Protein AF-A0AAD9W734-F1 (afdb_monomer_lite)

Secondary structure (DSSP, 8-state):
-PPPPPPPPPP---------TT-SS-EEEE----TTSTT---HHHHHHHHTHHHHHHHHHHHHHHHHHHHHHHHHHHHHTT---HHHHHHHHHHHHHHHHHHHHHHHHHHHHHSPPP----EEEESS-PPPEEEEEEESS--HHHHHHHHHHHHTSSS-GGGEEEEEEESS--HHHHHHHHHHHHH-TTS-EEEE-PPP-TT--HHHHHHHHHHHHHHHSTT-S-SEEEEEETT-EE-TTHHHHHHHHHHH-TTEEEEEE--EES---TT-TT-TT-HHIIIIIHHHHHTTT-----SSSEEEEHHHHHHHTSS--SSS-HHHHHHHHHHHTT-EEEEE-S--EEEPPPSSHHHHHHHHHHHHHHHHHHHHHTGGGTSSGGGTTS-HHHHHHHHHHHHHHHHHHHHHHHHHHHHHHHHHT--SS--SSHHHHHHHHHHHHHHHHHHHHHHHHHHHHH-HHHHHHHHHHHHHHHHHHHHHHIIIIIS-GGGT--------GGGS--TT-TT-TTTPPPHHHHHIIIIIIS-THHHHHHHHHHHHHHHHHHHHHHHH-TT--HHHHHHHHHHT--TT-HHHHHHHHHTHHHHHHHSPPP---HHHH----HHHH---EEEEE---HHHHHHHHHSS-HHHHHHHHSTTEEEEE-PPPSB-TTS-B--SHHHHHHTTHHHHHHHH-EEEE-TTEEE-S--HHHHTSS-SEEEEB-TTSPBPSSEEEE-TT-HHHHHHHHHHHHH--S-HHIIIIIIHHHHHHHHTTSTTTEEEE-TTTT-TT-S-HHHHHHHH---SSPPPS-TTS---TTTTTSTT-SHHHHHTTSPPPTT----TT-SEEE-PPPPHHHHTT-TT-SS--HHHHHHT-SHHHHHHHHHHHHHHHHHHHHTT--S-GGG-

Radius of gyration: 34.78 Å; chains: 1; bounding box: 104×76×94 Å

InterPro domains:
  IPR001173 Glycosyltransferase 2-like [PF13632] (231-419)
  IPR007577 Glycosyltransferase, DXD sugar-binding motif [PF04488] (663-701)
  IPR029044 Nucleotide-diphospho-sugar transferases [G3DSA:3.90.550.10] (121-349)
  IPR029044 Nucleotide-diphospho-sugar transferases [SSF53448] (132-425)
  IPR029044 Nucleotide-diphospho-sugar transferases [SSF53448] (671-743)
  IPR050321 Glycosyltransferase 2/OpgH subfamily [PTHR43867] (50-668)

Sequence (898 aa):
MSPPIWPPRQRRGLLASPKFPGTQDFEIVQVVEDKQDEMYCPELVRRLIMLQPITAAAAVISGYRYWRLQFAQLLMLQSLGLNMNMRLLFAVIDFIVNAPTTFKAVLDMISILTPVPRRPHLQLRGNLVPTVDIIITVCNEPVDVCLDTVRAAINIDYPTARFRVIITDDGASKELQKGVTELARSKPEALLFYTARVKGQDDRHKAGNLNHALRFASSLPGGPAEFVSGLDADMIPMRDMLRAQMPHLLLDPKMGLTCPAATFYNVPVNDWLLQSQTVHNKWEEFSRDRINDAWCTGSGWVARRCAIDELGGAPMQTIGEDAFMSTGISNNGWNTAFIPQSLQFGLVPDTYGSHLKQHRRWKLGGLIIGVDKRFGLWGKNVKGLSWKQRLWWFYYPFRALTLPLMTLGLFTAPIFMLAGTPWVVYATDNDLKTLAQASALSFISTFVLKCHMSLKTGYRAHMMEQCNEIWIAPYHTITQLKTFVLPNRLGGQLLTFVPTGSIPNDLHERNAKRRASLQSRLRSILIKDGAIFHLLFAAFCAAAVISVIARAHHKFPEHGAQFGIYLLTHLGWMPMPWLFSFFACLTPIFYAFFPPTVPDRKELLVQDPLTGAHVIYIHTNARPSAISTAQHHSRFWTHKVFEIPGVVVRHIEVPTHTKYGAELEHMEHRSDFVRPGILRDFGGIYLDFDVVPIRDMKPLRESGFRNVFGHELGEKVNNGVMLSVKGSHFMDVFDRDQHEVFSGWWIEHSVLQLTRMANALMAIPREVLILERHAFIPDGFDDERHGRLFRRHAVPAVGMDDMPISLEDMNDEGFSYWNWSKSRSRQDWELDYSKSYTIHALSPPLHVANRTPDCLEISWDYVMERKSNYAAQIYPAMLNADRKFSITEGRLGTLRSL

Organism: Phomopsis amygdali (NCBI:txid1214568)

Foldseek 3Di:
DDDDDDDDWDDWDFDDFPDDPDDPFKGKTFTDDRPPAQFPQPPVLVVLLLCLLVLLCLLLVLVVVLLVLQQVLLVVVVVVVDPSPVVNVVSVLVCLLCVLVNLVSVLLSVLSPQDADDQGQIFMGGQPAFAEEEEEEEEPFDLVLLLLQVLLVQLAPHHQVRYAYEYEYQNPDPVNVVSQVVVCVVCVSHRYYYDYDDDDPLDLDRQNSQVVVQVVCQVDPPGHTQKYFYAYSFKRFHNRLCRRFVVVCVVDVLAFKEAEDAAALFQFPPNLLLQRCLLVLFPVQSSQQSQQQHFQPRHSMMGGSVLQVVLVHQDRQFLCSRRLSSLQSQLVVGGYHYNHGCRIYGHGFQDPLLSLLVVLRVLVRLLSSCVVCVLLPDDSSNNNPDPSSSSVSNSSNSSLVSLLSLLVSLVVQLVCLLVLHFSGDDDDPVSVVVSLVSLVSSQVSVVVSLVSSCSRRHSVSSLSVVLNSLQSSVVNNVSCCLDPPDDVVRNNDDDDDDDSSPDDPCQSLQAPVNGDDLVVLCCCLCPVVPLVVLVVSLVSLVVSLVSQLVVLCVVCVVCDPVSVVSCCGRQVPPPRVNVSSNVSSCSSVCCSNQPHYGDDPVVSDDPDCVSPHPAPEAEDQDDPVVVVCQCPPDDPVSNVVVVPPRYDYDYDDFDQAFPVGHGDPDVVSSVLLVVLVVCQAAFAKAADPQKDFLFDCVCVQVVLAQKEFEAAPPRKTDQRIIGGDHNQPLSVCLSNCLSVQDPVDPCGSRIVVNRVSQVVCVVPPRHYHYAYHLAREVQHDDLVSLLQQLAFAPAAWDDPPPDDDDPVNVVPSQRWLQSVCPVDDTDPSADHSVNYRIYGRDPNPPVCCVVRVPPNDDDPVSLVRNRGNNSSGCNVVVVVVQVVVCVVVVHPDGPVVD

pLDDT: mean 82.98, std 15.18, range [19.33, 98.44]

Structure (mmCIF, N/CA/C/O backbone):
data_AF-A0AAD9W734-F1
#
_entry.id   AF-A0AAD9W734-F1
#
loop_
_atom_site.group_PDB
_atom_site.id
_atom_site.type_symbol
_atom_site.label_atom_id
_atom_site.label_alt_id
_atom_site.label_comp_id
_atom_site.label_asym_id
_atom_site.label_entity_id
_atom_site.label_seq_id
_atom_site.pdbx_PDB_ins_code
_atom_site.Cartn_x
_atom_site.Cartn_y
_atom_site.Cartn_z
_atom_site.occupancy
_atom_site.B_iso_or_equiv
_atom_site.auth_seq_id
_atom_site.auth_comp_id
_atom_site.auth_asym_id
_atom_site.auth_atom_id
_atom_site.pdbx_PDB_model_num
ATOM 1 N N . MET A 1 1 ? -9.954 -16.146 -18.575 1.00 27.97 1 MET A N 1
ATOM 2 C CA . MET A 1 1 ? -9.246 -16.661 -17.385 1.00 27.97 1 MET A CA 1
ATOM 3 C C . MET A 1 1 ? -10.274 -16.757 -16.276 1.00 27.97 1 MET A C 1
ATOM 5 O O . MET A 1 1 ? -10.835 -15.734 -15.910 1.00 27.97 1 MET A O 1
ATOM 9 N N . SER A 1 2 ? -10.619 -17.973 -15.864 1.00 19.33 2 SER A N 1
ATOM 10 C CA . SER A 1 2 ? -11.599 -18.249 -14.808 1.00 19.33 2 SER A CA 1
ATOM 11 C C . SER A 1 2 ? -11.139 -17.657 -13.466 1.00 19.33 2 SER A C 1
ATOM 13 O O . SER A 1 2 ? -9.929 -17.616 -13.231 1.00 19.33 2 SER A O 1
ATOM 15 N N . PRO A 1 3 ? -12.049 -17.216 -12.577 1.00 22.00 3 PRO A N 1
ATOM 16 C CA . PRO A 1 3 ? -11.669 -16.862 -11.212 1.00 22.00 3 PRO A CA 1
ATOM 17 C C . PRO A 1 3 ? -11.102 -18.109 -10.506 1.00 22.00 3 PRO A C 1
ATOM 19 O O . PRO A 1 3 ? -11.593 -19.215 -10.754 1.00 22.00 3 PRO A O 1
ATOM 22 N N . PRO A 1 4 ? -10.056 -17.975 -9.673 1.00 26.50 4 PRO A N 1
ATOM 23 C CA . PRO A 1 4 ? -9.421 -19.119 -9.036 1.00 26.50 4 PRO A CA 1
ATOM 24 C C . PRO A 1 4 ? -10.418 -19.853 -8.132 1.00 26.50 4 PRO A C 1
ATOM 26 O O . PRO A 1 4 ? -11.137 -19.255 -7.331 1.00 26.50 4 PRO A O 1
ATOM 29 N N . ILE A 1 5 ? -10.463 -21.173 -8.296 1.00 25.41 5 ILE A N 1
ATOM 30 C CA . ILE A 1 5 ? -11.180 -22.108 -7.432 1.00 25.41 5 ILE A CA 1
ATOM 31 C C . ILE A 1 5 ? -10.427 -22.145 -6.096 1.00 25.41 5 ILE A C 1
ATOM 33 O O . ILE A 1 5 ? -9.255 -22.518 -6.051 1.00 25.41 5 ILE A O 1
ATOM 37 N N . TRP A 1 6 ? -11.086 -21.720 -5.020 1.00 26.33 6 TRP A N 1
ATOM 38 C CA . TRP A 1 6 ? -10.537 -21.730 -3.664 1.00 26.33 6 TRP A CA 1
ATOM 39 C C . TRP A 1 6 ? -10.439 -23.171 -3.133 1.00 26.33 6 TRP A C 1
ATOM 41 O O . TRP A 1 6 ? -11.424 -23.907 -3.230 1.00 26.33 6 TRP A O 1
ATOM 51 N N . PRO A 1 7 ? -9.300 -23.604 -2.562 1.00 23.94 7 PRO A N 1
ATOM 52 C CA . PRO A 1 7 ? -9.235 -24.875 -1.851 1.00 23.94 7 PRO A CA 1
ATOM 53 C C . PRO A 1 7 ? -9.978 -24.784 -0.499 1.00 23.94 7 PRO A C 1
ATOM 55 O O . PRO A 1 7 ? -10.109 -23.690 0.055 1.00 23.94 7 PRO A O 1
ATOM 58 N N . PRO A 1 8 ? -10.449 -25.913 0.062 1.00 25.06 8 PRO A N 1
ATOM 59 C CA . PRO A 1 8 ? -11.148 -25.948 1.348 1.00 25.06 8 PRO A CA 1
ATOM 60 C C . PRO A 1 8 ? -10.258 -25.465 2.509 1.00 25.06 8 PRO A C 1
ATOM 62 O O . PRO A 1 8 ? -9.073 -25.808 2.581 1.00 25.06 8 PRO A O 1
ATOM 65 N N . ARG A 1 9 ? -10.848 -24.678 3.425 1.00 30.81 9 ARG A N 1
ATOM 66 C CA . ARG A 1 9 ? -10.211 -24.143 4.644 1.00 30.81 9 ARG A CA 1
ATOM 67 C C . ARG A 1 9 ? -9.673 -25.289 5.520 1.00 30.81 9 ARG A C 1
ATOM 69 O O . ARG A 1 9 ? -10.415 -26.205 5.873 1.00 30.81 9 ARG A O 1
ATOM 76 N N . GLN A 1 10 ? -8.382 -25.263 5.863 1.00 25.31 10 GLN A N 1
ATOM 77 C CA . GLN A 1 10 ? -7.783 -26.187 6.842 1.00 25.31 10 GLN A CA 1
ATOM 78 C C . GLN A 1 10 ? -8.007 -25.655 8.268 1.00 25.31 10 GLN A C 1
ATOM 80 O O . GLN A 1 10 ? -7.983 -24.450 8.490 1.00 25.31 10 GLN A O 1
ATOM 85 N N . ARG A 1 11 ? -8.220 -26.564 9.232 1.00 26.45 11 ARG A N 1
ATOM 86 C CA . ARG A 1 11 ? -8.495 -26.256 10.650 1.00 26.45 11 ARG A CA 1
ATOM 87 C C . ARG A 1 11 ? -7.431 -25.327 11.262 1.00 26.45 11 ARG A C 1
ATOM 89 O O . ARG A 1 11 ? -6.242 -25.635 11.185 1.00 26.45 11 ARG A O 1
ATOM 96 N N . ARG A 1 12 ? -7.880 -24.259 11.940 1.00 32.03 12 ARG A N 1
ATOM 97 C CA . ARG A 1 12 ? -7.071 -23.414 12.836 1.00 32.03 12 ARG A CA 1
ATOM 98 C C . ARG A 1 12 ? -6.486 -24.294 13.949 1.00 32.03 12 ARG A C 1
ATOM 100 O O . ARG A 1 12 ? -7.224 -24.803 14.786 1.00 32.03 12 ARG A O 1
ATOM 107 N N . GLY A 1 13 ? -5.178 -24.527 13.930 1.00 26.81 13 GLY A N 1
ATOM 108 C CA . GLY A 1 13 ? -4.469 -25.162 15.039 1.00 26.81 13 GLY A CA 1
ATOM 109 C C . GLY A 1 13 ? -3.928 -24.093 15.980 1.00 26.81 13 GLY A C 1
ATOM 110 O O . GLY A 1 13 ? -3.236 -23.189 15.524 1.00 26.81 13 GLY A O 1
ATOM 111 N N . LEU A 1 14 ? -4.214 -24.194 17.277 1.00 32.03 14 LEU A N 1
ATOM 112 C CA . LEU A 1 14 ? -3.477 -23.462 18.310 1.00 32.03 14 LEU A CA 1
ATOM 113 C C . LEU A 1 14 ? -2.002 -23.888 18.233 1.00 32.03 14 LEU A C 1
ATOM 115 O O . LEU A 1 14 ? -1.660 -25.022 18.569 1.00 32.03 14 LEU A O 1
ATOM 119 N N . LEU A 1 15 ? -1.128 -23.008 17.742 1.00 33.12 15 LEU A N 1
ATOM 120 C CA . LEU A 1 15 ? 0.314 -23.181 17.897 1.00 33.12 15 LEU A CA 1
ATOM 121 C C . LEU A 1 15 ? 0.709 -22.677 19.286 1.00 33.12 15 LEU A C 1
ATOM 123 O O . LEU A 1 15 ? 0.258 -21.619 19.715 1.00 33.12 15 LEU A O 1
ATOM 127 N N . ALA A 1 16 ? 1.520 -23.483 19.972 1.00 35.81 16 ALA A N 1
ATOM 128 C CA . ALA A 1 16 ? 1.881 -23.358 21.380 1.00 35.81 16 ALA A CA 1
ATOM 129 C C . ALA A 1 16 ? 2.129 -21.913 21.847 1.00 35.81 16 ALA A C 1
ATOM 131 O O . ALA A 1 16 ? 3.005 -21.225 21.319 1.00 35.81 16 ALA A O 1
ATOM 132 N N . SER A 1 17 ? 1.406 -21.503 22.892 1.00 36.28 17 SER A N 1
ATOM 133 C CA . SER A 1 17 ? 1.628 -20.260 23.626 1.00 36.28 17 SER A CA 1
ATOM 134 C C . SER A 1 17 ? 3.067 -20.225 24.161 1.00 36.28 17 SER A C 1
ATOM 136 O O . SER A 1 17 ? 3.447 -21.107 24.943 1.00 36.28 17 SER A O 1
ATOM 138 N N . PRO A 1 18 ? 3.903 -19.235 23.807 1.00 36.44 18 PRO A N 1
ATOM 139 C CA . PRO A 1 18 ? 5.105 -18.976 24.580 1.00 36.44 18 PRO A CA 1
ATOM 140 C C . PRO A 1 18 ? 4.670 -18.464 25.962 1.00 36.44 18 PRO A C 1
ATOM 142 O O . PRO A 1 18 ? 4.259 -17.317 26.112 1.00 36.44 18 PRO A O 1
ATOM 145 N N . LYS A 1 19 ? 4.712 -19.331 26.983 1.00 34.81 19 LYS A N 1
ATOM 146 C CA . LYS A 1 19 ? 4.461 -18.937 28.377 1.00 34.81 19 LYS A CA 1
ATOM 147 C C . LYS A 1 19 ? 5.594 -18.024 28.847 1.00 34.81 19 LYS A C 1
ATOM 149 O O . LYS A 1 19 ? 6.725 -18.484 28.997 1.00 34.81 19 LYS A O 1
ATOM 154 N N . PHE A 1 20 ? 5.291 -16.752 29.096 1.00 42.44 20 PHE A N 1
ATOM 155 C CA . PHE A 1 20 ? 6.218 -15.817 29.735 1.00 42.44 20 PHE A CA 1
ATOM 156 C C . PHE A 1 20 ? 5.939 -15.731 31.245 1.00 42.44 20 PHE A C 1
ATOM 158 O O . PHE A 1 20 ? 4.777 -15.653 31.648 1.00 42.44 20 PHE A O 1
ATOM 165 N N . PRO A 1 21 ? 6.974 -15.735 32.102 1.00 30.34 21 PRO A N 1
ATOM 166 C CA . PRO A 1 21 ? 6.803 -15.514 33.529 1.00 30.34 21 PRO A CA 1
ATOM 167 C C . PRO A 1 21 ? 6.640 -14.010 33.797 1.00 30.34 21 PRO A C 1
ATOM 169 O O . PRO A 1 21 ? 7.593 -13.258 33.614 1.00 30.34 21 PRO A O 1
ATOM 172 N N . GLY A 1 22 ? 5.451 -13.568 34.228 1.00 40.88 22 GLY A N 1
ATOM 173 C CA . GLY A 1 22 ? 5.276 -12.230 34.821 1.00 40.88 22 GLY A CA 1
ATOM 174 C C . GLY A 1 22 ? 4.008 -11.442 34.469 1.00 40.88 22 GLY A C 1
ATOM 175 O O . GLY A 1 22 ? 3.752 -10.438 35.121 1.00 40.88 22 GLY A O 1
ATOM 176 N N . THR A 1 23 ? 3.191 -11.870 33.506 1.00 43.66 23 THR A N 1
ATOM 177 C CA . THR A 1 23 ? 1.914 -11.204 33.173 1.00 43.66 23 THR A CA 1
ATOM 178 C C . THR A 1 23 ? 0.822 -12.258 33.021 1.00 43.66 23 THR A C 1
ATOM 180 O O . THR A 1 23 ? 0.757 -12.929 31.995 1.00 43.66 23 THR A O 1
ATOM 183 N N . GLN A 1 24 ? -0.002 -12.450 34.054 1.00 49.78 24 GLN A N 1
ATOM 184 C CA . GLN A 1 24 ? -1.065 -13.470 34.074 1.00 49.78 24 GLN A CA 1
ATOM 185 C C . GLN A 1 24 ? -2.327 -13.076 33.273 1.00 49.78 24 GLN A C 1
ATOM 187 O O . GLN A 1 24 ? -3.249 -13.880 33.193 1.00 49.78 24 GLN A O 1
ATOM 192 N N . ASP A 1 25 ? -2.357 -11.898 32.632 1.00 63.56 25 ASP A N 1
ATOM 193 C CA . ASP A 1 25 ? -3.622 -11.223 32.292 1.00 63.56 25 ASP A CA 1
ATOM 194 C C . ASP A 1 25 ? -3.863 -10.880 30.799 1.00 63.56 25 ASP A C 1
ATOM 196 O O . ASP A 1 25 ? -4.930 -10.370 30.443 1.00 63.56 25 ASP A O 1
ATOM 200 N N . PHE A 1 26 ? -2.910 -11.150 29.899 1.00 73.25 26 PHE A N 1
ATOM 201 C CA . PHE A 1 26 ? -3.118 -11.109 28.441 1.00 73.25 26 PHE A CA 1
ATOM 202 C C . PHE A 1 26 ? -2.254 -12.164 27.742 1.00 73.25 26 PHE A C 1
ATOM 204 O O . PHE A 1 26 ? -1.166 -12.499 28.214 1.00 73.25 26 PHE A O 1
ATOM 211 N N . GLU A 1 27 ? -2.716 -12.676 26.601 1.00 79.19 27 GLU A N 1
ATOM 212 C CA . GLU A 1 27 ? -2.024 -13.730 25.851 1.00 79.19 27 GLU A CA 1
ATOM 213 C C . GLU A 1 27 ? -1.616 -13.238 24.460 1.00 79.19 27 GLU A C 1
ATOM 215 O O . GLU A 1 27 ? -2.377 -12.570 23.761 1.00 79.19 27 GLU A O 1
ATOM 220 N N . ILE A 1 28 ? -0.398 -13.581 24.041 1.00 82.44 28 ILE A N 1
ATOM 221 C CA . ILE A 1 28 ? 0.052 -13.405 22.662 1.00 82.44 28 ILE A CA 1
ATOM 222 C C . ILE A 1 28 ? -0.069 -14.755 21.969 1.00 82.44 28 ILE A C 1
ATOM 224 O O . ILE A 1 28 ? 0.712 -15.670 22.234 1.00 82.44 28 ILE A O 1
ATOM 228 N N . VAL A 1 29 ? -1.030 -14.859 21.058 1.00 77.06 29 VAL A N 1
ATOM 229 C CA . VAL A 1 29 ? -1.245 -16.055 20.242 1.00 77.06 29 VAL A CA 1
ATOM 230 C C . VAL A 1 29 ? -0.760 -15.818 18.828 1.00 77.06 29 VAL A C 1
ATOM 232 O O . VAL A 1 29 ? -0.942 -14.749 18.247 1.00 77.06 29 VAL A O 1
ATOM 235 N N . GLN A 1 30 ? -0.152 -16.846 18.253 1.00 73.94 30 GLN A N 1
ATOM 236 C CA . GLN A 1 30 ? 0.114 -16.879 16.828 1.00 73.94 30 GLN A CA 1
ATOM 237 C C . GLN A 1 30 ? -1.153 -17.336 16.104 1.00 73.94 30 GLN A C 1
ATOM 239 O O . GLN A 1 30 ? -1.661 -18.427 16.360 1.00 73.94 30 GLN A O 1
ATOM 244 N N . VAL A 1 31 ? -1.651 -16.515 15.185 1.00 65.75 31 VAL A N 1
ATOM 245 C CA . VAL A 1 31 ? -2.822 -16.854 14.377 1.00 65.75 31 VAL A CA 1
ATOM 246 C C . VAL A 1 31 ? -2.366 -17.735 13.216 1.00 65.75 31 VAL A C 1
ATOM 248 O O . VAL A 1 31 ? -1.456 -17.379 12.464 1.00 65.75 31 VAL A O 1
ATOM 251 N N . VAL A 1 32 ? -2.981 -18.912 13.076 1.00 52.50 32 VAL A N 1
ATOM 252 C CA . VAL A 1 32 ? -2.858 -19.724 11.860 1.00 52.50 32 VAL A CA 1
ATOM 253 C C . VAL A 1 32 ? -3.833 -19.157 10.846 1.00 52.50 32 VAL A C 1
ATOM 255 O O . VAL A 1 32 ? -5.046 -19.209 11.041 1.00 52.50 32 VAL A O 1
ATOM 258 N N . GLU A 1 33 ? -3.290 -18.586 9.785 1.00 49.47 33 GLU A N 1
ATOM 259 C CA . GLU A 1 33 ? -4.085 -17.952 8.749 1.00 49.47 33 GLU A CA 1
ATOM 260 C C . GLU A 1 33 ? -4.911 -18.966 7.950 1.00 49.47 33 GLU A C 1
ATOM 262 O O . GLU A 1 33 ? -4.428 -20.038 7.566 1.00 49.47 33 GLU A O 1
ATOM 267 N N . ASP A 1 34 ? -6.148 -18.576 7.639 1.00 37.69 34 ASP A N 1
ATOM 268 C CA . ASP A 1 34 ? -6.798 -19.011 6.409 1.00 37.69 34 ASP A CA 1
ATOM 269 C C . ASP A 1 34 ? -5.922 -18.538 5.244 1.00 37.69 34 ASP A C 1
ATOM 271 O O . ASP A 1 34 ? -5.414 -17.424 5.272 1.00 37.69 34 ASP A O 1
ATOM 275 N N . LYS A 1 35 ? -5.723 -19.364 4.216 1.00 39.94 35 LYS A N 1
ATOM 276 C CA . LYS A 1 35 ? -4.786 -19.123 3.094 1.00 39.94 35 LYS A CA 1
ATOM 277 C C . LYS A 1 35 ? -5.176 -17.944 2.167 1.00 39.94 35 LYS A C 1
ATOM 279 O O . LYS A 1 35 ? -4.954 -18.029 0.961 1.00 39.94 35 LYS A O 1
ATOM 284 N N . GLN A 1 36 ? -5.820 -16.901 2.684 1.00 35.81 36 GLN A N 1
ATOM 285 C CA . GLN A 1 36 ? -6.367 -15.770 1.937 1.00 35.81 36 GLN A CA 1
ATOM 286 C C . GLN A 1 36 ? -5.484 -14.518 1.962 1.00 35.81 36 GLN A C 1
ATOM 288 O O . GLN A 1 36 ? -5.642 -13.690 1.068 1.00 35.81 36 GLN A O 1
ATOM 293 N N . ASP A 1 37 ? -4.512 -14.411 2.872 1.00 40.41 37 ASP A N 1
ATOM 294 C CA . ASP A 1 37 ? -3.605 -13.261 2.906 1.00 40.41 37 ASP A CA 1
ATOM 295 C C . ASP A 1 37 ? -2.404 -13.443 1.962 1.00 40.41 37 ASP A C 1
ATOM 297 O O . ASP A 1 37 ? -1.682 -14.445 1.934 1.00 40.41 37 ASP A O 1
ATOM 301 N N . GLU A 1 38 ? -2.221 -12.429 1.121 1.00 44.09 38 GLU A N 1
ATOM 302 C CA . GLU A 1 38 ? -1.444 -12.393 -0.122 1.00 44.09 38 GLU A CA 1
ATOM 303 C C . GLU A 1 38 ? 0.095 -12.494 0.023 1.00 44.09 38 GLU A C 1
ATOM 305 O O . GLU A 1 38 ? 0.845 -12.091 -0.881 1.00 44.09 38 GLU A O 1
ATOM 310 N N . MET A 1 39 ? 0.598 -13.004 1.150 1.00 49.56 39 MET A N 1
ATOM 311 C CA . MET A 1 39 ? 2.029 -13.017 1.474 1.00 49.56 39 MET A CA 1
ATOM 312 C C . MET A 1 39 ? 2.596 -14.350 1.970 1.00 49.56 39 MET A C 1
ATOM 314 O O . MET A 1 39 ? 3.793 -14.412 2.270 1.00 49.56 39 MET A O 1
ATOM 318 N N . TYR A 1 40 ? 1.839 -15.450 1.919 1.00 48.25 40 TYR A N 1
ATOM 319 C CA . TYR A 1 40 ? 2.442 -16.781 2.023 1.00 48.25 40 TYR A CA 1
ATOM 320 C C . TYR A 1 40 ? 3.024 -17.227 0.676 1.00 48.25 40 TYR A C 1
ATOM 322 O O . TYR A 1 40 ? 2.353 -17.783 -0.193 1.00 48.25 40 TYR A O 1
ATOM 330 N N . CYS A 1 41 ? 4.322 -16.978 0.496 1.00 58.09 41 CYS A N 1
ATOM 331 C CA . CYS A 1 41 ? 5.086 -17.594 -0.584 1.00 58.09 41 CYS A CA 1
ATOM 332 C C . CYS A 1 41 ? 5.096 -19.120 -0.381 1.00 58.09 41 CYS A C 1
ATOM 334 O O . CYS A 1 41 ? 5.467 -19.563 0.711 1.00 58.09 41 CYS A O 1
ATOM 336 N N . PRO A 1 42 ? 4.754 -19.935 -1.400 1.00 68.12 42 PRO A N 1
ATOM 337 C CA . PRO A 1 42 ? 4.944 -21.380 -1.337 1.00 68.12 42 PRO A CA 1
ATOM 338 C C . PRO A 1 42 ? 6.357 -21.723 -0.857 1.00 68.12 42 PRO A C 1
ATOM 340 O O . PRO A 1 42 ? 7.308 -21.009 -1.177 1.00 68.12 42 PRO A O 1
ATOM 343 N N . GLU A 1 43 ? 6.527 -22.833 -0.139 1.00 72.81 43 GLU A N 1
ATOM 344 C CA . GLU A 1 43 ? 7.841 -23.252 0.380 1.00 72.81 43 GLU A CA 1
ATOM 345 C C . GLU A 1 43 ? 8.910 -23.304 -0.728 1.00 72.81 43 GLU A C 1
ATOM 347 O O . GLU A 1 43 ? 10.054 -22.900 -0.522 1.00 72.81 43 GLU A O 1
ATOM 352 N N . LEU A 1 44 ? 8.516 -23.695 -1.946 1.00 79.12 44 LEU A N 1
ATOM 353 C CA . LEU A 1 44 ? 9.367 -23.611 -3.132 1.00 79.12 44 LEU A CA 1
ATOM 354 C C . LEU A 1 44 ? 9.839 -22.175 -3.411 1.00 79.12 44 LEU A C 1
ATOM 356 O O . LEU A 1 44 ? 11.031 -21.952 -3.582 1.00 79.12 44 LEU A O 1
ATOM 360 N N . VAL A 1 45 ? 8.931 -21.197 -3.423 1.00 81.12 45 VAL A N 1
ATOM 361 C CA . VAL A 1 45 ? 9.260 -19.780 -3.641 1.00 81.12 45 VAL A CA 1
ATOM 362 C C . VAL A 1 45 ? 10.178 -19.257 -2.538 1.00 81.12 45 VAL A C 1
ATOM 364 O O . VAL A 1 45 ? 11.147 -18.565 -2.834 1.00 81.12 45 VAL A O 1
ATOM 367 N N . ARG A 1 46 ? 9.943 -19.638 -1.278 1.00 77.50 46 ARG A N 1
ATOM 368 C CA . ARG A 1 46 ? 10.822 -19.269 -0.159 1.00 77.50 46 ARG A CA 1
ATOM 369 C C . ARG A 1 46 ? 12.243 -19.797 -0.357 1.00 77.50 46 ARG A C 1
ATOM 371 O O . ARG A 1 46 ? 13.199 -19.048 -0.177 1.00 77.50 46 ARG A O 1
ATOM 378 N N . ARG A 1 47 ? 12.384 -21.069 -0.746 1.00 82.88 47 ARG A N 1
ATOM 379 C CA . ARG A 1 47 ? 13.687 -21.681 -1.054 1.00 82.88 47 ARG A CA 1
ATOM 380 C C . ARG A 1 47 ? 14.354 -21.020 -2.249 1.00 82.88 47 ARG A C 1
ATOM 382 O O . ARG A 1 47 ? 15.554 -20.775 -2.192 1.00 82.88 47 ARG A O 1
ATOM 389 N N . LEU A 1 48 ? 13.585 -20.701 -3.291 1.00 86.88 48 LEU A N 1
ATOM 390 C CA . LEU A 1 48 ? 14.097 -19.995 -4.459 1.00 86.88 48 LEU A CA 1
ATOM 391 C C . LEU A 1 48 ? 14.656 -18.634 -4.052 1.00 86.88 48 LEU A C 1
ATOM 393 O O . LEU A 1 48 ? 15.835 -18.425 -4.291 1.00 86.88 48 LEU A O 1
ATOM 397 N N . ILE A 1 49 ? 13.903 -17.797 -3.323 1.00 83.75 49 ILE A N 1
ATOM 398 C CA . ILE A 1 49 ? 14.356 -16.471 -2.850 1.00 83.75 49 ILE A CA 1
ATOM 399 C C . ILE A 1 49 ? 15.712 -16.545 -2.124 1.00 83.75 49 ILE A C 1
ATOM 401 O O . ILE A 1 49 ? 16.557 -15.665 -2.290 1.00 83.75 49 ILE A O 1
ATOM 405 N N . MET A 1 50 ? 15.972 -17.609 -1.356 1.00 84.62 50 MET A N 1
ATOM 406 C CA . MET A 1 50 ? 17.261 -17.791 -0.670 1.00 84.62 50 MET A CA 1
ATOM 407 C C . MET A 1 50 ? 18.451 -17.995 -1.625 1.00 84.62 50 MET A C 1
ATOM 409 O O . MET A 1 50 ? 19.591 -17.775 -1.225 1.00 84.62 50 MET A O 1
ATOM 413 N N . LEU A 1 51 ? 18.212 -18.372 -2.884 1.00 89.56 51 LEU A N 1
ATOM 414 C CA . LEU A 1 51 ? 19.222 -18.477 -3.943 1.00 89.56 51 LEU A CA 1
ATOM 415 C C . LEU A 1 51 ? 19.491 -17.139 -4.645 1.00 89.56 51 LEU A C 1
ATOM 417 O O . LEU A 1 51 ? 20.381 -17.058 -5.493 1.00 89.56 51 LEU A O 1
ATOM 421 N N . GLN A 1 52 ? 18.753 -16.074 -4.323 1.00 88.50 52 GLN A N 1
ATOM 422 C CA . GLN A 1 52 ? 18.921 -14.783 -4.984 1.00 88.50 52 GLN A CA 1
ATOM 423 C C . GLN A 1 52 ? 20.334 -14.197 -4.892 1.00 88.50 52 GLN A C 1
ATOM 425 O O . GLN A 1 52 ? 20.770 -13.645 -5.906 1.00 88.50 52 GLN A O 1
ATOM 430 N N . PRO A 1 53 ? 21.091 -14.345 -3.782 1.00 92.38 53 PRO A N 1
ATOM 431 C CA . PRO A 1 53 ? 22.503 -13.973 -3.735 1.00 92.38 53 PRO A CA 1
ATOM 432 C C . PRO A 1 53 ? 23.322 -14.512 -4.912 1.00 92.38 53 PRO A C 1
ATOM 434 O O . PRO A 1 53 ? 24.158 -13.797 -5.454 1.00 92.38 53 PRO A O 1
ATOM 437 N N . ILE A 1 54 ? 23.035 -15.736 -5.370 1.00 94.00 54 ILE A N 1
ATOM 438 C CA . ILE A 1 54 ? 23.731 -16.367 -6.499 1.00 94.00 54 ILE A CA 1
ATOM 439 C C . ILE A 1 54 ? 23.372 -15.656 -7.805 1.00 94.00 54 ILE A C 1
ATOM 441 O O . ILE A 1 54 ? 24.256 -15.270 -8.56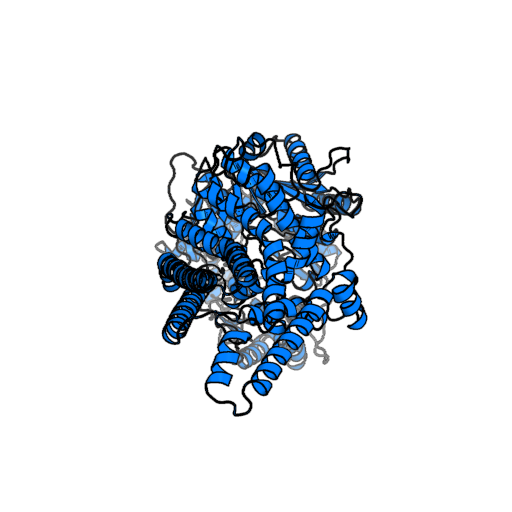7 1.00 94.00 54 ILE A O 1
ATOM 445 N N . THR A 1 55 ? 22.079 -15.430 -8.056 1.00 93.62 55 THR A N 1
ATOM 446 C CA . THR A 1 55 ? 21.632 -14.724 -9.269 1.00 93.62 55 THR A CA 1
ATOM 447 C C . THR A 1 55 ? 22.068 -13.257 -9.282 1.00 93.62 55 THR A C 1
ATOM 449 O O . THR A 1 55 ? 22.415 -12.733 -10.337 1.00 93.62 55 THR A O 1
ATOM 452 N N . ALA A 1 56 ? 22.119 -12.607 -8.114 1.00 92.94 56 ALA A N 1
ATOM 453 C CA . ALA A 1 56 ? 22.605 -11.242 -7.959 1.00 92.94 56 ALA A CA 1
ATOM 454 C C . ALA A 1 56 ? 24.110 -11.169 -8.229 1.00 92.94 56 ALA A C 1
ATOM 456 O O . ALA A 1 56 ? 24.540 -10.361 -9.048 1.00 92.94 56 ALA A O 1
ATOM 457 N N . ALA A 1 57 ? 24.904 -12.062 -7.631 1.00 94.69 57 ALA A N 1
ATOM 458 C CA . ALA A 1 57 ? 26.336 -12.155 -7.897 1.00 94.69 57 ALA A CA 1
ATOM 459 C C . ALA A 1 57 ? 26.620 -12.429 -9.381 1.00 94.69 57 ALA A C 1
ATOM 461 O O . ALA A 1 57 ? 27.464 -11.760 -9.974 1.00 94.69 57 ALA A O 1
ATOM 462 N N . ALA A 1 58 ? 25.879 -13.345 -10.013 1.00 95.31 58 ALA A N 1
ATOM 463 C CA . ALA A 1 58 ? 26.009 -13.623 -11.441 1.00 95.31 58 ALA A CA 1
ATOM 464 C C . ALA A 1 58 ? 25.733 -12.376 -12.298 1.00 95.31 58 ALA A C 1
ATOM 466 O O . ALA A 1 58 ? 26.520 -12.075 -13.199 1.00 95.31 58 ALA A O 1
ATOM 467 N N . ALA A 1 59 ? 24.667 -11.623 -12.002 1.00 93.81 59 ALA A N 1
ATOM 468 C CA . ALA A 1 59 ? 24.338 -10.377 -12.696 1.00 93.81 59 ALA A CA 1
ATOM 469 C C . ALA A 1 59 ? 25.424 -9.304 -12.513 1.00 93.81 59 ALA A C 1
ATOM 471 O O . ALA A 1 59 ? 25.896 -8.734 -13.494 1.00 93.81 59 ALA A O 1
ATOM 472 N N . VAL A 1 60 ? 25.897 -9.092 -11.282 1.00 93.69 60 VAL A N 1
ATOM 473 C CA . VAL A 1 60 ? 26.948 -8.108 -10.979 1.00 93.69 60 VAL A CA 1
ATOM 474 C C . VAL A 1 60 ? 28.273 -8.475 -11.658 1.00 93.69 60 VAL A C 1
ATOM 476 O O . VAL A 1 60 ? 28.888 -7.626 -12.300 1.00 93.69 60 VAL A O 1
ATOM 479 N N . ILE A 1 61 ? 28.707 -9.737 -11.573 1.00 95.25 61 ILE A N 1
ATOM 480 C CA . ILE A 1 61 ? 29.981 -10.200 -12.151 1.00 95.25 61 ILE A CA 1
ATOM 481 C C . ILE A 1 61 ? 29.947 -10.135 -13.680 1.00 95.25 61 ILE A C 1
ATOM 483 O O . ILE A 1 61 ? 30.892 -9.646 -14.301 1.00 95.25 61 ILE A O 1
ATOM 487 N N . SER A 1 62 ? 28.869 -10.616 -14.304 1.00 95.44 62 SER A N 1
ATOM 488 C CA . SER A 1 62 ? 28.736 -10.581 -15.767 1.00 95.44 62 SER A CA 1
ATOM 489 C C . SER A 1 62 ? 28.587 -9.155 -16.302 1.00 95.44 62 SER A C 1
ATOM 491 O O . SER A 1 62 ? 29.235 -8.821 -17.295 1.00 95.44 62 SER A O 1
ATOM 493 N N . GLY A 1 63 ? 27.837 -8.293 -15.607 1.00 92.94 63 GLY A N 1
ATOM 494 C CA . GLY A 1 63 ? 27.740 -6.866 -15.913 1.00 92.94 63 GLY A CA 1
ATOM 495 C C . GLY A 1 63 ? 29.085 -6.151 -15.801 1.00 92.94 63 GLY A C 1
ATOM 496 O O . GLY A 1 63 ? 29.488 -5.453 -16.732 1.00 92.94 63 GLY A O 1
ATOM 497 N N . TYR A 1 64 ? 29.836 -6.394 -14.722 1.00 93.56 64 TYR A N 1
ATOM 498 C CA . TYR A 1 64 ? 31.180 -5.841 -14.545 1.00 93.56 64 TYR A CA 1
ATOM 499 C C . TYR A 1 64 ? 32.160 -6.337 -15.616 1.00 93.56 64 TYR A C 1
ATOM 501 O O . TYR A 1 64 ? 32.922 -5.544 -16.169 1.00 93.56 64 TYR A O 1
ATOM 509 N N . ARG A 1 65 ? 32.123 -7.632 -15.962 1.00 94.69 65 ARG A N 1
ATOM 510 C CA . ARG A 1 65 ? 32.938 -8.200 -17.049 1.00 94.69 65 ARG A CA 1
ATOM 511 C C . ARG A 1 65 ? 32.634 -7.520 -18.380 1.00 94.69 65 ARG A C 1
ATOM 513 O O . ARG A 1 65 ? 33.568 -7.139 -19.083 1.00 94.69 65 ARG A O 1
ATOM 520 N N . TYR A 1 66 ? 31.356 -7.374 -18.723 1.00 94.00 66 TYR A N 1
ATOM 521 C CA . TYR A 1 66 ? 30.936 -6.700 -19.948 1.00 94.00 66 TYR A CA 1
ATOM 522 C C . TYR A 1 66 ? 31.412 -5.242 -19.977 1.00 94.00 66 TYR A C 1
ATOM 524 O O . TYR A 1 66 ? 32.072 -4.836 -20.933 1.00 94.00 66 TYR A O 1
ATOM 532 N N . TRP A 1 67 ? 31.176 -4.492 -18.897 1.00 91.94 67 TRP A N 1
ATOM 533 C CA . TRP A 1 67 ? 31.621 -3.104 -18.775 1.00 91.94 67 TRP A CA 1
ATOM 534 C C . TRP A 1 67 ? 33.143 -2.967 -18.911 1.00 91.94 67 TRP A C 1
ATOM 536 O O . TRP A 1 67 ? 33.622 -2.136 -19.681 1.00 91.94 67 TRP A O 1
ATOM 546 N N . ARG A 1 68 ? 33.918 -3.825 -18.235 1.00 93.94 68 ARG A N 1
ATOM 547 C CA . ARG A 1 68 ? 35.386 -3.827 -18.317 1.00 93.94 68 ARG A CA 1
ATOM 548 C C . ARG A 1 68 ? 35.877 -4.066 -19.743 1.00 93.94 68 ARG A C 1
ATOM 550 O O . ARG A 1 68 ? 36.802 -3.388 -20.179 1.00 93.94 68 ARG A O 1
ATOM 557 N N . LEU A 1 69 ? 35.285 -5.023 -20.460 1.00 94.00 69 LEU A N 1
ATOM 558 C CA . LEU A 1 69 ? 35.649 -5.307 -21.851 1.00 94.00 69 LEU A CA 1
ATOM 559 C C . LEU A 1 69 ? 35.331 -4.116 -22.756 1.00 94.00 69 LEU A C 1
ATOM 561 O O . LEU A 1 69 ? 36.179 -3.704 -23.543 1.00 94.00 69 LEU A O 1
ATOM 565 N N . GLN A 1 70 ? 34.146 -3.525 -22.605 1.00 91.88 70 GLN A N 1
ATOM 566 C CA . GLN A 1 70 ? 33.745 -2.348 -23.370 1.00 91.88 70 GLN A CA 1
ATOM 567 C C . GLN A 1 70 ? 34.682 -1.156 -23.114 1.00 91.88 70 GLN A C 1
ATOM 569 O O . GLN A 1 70 ? 35.105 -0.487 -24.056 1.00 91.88 70 GLN A O 1
ATOM 574 N N . PHE A 1 71 ? 35.048 -0.907 -21.855 1.00 92.94 71 PHE A N 1
ATOM 575 C CA . PHE A 1 71 ? 35.944 0.187 -21.481 1.00 92.94 71 PHE A CA 1
ATOM 576 C C . PHE A 1 71 ? 37.382 -0.046 -21.965 1.00 92.94 71 PHE A C 1
ATOM 578 O O . PHE A 1 71 ? 38.021 0.878 -22.462 1.00 92.94 71 PHE A O 1
ATOM 585 N N . ALA A 1 72 ? 37.878 -1.286 -21.893 1.00 93.31 72 ALA A N 1
ATOM 586 C CA . ALA A 1 72 ? 39.195 -1.647 -22.415 1.00 93.31 72 ALA A CA 1
ATOM 587 C C . ALA A 1 72 ? 39.303 -1.398 -23.928 1.00 93.31 72 ALA A C 1
ATOM 589 O O . ALA A 1 72 ? 40.300 -0.843 -24.382 1.00 93.31 72 ALA A O 1
ATOM 590 N N . GLN A 1 73 ? 38.259 -1.734 -24.693 1.00 93.56 73 GLN A N 1
ATOM 591 C CA . GLN A 1 73 ? 38.208 -1.468 -26.135 1.00 93.56 73 GLN A CA 1
ATOM 592 C C . GLN A 1 73 ? 38.220 0.034 -26.440 1.00 93.56 73 GLN A C 1
ATOM 594 O O . GLN A 1 73 ? 38.939 0.480 -27.330 1.00 93.56 73 GLN A O 1
ATOM 599 N N . LEU A 1 74 ? 37.486 0.836 -25.661 1.00 92.88 74 LEU A N 1
ATOM 600 C CA . LEU A 1 74 ? 37.494 2.294 -25.806 1.00 92.88 74 LEU A CA 1
ATOM 601 C C . LEU A 1 74 ? 38.883 2.894 -25.567 1.00 92.88 74 LEU A C 1
ATOM 603 O O . LEU A 1 74 ? 39.338 3.709 -26.367 1.00 92.88 74 LEU A O 1
ATOM 607 N N . LEU A 1 75 ? 39.565 2.474 -24.498 1.00 93.06 75 LEU A N 1
ATOM 608 C CA . LEU A 1 75 ? 40.916 2.944 -24.186 1.00 93.06 75 LEU A CA 1
ATOM 609 C C . LEU A 1 75 ? 41.944 2.485 -25.225 1.00 93.06 75 LEU A C 1
ATOM 611 O O . LEU A 1 75 ? 42.812 3.266 -25.607 1.00 93.06 75 LEU A O 1
ATOM 615 N N . MET A 1 76 ? 41.829 1.248 -25.715 1.00 93.50 76 MET A N 1
ATOM 616 C CA . MET A 1 76 ? 42.692 0.727 -26.774 1.00 93.50 76 MET A CA 1
ATOM 617 C C . MET A 1 76 ? 42.549 1.558 -28.053 1.00 93.50 76 MET A C 1
ATOM 619 O O . MET A 1 76 ? 43.545 2.054 -28.571 1.00 93.50 76 MET A O 1
ATOM 623 N N . LEU A 1 77 ? 41.325 1.780 -28.535 1.00 91.62 77 LEU A N 1
ATOM 624 C CA . LEU A 1 77 ? 41.090 2.568 -29.748 1.00 91.62 77 LEU A CA 1
ATOM 625 C C . LEU A 1 77 ? 41.526 4.031 -29.577 1.00 91.62 77 LEU A C 1
ATOM 627 O O . LEU A 1 77 ? 42.094 4.607 -30.503 1.00 91.62 77 LEU A O 1
ATOM 631 N N . GLN A 1 78 ? 41.350 4.603 -28.380 1.00 92.81 78 GLN A N 1
ATOM 632 C CA . GLN A 1 78 ? 41.884 5.926 -28.043 1.00 92.81 78 GLN A CA 1
ATOM 633 C C . GLN A 1 78 ? 43.419 5.957 -28.115 1.00 92.81 78 GLN A C 1
ATOM 635 O O . GLN A 1 78 ? 43.989 6.907 -28.648 1.00 92.81 78 GLN A O 1
ATOM 640 N N . SER A 1 79 ? 44.098 4.917 -27.615 1.00 92.06 79 SER A N 1
ATOM 641 C CA . SER A 1 79 ? 45.565 4.811 -27.674 1.00 92.06 79 SER A CA 1
ATOM 642 C C . SER A 1 79 ? 46.104 4.654 -29.100 1.00 92.06 79 SER A C 1
ATOM 644 O O . SER A 1 79 ? 47.231 5.053 -29.375 1.00 92.06 79 SER A O 1
ATOM 646 N N . LEU A 1 80 ? 45.277 4.148 -30.021 1.00 92.56 80 LEU A N 1
ATOM 647 C CA . LEU A 1 80 ? 45.568 4.057 -31.455 1.00 92.56 80 LEU A CA 1
ATOM 648 C C . LEU A 1 80 ? 45.283 5.367 -32.218 1.00 92.56 80 LEU A C 1
ATOM 650 O O . LEU A 1 80 ? 45.359 5.391 -33.443 1.00 92.56 80 LEU A O 1
ATOM 654 N N . GLY A 1 81 ? 44.947 6.455 -31.518 1.00 90.88 81 GLY A N 1
ATOM 655 C CA . GLY A 1 81 ? 44.729 7.778 -32.110 1.00 90.88 81 GLY A CA 1
ATOM 656 C C . GLY A 1 81 ? 43.303 8.046 -32.601 1.00 90.88 81 GLY A C 1
ATOM 657 O O . GLY A 1 81 ? 43.051 9.109 -33.169 1.00 90.88 81 GLY A O 1
ATOM 658 N N . LEU A 1 82 ? 42.347 7.134 -32.377 1.00 90.06 82 LEU A N 1
ATOM 659 C CA . LEU A 1 82 ? 40.938 7.379 -32.698 1.00 90.06 82 LEU A CA 1
ATOM 660 C C . LEU A 1 82 ? 40.283 8.244 -31.615 1.00 90.06 82 LEU A C 1
ATOM 662 O O . LEU A 1 82 ? 40.463 8.014 -30.423 1.00 90.06 82 LEU A O 1
ATOM 666 N N . ASN A 1 83 ? 39.466 9.221 -32.012 1.00 88.88 83 ASN A N 1
ATOM 667 C CA . ASN A 1 83 ? 38.760 10.078 -31.060 1.00 88.88 83 ASN A CA 1
ATOM 668 C C . ASN A 1 83 ? 37.564 9.346 -30.424 1.00 88.88 83 ASN A C 1
ATOM 670 O O . ASN A 1 83 ? 36.474 9.308 -30.996 1.00 88.88 83 ASN A O 1
ATOM 674 N N . MET A 1 84 ? 37.763 8.788 -29.229 1.00 89.69 84 MET A N 1
ATOM 675 C CA . MET A 1 84 ? 36.741 8.084 -28.447 1.00 89.69 84 MET A CA 1
ATOM 676 C C . MET A 1 84 ? 36.176 8.926 -27.293 1.00 89.69 84 MET A C 1
ATOM 678 O O . MET A 1 84 ? 35.351 8.421 -26.531 1.00 89.69 84 MET A O 1
ATOM 682 N N . ASN A 1 85 ? 36.555 10.205 -27.165 1.00 87.69 85 ASN A N 1
ATOM 683 C CA . ASN A 1 85 ? 36.216 11.057 -26.014 1.00 87.69 85 ASN A CA 1
ATOM 684 C C . ASN A 1 85 ? 34.712 11.078 -25.701 1.00 87.69 85 ASN A C 1
ATOM 686 O O . ASN A 1 85 ? 34.307 10.868 -24.557 1.00 87.69 85 ASN A O 1
ATOM 690 N N . MET A 1 86 ? 33.871 11.266 -26.723 1.00 83.94 86 MET A N 1
ATOM 691 C CA . MET A 1 86 ? 32.415 11.260 -26.545 1.00 83.94 86 MET A CA 1
ATOM 692 C C . MET A 1 86 ? 31.909 9.888 -26.092 1.00 83.94 86 MET A C 1
ATOM 694 O O . MET A 1 86 ? 31.116 9.800 -25.157 1.00 83.94 86 MET A O 1
ATOM 698 N N . ARG A 1 87 ? 32.381 8.793 -26.702 1.00 86.81 87 ARG A N 1
ATOM 699 C CA . ARG A 1 87 ? 31.936 7.441 -26.335 1.00 86.81 87 ARG A CA 1
ATOM 700 C C . ARG A 1 87 ? 32.384 7.059 -24.925 1.00 86.81 87 ARG A C 1
ATOM 702 O O . ARG A 1 87 ? 31.609 6.410 -24.222 1.00 86.81 87 ARG A O 1
ATOM 709 N N . LEU A 1 88 ? 33.571 7.503 -24.512 1.00 88.06 88 LEU A N 1
ATOM 710 C CA . LEU A 1 88 ? 34.100 7.336 -23.162 1.00 88.06 88 LEU A CA 1
ATOM 711 C C . LEU A 1 88 ? 33.249 8.090 -22.133 1.00 88.06 88 LEU A C 1
ATOM 713 O O . LEU A 1 88 ? 32.841 7.491 -21.141 1.00 88.06 88 LEU A O 1
ATOM 717 N N . LEU A 1 89 ? 32.908 9.358 -22.398 1.00 85.81 89 LEU A N 1
ATOM 718 C CA . LEU A 1 89 ? 32.019 10.148 -21.540 1.00 85.81 89 LEU A CA 1
ATOM 719 C C . LEU A 1 89 ? 30.678 9.435 -21.325 1.00 85.81 89 LEU A C 1
ATOM 721 O O . LEU A 1 89 ? 30.234 9.272 -20.190 1.00 85.81 89 LEU A O 1
ATOM 725 N N . PHE A 1 90 ? 30.056 8.950 -22.400 1.00 84.38 90 PHE A N 1
ATOM 726 C CA . PHE A 1 90 ? 28.794 8.222 -22.292 1.00 84.38 90 PHE A CA 1
ATOM 727 C C . PHE A 1 90 ? 28.939 6.864 -21.603 1.00 84.38 90 PHE A C 1
ATOM 729 O O . PHE A 1 90 ? 28.066 6.506 -20.827 1.00 84.38 90 PHE A O 1
ATOM 736 N N . ALA A 1 91 ? 30.041 6.135 -21.802 1.00 86.38 91 ALA A N 1
ATOM 737 C CA . ALA A 1 91 ? 30.296 4.892 -21.069 1.00 86.38 91 ALA A CA 1
ATOM 738 C C . ALA A 1 91 ? 30.434 5.128 -19.551 1.00 86.38 91 ALA A C 1
ATOM 740 O O . ALA A 1 91 ? 30.007 4.294 -18.752 1.00 86.38 91 ALA A O 1
ATOM 741 N N . VAL A 1 92 ? 30.994 6.273 -19.145 1.00 86.44 92 VAL A N 1
ATOM 742 C CA . VAL A 1 92 ? 31.045 6.698 -17.738 1.00 86.44 92 VAL A CA 1
ATOM 743 C C . VAL A 1 92 ? 29.653 7.075 -17.225 1.00 86.44 92 VAL A C 1
ATOM 745 O O . VAL A 1 92 ? 29.279 6.643 -16.137 1.00 86.44 92 VAL A O 1
ATOM 748 N N . ILE A 1 93 ? 28.860 7.825 -17.998 1.00 84.94 93 ILE A N 1
ATOM 749 C CA . ILE A 1 93 ? 27.472 8.158 -17.630 1.00 84.94 93 ILE A CA 1
ATOM 750 C C . ILE A 1 93 ? 26.638 6.881 -17.472 1.00 84.94 93 ILE A C 1
ATOM 752 O O . ILE A 1 93 ? 25.997 6.711 -16.437 1.00 84.94 93 ILE A O 1
ATOM 756 N N . ASP A 1 94 ? 26.701 5.961 -18.438 1.00 84.06 94 ASP A N 1
ATOM 757 C CA . ASP A 1 94 ? 26.013 4.668 -18.395 1.00 84.06 94 ASP A CA 1
ATOM 758 C C . ASP A 1 94 ? 26.405 3.885 -17.132 1.00 84.06 94 ASP A C 1
ATOM 760 O O . ASP A 1 94 ? 25.542 3.340 -16.442 1.00 84.06 94 ASP A O 1
ATOM 764 N N . PHE A 1 95 ? 27.694 3.863 -16.777 1.00 86.50 95 PHE A N 1
ATOM 765 C CA . PHE A 1 95 ? 28.168 3.220 -15.551 1.00 86.50 95 PHE A CA 1
ATOM 766 C C . PHE A 1 95 ? 27.563 3.852 -14.291 1.00 86.50 95 PHE A C 1
ATOM 768 O O . PHE A 1 95 ? 27.047 3.137 -13.433 1.00 86.50 95 PHE A O 1
ATOM 775 N N . ILE A 1 96 ? 27.573 5.184 -14.192 1.00 87.62 96 ILE A N 1
ATOM 776 C CA . ILE A 1 96 ? 27.027 5.901 -13.033 1.00 87.62 96 ILE A CA 1
ATOM 777 C C . ILE A 1 96 ? 25.509 5.700 -12.927 1.00 87.62 96 ILE A C 1
ATOM 779 O O . ILE A 1 96 ? 25.002 5.489 -11.828 1.00 87.62 96 ILE A O 1
ATOM 783 N N . VAL A 1 97 ? 24.781 5.703 -14.048 1.00 86.38 97 VAL A N 1
ATOM 784 C CA . VAL A 1 97 ? 23.326 5.465 -14.080 1.00 86.38 97 VAL A CA 1
ATOM 785 C C . VAL A 1 97 ? 22.976 4.038 -13.639 1.00 86.38 97 VAL A C 1
ATOM 787 O O . VAL A 1 97 ? 21.966 3.835 -12.970 1.00 86.38 97 VAL A O 1
ATOM 790 N N . ASN A 1 98 ? 23.818 3.047 -13.948 1.00 86.62 98 ASN A N 1
ATOM 791 C CA . ASN A 1 98 ? 23.609 1.653 -13.533 1.00 86.62 98 ASN A CA 1
ATOM 792 C C . ASN A 1 98 ? 24.146 1.331 -12.121 1.00 86.62 98 ASN A C 1
ATOM 794 O O . ASN A 1 98 ? 23.842 0.264 -11.568 1.00 86.62 98 ASN A O 1
ATOM 798 N N . ALA A 1 99 ? 24.922 2.233 -11.512 1.00 89.75 99 ALA A N 1
ATOM 799 C CA . ALA A 1 99 ? 25.525 2.021 -10.200 1.00 89.75 99 ALA A CA 1
ATOM 800 C C . ALA A 1 99 ? 24.489 1.849 -9.068 1.00 89.75 99 ALA A C 1
ATOM 802 O O . ALA A 1 99 ? 24.654 0.907 -8.292 1.00 89.75 99 ALA A O 1
ATOM 803 N N . PRO A 1 100 ? 23.398 2.640 -8.962 1.00 90.56 100 PRO A N 1
ATOM 804 C CA . PRO A 1 100 ? 22.364 2.423 -7.948 1.00 90.56 100 PRO A CA 1
ATOM 805 C C . PRO A 1 100 ? 21.694 1.055 -8.055 1.00 90.56 100 PRO A C 1
ATOM 807 O O . PRO A 1 100 ? 21.489 0.409 -7.034 1.00 90.56 100 PRO A O 1
ATOM 810 N N . THR A 1 101 ? 21.398 0.581 -9.268 1.00 87.44 101 THR A N 1
ATOM 811 C CA . THR A 1 101 ? 20.789 -0.741 -9.493 1.00 87.44 101 THR A CA 1
ATOM 812 C C . THR A 1 101 ? 21.722 -1.860 -9.037 1.00 87.44 101 THR A C 1
ATOM 814 O O . THR A 1 101 ? 21.307 -2.777 -8.329 1.00 87.44 101 THR A O 1
ATOM 817 N N . THR A 1 102 ? 23.007 -1.748 -9.385 1.00 88.88 102 THR A N 1
ATOM 818 C CA . THR A 1 102 ? 24.054 -2.682 -8.942 1.00 88.88 102 THR A CA 1
ATOM 819 C C . THR A 1 102 ? 24.200 -2.659 -7.422 1.00 88.88 102 THR A C 1
ATOM 821 O O . THR A 1 102 ? 24.233 -3.706 -6.778 1.00 88.88 102 THR A O 1
ATOM 824 N N . PHE A 1 103 ? 24.232 -1.464 -6.833 1.00 91.06 103 PHE A N 1
ATOM 825 C CA . PHE A 1 103 ? 24.334 -1.281 -5.392 1.00 91.06 103 PHE A CA 1
ATOM 826 C C . PHE A 1 103 ? 23.123 -1.875 -4.669 1.00 91.06 103 PHE A C 1
ATOM 828 O O . PHE A 1 103 ? 23.296 -2.622 -3.710 1.00 91.06 103 PHE A O 1
ATOM 835 N N . LYS A 1 104 ? 21.904 -1.645 -5.175 1.00 89.94 104 LYS A N 1
ATOM 836 C CA . LYS A 1 104 ? 20.677 -2.244 -4.641 1.00 89.94 104 LYS A CA 1
ATOM 837 C C . LYS A 1 104 ? 20.734 -3.771 -4.664 1.00 89.94 104 LYS A C 1
ATOM 839 O O . LYS A 1 104 ? 20.382 -4.393 -3.671 1.00 89.94 104 LYS A O 1
ATOM 844 N N . ALA A 1 105 ? 21.208 -4.381 -5.754 1.00 89.31 105 ALA A N 1
ATOM 845 C CA . ALA A 1 105 ? 21.339 -5.837 -5.840 1.00 89.31 105 ALA A CA 1
ATOM 846 C C . ALA A 1 105 ? 22.281 -6.399 -4.756 1.00 89.31 105 ALA A C 1
ATOM 848 O O . ALA A 1 105 ? 22.006 -7.452 -4.180 1.00 89.31 105 ALA A O 1
ATOM 849 N N . VAL A 1 106 ? 23.357 -5.673 -4.431 1.00 89.94 106 VAL A N 1
ATOM 850 C CA . VAL A 1 106 ? 24.264 -6.017 -3.324 1.00 89.94 106 VAL A CA 1
ATOM 851 C C . VAL A 1 106 ? 23.586 -5.828 -1.962 1.00 89.94 106 VAL A C 1
ATOM 853 O O . VAL A 1 106 ? 23.730 -6.687 -1.094 1.00 89.94 106 VAL A O 1
ATOM 856 N N . LEU A 1 107 ? 22.823 -4.750 -1.762 1.00 90.06 107 LEU A N 1
ATOM 857 C CA . LEU A 1 107 ? 22.075 -4.536 -0.517 1.00 90.06 107 LEU A CA 1
ATOM 858 C C . LEU A 1 107 ? 21.020 -5.615 -0.283 1.00 90.06 107 LEU A C 1
ATOM 860 O O . LEU A 1 107 ? 20.967 -6.181 0.806 1.00 90.06 107 LEU A O 1
ATOM 864 N N . ASP A 1 108 ? 20.241 -5.947 -1.310 1.00 88.69 108 ASP A N 1
ATOM 865 C CA . ASP A 1 108 ? 19.247 -7.017 -1.257 1.00 88.69 108 ASP A CA 1
ATOM 866 C C . ASP A 1 108 ? 19.931 -8.360 -0.939 1.00 88.69 108 ASP A C 1
ATOM 868 O O . ASP A 1 108 ? 19.450 -9.115 -0.096 1.00 88.69 108 ASP A O 1
ATOM 872 N N . MET A 1 109 ? 21.108 -8.633 -1.521 1.00 88.25 109 MET A N 1
ATOM 873 C CA . MET A 1 109 ? 21.917 -9.808 -1.177 1.00 88.25 109 MET A CA 1
ATOM 874 C C . MET A 1 109 ? 22.316 -9.823 0.309 1.00 88.25 109 MET A C 1
ATOM 876 O O . MET A 1 109 ? 22.123 -10.837 0.980 1.00 88.25 109 MET A O 1
ATOM 880 N N . ILE A 1 110 ? 22.834 -8.712 0.847 1.00 88.75 110 ILE A N 1
ATOM 881 C CA . ILE A 1 110 ? 23.202 -8.589 2.271 1.00 88.75 110 ILE A CA 1
ATOM 882 C C . ILE A 1 110 ? 21.975 -8.793 3.169 1.00 88.75 110 ILE A C 1
ATOM 884 O O . ILE A 1 110 ? 22.058 -9.475 4.196 1.00 88.75 110 ILE A O 1
ATOM 888 N N . SER A 1 111 ? 20.833 -8.225 2.786 1.00 88.44 111 SER A N 1
ATOM 889 C CA . SER A 1 111 ? 19.569 -8.369 3.502 1.00 88.44 111 SER A CA 1
ATOM 890 C C . SER A 1 111 ? 19.102 -9.822 3.534 1.00 88.44 111 SER A C 1
ATOM 892 O O . SER A 1 111 ? 18.793 -10.334 4.608 1.00 88.44 111 SER A O 1
ATOM 894 N N . ILE A 1 112 ? 19.111 -10.529 2.402 1.00 85.31 112 ILE A N 1
ATOM 895 C CA . ILE A 1 112 ? 18.684 -11.938 2.313 1.00 85.31 112 ILE A CA 1
ATOM 896 C C . ILE A 1 112 ? 19.607 -12.856 3.122 1.00 85.31 112 ILE A C 1
ATOM 898 O O . ILE A 1 112 ? 19.118 -13.730 3.840 1.00 85.31 112 ILE A O 1
ATOM 902 N N . LEU A 1 113 ? 20.923 -12.622 3.063 1.00 87.31 113 LEU A N 1
ATOM 903 C CA . LEU A 1 113 ? 21.920 -13.366 3.842 1.00 87.31 113 LEU A CA 1
ATOM 904 C C . LEU A 1 113 ? 21.856 -13.070 5.349 1.00 87.31 113 LEU A C 1
ATOM 906 O O . LEU A 1 113 ? 22.353 -13.855 6.155 1.00 87.31 113 LEU A O 1
ATOM 910 N N . THR A 1 114 ? 21.246 -11.954 5.755 1.00 85.75 114 THR A N 1
ATOM 911 C CA . THR A 1 114 ? 20.996 -11.667 7.172 1.00 85.75 114 THR A CA 1
ATOM 912 C C . THR A 1 114 ? 19.859 -12.568 7.676 1.00 85.75 114 THR A C 1
ATOM 914 O O . THR A 1 114 ? 18.878 -12.725 6.950 1.00 85.75 114 THR A O 1
ATOM 917 N N . PRO A 1 115 ? 19.954 -13.187 8.873 1.00 78.75 115 PRO A N 1
ATOM 918 C CA . PRO A 1 115 ? 18.915 -14.075 9.397 1.00 78.75 115 PRO A CA 1
ATOM 919 C C . PRO A 1 115 ? 17.516 -13.450 9.398 1.00 78.75 115 PRO A C 1
ATOM 921 O O . PRO A 1 115 ? 17.356 -12.256 9.633 1.00 78.75 115 PRO A O 1
ATOM 924 N N . VAL A 1 116 ? 16.496 -14.274 9.134 1.00 69.31 116 VAL A N 1
ATOM 925 C CA . VAL A 1 116 ? 15.102 -13.818 9.027 1.00 69.31 116 VAL A CA 1
ATOM 926 C C . VAL A 1 116 ? 14.617 -13.324 10.399 1.00 69.31 116 VAL A C 1
ATOM 928 O O . VAL A 1 116 ? 14.598 -14.135 11.331 1.00 69.31 116 VAL A O 1
ATOM 931 N N . PRO A 1 117 ? 14.166 -12.064 10.544 1.00 70.94 117 PRO A N 1
ATOM 932 C CA . PRO A 1 117 ? 13.433 -11.655 11.731 1.00 70.94 117 PRO A CA 1
ATOM 933 C C . PRO A 1 117 ? 12.111 -12.422 11.749 1.00 70.94 117 PRO A C 1
ATOM 935 O O . PRO A 1 117 ? 11.385 -12.480 10.755 1.00 70.94 117 PRO A O 1
ATOM 938 N N . ARG A 1 118 ? 11.799 -13.080 12.867 1.00 65.81 118 ARG A N 1
ATOM 939 C CA . ARG A 1 118 ? 10.522 -13.783 13.006 1.00 65.81 118 ARG A CA 1
ATOM 940 C C . ARG A 1 118 ? 9.417 -12.731 13.137 1.00 65.81 118 ARG A C 1
ATOM 942 O O . ARG A 1 118 ? 9.283 -12.113 14.190 1.00 65.81 118 ARG A O 1
ATOM 949 N N . ARG A 1 119 ? 8.638 -12.543 12.068 1.00 81.19 119 ARG A N 1
ATOM 950 C CA . ARG A 1 119 ? 7.392 -11.756 12.048 1.00 81.19 119 ARG A CA 1
ATOM 951 C C . ARG A 1 119 ? 6.189 -12.674 11.782 1.00 81.19 119 ARG A C 1
ATOM 953 O O . ARG A 1 119 ? 5.598 -12.596 10.709 1.00 81.19 119 ARG A O 1
ATOM 960 N N . PRO A 1 120 ? 5.886 -13.633 12.680 1.00 79.25 120 PRO A N 1
ATOM 961 C CA . PRO A 1 120 ? 4.655 -14.405 12.554 1.00 79.25 120 PRO A CA 1
ATOM 962 C C . PRO A 1 120 ? 3.446 -13.477 12.692 1.00 79.25 120 PRO A C 1
ATOM 964 O O . PRO A 1 120 ? 3.561 -12.400 13.276 1.00 79.25 120 PRO A O 1
ATOM 967 N N . HIS A 1 121 ? 2.295 -13.903 12.182 1.00 81.56 121 HIS A N 1
ATOM 968 C CA . HIS A 1 121 ? 1.047 -13.184 12.413 1.00 81.56 121 HIS A CA 1
ATOM 969 C C . HIS A 1 121 ? 0.631 -13.449 13.857 1.00 81.56 121 HIS A C 1
ATOM 971 O O . HIS A 1 121 ? 0.277 -14.570 14.231 1.00 81.56 121 HIS A O 1
ATOM 977 N N . LEU A 1 122 ? 0.810 -12.434 14.692 1.00 84.38 122 LEU A N 1
ATOM 978 C CA . LEU A 1 122 ? 0.509 -12.480 16.113 1.00 84.38 122 LEU A CA 1
ATOM 979 C C . LEU A 1 122 ? -0.776 -11.718 16.376 1.00 84.38 122 LEU A C 1
ATOM 981 O O . LEU A 1 122 ? -1.083 -10.757 15.680 1.00 84.38 122 LEU A O 1
ATOM 985 N N . GLN A 1 123 ? -1.486 -12.118 17.420 1.00 82.44 123 GLN A N 1
ATOM 986 C CA . GLN A 1 123 ? -2.640 -11.397 17.915 1.00 82.44 123 GLN A CA 1
ATOM 987 C C . GLN A 1 123 ? -2.605 -11.335 19.439 1.00 82.44 123 GLN A C 1
ATOM 989 O O . GLN A 1 123 ? -2.356 -12.333 20.116 1.00 82.44 123 GLN A O 1
ATOM 994 N N . LEU A 1 124 ? -2.858 -10.144 19.970 1.00 84.50 124 LEU A N 1
ATOM 995 C CA . LEU A 1 124 ? -3.004 -9.896 21.397 1.00 84.50 124 LEU A CA 1
ATOM 996 C C . LEU A 1 124 ? -4.432 -10.234 21.852 1.00 84.50 124 LEU A C 1
ATOM 998 O O . LEU A 1 124 ? -5.395 -9.661 21.336 1.00 84.50 124 LEU A O 1
ATOM 1002 N N . ARG A 1 125 ? -4.575 -11.130 22.829 1.00 81.00 125 ARG A N 1
ATOM 1003 C CA . ARG A 1 125 ? -5.848 -11.561 23.432 1.00 81.00 125 ARG A CA 1
ATOM 1004 C C . ARG A 1 125 ? -5.963 -11.095 24.879 1.00 81.00 125 ARG A C 1
ATOM 1006 O O . ARG A 1 125 ? -4.952 -10.893 25.548 1.00 81.00 125 ARG A O 1
ATOM 1013 N N . GLY A 1 126 ? -7.199 -10.936 25.348 1.00 76.38 126 GLY A N 1
ATOM 1014 C CA . GLY A 1 126 ? -7.509 -10.388 26.665 1.00 76.38 126 GLY A CA 1
ATOM 1015 C C . GLY A 1 126 ? -7.728 -8.873 26.663 1.00 76.38 126 GLY A C 1
ATOM 1016 O O . GLY A 1 126 ? -7.589 -8.196 25.635 1.00 76.38 126 GLY A O 1
ATOM 1017 N N . ASN A 1 127 ? -8.091 -8.359 27.843 1.00 79.81 127 ASN A N 1
ATOM 1018 C CA . ASN A 1 127 ? -8.544 -6.978 28.042 1.00 79.81 127 ASN A CA 1
ATOM 1019 C C . ASN A 1 127 ? -7.568 -6.095 28.845 1.00 79.81 127 ASN A C 1
ATOM 1021 O O . ASN A 1 127 ? -7.680 -4.870 28.818 1.00 79.81 127 ASN A O 1
ATOM 1025 N N . LEU A 1 128 ? -6.579 -6.676 29.531 1.00 81.56 128 LEU A N 1
ATOM 1026 C CA . LEU A 1 128 ? -5.560 -5.932 30.284 1.00 81.56 128 LEU A CA 1
ATOM 1027 C C . LEU A 1 128 ? -4.344 -5.601 29.409 1.00 81.56 128 LEU A C 1
ATOM 1029 O O . LEU A 1 128 ? -3.209 -5.961 29.690 1.00 81.56 128 LEU A O 1
ATOM 1033 N N . VAL A 1 129 ? -4.605 -4.893 28.317 1.00 87.88 129 VAL A N 1
ATOM 1034 C CA . VAL A 1 129 ? -3.621 -4.531 27.284 1.00 87.88 129 VAL A CA 1
ATOM 1035 C C . VAL A 1 129 ? -3.057 -3.116 27.506 1.00 87.88 129 VAL A C 1
ATOM 1037 O O . VAL A 1 129 ? -3.676 -2.350 28.244 1.00 87.88 129 VAL A O 1
ATOM 1040 N N . PRO A 1 130 ? -1.909 -2.723 26.924 1.00 92.62 130 PRO A N 1
ATOM 1041 C CA . PRO A 1 130 ? -1.335 -1.383 27.110 1.00 92.62 130 PRO A CA 1
ATOM 1042 C C . PRO A 1 130 ? -2.221 -0.247 26.599 1.00 92.62 130 PRO A C 1
ATOM 1044 O O . PRO A 1 130 ? -3.086 -0.458 25.749 1.00 92.62 130 PRO A O 1
ATOM 1047 N N . THR A 1 131 ? -1.975 0.971 27.069 1.00 96.50 131 THR A N 1
ATOM 1048 C CA . THR A 1 131 ? -2.714 2.151 26.590 1.00 96.50 131 THR A CA 1
ATOM 1049 C C . THR A 1 131 ? -2.226 2.644 25.221 1.00 96.50 131 THR A C 1
ATOM 1051 O O . THR A 1 131 ? -1.020 2.666 24.966 1.00 96.50 131 THR A O 1
ATOM 1054 N N . VAL A 1 132 ? -3.146 3.068 24.339 1.00 98.12 132 VAL A N 1
ATOM 1055 C CA . VAL A 1 132 ? -2.819 3.556 22.981 1.00 98.12 132 VAL A CA 1
ATOM 1056 C C . VAL A 1 132 ? -3.548 4.855 22.619 1.00 98.12 132 VAL A C 1
ATOM 1058 O O . VAL A 1 132 ? -4.772 4.929 22.687 1.00 98.12 132 VAL A O 1
ATOM 1061 N N . ASP A 1 133 ? -2.811 5.855 22.138 1.00 98.44 133 ASP A N 1
ATOM 1062 C CA . ASP A 1 133 ? -3.373 7.042 21.480 1.00 98.44 133 ASP A CA 1
ATOM 1063 C C . ASP A 1 133 ? -3.369 6.876 19.958 1.00 98.44 133 ASP A C 1
ATOM 1065 O O . ASP A 1 133 ? -2.307 6.816 19.348 1.00 98.44 133 ASP A O 1
ATOM 1069 N N . ILE A 1 134 ? -4.537 6.830 19.319 1.00 98.25 134 ILE A N 1
ATOM 1070 C CA . ILE A 1 134 ? -4.673 6.802 17.858 1.00 98.25 134 ILE A CA 1
ATOM 1071 C C . ILE A 1 134 ? -4.907 8.226 17.360 1.00 98.25 134 ILE A C 1
ATOM 1073 O O . ILE A 1 134 ? -5.958 8.813 17.607 1.00 98.25 134 ILE A O 1
ATOM 1077 N N . ILE A 1 135 ? -3.941 8.784 16.641 1.00 98.12 135 ILE A N 1
ATOM 1078 C CA . ILE A 1 135 ? -3.978 10.149 16.118 1.00 98.12 135 ILE A CA 1
ATOM 1079 C C . ILE A 1 135 ? -4.301 10.104 14.625 1.00 98.12 135 ILE A C 1
ATOM 1081 O O . ILE A 1 135 ? -3.513 9.583 13.838 1.00 98.12 135 ILE A O 1
ATOM 1085 N N . ILE A 1 136 ? -5.428 10.697 14.230 1.00 97.81 136 ILE A N 1
ATOM 1086 C CA . ILE A 1 136 ? -5.819 10.861 12.825 1.00 97.81 136 ILE A CA 1
ATOM 1087 C C . ILE A 1 136 ? -5.520 12.300 12.407 1.00 97.81 136 ILE A C 1
ATOM 1089 O O . ILE A 1 136 ? -6.127 13.245 12.922 1.00 97.81 136 ILE A O 1
ATOM 1093 N N . THR A 1 137 ? -4.573 12.479 11.484 1.00 94.69 137 THR A N 1
ATOM 1094 C CA . THR A 1 137 ? -4.200 13.808 10.976 1.00 94.69 137 THR A CA 1
ATOM 1095 C C . THR A 1 137 ? -5.030 14.189 9.763 1.00 94.69 137 THR A C 1
ATOM 1097 O O . THR A 1 137 ? -5.038 13.454 8.779 1.00 94.69 137 THR A O 1
ATOM 1100 N N . VAL A 1 138 ? -5.658 15.365 9.816 1.00 93.56 138 VAL A N 1
ATOM 1101 C CA . VAL A 1 138 ? -6.510 15.900 8.745 1.00 93.56 138 VAL A CA 1
ATOM 1102 C C . VAL A 1 138 ? -5.977 17.261 8.281 1.00 93.56 138 VAL A C 1
ATOM 1104 O O . VAL A 1 138 ? -5.546 18.081 9.091 1.00 93.56 138 VAL A O 1
ATOM 1107 N N . CYS A 1 139 ? -5.975 17.499 6.973 1.00 89.19 139 CYS A N 1
ATOM 1108 C CA . CYS A 1 139 ? -5.642 18.742 6.290 1.00 89.19 139 CYS A CA 1
ATOM 1109 C C . CYS A 1 139 ? -6.512 18.922 5.022 1.00 89.19 139 CYS A C 1
ATOM 1111 O O . CYS A 1 139 ? -6.047 18.761 3.891 1.00 89.19 139 CYS A O 1
ATOM 1113 N N . ASN A 1 140 ? -7.766 19.349 5.213 1.00 87.44 140 ASN A N 1
ATOM 1114 C CA . ASN A 1 140 ? -8.744 19.647 4.150 1.00 87.44 140 ASN A CA 1
ATOM 1115 C C . ASN A 1 140 ? -9.203 18.447 3.298 1.00 87.44 140 ASN A C 1
ATOM 1117 O O . ASN A 1 140 ? -9.711 18.650 2.194 1.00 87.44 140 ASN A O 1
ATOM 1121 N N . GLU A 1 141 ? -9.042 17.210 3.765 1.00 90.19 141 GLU A N 1
ATOM 1122 C CA . GLU A 1 141 ? -9.677 16.060 3.123 1.00 90.19 141 GLU A CA 1
ATOM 1123 C C . GLU A 1 141 ? -11.215 16.150 3.224 1.00 90.19 141 GLU A C 1
ATOM 1125 O O . GLU A 1 141 ? -11.748 16.788 4.141 1.00 90.19 141 GLU A O 1
ATOM 1130 N N . PRO A 1 142 ? -11.957 15.521 2.291 1.00 90.19 142 PRO A N 1
ATOM 1131 C CA . PRO A 1 142 ? -13.413 15.479 2.350 1.00 90.19 142 PRO A CA 1
ATOM 1132 C C . PRO A 1 142 ? -13.922 14.900 3.675 1.00 90.19 142 PRO A C 1
ATOM 1134 O O . PRO A 1 142 ? -13.438 13.872 4.150 1.00 90.19 142 PRO A O 1
ATOM 1137 N N . VAL A 1 143 ? -14.938 15.544 4.256 1.00 91.81 143 VAL A N 1
ATOM 1138 C CA . VAL A 1 143 ? -15.474 15.187 5.581 1.00 91.81 143 VAL A CA 1
ATOM 1139 C C . VAL A 1 143 ? -15.952 13.734 5.632 1.00 91.81 143 VAL A C 1
ATOM 1141 O O . VAL A 1 143 ? -15.751 13.062 6.639 1.00 91.81 143 VAL A O 1
ATOM 1144 N N . ASP A 1 144 ? -16.553 13.219 4.559 1.00 88.88 144 ASP A N 1
ATOM 1145 C CA . ASP A 1 144 ? -17.021 11.833 4.493 1.00 88.88 144 ASP A CA 1
ATOM 1146 C C . ASP A 1 144 ? -15.867 10.820 4.517 1.00 88.88 144 ASP A C 1
ATOM 1148 O O . ASP A 1 144 ? -15.965 9.814 5.220 1.00 88.88 144 ASP A O 1
ATOM 1152 N N . VAL A 1 145 ? -14.759 11.113 3.828 1.00 91.06 145 VAL A N 1
ATOM 1153 C CA . VAL A 1 145 ? -13.528 10.308 3.877 1.00 91.06 145 VAL A CA 1
ATOM 1154 C C . VAL A 1 145 ? -12.982 10.264 5.301 1.00 91.06 145 VAL A C 1
ATOM 1156 O O . VAL A 1 145 ? -12.764 9.176 5.833 1.00 91.06 145 VAL A O 1
ATOM 1159 N N . CYS A 1 146 ? -12.853 11.428 5.946 1.00 94.56 146 CYS A N 1
ATOM 1160 C CA . CYS A 1 146 ? -12.393 11.518 7.330 1.00 94.56 146 CYS A CA 1
ATOM 1161 C C . CYS A 1 146 ? -13.291 10.708 8.270 1.00 94.56 146 CYS A C 1
ATOM 1163 O O . CYS A 1 146 ? -12.798 9.905 9.059 1.00 94.56 146 CYS A O 1
ATOM 1165 N N . LEU A 1 147 ? -14.613 10.897 8.188 1.00 92.56 147 LEU A N 1
ATOM 1166 C CA . LEU A 1 147 ? -15.567 10.249 9.089 1.00 92.56 147 LEU A CA 1
ATOM 1167 C C . LEU A 1 147 ? -15.595 8.727 8.935 1.00 92.56 147 LEU A C 1
ATOM 1169 O O . LEU A 1 147 ? -15.815 8.044 9.929 1.00 92.56 147 LEU A O 1
ATOM 1173 N N . ASP A 1 148 ? -15.357 8.178 7.745 1.00 90.50 148 ASP A N 1
ATOM 1174 C CA . ASP A 1 148 ? -15.259 6.724 7.577 1.00 90.50 148 ASP A CA 1
ATOM 1175 C C . ASP A 1 148 ? -14.018 6.154 8.274 1.00 90.50 148 ASP A C 1
ATOM 1177 O O . ASP A 1 148 ? -14.115 5.136 8.961 1.00 90.50 148 ASP A O 1
ATOM 1181 N N . THR A 1 149 ? -12.887 6.857 8.200 1.00 93.88 149 THR A N 1
ATOM 1182 C CA . THR A 1 149 ? -11.682 6.512 8.964 1.00 93.88 149 THR A CA 1
ATOM 1183 C C . THR A 1 149 ? -11.922 6.627 10.471 1.00 93.88 149 THR A C 1
ATOM 1185 O O . THR A 1 149 ? -11.560 5.716 11.216 1.00 93.88 149 THR A O 1
ATOM 1188 N N . VAL A 1 150 ? -12.605 7.685 10.938 1.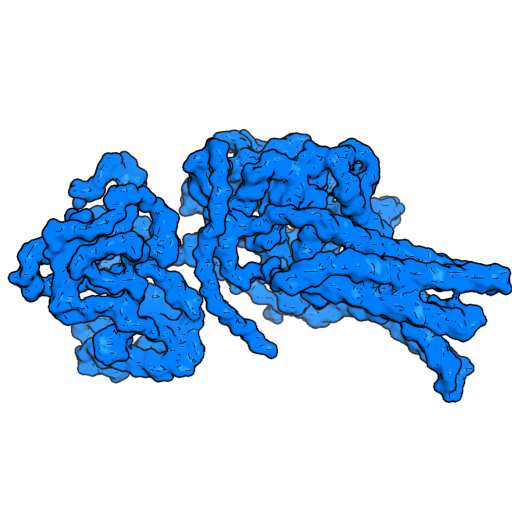00 95.12 150 VAL A N 1
ATOM 1189 C CA . VAL A 1 150 ? -12.965 7.832 12.363 1.00 95.12 150 VAL A CA 1
ATOM 1190 C C . VAL A 1 150 ? -13.878 6.694 12.822 1.00 95.12 150 VAL A C 1
ATOM 1192 O O . VAL A 1 150 ? -13.634 6.106 13.874 1.00 95.12 150 VAL A O 1
ATOM 1195 N N . ARG A 1 151 ? -14.906 6.348 12.036 1.00 91.06 151 ARG A N 1
ATOM 1196 C CA . ARG A 1 151 ? -15.823 5.237 12.340 1.00 91.06 151 ARG A CA 1
ATOM 1197 C C . ARG A 1 151 ? -15.077 3.916 12.461 1.00 91.06 151 ARG A C 1
ATOM 1199 O O . ARG A 1 151 ? -15.364 3.161 13.382 1.00 91.06 151 ARG A O 1
ATOM 1206 N N . ALA A 1 152 ? -14.132 3.630 11.575 1.00 90.19 152 ALA A N 1
ATOM 1207 C CA . ALA A 1 152 ? -13.322 2.424 11.688 1.00 90.19 152 ALA A CA 1
ATOM 1208 C C . ALA A 1 152 ? -12.416 2.461 12.931 1.00 90.19 152 ALA A C 1
ATOM 1210 O O . ALA A 1 152 ? -12.395 1.499 13.695 1.00 90.19 152 ALA A O 1
ATOM 1211 N N . ALA A 1 153 ? -11.753 3.591 13.196 1.00 94.81 153 ALA A N 1
ATOM 1212 C CA . ALA A 1 153 ? -10.834 3.738 14.324 1.00 94.81 153 ALA A CA 1
ATOM 1213 C C . ALA A 1 153 ? -11.507 3.538 15.692 1.00 94.81 153 ALA A C 1
ATOM 1215 O O . ALA A 1 153 ? -10.958 2.845 16.543 1.00 94.81 153 ALA A O 1
ATOM 1216 N N . ILE A 1 154 ? -12.712 4.080 15.908 1.00 92.75 154 ILE A N 1
ATOM 1217 C CA . ILE A 1 154 ? -13.441 3.884 17.178 1.00 92.75 154 ILE A CA 1
ATOM 1218 C C . ILE A 1 154 ? -13.986 2.457 17.357 1.00 92.75 154 ILE A C 1
ATOM 1220 O O . ILE A 1 154 ? -14.405 2.105 18.454 1.00 92.75 154 ILE A O 1
ATOM 1224 N N . ASN A 1 155 ? -14.012 1.646 16.293 1.00 87.00 155 ASN A N 1
ATOM 1225 C CA . ASN A 1 155 ? -14.495 0.259 16.301 1.00 87.00 155 ASN A CA 1
ATOM 1226 C C . ASN A 1 155 ? -13.358 -0.779 16.223 1.00 87.00 155 ASN A C 1
ATOM 1228 O O . ASN A 1 155 ? -13.620 -1.970 15.997 1.00 87.00 155 ASN A O 1
ATOM 1232 N N . ILE A 1 156 ? -12.106 -0.343 16.391 1.00 88.06 156 ILE A N 1
ATOM 1233 C CA . ILE A 1 156 ? -10.969 -1.246 16.562 1.00 88.06 156 ILE A CA 1
ATOM 1234 C C . ILE A 1 156 ? -11.265 -2.186 17.738 1.00 88.06 156 ILE A C 1
ATOM 1236 O O . ILE A 1 156 ? -11.733 -1.763 18.793 1.00 88.06 156 ILE A O 1
ATOM 1240 N N . ASP A 1 157 ? -11.009 -3.477 17.539 1.00 84.56 157 ASP A N 1
ATOM 1241 C CA . ASP A 1 157 ? -11.081 -4.503 18.571 1.00 84.56 157 ASP A CA 1
ATOM 1242 C C . ASP A 1 157 ? -9.915 -4.309 19.544 1.00 84.56 157 ASP A C 1
ATOM 1244 O O . ASP A 1 157 ? -8.838 -4.886 19.414 1.00 84.56 157 ASP A O 1
ATOM 1248 N N . TYR A 1 158 ? -10.139 -3.428 20.507 1.00 86.94 158 TYR A N 1
ATOM 1249 C CA . TYR A 1 158 ? -9.276 -3.154 21.639 1.00 86.94 158 TYR A CA 1
ATOM 1250 C C . TYR A 1 158 ? -10.175 -2.668 22.787 1.00 86.94 158 TYR A C 1
ATOM 1252 O O . TYR A 1 158 ? -11.214 -2.061 22.522 1.00 86.94 158 TYR A O 1
ATOM 1260 N N . PRO A 1 159 ? -9.847 -2.916 24.064 1.00 87.19 159 PRO A N 1
ATOM 1261 C CA . PRO A 1 159 ? -10.704 -2.498 25.171 1.00 87.19 159 PRO A CA 1
ATOM 1262 C C . PRO A 1 159 ? -10.879 -0.980 25.179 1.00 87.19 159 PRO A C 1
ATOM 1264 O O . PRO A 1 159 ? -9.891 -0.248 25.225 1.00 87.19 159 PRO A O 1
ATOM 1267 N N . THR A 1 160 ? -12.122 -0.499 25.168 1.00 87.12 160 THR A N 1
ATOM 1268 C CA . THR A 1 160 ? -12.447 0.920 24.935 1.00 87.12 160 THR A CA 1
ATOM 1269 C C . THR A 1 160 ? -11.832 1.869 25.965 1.00 87.12 160 THR A C 1
ATOM 1271 O O . THR A 1 160 ? -11.492 3.001 25.646 1.00 87.12 160 THR A O 1
ATOM 1274 N N . ALA A 1 161 ? -11.594 1.392 27.190 1.00 88.69 161 ALA A N 1
ATOM 1275 C CA . ALA A 1 161 ? -10.908 2.147 28.241 1.00 88.69 161 ALA A CA 1
ATOM 1276 C C . ALA A 1 161 ? -9.375 2.229 28.066 1.00 88.69 161 ALA A C 1
ATOM 1278 O O . ALA A 1 161 ? -8.701 2.918 28.830 1.00 88.69 161 ALA A O 1
ATOM 1279 N N . ARG A 1 162 ? -8.798 1.489 27.111 1.00 92.25 162 ARG A N 1
ATOM 1280 C CA . ARG A 1 162 ? -7.346 1.353 26.897 1.00 92.25 162 ARG A CA 1
ATOM 1281 C C . ARG A 1 162 ? -6.875 2.004 25.601 1.00 92.25 162 ARG A C 1
ATOM 1283 O O . ARG A 1 162 ? -5.678 2.005 25.341 1.00 92.25 162 ARG A O 1
ATOM 1290 N N . PHE A 1 163 ? -7.759 2.598 24.805 1.00 96.12 163 PHE A N 1
ATOM 1291 C CA . PHE A 1 163 ? -7.333 3.419 23.679 1.00 96.12 163 PHE A CA 1
ATOM 1292 C C . PHE A 1 163 ? -8.201 4.657 23.502 1.00 96.12 163 PHE A C 1
ATOM 1294 O O . PHE A 1 163 ? -9.353 4.697 23.926 1.00 96.12 163 PHE A O 1
ATOM 1301 N N . ARG A 1 164 ? -7.622 5.681 22.880 1.00 96.75 164 ARG A N 1
ATOM 1302 C CA . ARG A 1 164 ? -8.285 6.951 22.573 1.00 96.75 164 ARG A CA 1
ATOM 1303 C C . ARG A 1 164 ? -8.103 7.261 21.098 1.00 96.75 164 ARG A C 1
ATOM 1305 O O . ARG A 1 164 ? -7.042 6.990 20.544 1.00 96.75 164 ARG A O 1
ATOM 1312 N N . VAL A 1 165 ? -9.110 7.856 20.470 1.00 97.94 165 VAL A N 1
ATOM 1313 C CA . VAL A 1 165 ? -9.035 8.335 19.086 1.00 97.94 165 VAL A CA 1
ATOM 1314 C C . VAL A 1 165 ? -9.028 9.857 19.107 1.00 97.94 165 VAL A C 1
ATOM 1316 O O . VAL A 1 165 ? -9.941 10.482 19.637 1.00 97.94 165 VAL A O 1
ATOM 1319 N N . ILE A 1 166 ? -7.989 10.465 18.545 1.00 98.31 166 ILE A N 1
ATOM 1320 C CA . ILE A 1 166 ? -7.768 11.910 18.545 1.00 98.31 166 ILE A CA 1
ATOM 1321 C C . ILE A 1 166 ? -7.713 12.387 17.099 1.00 98.31 166 ILE A C 1
ATOM 1323 O O . ILE A 1 166 ? -6.776 12.085 16.361 1.00 98.31 166 ILE A O 1
ATOM 1327 N N . ILE A 1 167 ? -8.711 13.169 16.701 1.00 98.06 167 ILE A N 1
ATOM 1328 C CA . ILE A 1 167 ? -8.742 13.841 15.405 1.00 98.06 167 ILE A CA 1
ATOM 1329 C C . ILE A 1 167 ? -8.026 15.175 15.552 1.00 98.06 167 ILE A C 1
ATOM 1331 O O . ILE A 1 167 ? -8.443 16.008 16.357 1.00 98.06 167 ILE A O 1
ATOM 1335 N N . THR A 1 168 ? -6.955 15.378 14.786 1.00 95.94 168 THR A N 1
ATOM 1336 C CA . THR A 1 168 ? -6.197 16.633 14.782 1.00 95.94 168 THR A CA 1
ATOM 1337 C C . THR A 1 168 ? -6.330 17.317 13.422 1.00 95.94 168 THR A C 1
ATOM 1339 O O . THR A 1 168 ? -5.711 16.920 12.431 1.00 95.94 168 THR A O 1
ATOM 1342 N N . ASP A 1 169 ? -7.195 18.328 13.360 1.00 94.50 169 ASP A N 1
ATOM 1343 C CA . ASP A 1 169 ? -7.589 18.997 12.119 1.00 94.50 169 ASP A CA 1
ATOM 1344 C C . ASP A 1 169 ? -6.789 20.284 11.884 1.00 94.50 169 ASP A C 1
ATOM 1346 O O . ASP A 1 169 ? -6.958 21.297 12.565 1.00 94.50 169 ASP A O 1
ATOM 1350 N N . ASP A 1 170 ? -5.915 20.248 10.879 1.00 90.69 170 ASP A N 1
ATOM 1351 C CA . ASP A 1 170 ? -5.114 21.386 10.432 1.00 90.69 170 ASP A CA 1
ATOM 1352 C C . ASP A 1 170 ? -5.913 22.371 9.556 1.00 90.69 170 ASP A C 1
ATOM 1354 O O . ASP A 1 170 ? -5.467 23.496 9.322 1.00 90.69 170 ASP A O 1
ATOM 1358 N N . GLY A 1 171 ? -7.070 21.957 9.034 1.00 87.94 171 GLY A N 1
ATOM 1359 C CA . GLY A 1 171 ? -8.011 22.796 8.287 1.00 87.94 171 GLY A CA 1
ATOM 1360 C C . GLY A 1 171 ? -9.004 23.551 9.178 1.00 87.94 171 GLY A C 1
ATOM 1361 O O . GLY A 1 171 ? -9.603 24.522 8.720 1.00 87.94 171 GLY A O 1
ATOM 1362 N N . ALA A 1 172 ? -9.151 23.141 10.444 1.00 90.75 172 ALA A N 1
ATOM 1363 C CA . ALA A 1 172 ? -10.125 23.680 11.399 1.00 90.75 172 ALA A CA 1
ATOM 1364 C C . ALA A 1 172 ? -11.566 23.727 10.834 1.00 90.75 172 ALA A C 1
ATOM 1366 O O . ALA A 1 172 ? -12.287 24.721 10.971 1.00 90.75 172 ALA A O 1
ATOM 1367 N N . SER A 1 173 ? -11.987 22.644 10.179 1.00 93.00 173 SER A N 1
ATOM 1368 C CA . SER A 1 173 ? -13.294 22.504 9.548 1.00 93.00 173 SER A CA 1
ATOM 1369 C C . SER A 1 173 ? -14.408 22.376 10.586 1.00 93.00 173 SER A C 1
ATOM 1371 O O . SER A 1 173 ? -14.486 21.417 11.356 1.00 93.00 173 SER A O 1
ATOM 1373 N N . LYS A 1 174 ? -15.351 23.325 10.554 1.00 94.69 174 LYS A N 1
ATOM 1374 C CA . LYS A 1 174 ? -16.546 23.294 11.411 1.00 94.69 174 LYS A CA 1
ATOM 1375 C C . LYS A 1 174 ? -17.445 22.090 11.116 1.00 94.69 174 LYS A C 1
ATOM 1377 O O . LYS A 1 174 ? -18.055 21.551 12.036 1.00 94.69 174 LYS A O 1
ATOM 1382 N N . GLU A 1 175 ? -17.534 21.665 9.854 1.00 94.94 175 GLU A N 1
ATOM 1383 C CA . GLU A 1 175 ? -18.321 20.485 9.469 1.00 94.94 175 GLU A CA 1
ATOM 1384 C C . GLU A 1 175 ? -17.707 19.200 10.013 1.00 94.94 175 GLU A C 1
ATOM 1386 O O . GLU A 1 175 ? -18.427 18.371 10.571 1.00 94.94 175 GLU A O 1
ATOM 1391 N N . LEU A 1 176 ? -16.382 19.057 9.920 1.00 94.62 176 LEU A N 1
ATOM 1392 C CA . LEU A 1 176 ? -15.697 17.899 10.482 1.00 94.62 176 LEU A CA 1
ATOM 1393 C C . LEU A 1 176 ? -15.837 17.869 12.005 1.00 94.62 176 LEU A C 1
ATOM 1395 O O . LEU A 1 176 ? -16.210 16.837 12.560 1.00 94.62 176 LEU A O 1
ATOM 1399 N N . GLN A 1 177 ? -15.618 19.005 12.674 1.00 96.56 177 GLN A N 1
ATOM 1400 C CA . GLN A 1 177 ? -15.814 19.123 14.118 1.00 96.56 177 GLN A CA 1
ATOM 1401 C C . GLN A 1 177 ? -17.227 18.697 14.531 1.00 96.56 177 GLN A C 1
ATOM 1403 O O . GLN A 1 177 ? -17.390 17.934 15.488 1.00 96.56 177 GLN A O 1
ATOM 1408 N N . LYS A 1 178 ? -18.252 19.159 13.804 1.00 94.81 178 LYS A N 1
ATOM 1409 C CA . LYS A 1 178 ? -19.646 18.783 14.051 1.00 94.81 178 LYS A CA 1
ATOM 1410 C C . LYS A 1 178 ? -19.848 17.275 13.882 1.00 94.81 178 LYS A C 1
ATOM 1412 O O . LYS A 1 178 ? -20.360 16.647 14.803 1.00 94.81 178 LYS A O 1
ATOM 1417 N N . GLY A 1 179 ? -19.393 16.695 12.770 1.00 90.94 179 GLY A N 1
ATOM 1418 C CA . GLY A 1 179 ? -19.535 15.262 12.496 1.00 90.94 179 GLY A CA 1
ATOM 1419 C C . GLY A 1 179 ? -18.828 14.371 13.523 1.00 90.94 179 GLY A C 1
ATOM 1420 O O . GLY A 1 179 ? -19.392 13.374 13.968 1.00 90.94 179 GLY A O 1
ATOM 1421 N N . VAL A 1 180 ? -17.627 14.755 13.967 1.00 94.19 180 VAL A N 1
ATOM 1422 C CA . VAL A 1 180 ? -16.888 14.046 15.028 1.00 94.19 180 VAL A CA 1
ATOM 1423 C C . VAL A 1 180 ? -17.607 14.172 16.373 1.00 94.19 180 VAL A C 1
ATOM 1425 O O . VAL A 1 180 ? -17.719 13.190 17.100 1.00 94.19 180 VAL A O 1
ATOM 1428 N N . THR A 1 181 ? -18.152 15.350 16.691 1.00 93.12 181 THR A N 1
ATOM 1429 C CA . THR A 1 181 ? -18.915 15.572 17.932 1.00 93.12 181 THR A CA 1
ATOM 1430 C C . THR A 1 181 ? -20.213 14.760 17.952 1.00 93.12 181 THR A C 1
ATOM 1432 O O . THR A 1 181 ? -20.566 14.183 18.977 1.00 93.12 181 THR A O 1
ATOM 1435 N N . GLU A 1 182 ? -20.933 14.693 16.832 1.00 87.56 182 GLU A N 1
ATOM 1436 C CA . GLU A 1 182 ? -22.134 13.860 16.693 1.00 87.56 182 GLU A CA 1
ATOM 1437 C C . GLU A 1 182 ? -21.801 12.373 16.835 1.00 87.56 182 GLU A C 1
ATOM 1439 O O . GLU A 1 182 ? -22.499 11.656 17.553 1.00 87.56 182 GLU A O 1
ATOM 1444 N N . LEU A 1 183 ? -20.695 11.924 16.236 1.00 86.12 183 LEU A N 1
ATOM 1445 C CA . LEU A 1 183 ? -20.228 10.547 16.368 1.00 86.12 183 LEU A CA 1
ATOM 1446 C C . LEU A 1 183 ? -19.855 10.210 17.820 1.00 86.12 183 LEU A C 1
ATOM 1448 O O . LEU A 1 183 ? -20.304 9.185 18.331 1.00 86.12 183 LEU A O 1
ATOM 1452 N N . ALA A 1 184 ? -19.128 11.097 18.505 1.00 87.88 184 ALA A N 1
ATOM 1453 C CA . ALA A 1 184 ? -18.785 10.944 19.921 1.00 87.88 184 ALA A CA 1
ATOM 1454 C C . ALA A 1 184 ? -20.036 10.873 20.817 1.00 87.88 184 ALA A C 1
ATOM 1456 O O . ALA A 1 184 ? -20.085 10.080 21.749 1.00 87.88 184 ALA A O 1
ATOM 1457 N N . ARG A 1 185 ? -21.088 11.648 20.510 1.00 82.25 185 ARG A N 1
ATOM 1458 C CA . ARG A 1 185 ? -22.378 11.554 21.220 1.00 82.25 185 ARG A CA 1
ATOM 1459 C C . ARG A 1 185 ? -23.112 10.246 20.946 1.00 82.25 185 ARG A C 1
ATOM 1461 O O . ARG A 1 185 ? -23.775 9.737 21.840 1.00 82.25 185 ARG A O 1
ATOM 1468 N N . SER A 1 186 ? -23.028 9.727 19.721 1.00 80.94 186 SER A N 1
ATOM 1469 C CA . SER A 1 186 ? -23.691 8.473 19.337 1.00 80.94 186 SER A CA 1
ATOM 1470 C C . SER A 1 186 ? -23.024 7.221 19.918 1.00 80.94 186 SER A C 1
ATOM 1472 O O . SER A 1 186 ? -23.671 6.181 19.992 1.00 80.94 186 SER A O 1
ATOM 1474 N N . LYS A 1 187 ? -21.752 7.327 20.322 1.00 80.06 187 LYS A N 1
ATOM 1475 C CA . LYS A 1 187 ? -20.956 6.266 20.950 1.00 80.06 187 LYS A CA 1
ATOM 1476 C C . LYS 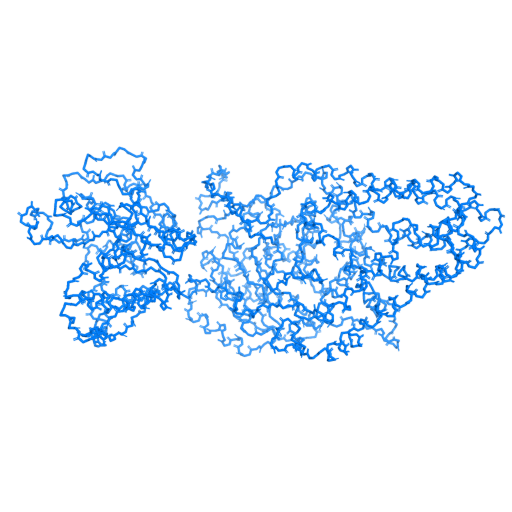A 1 187 ? -20.193 6.821 22.156 1.00 80.06 187 LYS A C 1
ATOM 1478 O O . LYS A 1 187 ? -18.979 7.010 22.066 1.00 80.06 187 LYS A O 1
ATOM 1483 N N . PRO A 1 188 ? -20.889 7.143 23.261 1.00 79.81 188 PRO A N 1
ATOM 1484 C CA . PRO A 1 188 ? -20.275 7.769 24.433 1.00 79.81 188 PRO A CA 1
ATOM 1485 C C . PRO A 1 188 ? -19.200 6.896 25.097 1.00 79.81 188 PRO A C 1
ATOM 1487 O O . PRO A 1 188 ? -18.340 7.413 25.805 1.00 79.81 188 PRO A O 1
ATOM 1490 N N . GLU A 1 189 ? -19.229 5.583 24.868 1.00 82.56 189 GLU A N 1
ATOM 1491 C CA . GLU A 1 189 ? -18.202 4.645 25.307 1.00 82.56 189 GLU A CA 1
ATOM 1492 C C . GLU A 1 189 ? -16.870 4.824 24.567 1.00 82.56 189 GLU A C 1
ATOM 1494 O O . GLU A 1 189 ? -15.823 4.487 25.117 1.00 82.56 189 GLU A O 1
ATOM 1499 N N . ALA A 1 190 ? -16.887 5.361 23.340 1.00 84.62 190 ALA A N 1
ATOM 1500 C CA . ALA A 1 190 ? -15.685 5.611 22.561 1.00 84.62 190 ALA A CA 1
ATOM 1501 C C . ALA A 1 190 ? -14.988 6.890 23.046 1.00 84.62 190 ALA A C 1
ATOM 1503 O O . ALA A 1 190 ? -15.551 7.985 23.006 1.00 84.62 190 ALA A O 1
ATOM 1504 N N . LEU A 1 191 ? -13.719 6.770 23.443 1.00 93.31 191 LEU A N 1
ATOM 1505 C CA . LEU A 1 191 ? -12.880 7.904 23.838 1.00 93.31 191 LEU A CA 1
ATOM 1506 C C . LEU A 1 191 ? -12.409 8.692 22.601 1.00 93.31 191 LEU A C 1
ATOM 1508 O O . LEU A 1 191 ? -11.246 8.615 22.202 1.00 93.31 191 LEU A O 1
ATOM 1512 N N . LEU A 1 192 ? -13.339 9.416 21.973 1.00 95.94 192 LEU A N 1
ATOM 1513 C CA . LEU A 1 192 ? -13.144 10.188 20.746 1.00 95.94 192 LEU A CA 1
ATOM 1514 C C . LEU A 1 192 ? -13.003 11.686 21.044 1.00 95.94 192 LEU A C 1
ATOM 1516 O O . LEU A 1 192 ? -13.909 12.317 21.588 1.00 95.94 192 LEU A O 1
ATOM 1520 N N . PHE A 1 193 ? -11.886 12.274 20.621 1.00 96.62 193 PHE A N 1
ATOM 1521 C CA . PHE A 1 193 ? -11.567 13.682 20.828 1.00 96.62 193 PHE A CA 1
ATOM 1522 C C . PHE A 1 193 ? -11.296 14.393 19.506 1.00 96.62 193 PHE A C 1
ATOM 1524 O O . PHE A 1 193 ? -10.714 13.828 18.582 1.00 96.62 193 PHE A O 1
ATOM 1531 N N . TYR A 1 194 ? -11.674 15.667 19.442 1.00 97.31 194 TYR A N 1
ATOM 1532 C CA . TYR A 1 194 ? -11.352 16.561 18.336 1.00 97.31 194 TYR A CA 1
ATOM 1533 C C . TYR A 1 194 ? -10.476 17.702 18.839 1.00 97.31 194 TYR A C 1
ATOM 1535 O O . TYR A 1 194 ? -10.766 18.309 19.871 1.00 97.31 194 TYR A O 1
ATOM 1543 N N . THR A 1 195 ? -9.436 18.028 18.083 1.00 95.81 195 THR A N 1
ATOM 1544 C CA . THR A 1 195 ? -8.593 19.189 18.329 1.00 95.81 195 THR A CA 1
ATOM 1545 C C . THR A 1 195 ? -8.159 19.823 17.012 1.00 95.81 195 THR A C 1
ATOM 1547 O O . THR A 1 195 ? -8.051 19.157 15.986 1.00 95.81 195 THR A O 1
ATOM 1550 N N . ALA A 1 196 ? -7.913 21.126 17.033 1.00 93.62 196 ALA A N 1
ATOM 1551 C CA . ALA A 1 196 ? -7.397 21.878 15.898 1.00 93.62 196 ALA A CA 1
ATOM 1552 C C . ALA A 1 196 ? -6.377 22.883 16.427 1.00 93.62 196 ALA A C 1
ATOM 1554 O O . ALA A 1 196 ? -6.633 23.564 17.423 1.00 93.62 196 ALA A O 1
ATOM 1555 N N . ARG A 1 197 ? -5.204 22.960 15.795 1.00 88.94 197 ARG A N 1
ATOM 1556 C CA . ARG A 1 197 ? -4.147 23.871 16.248 1.00 88.94 197 ARG A CA 1
ATOM 1557 C C . ARG A 1 197 ? -4.352 25.279 15.704 1.00 88.94 197 ARG A C 1
ATOM 1559 O O . ARG A 1 197 ? -4.804 25.461 14.575 1.00 88.94 197 ARG A O 1
ATOM 1566 N N . VAL A 1 198 ? -3.922 26.272 16.476 1.00 83.44 198 VAL A N 1
ATOM 1567 C CA . VAL A 1 198 ? -3.757 27.639 15.971 1.00 83.44 198 VAL A CA 1
ATOM 1568 C C . VAL A 1 198 ? -2.457 27.703 15.179 1.00 83.44 198 VAL A C 1
ATOM 1570 O O . VAL A 1 198 ? -1.397 27.338 15.687 1.00 83.44 198 VAL A O 1
ATOM 1573 N N . LYS A 1 199 ? -2.562 28.150 13.929 1.00 75.56 199 LYS A N 1
ATOM 1574 C CA . LYS A 1 199 ? -1.439 28.251 13.004 1.00 75.56 199 LYS A CA 1
ATOM 1575 C C . LYS A 1 199 ? -0.530 29.441 13.340 1.00 75.56 199 LYS A C 1
ATOM 1577 O O . LYS A 1 199 ? -1.020 30.557 13.502 1.00 75.56 199 LYS A O 1
ATOM 1582 N N . GLY A 1 200 ? 0.774 29.195 13.483 1.00 65.56 200 GLY A N 1
ATOM 1583 C CA . GLY A 1 200 ? 1.818 30.180 13.789 1.00 65.56 200 GLY A CA 1
ATOM 1584 C C . GLY A 1 200 ? 2.938 30.234 12.737 1.00 65.56 200 GLY A C 1
ATOM 1585 O O . GLY A 1 200 ? 2.852 29.638 11.669 1.00 65.56 200 GLY A O 1
ATOM 1586 N N . GLN A 1 201 ? 4.030 30.954 13.030 1.00 49.84 201 GLN A N 1
ATOM 1587 C CA . GLN A 1 201 ? 5.148 31.136 12.082 1.00 49.84 201 GLN A CA 1
ATOM 1588 C C . GLN A 1 201 ? 5.988 29.864 11.818 1.00 49.84 201 GLN A C 1
ATOM 1590 O O . GLN A 1 201 ? 6.691 29.819 10.813 1.00 49.84 201 GLN A O 1
ATOM 1595 N N . ASP A 1 202 ? 5.887 28.824 12.659 1.00 52.38 202 ASP A N 1
ATOM 1596 C CA . ASP A 1 202 ? 6.666 27.569 12.573 1.00 52.38 202 ASP A CA 1
ATOM 1597 C C . ASP A 1 202 ? 5.797 26.332 12.223 1.00 52.38 202 ASP A C 1
ATOM 1599 O O . ASP A 1 202 ? 6.025 25.202 12.668 1.00 52.38 202 ASP A O 1
ATOM 1603 N N . ASP A 1 203 ? 4.764 26.523 11.397 1.00 61.78 203 ASP A N 1
ATOM 1604 C CA . ASP A 1 203 ? 3.801 25.474 11.048 1.00 61.78 203 ASP A CA 1
ATOM 1605 C C . ASP A 1 203 ? 4.304 24.489 9.993 1.00 61.78 203 ASP A C 1
ATOM 1607 O O . ASP A 1 203 ? 4.060 24.604 8.789 1.00 61.78 203 ASP A O 1
ATOM 1611 N N . ARG A 1 204 ? 4.954 23.425 10.458 1.00 67.38 204 ARG A N 1
ATOM 1612 C CA . ARG A 1 204 ? 5.494 22.382 9.576 1.00 67.38 204 ARG A CA 1
ATOM 1613 C C . ARG A 1 204 ? 4.509 21.240 9.325 1.00 67.38 204 ARG A C 1
ATOM 1615 O O . ARG A 1 204 ? 4.721 20.106 9.745 1.00 67.38 204 ARG A O 1
ATOM 1622 N N . HIS A 1 205 ? 3.412 21.589 8.648 1.00 80.00 205 HIS A N 1
ATOM 1623 C CA . HIS A 1 205 ? 2.395 20.697 8.057 1.00 80.00 205 HIS A CA 1
ATOM 1624 C C . HIS A 1 205 ? 2.016 19.518 8.973 1.00 80.00 205 HIS A C 1
ATOM 1626 O O . HIS A 1 205 ? 1.682 19.756 10.137 1.00 80.00 205 HIS A O 1
ATOM 1632 N N . LYS A 1 206 ? 2.069 18.273 8.478 1.00 87.31 206 LYS A N 1
ATOM 1633 C CA . LYS A 1 206 ? 1.675 17.062 9.212 1.00 87.31 206 LYS A CA 1
ATOM 1634 C C . LYS A 1 206 ? 2.503 16.837 10.482 1.00 87.31 206 LYS A C 1
ATOM 1636 O O . LYS A 1 206 ? 1.916 16.588 11.529 1.00 87.31 206 LYS A O 1
ATOM 1641 N N . ALA A 1 207 ? 3.826 17.020 10.444 1.00 89.12 207 ALA A N 1
ATOM 1642 C CA . ALA A 1 207 ? 4.690 16.854 11.620 1.00 89.12 207 ALA A CA 1
ATOM 1643 C C . ALA A 1 207 ? 4.314 17.800 12.772 1.00 89.12 207 ALA A C 1
ATOM 1645 O O . ALA A 1 207 ? 4.203 17.389 13.927 1.00 89.12 207 ALA A O 1
ATOM 1646 N N . GLY A 1 208 ? 4.063 19.074 12.461 1.00 89.88 208 GLY A N 1
ATOM 1647 C CA . GLY A 1 208 ? 3.609 20.040 13.460 1.00 89.88 208 GLY A CA 1
ATOM 1648 C C . GLY A 1 208 ? 2.214 19.713 14.014 1.00 89.88 208 GLY A C 1
ATOM 1649 O O . GLY A 1 208 ? 1.971 19.917 15.204 1.00 89.88 208 GLY A O 1
ATOM 1650 N N . ASN A 1 209 ? 1.326 19.161 13.179 1.00 91.75 209 ASN A N 1
ATOM 1651 C CA . ASN A 1 209 ? -0.005 18.710 13.591 1.00 91.75 209 ASN A CA 1
ATOM 1652 C C . ASN A 1 209 ? 0.075 17.482 14.524 1.00 91.75 209 ASN A C 1
ATOM 1654 O O . ASN A 1 209 ? -0.555 17.464 15.578 1.00 91.75 209 ASN A O 1
ATOM 1658 N N . LEU A 1 210 ? 0.941 16.510 14.213 1.00 93.19 210 LEU A N 1
ATOM 1659 C CA . LEU A 1 210 ? 1.242 15.373 15.093 1.00 93.19 210 LEU A CA 1
ATOM 1660 C C . LEU A 1 210 ? 1.794 15.838 16.445 1.00 93.19 210 LEU A C 1
ATOM 1662 O O . LEU A 1 210 ? 1.306 15.411 17.485 1.00 93.19 210 LEU A O 1
ATOM 1666 N N . ASN A 1 211 ? 2.757 16.762 16.455 1.00 93.75 211 ASN A N 1
ATOM 1667 C CA . ASN A 1 211 ? 3.316 17.300 17.701 1.00 93.75 211 ASN A CA 1
ATOM 1668 C C . ASN A 1 211 ? 2.280 18.048 18.548 1.00 93.75 211 ASN A C 1
ATOM 1670 O O . ASN A 1 211 ? 2.332 17.998 19.778 1.00 93.75 211 ASN A O 1
ATOM 1674 N N . HIS A 1 212 ? 1.336 18.740 17.910 1.00 94.06 212 HIS A N 1
ATOM 1675 C CA . HIS A 1 212 ? 0.198 19.331 18.604 1.00 94.06 212 HIS A CA 1
ATOM 1676 C C . HIS A 1 212 ? -0.686 18.256 19.249 1.00 94.06 212 HIS A C 1
ATOM 1678 O O . HIS A 1 212 ? -0.966 18.345 20.444 1.00 94.06 212 HIS A O 1
ATOM 1684 N N . ALA A 1 213 ? -1.049 17.213 18.499 1.00 95.19 213 ALA A N 1
ATOM 1685 C CA . ALA A 1 213 ? -1.845 16.104 19.012 1.00 95.19 213 ALA A CA 1
ATOM 1686 C C . ALA A 1 213 ? -1.144 15.344 20.147 1.00 95.19 213 ALA A C 1
ATOM 1688 O O . ALA A 1 213 ? -1.789 15.016 21.135 1.00 95.19 213 ALA A O 1
ATOM 1689 N N . LEU A 1 214 ? 0.175 15.140 20.071 1.00 95.94 214 LEU A N 1
ATOM 1690 C CA . LEU A 1 214 ? 0.959 14.510 21.138 1.00 95.94 214 LEU A CA 1
ATOM 1691 C C . LEU A 1 214 ? 0.900 15.303 22.451 1.00 95.94 214 LEU A C 1
ATOM 1693 O O . LEU A 1 214 ? 0.821 14.689 23.514 1.00 95.94 214 LEU A O 1
ATOM 1697 N N . ARG A 1 215 ? 0.928 16.644 22.390 1.00 95.50 215 ARG A N 1
ATOM 1698 C CA . ARG A 1 215 ? 0.764 17.516 23.568 1.00 95.50 215 ARG A CA 1
ATOM 1699 C C . ARG A 1 215 ? -0.671 17.515 24.082 1.00 95.50 215 ARG A C 1
ATOM 1701 O O . ARG A 1 215 ? -0.883 17.446 25.288 1.00 95.50 215 ARG A O 1
ATOM 1708 N N . PHE A 1 216 ? -1.644 17.569 23.174 1.00 96.00 216 PHE A N 1
ATOM 1709 C CA . PHE A 1 216 ? -3.059 17.488 23.522 1.00 96.00 216 PHE A CA 1
ATOM 1710 C C . PHE A 1 216 ? -3.378 16.165 24.230 1.00 96.00 216 PHE A C 1
ATOM 1712 O O . PHE A 1 216 ? -3.961 16.184 25.309 1.00 96.00 216 PHE A O 1
ATOM 1719 N N . ALA A 1 217 ? -2.900 15.037 23.701 1.00 96.12 217 ALA A N 1
ATOM 1720 C CA . ALA A 1 217 ? -3.050 13.715 24.304 1.00 96.12 217 ALA A CA 1
ATOM 1721 C C . ALA A 1 217 ? -2.479 13.654 25.731 1.00 96.12 217 ALA A C 1
ATOM 1723 O O . ALA A 1 217 ? -3.105 13.091 26.624 1.00 96.12 217 ALA A O 1
ATOM 1724 N N . SER A 1 218 ? -1.333 14.300 25.977 1.00 95.75 218 SER A N 1
ATOM 1725 C CA . SER A 1 218 ? -0.742 14.401 27.319 1.00 95.75 218 SER A CA 1
ATOM 1726 C C . SER A 1 218 ? -1.590 15.210 28.310 1.00 95.75 218 SER A C 1
ATOM 1728 O O . SER A 1 218 ? -1.453 15.005 29.512 1.00 95.75 218 SER A O 1
ATOM 1730 N N . SER A 1 219 ? -2.446 16.120 27.829 1.00 95.88 219 SER A N 1
ATOM 1731 C CA . SER A 1 219 ? -3.356 16.923 28.664 1.00 95.88 219 SER A CA 1
ATOM 1732 C C . SER A 1 219 ? -4.684 16.228 28.985 1.00 95.88 219 SER A C 1
ATOM 1734 O O . SER A 1 219 ? -5.428 16.696 29.846 1.00 95.88 219 SER A O 1
ATOM 1736 N N . LEU A 1 220 ? -4.994 15.122 28.302 1.00 94.56 220 LEU A N 1
ATOM 1737 C CA . LEU A 1 220 ? -6.214 14.358 28.539 1.00 94.56 220 LEU A CA 1
ATOM 1738 C C . LEU A 1 220 ? -6.128 13.563 29.858 1.00 94.56 220 LEU A C 1
ATOM 1740 O O . LEU A 1 220 ? -5.029 13.226 30.315 1.00 94.56 220 LEU A O 1
ATOM 1744 N N . PRO A 1 221 ? -7.276 13.202 30.465 1.00 89.31 221 PRO A N 1
ATOM 1745 C CA . PRO A 1 221 ? -7.304 12.350 31.651 1.00 89.31 221 PRO A CA 1
ATOM 1746 C C . PRO A 1 221 ? -6.525 11.045 31.440 1.00 89.31 221 PRO A C 1
ATOM 1748 O O . PRO A 1 221 ? -6.605 10.427 30.376 1.00 89.31 221 PRO A O 1
ATOM 1751 N N . GLY A 1 222 ? -5.760 10.641 32.457 1.00 87.56 222 GLY A N 1
ATOM 1752 C CA . GLY A 1 222 ? -4.850 9.491 32.385 1.00 87.56 222 GLY A CA 1
ATOM 1753 C C . GLY A 1 222 ? -3.456 9.807 31.827 1.00 87.56 222 GLY A C 1
ATOM 1754 O O . GLY A 1 222 ? -2.590 8.940 31.878 1.00 87.56 222 GLY A O 1
ATOM 1755 N N . GLY A 1 223 ? -3.208 11.036 31.357 1.00 92.81 223 GLY A N 1
ATOM 1756 C CA . GLY A 1 223 ? -1.906 11.453 30.830 1.00 92.81 223 GLY A CA 1
ATOM 1757 C C . GLY A 1 223 ? -1.605 10.883 29.435 1.00 92.81 223 GLY A C 1
ATOM 1758 O O . GLY A 1 223 ? -2.528 10.476 28.717 1.00 92.81 223 GLY A O 1
ATOM 1759 N N . PRO A 1 224 ? -0.330 10.893 28.997 1.00 93.19 224 PRO A N 1
ATOM 1760 C CA . PRO A 1 224 ? 0.068 10.280 27.732 1.00 93.19 224 PRO A CA 1
ATOM 1761 C C . PRO A 1 224 ? -0.077 8.754 27.792 1.00 93.19 224 PRO A C 1
ATOM 1763 O O . PRO A 1 224 ? 0.329 8.135 28.774 1.00 93.19 224 PRO A O 1
ATOM 1766 N N . ALA A 1 225 ? -0.608 8.149 26.727 1.00 96.44 225 ALA A N 1
ATOM 1767 C CA . ALA A 1 225 ? -0.622 6.697 26.600 1.00 96.44 225 ALA A CA 1
ATOM 1768 C C . ALA A 1 225 ? 0.802 6.127 26.449 1.00 96.44 225 ALA A C 1
ATOM 1770 O O . ALA A 1 225 ? 1.726 6.812 26.004 1.00 96.44 225 ALA A O 1
ATOM 1771 N N . GLU A 1 226 ? 0.972 4.847 26.780 1.00 96.81 226 GLU A N 1
ATOM 1772 C CA . GLU A 1 226 ? 2.244 4.122 26.634 1.00 96.81 226 GLU A CA 1
ATOM 1773 C C . GLU A 1 226 ? 2.681 4.009 25.165 1.00 96.81 226 GLU A C 1
ATOM 1775 O O . GLU A 1 226 ? 3.876 4.041 24.846 1.00 96.81 226 GLU A O 1
ATOM 1780 N N . PHE A 1 227 ? 1.704 3.906 24.263 1.00 98.38 227 PHE A N 1
ATOM 1781 C CA . PHE A 1 227 ? 1.900 3.802 22.824 1.00 98.38 227 PHE A CA 1
ATOM 1782 C C . PHE A 1 227 ? 1.070 4.839 22.075 1.00 98.38 227 PHE A C 1
ATOM 1784 O O . PHE A 1 227 ? 0.029 5.301 22.537 1.00 98.38 227 PHE A O 1
ATOM 1791 N N . VAL A 1 228 ? 1.522 5.180 20.874 1.00 97.75 228 VAL A N 1
ATOM 1792 C CA . VAL A 1 228 ? 0.825 6.086 19.966 1.00 97.75 228 VAL A CA 1
ATOM 1793 C C . VAL A 1 228 ? 0.830 5.514 18.555 1.00 97.75 228 VAL A C 1
ATOM 1795 O O . VAL A 1 228 ? 1.808 4.907 18.121 1.00 97.75 228 VAL A O 1
ATOM 1798 N N . SER A 1 229 ? -0.271 5.708 17.843 1.00 97.44 229 SER A N 1
ATOM 1799 C CA . SER A 1 229 ? -0.441 5.348 16.446 1.00 97.44 229 SER A CA 1
ATOM 1800 C C . SER A 1 229 ? -0.799 6.579 15.628 1.00 97.44 229 SER A C 1
ATOM 1802 O O . SER A 1 229 ? -1.583 7.410 16.080 1.00 97.44 229 SER A O 1
ATOM 1804 N N . GLY A 1 230 ? -0.224 6.712 14.434 1.00 95.81 230 GLY A N 1
ATOM 1805 C CA . GLY A 1 230 ? -0.583 7.767 13.489 1.00 95.81 230 GLY A CA 1
ATOM 1806 C C . GLY A 1 230 ? -1.298 7.196 12.275 1.00 95.81 230 GLY A C 1
ATOM 1807 O O . GLY A 1 230 ? -0.775 6.291 11.629 1.00 95.81 230 GLY A O 1
ATOM 1808 N N . LEU A 1 231 ? -2.458 7.754 11.941 1.00 95.75 231 LEU A N 1
ATOM 1809 C CA . LEU A 1 231 ? -3.258 7.415 10.766 1.00 95.75 231 LEU A CA 1
ATOM 1810 C C . LEU A 1 231 ? -3.471 8.652 9.886 1.00 95.75 231 LEU A C 1
ATOM 1812 O O . LEU A 1 231 ? -3.746 9.749 10.381 1.00 95.75 231 LEU A O 1
ATOM 1816 N N . ASP A 1 232 ? -3.364 8.463 8.573 1.00 95.00 232 ASP A N 1
ATOM 1817 C CA . ASP A 1 232 ? -3.827 9.452 7.600 1.00 95.00 232 ASP A CA 1
ATOM 1818 C C . ASP A 1 232 ? -5.361 9.452 7.512 1.00 95.00 232 ASP A C 1
ATOM 1820 O O . ASP A 1 232 ? -6.015 8.437 7.749 1.00 95.00 232 ASP A O 1
ATOM 1824 N N . ALA A 1 233 ? -5.948 10.600 7.164 1.00 94.12 233 ALA A N 1
ATOM 1825 C CA . ALA A 1 233 ? -7.401 10.779 7.102 1.00 94.12 233 ALA A CA 1
ATOM 1826 C C . ALA A 1 233 ? -8.107 9.834 6.113 1.00 94.12 233 ALA A C 1
ATOM 1828 O O . ALA A 1 233 ? -9.288 9.535 6.285 1.00 94.12 233 ALA A O 1
ATOM 1829 N N . ASP A 1 234 ? -7.401 9.366 5.084 1.00 92.38 234 ASP A N 1
ATOM 1830 C CA . ASP A 1 234 ? -7.906 8.479 4.038 1.00 92.38 234 ASP A CA 1
ATOM 1831 C C . ASP A 1 234 ? -7.546 7.000 4.244 1.00 92.38 234 ASP A C 1
ATOM 1833 O O . ASP A 1 234 ? -7.930 6.177 3.413 1.00 92.38 234 ASP A O 1
ATOM 1837 N N . MET A 1 235 ? -6.854 6.659 5.338 1.00 93.62 235 MET A N 1
ATOM 1838 C CA . MET A 1 235 ? -6.407 5.306 5.678 1.00 93.62 235 MET A CA 1
ATOM 1839 C C . MET A 1 235 ? -7.325 4.670 6.721 1.00 93.62 235 MET A C 1
ATOM 1841 O O . MET A 1 235 ? -7.171 4.881 7.922 1.00 93.62 235 MET A O 1
ATOM 1845 N N . ILE A 1 236 ? -8.267 3.849 6.261 1.00 93.19 236 ILE A N 1
ATOM 1846 C CA . ILE A 1 236 ? -9.254 3.176 7.111 1.00 93.19 236 ILE A CA 1
ATOM 1847 C C . ILE A 1 236 ? -8.574 1.994 7.830 1.00 93.19 236 ILE A C 1
ATOM 1849 O O . ILE A 1 236 ? -8.152 1.057 7.147 1.00 93.19 236 ILE A O 1
ATOM 1853 N N . PRO A 1 237 ? -8.447 1.991 9.172 1.00 93.88 237 PRO A N 1
ATOM 1854 C CA . PRO A 1 237 ? -7.809 0.892 9.897 1.00 93.88 237 PRO A CA 1
ATOM 1855 C C . PRO A 1 237 ? -8.687 -0.366 9.934 1.00 93.88 237 PRO A C 1
ATOM 1857 O O . PRO A 1 237 ? -9.913 -0.285 10.027 1.00 93.88 237 PRO A O 1
ATOM 1860 N N . MET A 1 238 ? -8.053 -1.539 9.927 1.00 87.75 238 MET A N 1
ATOM 1861 C CA . MET A 1 238 ? -8.718 -2.814 10.204 1.00 87.75 238 MET A CA 1
ATOM 1862 C C . MET A 1 238 ? -9.018 -2.961 11.698 1.00 87.75 238 MET A C 1
ATOM 1864 O O . MET A 1 238 ? -8.299 -2.425 12.546 1.00 87.75 238 MET A O 1
ATOM 1868 N N . ARG A 1 239 ? -10.069 -3.721 12.037 1.00 87.06 239 ARG A N 1
ATOM 1869 C CA . ARG A 1 239 ? -10.504 -3.897 13.435 1.00 87.06 239 ARG A CA 1
ATOM 1870 C C . ARG A 1 239 ? -9.404 -4.475 14.322 1.00 87.06 239 ARG A C 1
ATOM 1872 O O . ARG A 1 239 ? -9.294 -4.101 15.478 1.00 87.06 239 ARG A O 1
ATOM 1879 N N . ASP A 1 240 ? -8.574 -5.354 13.794 1.00 85.19 240 ASP A N 1
ATOM 1880 C CA . ASP A 1 240 ? -7.499 -6.033 14.509 1.00 85.19 240 ASP A CA 1
ATOM 1881 C C . ASP A 1 240 ? -6.151 -5.290 14.471 1.00 85.19 240 ASP A C 1
ATOM 1883 O O . ASP A 1 240 ? -5.184 -5.783 15.051 1.00 85.19 240 ASP A O 1
ATOM 1887 N N . MET A 1 241 ? -6.069 -4.090 13.873 1.00 92.94 241 MET A N 1
ATOM 1888 C CA . MET A 1 241 ? -4.813 -3.350 13.663 1.00 92.94 241 MET A CA 1
ATOM 1889 C C . MET A 1 241 ? -3.937 -3.257 14.924 1.00 92.94 241 MET A C 1
ATOM 1891 O O . MET A 1 241 ? -2.731 -3.508 14.858 1.00 92.94 241 MET A O 1
ATOM 1895 N N . LEU A 1 242 ? -4.519 -2.905 16.079 1.00 95.50 242 LEU A N 1
ATOM 1896 C CA . LEU A 1 242 ? -3.771 -2.818 17.339 1.00 95.50 242 LEU A CA 1
ATOM 1897 C C . LEU A 1 242 ? -3.403 -4.198 17.885 1.00 95.50 242 LEU A C 1
ATOM 1899 O O . LEU A 1 242 ? -2.258 -4.406 18.290 1.00 95.50 242 LEU A O 1
ATOM 1903 N N . ARG A 1 243 ? -4.338 -5.157 17.866 1.00 91.75 243 ARG A N 1
ATOM 1904 C CA . ARG A 1 243 ? -4.079 -6.522 18.348 1.00 91.75 243 ARG A CA 1
ATOM 1905 C C . ARG A 1 243 ? -3.019 -7.239 17.518 1.00 91.75 243 ARG A C 1
ATOM 1907 O O . ARG A 1 243 ? -2.321 -8.074 18.083 1.00 91.75 243 ARG A O 1
ATOM 1914 N N . ALA A 1 244 ? -2.869 -6.907 16.239 1.00 91.06 244 ALA A N 1
ATOM 1915 C CA . ALA A 1 244 ? -1.869 -7.493 15.353 1.00 91.06 244 ALA A CA 1
ATOM 1916 C C . ALA A 1 244 ? -0.468 -6.872 15.517 1.00 91.06 244 ALA A C 1
ATOM 1918 O O . ALA A 1 244 ? 0.538 -7.577 15.457 1.00 91.06 244 ALA A O 1
ATOM 1919 N N . GLN A 1 245 ? -0.375 -5.559 15.760 1.00 94.75 245 GLN A N 1
ATOM 1920 C CA . GLN A 1 245 ? 0.919 -4.867 15.873 1.00 94.75 245 GLN A CA 1
ATOM 1921 C C . GLN A 1 245 ? 1.505 -4.888 17.290 1.00 94.75 245 GLN A C 1
ATOM 1923 O O . GLN A 1 245 ? 2.714 -5.072 17.459 1.00 94.75 245 GLN A O 1
ATOM 1928 N N . MET A 1 246 ? 0.660 -4.747 18.317 1.00 94.75 246 MET A N 1
ATOM 1929 C CA . MET A 1 246 ? 1.088 -4.648 19.717 1.00 94.75 246 MET A CA 1
ATOM 1930 C C . MET A 1 246 ? 1.963 -5.822 20.198 1.00 94.75 246 MET A C 1
ATOM 1932 O O . MET A 1 246 ? 2.956 -5.565 20.881 1.00 94.75 246 MET A O 1
ATOM 1936 N N . PRO A 1 247 ? 1.707 -7.093 19.820 1.00 92.88 247 PRO A N 1
ATOM 1937 C CA . PRO A 1 247 ? 2.574 -8.206 20.200 1.00 92.88 247 PRO A CA 1
ATOM 1938 C C . PRO A 1 247 ? 4.050 -7.998 19.849 1.00 92.88 247 PRO A C 1
ATOM 1940 O O . PRO A 1 247 ? 4.925 -8.336 20.640 1.00 92.88 247 PRO A O 1
ATOM 1943 N N . HIS A 1 248 ? 4.349 -7.406 18.690 1.00 92.19 248 HIS A N 1
ATOM 1944 C CA . HIS A 1 248 ? 5.729 -7.171 18.263 1.00 92.19 248 HIS A CA 1
ATOM 1945 C C . HIS A 1 248 ? 6.430 -6.112 19.118 1.00 92.19 248 HIS A C 1
ATOM 1947 O O . HIS A 1 248 ? 7.627 -6.231 19.377 1.00 92.19 248 HIS A O 1
ATOM 1953 N N . LEU A 1 249 ? 5.682 -5.108 19.582 1.00 94.50 249 LEU A N 1
ATOM 1954 C CA . LEU A 1 249 ? 6.174 -4.097 20.513 1.00 94.50 249 LEU A CA 1
ATOM 1955 C C . LEU A 1 249 ? 6.400 -4.683 21.909 1.00 94.50 249 LEU A C 1
ATOM 1957 O O . LEU A 1 249 ? 7.371 -4.326 22.565 1.00 94.50 249 LEU A O 1
ATOM 1961 N N . LEU A 1 250 ? 5.529 -5.586 22.362 1.00 92.62 250 LEU A N 1
ATOM 1962 C CA . LEU A 1 250 ? 5.594 -6.178 23.701 1.00 92.62 250 LEU A CA 1
ATOM 1963 C C . LEU A 1 250 ? 6.670 -7.260 23.843 1.00 92.62 250 LEU A C 1
ATOM 1965 O O . LEU A 1 250 ? 7.314 -7.337 24.886 1.00 92.62 250 LEU A O 1
ATOM 1969 N N . LEU A 1 251 ? 6.887 -8.071 22.804 1.00 90.12 251 LEU A N 1
ATOM 1970 C CA . LEU A 1 251 ? 7.880 -9.152 22.821 1.00 90.12 251 LEU A CA 1
ATOM 1971 C C . LEU A 1 251 ? 9.327 -8.650 22.806 1.00 90.12 251 LEU A C 1
ATOM 1973 O O . LEU A 1 251 ? 10.219 -9.336 23.301 1.00 90.12 251 LEU A O 1
ATOM 1977 N N . ASP A 1 252 ? 9.569 -7.479 22.222 1.00 91.44 252 ASP A N 1
ATOM 1978 C CA . ASP A 1 252 ? 10.887 -6.858 22.178 1.00 91.44 252 ASP A CA 1
ATOM 1979 C C . ASP A 1 252 ? 10.835 -5.499 22.896 1.00 91.44 252 ASP A C 1
ATOM 1981 O O . ASP A 1 252 ? 10.330 -4.520 22.340 1.00 91.44 252 ASP A O 1
ATOM 1985 N N . PRO A 1 253 ? 11.384 -5.396 24.122 1.00 92.38 253 PRO A N 1
ATOM 1986 C CA . PRO A 1 253 ? 11.445 -4.138 24.861 1.00 92.38 253 PRO A CA 1
ATOM 1987 C C . PRO A 1 253 ? 12.172 -3.014 24.117 1.00 92.38 253 PRO A C 1
ATOM 1989 O O . PRO A 1 253 ? 11.927 -1.850 24.414 1.00 92.38 253 PRO A O 1
ATOM 1992 N N . LYS A 1 254 ? 13.047 -3.340 23.152 1.00 94.88 254 LYS A N 1
ATOM 1993 C CA . LYS A 1 254 ? 13.718 -2.363 22.288 1.00 94.88 254 LYS A CA 1
ATOM 1994 C C . LYS A 1 254 ? 12.946 -2.058 21.010 1.00 94.88 254 LYS A C 1
ATOM 1996 O O . LYS A 1 254 ? 13.403 -1.217 20.246 1.00 94.88 254 LYS A O 1
ATOM 2001 N N . MET A 1 255 ? 11.797 -2.675 20.751 1.00 95.88 255 MET A N 1
ATOM 2002 C CA . MET A 1 255 ? 10.958 -2.321 19.607 1.00 95.88 255 MET A CA 1
ATOM 2003 C C . MET A 1 255 ? 10.311 -0.960 19.846 1.00 95.88 255 MET A C 1
ATOM 2005 O O . MET A 1 255 ? 9.416 -0.827 20.678 1.00 95.88 255 MET A O 1
ATOM 2009 N N . GLY A 1 256 ? 10.791 0.057 19.135 1.00 96.88 256 GLY A N 1
ATOM 2010 C CA . GLY A 1 256 ? 10.306 1.429 19.252 1.00 96.88 256 GLY A CA 1
ATOM 2011 C C . GLY A 1 256 ? 9.135 1.725 18.324 1.00 96.88 256 GLY A C 1
ATOM 2012 O O . GLY A 1 256 ? 8.273 2.521 18.688 1.00 96.88 256 GLY A O 1
ATOM 2013 N N . LEU A 1 257 ? 9.087 1.093 17.146 1.00 97.31 257 LEU A N 1
ATOM 2014 C CA . LEU A 1 257 ? 8.068 1.354 16.128 1.00 97.31 257 LEU A CA 1
ATOM 2015 C C . LEU A 1 257 ? 7.767 0.111 15.286 1.00 97.31 257 LEU A C 1
ATOM 2017 O O . LEU A 1 257 ? 8.667 -0.583 14.821 1.00 97.31 257 LEU A O 1
ATOM 2021 N N . THR A 1 258 ? 6.486 -0.116 15.034 1.00 96.00 258 THR A N 1
ATOM 2022 C CA . THR A 1 258 ? 5.963 -1.085 14.064 1.00 96.00 258 THR A CA 1
ATOM 2023 C C . THR A 1 258 ? 5.191 -0.344 12.981 1.00 96.00 258 THR A C 1
ATOM 2025 O O . THR A 1 258 ? 4.518 0.641 13.283 1.00 96.00 258 THR A O 1
ATOM 2028 N N . CYS A 1 259 ? 5.305 -0.782 11.731 1.00 94.31 259 CYS A N 1
ATOM 2029 C CA . CYS A 1 259 ? 4.567 -0.216 10.607 1.00 94.31 259 CYS A CA 1
ATOM 2030 C C . CYS A 1 259 ? 3.941 -1.341 9.777 1.00 94.31 259 CYS A C 1
ATOM 2032 O O . CYS A 1 259 ? 4.664 -2.268 9.403 1.00 94.31 259 CYS A O 1
ATOM 2034 N N . PRO A 1 260 ? 2.634 -1.295 9.474 1.00 92.50 260 PRO A N 1
ATOM 2035 C CA . PRO A 1 260 ? 1.996 -2.292 8.633 1.00 92.50 260 PRO A CA 1
ATOM 2036 C C . PRO A 1 260 ? 2.201 -1.977 7.148 1.00 92.50 260 PRO A C 1
ATOM 2038 O O . PRO A 1 260 ? 2.692 -0.905 6.785 1.00 92.50 260 PRO A O 1
ATOM 2041 N N . ALA A 1 261 ? 1.792 -2.899 6.276 1.00 88.38 261 ALA A N 1
ATOM 2042 C CA . ALA A 1 261 ? 1.770 -2.654 4.839 1.00 88.38 261 ALA A CA 1
ATOM 2043 C C . ALA A 1 261 ? 0.834 -1.482 4.486 1.00 88.38 261 ALA A C 1
ATOM 2045 O O . ALA A 1 261 ? -0.277 -1.371 5.008 1.00 88.38 261 ALA A O 1
ATOM 2046 N N . ALA A 1 262 ? 1.272 -0.616 3.568 1.00 86.88 262 ALA A N 1
ATOM 2047 C CA . ALA A 1 262 ? 0.423 0.432 3.009 1.00 86.88 262 ALA A CA 1
ATOM 2048 C C . ALA A 1 262 ? -0.452 -0.161 1.895 1.00 86.88 262 ALA A C 1
ATOM 2050 O O . ALA A 1 262 ? 0.001 -0.306 0.757 1.00 86.88 262 ALA A O 1
ATOM 2051 N N . THR A 1 263 ? -1.681 -0.550 2.226 1.00 89.00 263 THR A N 1
ATOM 2052 C CA . THR A 1 263 ? -2.640 -1.154 1.288 1.00 89.00 263 THR A CA 1
ATOM 2053 C C . THR A 1 263 ? -3.738 -0.180 0.878 1.00 89.00 263 THR A C 1
ATOM 2055 O O . THR A 1 263 ? -4.077 0.734 1.621 1.00 89.00 263 THR A O 1
ATOM 2058 N N . PHE A 1 264 ? -4.281 -0.344 -0.332 1.00 90.44 264 PHE A N 1
ATOM 2059 C CA . PHE A 1 264 ? -5.182 0.629 -0.958 1.00 90.44 264 PHE A CA 1
ATOM 2060 C C . PHE A 1 264 ? -6.364 -0.064 -1.636 1.00 90.44 264 PHE A C 1
ATOM 2062 O O . PHE A 1 264 ? -6.175 -1.082 -2.300 1.00 90.44 264 PHE A O 1
ATOM 2069 N N . TYR A 1 265 ? -7.567 0.500 -1.512 1.00 87.50 265 TYR A N 1
ATOM 2070 C CA . TYR A 1 265 ? -8.799 -0.128 -2.015 1.00 87.50 265 TYR A CA 1
ATOM 2071 C C . TYR A 1 265 ? -9.271 0.403 -3.378 1.00 87.50 265 TYR A C 1
ATOM 2073 O O . TYR A 1 265 ? -10.059 -0.256 -4.049 1.00 87.50 265 TYR A O 1
ATOM 2081 N N . ASN A 1 266 ? -8.777 1.560 -3.833 1.00 88.81 266 ASN A N 1
ATOM 2082 C CA . ASN A 1 266 ? -9.126 2.159 -5.132 1.00 88.81 266 ASN A CA 1
ATOM 2083 C C . ASN A 1 266 ? -8.032 1.965 -6.206 1.00 88.81 266 ASN A C 1
ATOM 2085 O O . ASN A 1 266 ? -7.898 2.782 -7.122 1.00 88.81 266 ASN A O 1
ATOM 2089 N N . VAL A 1 267 ? -7.230 0.899 -6.099 1.00 88.88 267 VAL A N 1
ATOM 2090 C CA . VAL A 1 267 ? -6.221 0.553 -7.113 1.00 88.88 267 VAL A CA 1
ATOM 2091 C C . VAL A 1 267 ? -6.923 -0.029 -8.345 1.00 88.88 267 VAL A C 1
ATOM 2093 O O . VAL A 1 267 ? -7.642 -1.022 -8.231 1.00 88.88 267 VAL A O 1
ATOM 2096 N N . PRO A 1 268 ? -6.731 0.545 -9.543 1.00 85.50 268 PRO A N 1
ATOM 2097 C CA . PRO A 1 268 ? -7.352 0.017 -10.751 1.00 85.50 268 PRO A CA 1
ATOM 2098 C C . PRO A 1 268 ? -6.750 -1.332 -11.168 1.00 85.50 268 PRO A C 1
ATOM 2100 O O . PRO A 1 268 ? -5.546 -1.541 -11.066 1.00 85.50 268 PRO A O 1
ATOM 2103 N N . VAL A 1 269 ? -7.563 -2.214 -11.764 1.00 80.12 269 VAL A N 1
ATOM 2104 C CA . VAL A 1 269 ? -7.095 -3.508 -12.316 1.00 80.12 269 VAL A CA 1
ATOM 2105 C C . VAL A 1 269 ? -5.954 -3.315 -13.328 1.00 80.12 269 VAL A C 1
ATOM 2107 O O . VAL A 1 269 ? -4.980 -4.063 -13.340 1.00 80.12 269 VAL A O 1
ATOM 2110 N N . ASN A 1 270 ? -6.055 -2.272 -14.157 1.00 83.38 270 ASN A N 1
ATOM 2111 C CA . ASN A 1 270 ? -5.025 -1.873 -15.116 1.00 83.38 270 ASN A CA 1
ATOM 2112 C C . ASN A 1 270 ? -4.216 -0.683 -14.580 1.00 83.38 270 ASN A C 1
ATOM 2114 O O . ASN A 1 270 ? -4.234 0.405 -15.155 1.00 83.38 270 ASN A O 1
ATOM 2118 N N . ASP A 1 271 ? -3.531 -0.884 -13.458 1.00 87.50 271 ASP A N 1
ATOM 2119 C CA . ASP A 1 271 ? -2.660 0.114 -12.835 1.00 87.50 271 ASP A CA 1
ATOM 2120 C C . ASP A 1 271 ? -1.372 0.333 -13.647 1.00 87.50 271 ASP A C 1
ATOM 2122 O O . ASP A 1 271 ? -0.359 -0.342 -13.459 1.00 87.50 271 ASP A O 1
ATOM 2126 N N . TRP A 1 272 ? -1.428 1.268 -14.599 1.00 86.06 272 TRP A N 1
ATOM 2127 C CA . TRP A 1 272 ? -0.275 1.685 -15.409 1.00 86.06 272 TRP A CA 1
ATOM 2128 C C . TRP A 1 272 ? 0.711 2.570 -14.647 1.00 86.06 272 TRP A C 1
ATOM 2130 O O . TRP A 1 272 ? 1.852 2.705 -15.072 1.00 86.06 272 TRP A O 1
ATOM 2140 N N . LEU A 1 273 ? 0.276 3.177 -13.541 1.00 90.50 273 LEU A N 1
ATOM 2141 C CA . LEU A 1 273 ? 1.082 4.092 -12.736 1.00 90.50 273 LEU A CA 1
ATOM 2142 C C . LEU A 1 273 ? 1.720 3.393 -11.521 1.00 90.50 273 LEU A C 1
ATOM 2144 O O . LEU A 1 273 ? 2.420 4.050 -10.757 1.00 90.50 273 LEU A O 1
ATOM 2148 N N . LEU A 1 274 ? 1.533 2.075 -11.357 1.00 89.31 274 LEU A N 1
ATOM 2149 C CA . LEU A 1 274 ? 2.015 1.257 -10.229 1.00 89.31 274 LEU A CA 1
ATOM 2150 C C . LEU A 1 274 ? 1.747 1.910 -8.858 1.00 89.31 274 LEU A C 1
ATOM 2152 O O . LEU A 1 274 ? 2.627 2.029 -8.006 1.00 89.31 274 LEU A O 1
ATOM 2156 N N . GLN A 1 275 ? 0.513 2.355 -8.651 1.00 89.44 275 GLN A N 1
ATOM 2157 C CA . GLN A 1 275 ? 0.048 2.984 -7.418 1.00 89.44 275 GLN A CA 1
ATOM 2158 C C . GLN A 1 275 ? -0.192 1.972 -6.287 1.00 89.44 275 GLN A C 1
ATOM 2160 O O . GLN A 1 275 ? -0.217 2.363 -5.126 1.00 89.44 275 GLN A O 1
ATOM 2165 N N . SER A 1 276 ? -0.317 0.680 -6.605 1.00 86.38 276 SER A N 1
ATOM 2166 C CA . SER A 1 276 ? -0.486 -0.422 -5.636 1.00 86.38 276 SER A CA 1
ATOM 2167 C C . SER A 1 276 ? 0.610 -0.552 -4.568 1.00 86.38 276 SER A C 1
ATOM 2169 O O . SER A 1 276 ? 0.402 -1.239 -3.570 1.00 86.38 276 SER A O 1
ATOM 2171 N N . GLN A 1 277 ? 1.793 0.035 -4.787 1.00 86.19 277 GLN A N 1
ATOM 2172 C CA . GLN A 1 277 ? 2.976 -0.103 -3.923 1.00 86.19 277 GLN A CA 1
ATOM 2173 C C . GLN A 1 277 ? 3.396 -1.559 -3.634 1.00 86.19 277 GLN A C 1
ATOM 2175 O O . GLN A 1 277 ? 4.119 -1.835 -2.676 1.00 86.19 277 GLN A O 1
ATOM 2180 N N . THR A 1 278 ? 3.004 -2.512 -4.488 1.00 85.38 278 THR A N 1
ATOM 2181 C CA . THR A 1 278 ? 3.274 -3.940 -4.270 1.00 85.38 278 THR A CA 1
ATOM 2182 C C . THR A 1 278 ? 4.765 -4.245 -4.149 1.00 85.38 278 THR A C 1
ATOM 2184 O O . THR A 1 278 ? 5.148 -5.043 -3.296 1.00 85.38 278 THR A O 1
ATOM 2187 N N . VAL A 1 279 ? 5.622 -3.617 -4.964 1.00 87.75 279 VAL A N 1
ATOM 2188 C CA . VAL A 1 279 ? 7.073 -3.860 -4.885 1.00 87.75 279 VAL A CA 1
ATOM 2189 C C . VAL A 1 279 ? 7.667 -3.294 -3.597 1.00 87.75 279 VAL A C 1
ATOM 2191 O O . VAL A 1 279 ? 8.457 -3.972 -2.940 1.00 87.75 279 VAL A O 1
ATOM 2194 N N . HIS A 1 280 ? 7.216 -2.113 -3.180 1.00 87.06 280 HIS A N 1
ATOM 2195 C CA . HIS A 1 280 ? 7.643 -1.498 -1.930 1.00 87.06 280 HIS A CA 1
ATOM 2196 C C . HIS A 1 280 ? 7.287 -2.380 -0.718 1.00 87.06 280 HIS A C 1
ATOM 2198 O O . HIS A 1 280 ? 8.181 -2.830 -0.003 1.00 87.06 280 HIS A O 1
ATOM 2204 N N . ASN A 1 281 ? 6.009 -2.746 -0.565 1.00 86.00 281 ASN A N 1
ATOM 2205 C CA . ASN A 1 281 ? 5.529 -3.555 0.563 1.00 86.00 281 ASN A CA 1
ATOM 2206 C C . ASN A 1 281 ? 6.085 -4.990 0.549 1.00 86.00 281 ASN A C 1
ATOM 2208 O O . ASN A 1 281 ? 6.542 -5.506 1.568 1.00 86.00 281 ASN A O 1
ATOM 2212 N N . LYS A 1 282 ? 6.040 -5.675 -0.605 1.00 82.56 282 LYS A N 1
ATOM 2213 C CA . LYS A 1 282 ? 6.395 -7.101 -0.670 1.00 82.56 282 LYS A CA 1
ATOM 2214 C C . LYS A 1 282 ? 7.909 -7.322 -0.771 1.00 82.56 282 LYS A C 1
ATOM 2216 O O . LYS A 1 282 ? 8.368 -8.372 -0.317 1.00 82.56 282 LYS A O 1
ATOM 2221 N N . TRP A 1 283 ? 8.692 -6.383 -1.314 1.00 84.62 283 TRP A N 1
ATOM 2222 C CA . TRP A 1 283 ? 10.138 -6.558 -1.527 1.00 84.62 283 TRP A CA 1
ATOM 2223 C C . TRP A 1 283 ? 11.027 -5.591 -0.745 1.00 84.62 283 TRP A C 1
ATOM 2225 O O . TRP A 1 283 ? 11.918 -6.056 -0.028 1.00 84.62 283 TRP A O 1
ATOM 2235 N N . GLU A 1 284 ? 10.826 -4.277 -0.890 1.00 87.56 284 GLU A N 1
ATOM 2236 C CA . GLU A 1 284 ? 11.724 -3.282 -0.287 1.00 87.56 284 GLU A CA 1
ATOM 2237 C C . GLU A 1 284 ? 11.647 -3.325 1.242 1.00 87.56 284 GLU A C 1
ATOM 2239 O O . GLU A 1 284 ? 12.652 -3.630 1.881 1.00 87.56 284 GLU A O 1
ATOM 2244 N N . GLU A 1 285 ? 10.465 -3.141 1.834 1.00 87.75 285 GLU A N 1
ATOM 2245 C CA . GLU A 1 285 ? 10.306 -3.150 3.297 1.00 87.75 285 GLU A CA 1
ATOM 2246 C C . GLU A 1 285 ? 10.621 -4.517 3.907 1.00 87.75 285 GLU A C 1
ATOM 2248 O O . GLU A 1 285 ? 11.271 -4.611 4.949 1.00 87.75 285 GLU A O 1
ATOM 2253 N N . PHE A 1 286 ? 10.296 -5.597 3.192 1.00 83.38 286 PHE A N 1
ATOM 2254 C CA . PHE A 1 286 ? 10.726 -6.938 3.579 1.00 83.38 286 PHE A CA 1
ATOM 2255 C C . PHE A 1 286 ? 12.250 -7.059 3.670 1.00 83.38 286 PHE A C 1
ATOM 2257 O O . PHE A 1 286 ? 12.759 -7.618 4.636 1.00 83.38 286 PHE A O 1
ATOM 2264 N N . SER A 1 287 ? 12.989 -6.566 2.675 1.00 85.81 287 SER A N 1
ATOM 2265 C CA . SER A 1 287 ? 14.456 -6.632 2.671 1.00 85.81 287 SER A CA 1
ATOM 2266 C C . SER A 1 287 ? 15.069 -5.786 3.788 1.00 85.81 287 SER A C 1
ATOM 2268 O O . SER A 1 287 ? 16.135 -6.122 4.307 1.00 85.81 287 SER A O 1
ATOM 2270 N N . ARG A 1 288 ? 14.397 -4.711 4.193 1.00 88.75 288 ARG A N 1
ATOM 2271 C CA . ARG A 1 288 ? 14.880 -3.779 5.215 1.00 88.75 288 ARG A CA 1
ATOM 2272 C C . ARG A 1 288 ? 14.585 -4.208 6.638 1.00 88.75 288 ARG A C 1
ATOM 2274 O O . ARG A 1 288 ? 15.462 -4.089 7.490 1.00 88.75 288 ARG A O 1
ATOM 2281 N N . ASP A 1 289 ? 13.411 -4.775 6.898 1.00 90.12 289 ASP A N 1
ATOM 2282 C CA . ASP A 1 289 ? 13.083 -5.337 8.215 1.00 90.12 289 ASP A CA 1
ATOM 2283 C C . ASP A 1 289 ? 14.134 -6.375 8.648 1.00 90.12 289 ASP A C 1
ATOM 2285 O O . ASP A 1 289 ? 14.529 -6.422 9.813 1.00 90.12 289 ASP A O 1
ATOM 2289 N N . ARG A 1 290 ? 14.718 -7.120 7.692 1.00 88.38 290 ARG A N 1
ATOM 2290 C CA . ARG A 1 290 ? 15.810 -8.083 7.954 1.00 88.38 290 ARG A CA 1
ATOM 2291 C C . ARG A 1 290 ? 17.057 -7.486 8.581 1.00 88.38 290 ARG A C 1
ATOM 2293 O O . ARG A 1 290 ? 17.818 -8.205 9.222 1.00 88.38 290 ARG A O 1
ATOM 2300 N N . ILE A 1 291 ? 17.293 -6.200 8.370 1.00 89.88 291 ILE A N 1
ATOM 2301 C CA . ILE A 1 291 ? 18.442 -5.486 8.917 1.00 89.88 291 ILE A CA 1
ATOM 2302 C C . ILE A 1 291 ? 18.028 -4.450 9.967 1.00 89.88 291 ILE A C 1
ATOM 2304 O O . ILE A 1 291 ? 18.837 -3.579 10.288 1.00 89.88 291 ILE A O 1
ATOM 2308 N N . ASN A 1 292 ? 16.803 -4.560 10.502 1.00 90.50 292 ASN A N 1
ATOM 2309 C CA . ASN A 1 292 ? 16.239 -3.646 11.495 1.00 90.50 292 ASN A CA 1
ATOM 2310 C C . ASN A 1 292 ? 16.123 -2.196 10.980 1.00 90.50 292 ASN A C 1
ATOM 2312 O O . ASN A 1 292 ? 16.447 -1.253 11.694 1.00 90.50 292 ASN A O 1
ATOM 2316 N N . ASP A 1 293 ? 15.739 -2.014 9.712 1.00 89.56 293 ASP A N 1
ATOM 2317 C CA . ASP A 1 293 ? 15.596 -0.697 9.062 1.00 89.56 293 ASP A CA 1
ATOM 2318 C C . ASP A 1 293 ? 14.203 -0.508 8.442 1.00 89.56 293 ASP A C 1
ATOM 2320 O O . ASP A 1 293 ? 14.065 0.104 7.381 1.00 89.56 293 ASP A O 1
ATOM 2324 N N . ALA A 1 294 ? 13.171 -1.086 9.063 1.00 91.00 294 ALA A N 1
ATOM 2325 C CA . ALA A 1 294 ? 11.796 -0.929 8.600 1.00 91.00 294 ALA A CA 1
ATOM 2326 C C . ALA A 1 294 ? 11.379 0.545 8.655 1.00 91.00 294 ALA A C 1
ATOM 2328 O O . ALA A 1 294 ? 11.635 1.241 9.651 1.00 91.00 294 ALA A O 1
ATOM 2329 N N . TRP A 1 295 ? 10.749 1.024 7.586 1.00 89.00 295 TRP A N 1
ATOM 2330 C CA . TRP A 1 295 ? 10.301 2.403 7.485 1.00 89.00 295 TRP A CA 1
ATOM 2331 C C . TRP A 1 295 ? 8.914 2.615 8.055 1.00 89.00 295 TRP A C 1
ATOM 2333 O O . TRP A 1 295 ? 8.035 1.763 7.980 1.00 89.00 295 TRP A O 1
ATOM 2343 N N . CYS A 1 296 ? 8.717 3.814 8.596 1.00 88.38 296 CYS A N 1
ATOM 2344 C CA . CYS A 1 296 ? 7.380 4.342 8.775 1.00 88.38 296 CYS A CA 1
ATOM 2345 C C . CYS A 1 296 ? 6.908 4.885 7.421 1.00 88.38 296 CYS A C 1
ATOM 2347 O O . CYS A 1 296 ? 7.478 5.846 6.906 1.00 88.38 296 CYS A O 1
ATOM 2349 N N . THR A 1 297 ? 5.876 4.266 6.848 1.00 83.38 297 THR A N 1
ATOM 2350 C CA . THR A 1 297 ? 5.304 4.628 5.538 1.00 83.38 297 THR A CA 1
ATOM 2351 C C . THR A 1 297 ? 4.188 5.676 5.644 1.00 83.38 297 THR A C 1
ATOM 2353 O O . THR A 1 297 ? 3.344 5.783 4.757 1.00 83.38 297 THR A O 1
ATOM 2356 N N . GLY A 1 298 ? 4.147 6.428 6.749 1.00 81.69 298 GLY A N 1
ATOM 2357 C CA . GLY A 1 298 ? 3.280 7.596 6.929 1.00 81.69 298 GLY A CA 1
ATOM 2358 C C . GLY A 1 298 ? 1.969 7.360 7.685 1.00 81.69 298 GLY A C 1
ATOM 2359 O O . GLY A 1 298 ? 1.497 8.295 8.334 1.00 81.69 298 GLY A O 1
ATOM 2360 N N . SER A 1 299 ? 1.421 6.141 7.689 1.00 92.31 299 SER A N 1
ATOM 2361 C CA . SER A 1 299 ? 0.135 5.814 8.330 1.00 92.31 299 SER A CA 1
ATOM 2362 C C . SER A 1 299 ? 0.111 4.393 8.902 1.00 92.31 299 SER A C 1
ATOM 2364 O O . SER A 1 299 ? 0.864 3.529 8.455 1.00 92.31 299 SER A O 1
ATOM 2366 N N . GLY A 1 300 ? -0.755 4.150 9.888 1.00 93.75 300 GLY A N 1
ATOM 2367 C CA . GLY A 1 300 ? -1.045 2.853 10.511 1.00 93.75 300 GLY A CA 1
ATOM 2368 C C . GLY A 1 300 ? 0.053 2.328 11.427 1.00 93.75 300 GLY A C 1
ATOM 2369 O O . GLY A 1 300 ? -0.089 1.247 11.994 1.00 93.75 300 GLY A O 1
ATOM 2370 N N . TRP A 1 301 ? 1.143 3.076 11.584 1.00 96.31 301 TRP A N 1
ATOM 2371 C CA . TRP A 1 301 ? 2.248 2.724 12.463 1.00 96.31 301 TRP A CA 1
ATOM 2372 C C . TRP A 1 301 ? 1.825 2.800 13.930 1.00 96.31 301 TRP A C 1
ATOM 2374 O O . TRP A 1 301 ? 0.966 3.600 14.296 1.00 96.31 301 TRP A O 1
ATOM 2384 N N . VAL A 1 302 ? 2.460 1.993 14.777 1.00 97.69 302 VAL A N 1
ATOM 2385 C CA . VAL A 1 302 ? 2.335 2.044 16.241 1.00 97.69 302 VAL A CA 1
ATOM 2386 C C . VAL A 1 302 ? 3.733 2.157 16.828 1.00 97.69 302 VAL A C 1
ATOM 2388 O O . VAL A 1 302 ? 4.617 1.371 16.486 1.00 97.69 302 VAL A O 1
ATOM 2391 N N . ALA A 1 303 ? 3.944 3.131 17.704 1.00 97.75 303 ALA A N 1
ATOM 2392 C CA . ALA A 1 303 ? 5.230 3.411 18.320 1.00 97.75 303 ALA A CA 1
ATOM 2393 C C . ALA A 1 303 ? 5.108 3.560 19.835 1.00 97.75 303 ALA A C 1
ATOM 2395 O O . ALA A 1 303 ? 4.079 3.990 20.360 1.00 97.75 303 ALA A O 1
ATOM 2396 N N . ARG A 1 304 ? 6.189 3.239 20.546 1.00 98.00 304 ARG A N 1
ATOM 2397 C CA . ARG A 1 304 ? 6.327 3.568 21.966 1.00 98.00 304 ARG A CA 1
ATOM 2398 C C . ARG A 1 304 ? 6.351 5.078 22.125 1.00 98.00 304 ARG A C 1
ATOM 2400 O O . ARG A 1 304 ? 7.124 5.760 21.448 1.00 98.00 304 ARG A O 1
ATOM 2407 N N . ARG A 1 305 ? 5.557 5.598 23.061 1.00 96.88 305 ARG A N 1
ATOM 2408 C CA . ARG A 1 305 ? 5.502 7.039 23.305 1.00 96.88 305 ARG A CA 1
ATOM 2409 C C . ARG A 1 305 ? 6.866 7.591 23.728 1.00 96.88 305 ARG A C 1
ATOM 2411 O O . ARG A 1 305 ? 7.302 8.600 23.181 1.00 96.88 305 ARG A O 1
ATOM 2418 N N . CYS A 1 306 ? 7.586 6.868 24.587 1.00 96.88 306 CYS A N 1
ATOM 2419 C CA . CYS A 1 306 ? 8.933 7.249 25.018 1.00 96.88 306 CYS A CA 1
ATOM 2420 C C . CYS A 1 306 ? 9.941 7.345 23.860 1.00 96.88 306 CYS A C 1
ATOM 2422 O O . CYS A 1 306 ? 10.727 8.284 23.832 1.00 96.88 306 CYS A O 1
ATOM 2424 N N . ALA A 1 307 ? 9.887 6.446 22.870 1.00 96.94 307 ALA A N 1
ATOM 2425 C CA . ALA A 1 307 ? 10.797 6.485 21.723 1.00 96.94 307 ALA A CA 1
ATOM 2426 C C . ALA A 1 307 ? 10.578 7.740 20.855 1.00 96.94 307 ALA A C 1
ATOM 2428 O O . ALA A 1 307 ? 11.532 8.305 20.319 1.00 96.94 307 ALA A O 1
ATOM 2429 N N . ILE A 1 308 ? 9.327 8.202 20.741 1.00 95.88 308 ILE A N 1
ATOM 2430 C CA . ILE A 1 308 ? 8.990 9.464 20.068 1.00 95.88 308 ILE A CA 1
ATOM 2431 C C . ILE A 1 308 ? 9.419 10.668 20.912 1.00 95.88 308 ILE A C 1
ATOM 2433 O O . ILE A 1 308 ? 9.968 11.625 20.368 1.00 95.88 308 ILE A O 1
ATOM 2437 N N . ASP A 1 309 ? 9.213 10.636 22.228 1.00 95.62 309 ASP A N 1
ATOM 2438 C CA . ASP A 1 309 ? 9.613 11.738 23.109 1.00 95.62 309 ASP A CA 1
ATOM 2439 C C . ASP A 1 309 ? 11.149 11.894 23.167 1.00 95.62 309 ASP A C 1
ATOM 2441 O O . ASP A 1 309 ? 11.650 13.014 23.092 1.00 95.62 309 ASP A O 1
ATOM 2445 N N . GLU A 1 310 ? 11.913 10.794 23.180 1.00 95.56 310 GLU A N 1
ATOM 2446 C CA . GLU A 1 310 ? 13.385 10.794 23.074 1.00 95.56 310 GLU A CA 1
ATOM 2447 C C . GLU A 1 310 ? 13.895 11.370 21.745 1.00 95.56 310 GLU A C 1
ATOM 2449 O O . GLU A 1 310 ? 14.993 11.927 21.676 1.00 95.56 310 GLU A O 1
ATOM 2454 N N . LEU A 1 311 ? 13.110 11.240 20.672 1.00 92.94 311 LEU A N 1
ATOM 2455 C CA . LEU A 1 311 ? 13.399 11.880 19.388 1.00 92.94 311 LEU A CA 1
ATOM 2456 C C . LEU A 1 311 ? 13.124 13.397 19.419 1.00 92.94 311 LEU A C 1
ATOM 2458 O O . LEU A 1 311 ? 13.630 14.129 18.566 1.00 92.94 311 LEU A O 1
ATOM 2462 N N . GLY A 1 312 ? 12.356 13.876 20.402 1.00 92.44 312 GLY A N 1
ATOM 2463 C CA . GLY A 1 312 ? 11.858 15.250 20.487 1.00 92.44 312 GLY A CA 1
ATOM 2464 C C . GLY A 1 312 ? 10.510 15.460 19.787 1.00 92.44 312 GLY A C 1
ATOM 2465 O O . GLY A 1 312 ? 10.191 16.588 19.408 1.00 92.44 312 GLY A O 1
ATOM 2466 N N . GLY A 1 313 ? 9.731 14.391 19.596 1.00 91.94 313 GLY A N 1
ATOM 2467 C CA . GLY A 1 313 ? 8.466 14.392 18.864 1.00 91.94 313 GLY A CA 1
ATOM 2468 C C . GLY A 1 313 ? 8.611 14.020 17.384 1.00 91.94 313 GLY A C 1
ATOM 2469 O O . GLY A 1 313 ? 9.643 13.523 16.928 1.00 91.94 313 GLY A O 1
ATOM 2470 N N . ALA A 1 314 ? 7.553 14.269 16.613 1.00 91.38 314 ALA A N 1
ATOM 2471 C CA . ALA A 1 314 ? 7.553 14.098 15.166 1.00 91.38 314 ALA A CA 1
ATOM 2472 C C . ALA A 1 314 ? 8.552 15.079 14.505 1.00 91.38 314 ALA A C 1
ATOM 2474 O O . ALA A 1 314 ? 8.479 16.290 14.759 1.00 91.38 314 ALA A O 1
ATOM 2475 N N . PRO A 1 315 ? 9.468 14.605 13.638 1.00 88.19 315 PRO A N 1
ATOM 2476 C CA . PRO A 1 315 ? 10.493 15.441 13.014 1.00 88.19 315 PRO A CA 1
ATOM 2477 C C . PRO A 1 315 ? 9.905 16.533 12.122 1.00 88.19 315 PRO A C 1
ATOM 2479 O O . PRO A 1 315 ? 9.181 16.255 11.174 1.00 88.19 315 PRO A O 1
ATOM 2482 N N . MET A 1 316 ? 10.269 17.789 12.372 1.00 85.56 316 MET A N 1
ATOM 2483 C CA . MET A 1 316 ? 9.747 18.932 11.615 1.00 85.56 316 MET A CA 1
ATOM 2484 C C . MET A 1 316 ? 10.714 19.398 10.503 1.00 85.56 316 MET A C 1
ATOM 2486 O O . MET A 1 316 ? 10.402 20.272 9.701 1.00 85.56 316 MET A O 1
ATOM 2490 N N . GLN A 1 317 ? 11.921 18.841 10.411 1.00 76.50 317 GLN A N 1
ATOM 2491 C CA . GLN A 1 317 ? 12.989 19.330 9.528 1.00 76.50 317 GLN A CA 1
ATOM 2492 C C . GLN A 1 317 ? 12.800 18.976 8.042 1.00 76.50 317 GLN A C 1
ATOM 2494 O O . GLN A 1 317 ? 13.523 19.503 7.201 1.00 76.50 317 GLN A O 1
ATOM 2499 N N . THR A 1 318 ? 11.847 18.106 7.705 1.00 76.94 318 THR A N 1
ATOM 2500 C CA . THR A 1 318 ? 11.687 17.537 6.361 1.00 76.94 318 THR A CA 1
ATOM 2501 C C . THR A 1 318 ? 10.213 17.387 5.972 1.00 76.94 318 THR A C 1
ATOM 2503 O O . THR A 1 318 ? 9.334 17.368 6.825 1.00 76.94 318 THR A O 1
ATOM 2506 N N . ILE A 1 319 ? 9.962 17.255 4.667 1.00 77.44 319 ILE A N 1
ATOM 2507 C CA . ILE A 1 319 ? 8.658 16.917 4.063 1.00 77.44 319 ILE A CA 1
ATOM 2508 C C . ILE A 1 319 ? 8.383 15.397 4.003 1.00 77.44 319 ILE A C 1
ATOM 2510 O O . ILE A 1 319 ? 7.351 14.985 3.470 1.00 77.44 319 ILE A O 1
ATOM 2514 N N . GLY A 1 320 ? 9.349 14.584 4.449 1.00 80.81 320 GLY A N 1
ATOM 2515 C CA . GLY A 1 320 ? 9.227 13.139 4.683 1.00 80.81 320 GLY A CA 1
ATOM 2516 C C . GLY A 1 320 ? 9.481 12.828 6.157 1.00 80.81 320 GLY A C 1
ATOM 2517 O O . GLY A 1 320 ? 10.483 12.204 6.513 1.00 80.81 320 GLY A O 1
ATOM 2518 N N . GLU A 1 321 ? 8.647 13.391 7.028 1.00 85.81 321 GLU A N 1
ATOM 2519 C CA . GLU A 1 321 ? 8.764 13.279 8.484 1.00 85.81 321 GLU A CA 1
ATOM 2520 C C . GLU A 1 321 ? 8.674 11.833 8.980 1.00 85.81 321 GLU A C 1
ATOM 2522 O O . GLU A 1 321 ? 9.310 11.476 9.969 1.00 85.81 321 GLU A O 1
ATOM 2527 N N . ASP A 1 322 ? 7.928 11.004 8.257 1.00 88.88 322 ASP A N 1
ATOM 2528 C CA . ASP A 1 322 ? 7.675 9.592 8.514 1.00 88.88 322 ASP A CA 1
ATOM 2529 C C . ASP A 1 322 ? 8.954 8.747 8.428 1.00 88.88 322 ASP A C 1
ATOM 2531 O O . ASP A 1 322 ? 9.397 8.172 9.427 1.00 88.88 322 ASP A O 1
ATOM 2535 N N . ALA A 1 323 ? 9.628 8.759 7.279 1.00 88.25 323 ALA A N 1
ATOM 2536 C CA . ALA A 1 323 ? 10.891 8.058 7.085 1.00 88.25 323 ALA A CA 1
ATOM 2537 C C . ALA A 1 323 ? 11.990 8.622 8.002 1.00 88.25 323 ALA A C 1
ATOM 2539 O O . ALA A 1 323 ? 12.854 7.885 8.488 1.00 88.25 323 ALA A O 1
ATOM 2540 N N . PHE A 1 324 ? 11.963 9.928 8.296 1.00 89.12 324 PHE A N 1
ATOM 2541 C CA . PHE A 1 324 ? 12.889 10.507 9.269 1.00 89.12 324 PHE A CA 1
ATOM 2542 C C . PHE A 1 324 ? 12.632 9.971 10.680 1.00 89.12 324 PHE A C 1
ATOM 2544 O O . PHE A 1 324 ? 13.596 9.690 11.394 1.00 89.12 324 PHE A O 1
ATOM 2551 N N . MET A 1 325 ? 11.366 9.808 11.070 1.00 91.50 325 MET A N 1
ATOM 2552 C CA . MET A 1 325 ? 10.969 9.332 12.392 1.00 91.50 325 MET A CA 1
ATOM 2553 C C . MET A 1 325 ? 11.485 7.920 12.657 1.00 91.50 325 MET A C 1
ATOM 2555 O O . MET A 1 325 ? 12.190 7.726 13.646 1.00 91.50 325 MET A O 1
ATOM 2559 N N . SER A 1 326 ? 11.231 6.956 11.763 1.00 91.81 326 SER A N 1
ATOM 2560 C CA . SER A 1 326 ? 11.717 5.578 11.950 1.00 91.81 326 SER A CA 1
ATOM 2561 C C . SER A 1 326 ? 13.243 5.525 12.058 1.00 91.81 326 SER A C 1
ATOM 2563 O O . SER A 1 326 ? 13.783 4.873 12.944 1.00 91.81 326 SER A O 1
ATOM 2565 N N . THR A 1 327 ? 13.954 6.305 11.241 1.00 89.00 327 THR A N 1
ATOM 2566 C CA . THR A 1 327 ? 15.425 6.398 11.307 1.00 89.00 327 THR A CA 1
ATOM 2567 C C . THR A 1 327 ? 15.931 7.046 12.580 1.00 89.00 327 THR A C 1
ATOM 2569 O O . THR A 1 327 ? 16.984 6.678 13.090 1.00 89.00 327 THR A O 1
ATOM 2572 N N . GLY A 1 328 ? 15.248 8.095 13.039 1.00 91.62 328 GLY A N 1
ATOM 2573 C CA . GLY A 1 328 ? 15.586 8.798 14.269 1.00 91.62 328 GLY A CA 1
ATOM 2574 C C . GLY A 1 328 ? 15.468 7.860 15.462 1.00 91.62 328 GLY A C 1
ATOM 2575 O O . GLY A 1 328 ? 16.410 7.748 16.240 1.00 91.62 328 GLY A O 1
ATOM 2576 N N . ILE A 1 329 ? 14.367 7.108 15.514 1.00 94.50 329 ILE A N 1
ATOM 2577 C CA . ILE A 1 329 ? 14.124 6.038 16.484 1.00 94.50 329 ILE A CA 1
ATOM 2578 C C . ILE A 1 329 ? 15.249 4.990 16.413 1.00 94.50 329 ILE A C 1
ATOM 2580 O O . ILE A 1 329 ? 15.885 4.714 17.432 1.00 94.50 329 ILE A O 1
ATOM 2584 N N . SER A 1 330 ? 15.607 4.500 15.218 1.00 93.88 330 SER A N 1
ATOM 2585 C CA . SER A 1 330 ? 16.738 3.573 15.054 1.00 93.88 330 SER A CA 1
ATOM 2586 C C . SER A 1 330 ? 18.081 4.160 15.497 1.00 93.88 330 SER A C 1
ATOM 2588 O O . SER A 1 330 ? 18.891 3.472 16.114 1.00 93.88 330 SER A O 1
ATOM 2590 N N . ASN A 1 331 ? 18.335 5.442 15.223 1.00 93.00 331 ASN A N 1
ATOM 2591 C CA . ASN A 1 331 ? 19.566 6.118 15.631 1.00 93.00 331 ASN A CA 1
ATOM 2592 C C . ASN A 1 331 ? 19.655 6.317 17.153 1.00 93.00 331 ASN A C 1
ATOM 2594 O O . ASN A 1 331 ? 20.763 6.393 17.681 1.00 93.00 331 ASN A O 1
ATOM 2598 N N . ASN A 1 332 ? 18.519 6.362 17.849 1.00 94.56 332 ASN A N 1
ATOM 2599 C CA . ASN A 1 332 ? 18.456 6.369 19.310 1.00 94.56 332 ASN A CA 1
ATOM 2600 C C . ASN A 1 332 ? 18.618 4.959 19.919 1.00 94.56 332 ASN A C 1
ATOM 2602 O O . ASN A 1 332 ? 18.635 4.816 21.136 1.00 94.56 332 ASN A O 1
ATOM 2606 N N . GLY A 1 333 ? 18.806 3.920 19.095 1.00 93.62 333 GLY A N 1
ATOM 2607 C CA . GLY A 1 333 ? 19.082 2.550 19.540 1.00 93.62 333 GLY A CA 1
ATOM 2608 C C . GLY A 1 333 ? 17.849 1.653 19.667 1.00 93.62 333 GLY A C 1
ATOM 2609 O O . GLY A 1 333 ? 17.974 0.532 20.166 1.00 93.62 333 GLY A O 1
ATOM 2610 N N . TRP A 1 334 ? 16.687 2.122 19.208 1.00 96.31 334 TRP A N 1
ATOM 2611 C CA . TRP A 1 334 ? 15.458 1.338 19.135 1.00 96.31 334 TRP A CA 1
ATOM 2612 C C . TRP A 1 334 ? 15.398 0.494 17.852 1.00 96.31 334 TRP A C 1
ATOM 2614 O O . TRP A 1 334 ? 15.970 0.833 16.817 1.00 96.31 334 TRP A O 1
ATOM 2624 N N . ASN A 1 335 ? 14.663 -0.607 17.908 1.00 95.31 335 ASN A N 1
ATOM 2625 C CA . ASN A 1 335 ? 14.342 -1.460 16.775 1.00 95.31 335 ASN A CA 1
ATOM 2626 C C . ASN A 1 335 ? 13.075 -0.966 16.072 1.00 95.31 335 ASN A C 1
ATOM 2628 O O . ASN A 1 335 ? 12.177 -0.403 16.708 1.00 95.31 335 ASN A O 1
ATOM 2632 N N . THR A 1 336 ? 12.997 -1.204 14.765 1.00 95.31 336 THR A N 1
ATOM 2633 C CA . THR A 1 336 ? 11.792 -0.960 13.968 1.00 95.31 336 THR A CA 1
ATOM 2634 C C . THR A 1 336 ? 11.394 -2.228 13.226 1.00 95.31 336 THR A C 1
ATOM 2636 O O . THR A 1 336 ? 12.254 -3.018 12.827 1.00 95.31 336 THR A O 1
ATOM 2639 N N . ALA A 1 337 ? 10.089 -2.444 13.051 1.00 93.56 337 ALA A N 1
ATOM 2640 C CA . ALA A 1 337 ? 9.579 -3.627 12.368 1.00 93.56 337 ALA A CA 1
ATOM 2641 C C . ALA A 1 337 ? 8.514 -3.312 11.321 1.00 93.56 337 ALA A C 1
ATOM 2643 O O . ALA A 1 337 ? 7.614 -2.504 11.546 1.00 93.56 337 ALA A O 1
ATOM 2644 N N . PHE A 1 338 ? 8.600 -4.021 10.198 1.00 92.94 338 PHE A N 1
ATOM 2645 C CA . PHE A 1 338 ? 7.555 -4.048 9.181 1.00 92.94 338 PHE A CA 1
ATOM 2646 C C . PHE A 1 338 ? 6.628 -5.237 9.439 1.00 92.94 338 PHE A C 1
ATOM 2648 O O . PHE A 1 338 ? 7.090 -6.375 9.557 1.00 92.94 338 PHE A O 1
ATOM 2655 N N . ILE A 1 339 ? 5.324 -4.980 9.520 1.00 90.38 339 ILE A N 1
ATOM 2656 C CA . ILE A 1 339 ? 4.293 -5.998 9.707 1.00 90.38 339 ILE A CA 1
ATOM 2657 C C . ILE A 1 339 ? 3.658 -6.276 8.339 1.00 90.38 339 ILE A C 1
ATOM 2659 O O . ILE A 1 339 ? 2.919 -5.432 7.829 1.00 90.38 339 ILE A O 1
ATOM 2663 N N . PRO A 1 340 ? 3.926 -7.441 7.720 1.00 83.06 340 PRO A N 1
ATOM 2664 C CA . PRO A 1 340 ? 3.453 -7.769 6.379 1.00 83.06 340 PRO A CA 1
ATOM 2665 C C . PRO A 1 340 ? 1.984 -8.226 6.405 1.00 83.06 340 PRO A C 1
ATOM 2667 O O . PRO A 1 340 ? 1.654 -9.267 5.855 1.00 83.06 340 PRO A O 1
ATOM 2670 N N . GLN A 1 341 ? 1.113 -7.472 7.071 1.00 84.00 341 GLN A N 1
ATOM 2671 C CA . GLN A 1 341 ? -0.332 -7.685 7.122 1.00 84.00 341 GLN A CA 1
ATOM 2672 C C . GLN A 1 341 ? -1.028 -6.415 6.631 1.00 84.00 341 GLN A C 1
ATOM 2674 O O . GLN A 1 341 ? -0.552 -5.298 6.869 1.00 84.00 341 GLN A O 1
ATOM 2679 N N . SER A 1 342 ? -2.156 -6.585 5.947 1.00 86.38 342 SER A N 1
ATOM 2680 C CA . SER A 1 342 ? -2.959 -5.474 5.430 1.00 86.38 342 SER A CA 1
ATOM 2681 C C . SER A 1 342 ? -3.856 -4.927 6.543 1.00 86.38 342 SER A C 1
ATOM 2683 O O . SER A 1 342 ? -5.036 -5.247 6.612 1.00 86.38 342 SER A O 1
ATOM 2685 N N . LEU A 1 343 ? -3.286 -4.134 7.454 1.00 90.25 343 LEU A N 1
ATOM 2686 C CA . LEU A 1 343 ? -3.985 -3.650 8.657 1.00 90.25 343 LEU A CA 1
ATOM 2687 C C . LEU A 1 343 ? -4.667 -2.281 8.481 1.00 90.25 343 LEU A C 1
ATOM 2689 O O . LEU A 1 343 ? -5.245 -1.750 9.428 1.00 90.25 343 LEU A O 1
ATOM 2693 N N . GLN A 1 344 ? -4.596 -1.697 7.286 1.00 91.00 344 GLN A N 1
ATOM 2694 C CA . GLN A 1 344 ? -5.260 -0.441 6.924 1.00 91.00 344 GLN A CA 1
ATOM 2695 C C . GLN A 1 344 ? -5.496 -0.379 5.412 1.00 91.00 344 GLN A C 1
ATOM 2697 O O . GLN A 1 344 ? -4.708 -0.927 4.646 1.00 91.00 344 GLN A O 1
ATOM 2702 N N . PHE A 1 345 ? -6.528 0.324 4.958 1.00 91.50 345 PHE A N 1
ATOM 2703 C CA . PHE A 1 345 ? -6.829 0.477 3.535 1.00 91.50 345 PHE A CA 1
ATOM 2704 C C . PHE A 1 345 ? -7.044 1.947 3.172 1.00 91.50 345 PHE A C 1
ATOM 2706 O O . PHE A 1 345 ? -7.972 2.590 3.659 1.00 91.50 345 PHE A O 1
ATOM 2713 N N . GLY A 1 346 ? -6.182 2.463 2.295 1.00 91.31 346 GLY A N 1
ATOM 2714 C CA . GLY A 1 346 ? -6.151 3.861 1.873 1.00 91.31 346 GLY A CA 1
ATOM 2715 C C . GLY A 1 346 ? -6.622 4.143 0.451 1.00 91.31 346 GLY A C 1
ATOM 2716 O O . GLY A 1 346 ? -6.972 3.238 -0.315 1.00 91.31 346 GLY A O 1
ATOM 2717 N N . LEU A 1 347 ? -6.530 5.420 0.070 1.00 90.44 347 LEU A N 1
ATOM 2718 C CA . LEU A 1 347 ? -6.749 5.899 -1.294 1.00 90.44 347 LEU A CA 1
ATOM 2719 C C . LEU A 1 347 ? -5.422 6.189 -2.018 1.00 90.44 347 LEU A C 1
ATOM 2721 O O . LEU A 1 347 ? -4.517 6.832 -1.496 1.00 90.44 347 LEU A O 1
ATOM 2725 N N . VAL A 1 348 ? -5.322 5.762 -3.277 1.00 91.00 348 VAL A N 1
ATOM 2726 C CA . VAL A 1 348 ? -4.307 6.237 -4.226 1.00 91.00 348 VAL A CA 1
ATOM 2727 C C . VAL A 1 348 ? -4.839 7.423 -5.041 1.00 91.00 348 VAL A C 1
ATOM 2729 O O . VAL A 1 348 ? -6.043 7.469 -5.309 1.00 91.00 348 VAL A O 1
ATOM 2732 N N . PRO A 1 349 ? -3.979 8.353 -5.509 1.00 89.56 349 PRO A N 1
ATOM 2733 C CA . PRO A 1 349 ? -4.414 9.550 -6.233 1.00 89.56 349 PRO A CA 1
ATOM 2734 C C . PRO A 1 349 ? -5.250 9.263 -7.483 1.00 89.56 349 PRO A C 1
ATOM 2736 O O . PRO A 1 349 ? -4.849 8.446 -8.309 1.00 89.56 349 PRO A O 1
ATOM 2739 N N . ASP A 1 350 ? -6.349 10.000 -7.666 1.00 87.19 350 ASP A N 1
ATOM 2740 C CA . ASP A 1 350 ? -7.298 9.787 -8.770 1.00 87.19 350 ASP A CA 1
ATOM 2741 C C . ASP A 1 350 ? -6.875 10.350 -10.130 1.00 87.19 350 ASP A C 1
ATOM 2743 O O . ASP A 1 350 ? -7.512 10.038 -11.138 1.00 87.19 350 ASP A O 1
ATOM 2747 N N . THR A 1 351 ? -5.834 11.185 -10.165 1.00 88.69 351 THR A N 1
ATOM 2748 C CA . THR A 1 351 ? -5.370 11.850 -11.387 1.00 88.69 351 THR A CA 1
ATOM 2749 C C . THR A 1 351 ? -3.874 11.681 -11.613 1.00 88.69 351 THR A C 1
ATOM 2751 O O . THR A 1 351 ? -3.091 11.584 -10.659 1.00 88.69 351 THR A O 1
ATOM 2754 N N . TYR A 1 352 ? -3.461 11.732 -12.881 1.00 91.56 352 TYR A N 1
ATOM 2755 C CA . TYR A 1 352 ? -2.047 11.728 -13.273 1.00 91.56 352 TYR A CA 1
ATOM 2756 C C . TYR A 1 352 ? -1.246 12.848 -12.586 1.00 91.56 352 TYR A C 1
ATOM 2758 O O . TYR A 1 352 ? -0.176 12.611 -12.019 1.00 91.56 352 TYR A O 1
ATOM 2766 N N . GLY A 1 353 ? -1.787 14.070 -12.574 1.00 89.81 353 GLY A N 1
ATOM 2767 C CA . GLY A 1 353 ? -1.140 15.225 -11.950 1.00 89.81 353 GLY A CA 1
ATOM 2768 C C . GLY A 1 353 ? -0.945 15.062 -10.437 1.00 89.81 353 GLY A C 1
ATOM 2769 O O . GLY A 1 353 ? 0.113 15.421 -9.906 1.00 89.81 353 GLY A O 1
ATOM 2770 N N . SER A 1 354 ? -1.924 14.484 -9.731 1.00 88.06 354 SER A N 1
ATOM 2771 C CA . SER A 1 354 ? -1.813 14.204 -8.292 1.00 88.06 354 SER A CA 1
ATOM 2772 C C . SER A 1 354 ? -0.823 13.072 -7.998 1.00 88.06 354 SER A C 1
ATOM 2774 O O . SER A 1 354 ? -0.032 13.195 -7.061 1.00 88.06 354 SER A O 1
ATOM 2776 N N . HIS A 1 355 ? -0.775 12.030 -8.836 1.00 91.12 355 HIS A N 1
ATOM 2777 C CA . HIS A 1 355 ? 0.246 10.978 -8.757 1.00 91.12 355 HIS A CA 1
ATOM 2778 C C . HIS A 1 355 ? 1.668 11.548 -8.910 1.00 91.12 355 HIS A C 1
ATOM 2780 O O . HIS A 1 355 ? 2.535 11.310 -8.064 1.00 91.12 355 HIS A O 1
ATOM 2786 N N . LEU A 1 356 ? 1.899 12.396 -9.920 1.00 90.50 356 LEU A N 1
ATOM 2787 C CA . LEU A 1 356 ? 3.190 13.062 -10.118 1.00 90.50 356 LEU A CA 1
ATOM 2788 C C . LEU A 1 356 ? 3.601 13.924 -8.919 1.00 90.50 356 LEU A C 1
ATOM 2790 O O . LEU A 1 356 ? 4.764 13.913 -8.512 1.00 90.50 356 LEU A O 1
ATOM 2794 N N . LYS A 1 357 ? 2.668 14.691 -8.345 1.00 86.25 357 LYS A N 1
ATOM 2795 C CA . LYS A 1 357 ? 2.943 15.518 -7.160 1.00 86.25 357 LYS A CA 1
ATOM 2796 C C . LYS A 1 357 ? 3.347 14.666 -5.958 1.00 86.25 357 LYS A C 1
ATOM 2798 O O . LYS A 1 357 ? 4.339 14.999 -5.308 1.00 86.25 357 LYS A O 1
ATOM 2803 N N . GLN A 1 358 ? 2.635 13.568 -5.704 1.00 87.12 358 GLN A N 1
ATOM 2804 C CA . GLN A 1 358 ? 2.955 12.637 -4.621 1.00 87.12 358 GLN A CA 1
ATOM 2805 C C . GLN A 1 358 ? 4.364 12.051 -4.790 1.00 87.12 358 GLN A C 1
ATOM 2807 O O . GLN A 1 358 ? 5.192 12.174 -3.887 1.00 87.12 358 GLN A O 1
ATOM 2812 N N . HIS A 1 359 ? 4.690 11.523 -5.973 1.00 87.88 359 HIS A N 1
ATOM 2813 C CA . HIS A 1 359 ? 6.011 10.949 -6.237 1.00 87.88 359 HIS A CA 1
ATOM 2814 C C . HIS A 1 359 ? 7.136 11.987 -6.143 1.00 87.88 359 HIS A C 1
ATOM 2816 O O . HIS A 1 359 ? 8.196 11.702 -5.575 1.00 87.88 359 HIS A O 1
ATOM 2822 N N . ARG A 1 360 ? 6.934 13.207 -6.669 1.00 87.62 360 ARG A N 1
ATOM 2823 C CA . ARG A 1 360 ? 7.919 14.300 -6.545 1.00 87.62 360 ARG A CA 1
ATOM 2824 C C . ARG A 1 360 ? 8.216 14.623 -5.084 1.00 87.62 360 ARG A C 1
ATOM 2826 O O . ARG A 1 360 ? 9.387 14.775 -4.741 1.00 87.62 360 ARG A O 1
ATOM 2833 N N . ARG A 1 361 ? 7.183 14.670 -4.235 1.00 84.94 361 ARG A N 1
ATOM 2834 C CA . ARG A 1 361 ? 7.331 14.897 -2.792 1.00 84.94 361 ARG A CA 1
ATOM 2835 C C . ARG A 1 361 ? 8.159 13.796 -2.135 1.00 84.94 361 ARG A C 1
ATOM 2837 O O . ARG A 1 361 ? 9.103 14.117 -1.424 1.00 84.94 361 ARG A O 1
ATOM 2844 N N . TRP A 1 362 ? 7.867 12.527 -2.415 1.00 86.44 362 TRP A N 1
ATOM 2845 C CA . TRP A 1 362 ? 8.602 11.400 -1.831 1.00 86.44 362 TRP A CA 1
ATOM 2846 C C . TRP A 1 362 ? 10.085 11.393 -2.206 1.00 86.44 362 TRP A C 1
ATOM 2848 O O . TRP A 1 362 ? 10.944 11.287 -1.330 1.00 86.44 362 TRP A O 1
ATOM 2858 N N . LYS A 1 363 ? 10.418 11.560 -3.494 1.00 86.12 363 LYS A N 1
ATOM 2859 C CA . LYS A 1 363 ? 11.828 11.570 -3.923 1.00 86.12 363 LYS A CA 1
ATOM 2860 C C . LYS A 1 363 ? 12.589 12.776 -3.381 1.00 86.12 363 LYS A C 1
ATOM 2862 O O . LYS A 1 363 ? 13.742 12.629 -2.982 1.00 86.12 363 LYS A O 1
ATOM 2867 N N . LEU A 1 364 ? 11.958 13.952 -3.352 1.00 83.94 364 LEU A N 1
ATOM 2868 C CA . LEU A 1 364 ? 12.584 15.148 -2.798 1.00 83.94 364 LEU A CA 1
ATOM 2869 C C . LEU A 1 364 ? 12.770 15.033 -1.280 1.00 83.94 364 LEU A C 1
ATOM 2871 O O . LEU A 1 364 ? 13.851 15.336 -0.786 1.00 83.94 364 LEU A O 1
ATOM 2875 N N . GLY A 1 365 ? 11.760 14.538 -0.558 1.00 82.69 365 GLY A N 1
ATOM 2876 C CA . GLY A 1 365 ? 11.831 14.282 0.880 1.00 82.69 365 GLY A CA 1
ATOM 2877 C C . GLY A 1 365 ? 12.974 13.336 1.227 1.00 82.69 365 GLY A C 1
ATOM 2878 O O . GLY A 1 365 ? 13.815 13.677 2.053 1.00 82.69 365 GLY A O 1
ATOM 2879 N N . GLY A 1 366 ? 13.092 12.209 0.517 1.00 85.19 366 GLY A N 1
ATOM 2880 C CA . GLY A 1 366 ? 14.205 11.273 0.694 1.00 85.19 366 GLY A CA 1
ATOM 2881 C C . GLY A 1 366 ? 15.584 11.905 0.458 1.00 85.19 366 GLY A C 1
ATOM 2882 O O . GLY A 1 366 ? 16.518 11.636 1.212 1.00 85.19 366 GLY A O 1
ATOM 2883 N N . LEU A 1 367 ? 15.718 12.784 -0.542 1.00 86.56 367 LEU A N 1
ATOM 2884 C CA . LEU A 1 367 ? 16.976 13.489 -0.807 1.00 86.56 367 LEU A CA 1
ATOM 2885 C C . LEU A 1 367 ? 17.305 14.523 0.281 1.00 86.56 367 LEU A C 1
ATOM 2887 O O . LEU A 1 367 ? 18.449 14.579 0.722 1.00 86.56 367 LEU A O 1
ATOM 2891 N N . ILE A 1 368 ? 16.320 15.293 0.757 1.00 84.06 368 ILE A N 1
ATOM 2892 C CA . ILE A 1 368 ? 16.495 16.252 1.863 1.00 84.06 368 ILE A CA 1
ATOM 2893 C C . ILE A 1 368 ? 16.938 15.524 3.137 1.00 84.06 368 ILE A C 1
ATOM 2895 O O . ILE A 1 368 ? 17.902 15.940 3.776 1.00 84.06 368 ILE A O 1
ATOM 2899 N N . ILE A 1 369 ? 16.286 14.404 3.470 1.00 83.81 369 ILE A N 1
ATOM 2900 C CA . ILE A 1 369 ? 16.667 13.559 4.612 1.00 83.81 369 ILE A CA 1
ATOM 2901 C C . ILE A 1 369 ? 18.090 13.032 4.430 1.00 83.81 369 ILE A C 1
ATOM 2903 O O . ILE A 1 369 ? 18.883 13.064 5.368 1.00 83.81 369 ILE A O 1
ATOM 2907 N N . GLY A 1 370 ? 18.428 12.571 3.223 1.00 86.50 370 GLY A N 1
ATOM 2908 C CA . GLY A 1 370 ? 19.771 12.116 2.890 1.00 86.50 370 GLY A CA 1
ATOM 2909 C C . GLY A 1 370 ? 20.822 13.196 3.119 1.00 86.50 370 GLY A C 1
ATOM 2910 O O . GLY A 1 370 ? 21.824 12.930 3.771 1.00 86.50 370 GLY A O 1
ATOM 2911 N N . VAL A 1 371 ? 20.586 14.424 2.656 1.00 84.56 371 VAL A N 1
ATOM 2912 C CA . VAL A 1 371 ? 21.504 15.552 2.875 1.00 84.56 371 VAL A CA 1
ATOM 2913 C C . VAL A 1 371 ? 21.623 15.892 4.365 1.00 84.56 371 VAL A C 1
ATOM 2915 O O . VAL A 1 371 ? 22.745 15.998 4.863 1.00 84.56 371 VAL A O 1
ATOM 2918 N N . ASP A 1 372 ? 20.507 15.981 5.099 1.00 82.06 372 ASP A N 1
ATOM 2919 C CA . ASP A 1 372 ? 20.506 16.247 6.549 1.00 82.06 372 ASP A CA 1
ATOM 2920 C C . ASP A 1 372 ? 21.308 15.190 7.326 1.00 82.06 372 ASP A C 1
ATOM 2922 O O . ASP A 1 372 ? 22.162 15.504 8.161 1.00 82.06 372 ASP A O 1
ATOM 2926 N N . LYS A 1 373 ? 21.106 13.916 6.979 1.00 82.38 373 LYS A N 1
ATOM 2927 C CA . LYS A 1 373 ? 21.806 12.773 7.575 1.00 82.38 373 LYS A CA 1
ATOM 2928 C C . LYS A 1 373 ? 23.161 12.481 6.925 1.00 82.38 373 LYS A C 1
ATOM 2930 O O . LYS A 1 373 ? 23.725 11.415 7.170 1.00 82.38 373 LYS A O 1
ATOM 2935 N N . ARG A 1 374 ? 23.695 13.395 6.102 1.00 88.12 374 ARG A N 1
ATOM 2936 C CA . ARG A 1 374 ? 24.998 13.267 5.419 1.00 88.12 374 ARG A CA 1
ATOM 2937 C C . ARG A 1 374 ? 25.170 11.907 4.731 1.00 88.12 374 ARG A C 1
ATOM 2939 O O . ARG A 1 374 ? 26.175 11.217 4.895 1.00 88.12 374 ARG A O 1
ATOM 2946 N N . PHE A 1 375 ? 24.135 11.510 4.000 1.00 87.81 375 PHE A N 1
ATOM 2947 C CA . PHE A 1 375 ? 24.020 10.276 3.226 1.00 87.81 375 PHE A CA 1
ATOM 2948 C C . PHE A 1 375 ? 24.201 8.994 4.054 1.00 87.81 375 PHE A C 1
ATOM 2950 O O . PHE A 1 375 ? 24.600 7.967 3.517 1.00 87.81 375 PHE A O 1
ATOM 2957 N N . GLY A 1 376 ? 23.945 9.031 5.367 1.00 84.69 376 GLY A N 1
ATOM 2958 C CA . GLY A 1 376 ? 24.140 7.863 6.232 1.00 84.69 376 GLY A CA 1
ATOM 2959 C C . GLY A 1 376 ? 25.599 7.619 6.635 1.00 84.69 376 GLY A C 1
ATOM 2960 O O . GLY A 1 376 ? 25.876 6.674 7.370 1.00 84.69 376 GLY A O 1
ATOM 2961 N N . LEU A 1 377 ? 26.542 8.445 6.171 1.00 86.00 377 LEU A N 1
ATOM 2962 C CA . LEU A 1 377 ? 27.971 8.137 6.233 1.00 86.00 377 LEU A CA 1
ATOM 2963 C C . LEU A 1 377 ? 28.627 8.598 7.548 1.00 86.00 377 LEU A C 1
ATOM 2965 O O . LEU A 1 377 ? 29.392 7.844 8.151 1.00 86.00 377 LEU A O 1
ATOM 2969 N N . TRP A 1 378 ? 28.323 9.812 8.023 1.00 86.06 378 TRP A N 1
ATOM 2970 C CA . TRP A 1 378 ? 28.878 10.359 9.271 1.00 86.06 378 TRP A CA 1
ATOM 2971 C C . TRP A 1 378 ? 27.946 11.380 9.943 1.00 86.06 378 TRP A C 1
ATOM 2973 O O . TRP A 1 378 ? 27.062 11.954 9.316 1.00 86.06 378 TRP A O 1
ATOM 2983 N N . GLY A 1 379 ? 28.177 11.661 11.229 1.00 86.94 379 GLY A N 1
ATOM 2984 C CA . GLY A 1 379 ? 27.442 12.674 11.999 1.00 86.94 379 GLY A CA 1
ATOM 2985 C C . GLY A 1 379 ? 26.587 12.103 13.134 1.00 86.94 379 GLY A C 1
ATOM 2986 O O . GLY A 1 379 ? 26.429 10.893 13.279 1.00 86.94 379 GLY A O 1
ATOM 2987 N N . LYS A 1 380 ? 26.036 12.996 13.968 1.00 85.25 380 LYS A N 1
ATOM 2988 C CA . LYS A 1 380 ? 25.274 12.621 15.175 1.00 85.25 380 LYS A CA 1
ATOM 2989 C C . LYS A 1 380 ? 23.969 11.868 14.869 1.00 85.25 380 LYS A C 1
ATOM 2991 O O . LYS A 1 380 ? 23.619 10.947 15.597 1.00 85.25 380 LYS A O 1
ATOM 2996 N N . ASN A 1 381 ? 23.315 12.199 13.754 1.00 82.38 381 ASN A N 1
ATOM 2997 C CA . ASN A 1 381 ? 22.013 11.650 13.347 1.00 82.38 381 ASN A CA 1
ATOM 2998 C C . ASN A 1 381 ? 22.090 10.227 12.754 1.00 82.38 381 ASN A C 1
ATOM 3000 O O . ASN A 1 381 ? 21.059 9.693 12.341 1.00 82.38 381 ASN A O 1
ATOM 3004 N N . VAL A 1 382 ? 23.298 9.655 12.654 1.00 89.44 382 VAL A N 1
ATOM 3005 C CA . VAL A 1 382 ? 23.559 8.308 12.108 1.00 89.44 382 VAL A CA 1
ATOM 3006 C C . VAL A 1 382 ? 24.512 7.486 12.987 1.00 89.44 382 VAL A C 1
ATOM 3008 O O . VAL A 1 382 ? 24.844 6.348 12.653 1.00 89.44 382 VAL A O 1
ATOM 3011 N N . LYS A 1 383 ? 24.987 8.050 14.110 1.00 89.44 383 LYS A N 1
ATOM 3012 C CA . LYS A 1 383 ? 25.995 7.427 14.982 1.00 89.44 383 LYS A CA 1
ATOM 3013 C C . LYS A 1 383 ? 25.487 6.121 15.598 1.00 89.44 383 LYS A C 1
ATOM 3015 O O . LYS A 1 383 ? 26.275 5.185 15.697 1.00 89.44 383 LYS A O 1
ATOM 3020 N N . GLY A 1 384 ? 24.206 6.055 15.960 1.00 90.94 384 GLY A N 1
ATOM 3021 C CA . GLY A 1 384 ? 23.580 4.859 16.531 1.00 90.94 384 GLY A CA 1
ATOM 3022 C C . GLY A 1 384 ? 23.131 3.827 15.495 1.00 90.94 384 GLY A C 1
ATOM 3023 O O . GLY A 1 384 ? 22.838 2.695 15.862 1.00 90.94 384 GLY A O 1
ATOM 3024 N N . LEU A 1 385 ? 23.132 4.173 14.202 1.00 92.12 385 LEU A N 1
ATOM 3025 C CA . LEU A 1 385 ? 22.807 3.228 13.134 1.00 92.12 385 LEU A CA 1
ATOM 3026 C C . LEU A 1 385 ? 23.953 2.234 12.907 1.00 92.12 385 LEU A C 1
ATOM 3028 O O . LEU A 1 385 ? 25.124 2.621 12.808 1.00 92.12 385 LEU A O 1
ATOM 3032 N N . SER A 1 386 ? 23.597 0.964 12.731 1.00 91.62 386 SER A N 1
ATOM 3033 C CA . SER A 1 386 ? 24.488 -0.098 12.266 1.00 91.62 386 SER A CA 1
ATOM 3034 C C . SER A 1 386 ? 25.018 0.186 10.859 1.00 91.62 386 SER A C 1
ATOM 3036 O O . SER A 1 386 ? 24.402 0.897 10.064 1.00 91.62 386 SER A O 1
ATOM 3038 N N . TRP A 1 387 ? 26.148 -0.426 10.500 1.00 90.25 387 TRP A N 1
ATOM 3039 C CA . TRP A 1 387 ? 26.724 -0.256 9.164 1.00 90.25 387 TRP A CA 1
ATOM 3040 C C . TRP A 1 387 ? 25.768 -0.708 8.043 1.00 90.25 387 TRP A C 1
ATOM 3042 O O . TRP A 1 387 ? 25.751 -0.086 6.985 1.00 90.25 387 TRP A O 1
ATOM 3052 N N . LYS A 1 388 ? 24.925 -1.728 8.280 1.00 90.69 388 LYS A N 1
ATOM 3053 C CA . LYS A 1 388 ? 23.917 -2.196 7.309 1.00 90.69 388 LYS A CA 1
ATOM 3054 C C . LYS A 1 388 ? 22.820 -1.155 7.088 1.00 90.69 388 LYS A C 1
ATOM 3056 O O . LYS A 1 388 ? 22.521 -0.834 5.942 1.00 90.69 388 LYS A O 1
ATOM 3061 N N . GLN A 1 389 ? 22.277 -0.591 8.172 1.00 91.06 389 GLN A N 1
ATOM 3062 C CA . GLN A 1 389 ? 21.302 0.509 8.112 1.00 91.06 389 GLN A CA 1
ATOM 3063 C C . GLN A 1 389 ? 21.896 1.715 7.370 1.00 91.06 389 GLN A C 1
ATOM 3065 O O . GLN A 1 389 ? 21.264 2.272 6.478 1.00 91.06 389 GLN A O 1
ATOM 3070 N N . ARG A 1 390 ? 23.153 2.081 7.661 1.00 91.62 390 ARG A N 1
ATOM 3071 C CA . ARG A 1 390 ? 23.843 3.191 6.979 1.00 91.62 390 ARG A CA 1
ATOM 3072 C C . ARG A 1 390 ? 23.954 2.991 5.466 1.00 91.62 390 ARG A C 1
ATOM 3074 O O . ARG A 1 390 ? 23.763 3.950 4.726 1.00 91.62 390 ARG A O 1
ATOM 3081 N N . LEU A 1 391 ? 24.221 1.769 4.997 1.00 89.50 391 LEU A N 1
ATOM 3082 C CA . LEU A 1 391 ? 24.290 1.474 3.560 1.00 89.50 391 LEU A CA 1
ATOM 3083 C C . LEU A 1 391 ? 22.938 1.653 2.856 1.00 89.50 391 LEU A C 1
ATOM 3085 O O . LEU A 1 391 ? 22.884 2.218 1.763 1.00 89.50 391 LEU A O 1
ATOM 3089 N N . TRP A 1 392 ? 21.844 1.228 3.488 1.00 87.31 392 TRP A N 1
ATOM 3090 C CA . TRP A 1 392 ? 20.500 1.481 2.965 1.00 87.31 392 TRP A CA 1
ATOM 3091 C C . TRP A 1 392 ? 20.169 2.975 2.952 1.00 87.31 392 TRP A C 1
ATOM 3093 O O . TRP A 1 392 ? 19.652 3.485 1.958 1.00 87.31 392 TRP A O 1
ATOM 3103 N N . TRP A 1 393 ? 20.567 3.709 3.991 1.00 85.38 393 TRP A N 1
ATOM 3104 C CA . TRP A 1 393 ? 20.424 5.166 4.048 1.00 85.38 393 TRP A CA 1
ATOM 3105 C C . TRP A 1 393 ? 21.298 5.934 3.056 1.00 85.38 393 TRP A C 1
ATOM 3107 O O . TRP A 1 393 ? 20.936 7.044 2.668 1.00 85.38 393 TRP A O 1
ATOM 3117 N N . PHE A 1 394 ? 22.394 5.340 2.590 1.00 90.06 394 PHE A N 1
ATOM 3118 C CA . PHE A 1 394 ? 23.170 5.863 1.471 1.00 90.06 394 PHE A CA 1
ATOM 3119 C C . PHE A 1 394 ? 22.459 5.632 0.131 1.00 90.06 394 PHE A C 1
ATOM 3121 O O . PHE A 1 394 ? 22.393 6.539 -0.700 1.00 90.06 394 PHE A O 1
ATOM 3128 N N . TYR A 1 395 ? 21.879 4.444 -0.075 1.00 89.81 395 TYR A N 1
ATOM 3129 C CA . TYR A 1 395 ? 21.258 4.051 -1.344 1.00 89.81 395 TYR A CA 1
ATOM 3130 C C . TYR A 1 395 ? 20.144 4.993 -1.811 1.00 89.81 395 TYR A C 1
ATOM 3132 O O . TYR A 1 395 ? 20.130 5.380 -2.976 1.00 89.81 395 TYR A O 1
ATOM 3140 N N . TYR A 1 396 ? 19.209 5.378 -0.941 1.00 85.50 396 TYR A N 1
ATOM 3141 C CA . TYR A 1 396 ? 18.055 6.189 -1.350 1.00 85.50 396 TYR A CA 1
ATOM 3142 C C . TYR A 1 396 ? 18.417 7.573 -1.913 1.00 85.50 396 TYR A C 1
ATOM 3144 O O . TYR A 1 396 ? 17.983 7.881 -3.031 1.00 85.50 396 TYR A O 1
ATOM 3152 N N . PRO A 1 397 ? 19.200 8.412 -1.210 1.00 88.19 397 PRO A N 1
ATOM 3153 C CA . PRO A 1 397 ? 19.635 9.687 -1.760 1.00 88.19 397 PRO A CA 1
ATOM 3154 C C . PRO A 1 397 ? 20.637 9.503 -2.906 1.00 88.19 397 PRO A C 1
ATOM 3156 O O . PRO A 1 397 ? 20.586 10.276 -3.860 1.00 88.19 397 PRO A O 1
ATOM 3159 N N . PHE A 1 398 ? 21.473 8.456 -2.890 1.00 89.00 398 PHE A N 1
ATOM 3160 C CA . PHE A 1 398 ? 22.338 8.121 -4.027 1.00 89.00 398 PHE A CA 1
ATOM 3161 C C . PHE A 1 398 ? 21.522 7.844 -5.299 1.00 89.00 398 PHE A C 1
ATOM 3163 O O . PHE A 1 398 ? 21.757 8.474 -6.329 1.00 89.00 398 PHE A O 1
ATOM 3170 N N . ARG A 1 399 ? 20.482 7.003 -5.214 1.00 88.81 399 ARG A N 1
ATOM 3171 C CA . ARG A 1 399 ? 19.531 6.764 -6.310 1.00 88.81 399 ARG A CA 1
ATOM 3172 C C . ARG A 1 399 ? 18.886 8.072 -6.765 1.00 88.81 399 ARG A C 1
ATOM 3174 O O . ARG A 1 399 ? 18.841 8.343 -7.962 1.00 88.81 399 ARG A O 1
ATOM 3181 N N . ALA A 1 400 ? 18.425 8.909 -5.836 1.00 87.81 400 ALA A N 1
ATOM 3182 C CA . ALA A 1 400 ? 17.806 10.187 -6.181 1.00 87.81 400 ALA A CA 1
ATOM 3183 C C . ALA A 1 400 ? 18.761 11.118 -6.955 1.00 87.81 400 ALA A C 1
ATOM 3185 O O . ALA A 1 400 ? 18.331 11.718 -7.939 1.00 87.81 400 ALA A O 1
ATOM 3186 N N . LEU A 1 401 ? 20.040 11.197 -6.570 1.00 87.88 401 LEU A N 1
ATOM 3187 C CA . LEU A 1 401 ? 21.058 12.014 -7.249 1.00 87.88 401 LEU A CA 1
ATOM 3188 C C . LEU A 1 401 ? 21.396 11.537 -8.665 1.00 87.88 401 LEU A C 1
ATOM 3190 O O . LEU A 1 401 ? 21.861 12.332 -9.478 1.00 87.88 401 LEU A O 1
ATOM 3194 N N . THR A 1 402 ? 21.168 10.262 -8.980 1.00 88.94 402 THR A N 1
ATOM 3195 C CA . THR A 1 402 ? 21.399 9.735 -10.336 1.00 88.94 402 THR A CA 1
ATOM 3196 C C . THR A 1 402 ? 20.248 9.998 -11.311 1.00 88.94 402 THR A C 1
ATOM 3198 O O . THR A 1 402 ? 20.442 9.861 -12.515 1.00 88.94 402 THR A O 1
ATOM 3201 N N . LEU A 1 403 ? 19.070 10.440 -10.845 1.00 89.06 403 LEU A N 1
ATOM 3202 C CA . LEU A 1 403 ? 17.911 10.700 -11.716 1.00 89.06 403 LEU A CA 1
ATOM 3203 C C . LEU A 1 403 ? 18.171 11.760 -12.809 1.00 89.06 403 LEU A C 1
ATOM 3205 O O . LEU A 1 403 ? 17.747 11.539 -13.940 1.00 89.06 403 LEU A O 1
ATOM 3209 N N . PRO A 1 404 ? 18.886 12.878 -12.562 1.00 90.81 404 PRO A N 1
ATOM 3210 C CA . PRO A 1 404 ? 19.322 13.788 -13.624 1.00 90.81 404 PRO A CA 1
ATOM 3211 C C . PRO A 1 404 ? 20.167 13.109 -14.702 1.00 90.81 404 PRO A C 1
ATOM 3213 O O . PRO A 1 404 ? 19.952 13.351 -15.887 1.00 90.81 404 PRO A O 1
ATOM 3216 N N . LEU A 1 405 ? 21.084 12.221 -14.308 1.00 89.38 405 LEU A N 1
ATOM 3217 C CA . LEU A 1 405 ? 21.901 11.457 -15.253 1.00 89.38 405 LEU A CA 1
ATOM 3218 C C . LEU A 1 405 ? 21.061 10.434 -16.021 1.00 89.38 405 LEU A C 1
ATOM 3220 O O . LEU A 1 405 ? 21.286 10.240 -17.208 1.00 89.38 405 LEU A O 1
ATOM 3224 N N . MET A 1 406 ? 20.058 9.836 -15.379 1.00 89.50 406 MET A N 1
ATOM 3225 C CA . MET A 1 406 ? 19.095 8.952 -16.034 1.00 89.50 406 MET A CA 1
ATOM 3226 C C . MET A 1 406 ? 18.276 9.699 -17.097 1.00 89.50 406 MET A C 1
ATOM 3228 O O . MET A 1 406 ? 18.125 9.202 -18.210 1.00 89.50 406 MET A O 1
ATOM 3232 N N . THR A 1 407 ? 17.822 10.922 -16.796 1.00 91.50 407 THR A N 1
ATOM 3233 C CA . THR A 1 407 ? 17.151 11.804 -17.765 1.00 91.50 407 THR A CA 1
ATOM 3234 C C . THR A 1 407 ? 18.064 12.150 -18.940 1.00 91.50 407 THR A C 1
ATOM 3236 O O . THR A 1 407 ? 17.620 12.100 -20.082 1.00 91.50 407 THR A O 1
ATOM 3239 N N . LEU A 1 408 ? 19.344 12.455 -18.694 1.00 88.25 408 LEU A N 1
ATOM 3240 C CA . LEU A 1 408 ? 20.325 12.652 -19.771 1.00 88.25 408 LEU A CA 1
ATOM 3241 C C . LEU A 1 408 ? 20.540 11.367 -20.587 1.00 88.25 408 LEU A C 1
ATOM 3243 O O . LEU A 1 408 ? 20.605 11.425 -21.814 1.00 88.25 408 LEU A O 1
ATOM 3247 N N . GLY A 1 409 ? 20.573 10.213 -19.917 1.00 86.56 409 GLY A N 1
ATOM 3248 C CA . GLY A 1 409 ? 20.712 8.888 -20.522 1.00 86.56 409 GLY A CA 1
ATOM 3249 C C . GLY A 1 409 ? 19.596 8.535 -21.508 1.00 86.56 409 GLY A C 1
ATOM 3250 O O . GLY A 1 409 ? 19.855 7.831 -22.484 1.00 86.56 409 GLY A O 1
ATOM 3251 N N . LEU A 1 410 ? 18.383 9.083 -21.334 1.00 89.25 410 LEU A N 1
ATOM 3252 C CA . LEU A 1 410 ? 17.305 8.949 -22.325 1.00 89.25 410 LEU A CA 1
ATOM 3253 C C . LEU A 1 410 ? 17.759 9.444 -23.705 1.00 89.25 410 LEU A C 1
ATOM 3255 O O . LEU A 1 410 ? 17.479 8.806 -24.717 1.00 89.25 410 LEU A O 1
ATOM 3259 N N . PHE A 1 411 ? 18.505 10.549 -23.751 1.00 88.19 411 PHE A N 1
ATOM 3260 C CA . PHE A 1 411 ? 18.939 11.180 -24.997 1.00 88.19 411 PHE A CA 1
ATOM 3261 C C . PHE A 1 411 ? 20.215 10.576 -25.580 1.00 88.19 411 PHE A C 1
ATOM 3263 O O . PHE A 1 411 ? 20.435 10.701 -26.784 1.00 88.19 411 PHE A O 1
ATOM 3270 N N . THR A 1 412 ? 21.033 9.892 -24.777 1.00 86.69 412 THR A N 1
ATOM 3271 C CA . THR A 1 412 ? 22.266 9.241 -25.246 1.00 86.69 412 THR A CA 1
ATOM 3272 C C . THR A 1 412 ? 21.998 8.326 -26.435 1.00 86.69 412 THR A C 1
ATOM 3274 O O . THR A 1 412 ? 22.687 8.407 -27.453 1.00 86.69 412 THR A O 1
ATOM 3277 N N . ALA A 1 413 ? 20.952 7.503 -26.329 1.00 86.69 413 ALA A N 1
ATOM 3278 C CA . ALA A 1 413 ? 20.596 6.532 -27.349 1.00 86.69 413 ALA A CA 1
ATOM 3279 C C . ALA A 1 413 ? 20.268 7.144 -28.711 1.00 86.69 413 ALA A C 1
ATOM 3281 O O . ALA A 1 413 ? 20.964 6.836 -29.686 1.00 86.69 413 ALA A O 1
ATOM 3282 N N . PRO A 1 414 ? 19.248 8.010 -28.819 1.00 91.69 414 PRO A N 1
ATOM 3283 C CA . PRO A 1 414 ? 18.889 8.543 -30.119 1.00 91.69 414 PRO A CA 1
ATOM 3284 C C . PRO A 1 414 ? 19.955 9.505 -30.665 1.00 91.69 414 PRO A C 1
ATOM 3286 O O . PRO A 1 414 ? 20.134 9.562 -31.878 1.00 91.69 414 PRO A O 1
ATOM 3289 N N . ILE A 1 415 ? 20.724 10.203 -29.811 1.00 91.06 415 ILE A N 1
ATOM 3290 C CA . ILE A 1 415 ? 21.849 11.047 -30.259 1.00 91.06 415 ILE A CA 1
ATOM 3291 C C . ILE A 1 415 ? 22.920 10.202 -30.956 1.00 91.06 415 ILE A C 1
ATOM 3293 O O . ILE A 1 415 ? 23.369 10.563 -32.042 1.00 91.06 415 ILE A O 1
ATOM 3297 N N . PHE A 1 416 ? 23.317 9.069 -30.373 1.00 88.81 416 PHE A N 1
ATOM 3298 C CA . PHE A 1 416 ? 24.295 8.165 -30.989 1.00 88.81 416 PHE A CA 1
ATOM 3299 C C . PHE A 1 416 ? 23.807 7.580 -32.296 1.00 88.81 416 PHE A C 1
ATOM 3301 O O . PHE A 1 416 ? 24.530 7.602 -33.294 1.00 88.81 416 PHE A O 1
ATOM 3308 N N . MET A 1 417 ? 22.560 7.119 -32.289 1.00 91.62 417 MET A N 1
ATOM 3309 C CA . MET A 1 417 ? 21.901 6.634 -33.485 1.00 91.62 417 MET A CA 1
ATOM 3310 C C . MET A 1 417 ? 21.946 7.692 -34.583 1.00 91.62 417 MET A C 1
ATOM 3312 O O . MET A 1 417 ? 22.440 7.371 -35.655 1.00 91.62 417 MET A O 1
ATOM 3316 N N . LEU A 1 418 ? 21.536 8.941 -34.319 1.00 92.81 418 LEU A N 1
ATOM 3317 C CA . LEU A 1 418 ? 21.544 10.047 -35.288 1.00 92.81 418 LEU A CA 1
ATOM 3318 C C . LEU A 1 418 ? 22.942 10.434 -35.770 1.00 92.81 418 LEU A C 1
ATOM 3320 O O . LEU A 1 418 ? 23.113 10.681 -36.964 1.00 92.81 418 LEU A O 1
ATOM 3324 N N . ALA A 1 419 ? 23.926 10.453 -34.871 1.00 90.50 419 ALA A N 1
ATOM 3325 C CA . ALA A 1 419 ? 25.322 10.733 -35.197 1.00 90.50 419 ALA A CA 1
ATOM 3326 C C . ALA A 1 419 ? 25.980 9.613 -36.025 1.00 90.50 419 ALA A C 1
ATOM 3328 O O . ALA A 1 419 ? 27.055 9.814 -36.581 1.00 90.50 419 ALA A O 1
ATOM 3329 N N . GLY A 1 420 ? 25.347 8.436 -36.123 1.00 89.25 420 GLY A N 1
ATOM 3330 C CA . GLY A 1 420 ? 25.937 7.263 -36.768 1.00 89.25 420 GLY A CA 1
ATOM 3331 C C . GLY A 1 420 ? 27.079 6.651 -35.955 1.00 89.25 420 GLY A C 1
ATOM 3332 O O . GLY A 1 420 ? 27.920 5.958 -36.520 1.00 89.25 420 GLY A O 1
ATOM 3333 N N . THR A 1 421 ? 27.112 6.912 -34.646 1.00 88.50 421 THR A N 1
ATOM 3334 C CA . THR A 1 421 ? 28.107 6.370 -33.718 1.00 88.50 421 THR A CA 1
ATOM 3335 C C . THR A 1 421 ? 27.656 4.987 -33.242 1.00 88.50 421 THR A C 1
ATOM 3337 O O . THR A 1 421 ? 26.519 4.855 -32.780 1.00 88.50 421 THR A O 1
ATOM 3340 N N . PRO A 1 422 ? 28.509 3.950 -33.296 1.00 89.25 422 PRO A N 1
ATOM 3341 C CA . PRO A 1 422 ? 28.137 2.626 -32.816 1.00 89.25 422 PRO A CA 1
ATOM 3342 C C . PRO A 1 422 ? 28.030 2.574 -31.284 1.00 89.25 422 PRO A C 1
ATOM 3344 O O . PRO A 1 422 ? 28.792 3.207 -30.547 1.00 89.25 422 PRO A O 1
ATOM 3347 N N . TRP A 1 423 ? 27.117 1.739 -30.790 1.00 85.88 423 TRP A N 1
ATOM 3348 C CA . TRP A 1 423 ? 26.969 1.416 -29.370 1.00 85.88 423 TRP A CA 1
ATOM 3349 C C . TRP A 1 423 ? 28.166 0.665 -28.819 1.00 85.88 423 TRP A C 1
ATOM 3351 O O . TRP A 1 423 ? 28.573 0.886 -27.680 1.00 85.88 423 TRP A O 1
ATOM 3361 N N . VAL A 1 424 ? 28.748 -0.219 -29.612 1.00 89.44 424 VAL A N 1
ATOM 3362 C CA . VAL A 1 424 ? 29.941 -0.961 -29.233 1.00 89.44 424 VAL A CA 1
ATOM 3363 C C . VAL A 1 424 ? 31.031 -0.679 -30.246 1.00 89.44 424 VAL A C 1
ATOM 3365 O O . VAL A 1 424 ? 30.794 -0.673 -31.450 1.00 89.44 424 VAL A O 1
ATOM 3368 N N . VAL A 1 425 ? 32.230 -0.437 -29.742 1.00 90.00 425 VAL A N 1
ATOM 3369 C CA . VAL A 1 425 ? 33.427 -0.313 -30.565 1.00 90.00 425 VAL A CA 1
ATOM 3370 C C . VAL A 1 425 ? 34.281 -1.554 -30.357 1.00 90.00 425 VAL A C 1
ATOM 3372 O O . VAL A 1 425 ? 34.306 -2.117 -29.261 1.00 90.00 425 VAL A O 1
ATOM 3375 N N . TYR A 1 426 ? 34.935 -2.001 -31.420 1.00 92.38 426 TYR A N 1
ATOM 3376 C CA . TYR A 1 426 ? 35.742 -3.214 -31.436 1.00 92.38 426 TYR A CA 1
ATOM 3377 C C . TYR A 1 426 ? 36.896 -3.035 -32.425 1.00 92.38 426 TYR A C 1
ATOM 3379 O O . TYR A 1 426 ? 36.731 -2.347 -33.434 1.00 92.38 426 TYR A O 1
ATOM 3387 N N . ALA A 1 427 ? 38.055 -3.627 -32.130 1.00 89.38 427 ALA A N 1
ATOM 3388 C CA . ALA A 1 427 ? 39.209 -3.605 -33.030 1.00 89.38 427 ALA A CA 1
ATOM 3389 C C . ALA A 1 427 ? 39.196 -4.789 -34.013 1.00 89.38 427 ALA A C 1
ATOM 3391 O O . ALA A 1 427 ? 39.516 -4.624 -35.187 1.00 89.38 427 ALA A O 1
ATOM 3392 N N . THR A 1 428 ? 38.800 -5.975 -33.544 1.00 91.88 428 THR A N 1
ATOM 3393 C CA . THR A 1 428 ? 38.767 -7.211 -34.339 1.00 91.88 428 THR A CA 1
ATOM 3394 C C . THR A 1 428 ? 37.410 -7.914 -34.267 1.00 91.88 428 THR A C 1
ATOM 3396 O O . THR A 1 428 ? 36.640 -7.732 -33.321 1.00 91.88 428 THR A O 1
ATOM 3399 N N . ASP A 1 42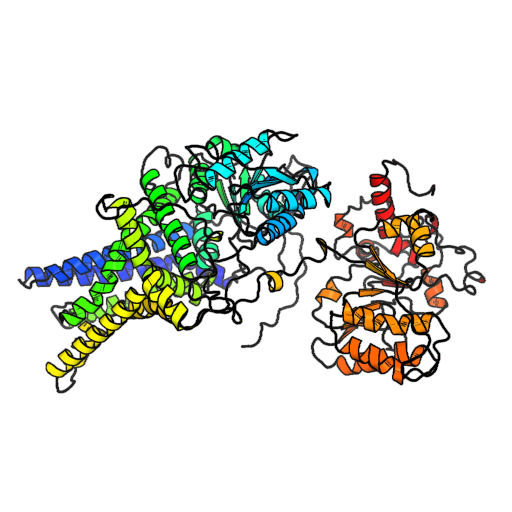9 ? 37.124 -8.797 -35.226 1.00 91.00 429 ASP A N 1
ATOM 3400 C CA . ASP A 1 429 ? 35.914 -9.634 -35.200 1.00 91.00 429 ASP A CA 1
ATOM 3401 C C . ASP A 1 429 ? 35.840 -10.525 -33.950 1.00 91.00 429 ASP A C 1
ATOM 3403 O O . ASP A 1 429 ? 34.753 -10.844 -33.459 1.00 91.00 429 ASP A O 1
ATOM 3407 N N . ASN A 1 430 ? 36.993 -10.924 -33.404 1.00 94.31 430 ASN A N 1
ATOM 3408 C CA . ASN A 1 430 ? 37.053 -11.684 -32.161 1.00 94.31 430 ASN A CA 1
ATOM 3409 C C . ASN A 1 430 ? 36.648 -10.831 -30.947 1.00 94.31 430 ASN A C 1
ATOM 3411 O O . ASN A 1 430 ? 35.952 -11.322 -30.053 1.00 94.31 430 ASN A O 1
ATOM 3415 N N . ASP A 1 431 ? 37.013 -9.546 -30.937 1.00 93.38 431 ASP A N 1
ATOM 3416 C CA . ASP A 1 431 ? 36.568 -8.601 -29.908 1.00 93.38 431 ASP A CA 1
ATOM 3417 C C . ASP A 1 431 ? 35.055 -8.407 -29.966 1.00 93.38 431 ASP A C 1
ATOM 3419 O O . ASP A 1 431 ? 34.389 -8.488 -28.934 1.00 93.38 431 ASP A O 1
ATOM 3423 N N . LEU A 1 432 ? 34.495 -8.234 -31.169 1.00 93.12 432 LEU A N 1
ATOM 3424 C CA . LEU A 1 432 ? 33.049 -8.108 -31.359 1.00 93.12 432 LEU A CA 1
ATOM 3425 C C . LEU A 1 432 ? 32.305 -9.342 -30.833 1.00 93.12 432 LEU A C 1
ATOM 3427 O O . LEU A 1 432 ? 31.332 -9.201 -30.090 1.00 93.12 432 LEU A O 1
ATOM 3431 N N . LYS A 1 433 ? 32.780 -10.553 -31.162 1.00 94.38 433 LYS A N 1
ATOM 3432 C CA . LYS A 1 433 ? 32.214 -11.812 -30.644 1.00 94.38 433 LYS A CA 1
ATOM 3433 C C . LYS A 1 433 ? 32.286 -11.877 -29.119 1.00 94.38 433 LYS A C 1
ATOM 3435 O O . LYS A 1 433 ? 31.292 -12.206 -28.474 1.00 94.38 433 LYS A O 1
ATOM 3440 N N . THR A 1 434 ? 33.430 -11.519 -28.538 1.00 95.56 434 THR A N 1
ATOM 3441 C CA . THR A 1 434 ? 33.641 -11.537 -27.083 1.00 95.56 434 THR A CA 1
ATOM 3442 C C . THR A 1 434 ? 32.731 -10.533 -26.368 1.00 95.56 434 THR A C 1
ATOM 3444 O O . THR A 1 434 ? 32.123 -10.859 -25.346 1.00 95.56 434 THR A O 1
ATOM 3447 N N . LEU A 1 435 ? 32.582 -9.325 -26.919 1.00 95.00 435 LEU A N 1
ATOM 3448 C CA . LEU A 1 435 ? 31.678 -8.292 -26.409 1.00 95.00 435 LEU A CA 1
ATOM 3449 C C . LEU A 1 435 ? 30.214 -8.721 -26.518 1.00 95.00 435 LEU A C 1
ATOM 3451 O O . LEU A 1 435 ? 29.460 -8.526 -25.566 1.00 95.00 435 LEU A O 1
ATOM 3455 N N . ALA A 1 436 ? 29.817 -9.336 -27.635 1.00 93.81 436 ALA A N 1
ATOM 3456 C CA . ALA A 1 436 ? 28.463 -9.846 -27.829 1.00 93.81 436 ALA A CA 1
ATOM 3457 C C . ALA A 1 436 ? 28.135 -10.958 -26.820 1.00 93.81 436 ALA A C 1
ATOM 3459 O O . ALA A 1 436 ? 27.083 -10.918 -26.186 1.00 93.81 436 ALA A O 1
ATOM 3460 N N . GLN A 1 437 ? 29.057 -11.902 -26.599 1.00 95.19 437 GLN A N 1
ATOM 3461 C CA . GLN A 1 437 ? 28.910 -12.959 -25.592 1.00 95.19 437 GLN A CA 1
ATOM 3462 C C . GLN A 1 437 ? 28.820 -12.394 -24.169 1.00 95.19 437 GLN A C 1
ATOM 3464 O O . GLN A 1 437 ? 27.964 -12.814 -23.391 1.00 95.19 437 GLN A O 1
ATOM 3469 N N . ALA A 1 438 ? 29.675 -11.428 -23.821 1.00 95.56 438 ALA A N 1
ATOM 3470 C CA . ALA A 1 438 ? 29.649 -10.792 -22.507 1.00 95.56 438 ALA A CA 1
ATOM 3471 C C . ALA A 1 438 ? 28.363 -9.977 -22.284 1.00 95.56 438 ALA A C 1
ATOM 3473 O O . ALA A 1 438 ? 27.778 -10.053 -21.203 1.00 95.56 438 ALA A O 1
ATOM 3474 N N . SER A 1 439 ? 27.898 -9.252 -23.308 1.00 94.38 439 SER A N 1
ATOM 3475 C CA . SER A 1 439 ? 26.632 -8.511 -23.274 1.00 94.38 439 SER A CA 1
ATOM 3476 C C . SER A 1 439 ? 25.438 -9.451 -23.104 1.00 94.38 439 SER A C 1
ATOM 3478 O O . SER A 1 439 ? 24.620 -9.252 -22.207 1.00 94.38 439 SER A O 1
ATOM 3480 N N . ALA A 1 440 ? 25.374 -10.528 -23.894 1.00 94.50 440 ALA A N 1
ATOM 3481 C CA . ALA A 1 440 ? 24.316 -11.527 -23.795 1.00 94.50 440 ALA A CA 1
ATOM 3482 C C . ALA A 1 440 ? 24.295 -12.196 -22.413 1.00 94.50 440 ALA A C 1
ATOM 3484 O O . ALA A 1 440 ? 23.233 -12.310 -21.805 1.00 94.50 440 ALA A O 1
ATOM 3485 N N . LEU A 1 441 ? 25.460 -12.574 -21.875 1.00 95.44 441 LEU A N 1
ATOM 3486 C CA . LEU A 1 441 ? 25.558 -13.152 -20.534 1.00 95.44 441 LEU A CA 1
ATOM 3487 C C . LEU A 1 441 ? 25.070 -12.175 -19.455 1.00 95.44 441 LEU A C 1
ATOM 3489 O O . LEU A 1 441 ? 24.319 -12.587 -18.577 1.00 95.44 441 LEU A O 1
ATOM 3493 N N . SER A 1 442 ? 25.467 -10.900 -19.538 1.00 93.94 442 SER A N 1
ATOM 3494 C CA . SER A 1 442 ? 25.012 -9.829 -18.638 1.00 93.94 442 SER A CA 1
ATOM 3495 C C . SER A 1 442 ? 23.498 -9.602 -18.719 1.00 93.94 442 SER A C 1
ATOM 3497 O O . SER A 1 442 ? 22.819 -9.457 -17.701 1.00 93.94 442 SER A O 1
ATOM 3499 N N . PHE A 1 443 ? 22.937 -9.614 -19.929 1.00 92.44 443 PHE A N 1
ATOM 3500 C CA . PHE A 1 443 ? 21.500 -9.474 -20.134 1.00 92.44 443 PHE A CA 1
ATOM 3501 C C . PHE A 1 443 ? 20.725 -10.663 -19.560 1.00 92.44 443 PHE A C 1
ATOM 3503 O O . PHE A 1 443 ? 19.769 -10.459 -18.814 1.00 92.44 443 PHE A O 1
ATOM 3510 N N . ILE A 1 444 ? 21.156 -11.894 -19.854 1.00 94.69 444 ILE A N 1
ATOM 3511 C CA . ILE A 1 444 ? 20.508 -13.121 -19.375 1.00 94.69 444 ILE A CA 1
ATOM 3512 C C . ILE A 1 444 ? 20.578 -13.205 -17.849 1.00 94.69 444 ILE A C 1
ATOM 3514 O O . ILE A 1 444 ? 19.561 -13.453 -17.207 1.00 94.69 444 ILE A O 1
ATOM 3518 N N . SER A 1 445 ? 21.742 -12.962 -17.246 1.00 94.81 445 SER A N 1
ATOM 3519 C CA . SER A 1 445 ? 21.907 -13.001 -15.788 1.00 94.81 445 SER A CA 1
ATOM 3520 C C . SER A 1 445 ? 21.059 -11.934 -15.087 1.00 94.81 445 SER A C 1
ATOM 3522 O O . SER A 1 445 ? 20.410 -12.222 -14.082 1.00 94.81 445 SER A O 1
ATOM 3524 N N . THR A 1 446 ? 20.988 -10.725 -15.652 1.00 90.44 446 THR A N 1
ATOM 3525 C CA . THR A 1 446 ? 20.134 -9.641 -15.152 1.00 90.44 446 THR A CA 1
ATOM 3526 C C . THR A 1 446 ? 18.652 -9.977 -15.317 1.00 90.44 446 THR A C 1
ATOM 3528 O O . THR A 1 446 ? 17.861 -9.719 -14.413 1.00 90.44 446 THR A O 1
ATOM 3531 N N . PHE A 1 447 ? 18.253 -10.573 -16.441 1.00 90.50 447 PHE A N 1
ATOM 3532 C CA . PHE A 1 447 ? 16.883 -11.035 -16.661 1.00 90.50 447 PHE A CA 1
ATOM 3533 C C . PHE A 1 447 ? 16.491 -12.116 -15.648 1.00 90.50 447 PHE A C 1
ATOM 3535 O O . PHE A 1 447 ? 15.441 -12.007 -15.019 1.00 90.50 447 PHE A O 1
ATOM 3542 N N . VAL A 1 448 ? 17.367 -13.098 -15.413 1.00 92.44 448 VAL A N 1
ATOM 3543 C CA . VAL A 1 448 ? 17.174 -14.132 -14.387 1.00 92.44 448 VAL A CA 1
ATOM 3544 C C . VAL A 1 448 ? 17.051 -13.504 -12.998 1.00 92.44 448 VAL A C 1
ATOM 3546 O O . VAL A 1 448 ? 16.121 -13.849 -12.273 1.00 92.44 448 VAL A O 1
ATOM 3549 N N . LEU A 1 449 ? 17.914 -12.544 -12.639 1.00 90.12 449 LEU A N 1
ATOM 3550 C CA . LEU A 1 449 ? 17.800 -11.802 -11.377 1.00 90.12 449 LEU A CA 1
ATOM 3551 C C . LEU A 1 449 ? 16.446 -11.087 -11.261 1.00 90.12 449 LEU A C 1
ATOM 3553 O O . LEU A 1 449 ? 15.810 -11.166 -10.215 1.00 90.12 449 LEU A O 1
ATOM 3557 N N . LYS A 1 450 ? 15.969 -10.431 -12.323 1.00 87.50 450 LYS A N 1
ATOM 3558 C CA . LYS A 1 450 ? 14.660 -9.757 -12.326 1.00 87.50 450 LYS A CA 1
ATOM 3559 C C . LYS A 1 450 ? 13.502 -10.741 -12.166 1.00 87.50 450 LYS A C 1
ATOM 3561 O O . LYS A 1 450 ? 12.595 -10.488 -11.377 1.00 87.50 450 LYS A O 1
ATOM 3566 N N . CYS A 1 451 ? 13.530 -11.873 -12.873 1.00 89.06 451 CYS A N 1
ATOM 3567 C CA . CYS A 1 451 ? 12.555 -12.950 -12.683 1.00 89.06 451 CYS A CA 1
ATOM 3568 C C . CYS A 1 451 ? 12.571 -13.449 -11.234 1.00 89.06 451 CYS A C 1
ATOM 3570 O O . CYS A 1 451 ? 11.514 -13.635 -10.636 1.00 89.06 451 CYS A O 1
ATOM 3572 N N . HIS A 1 452 ? 13.760 -13.575 -10.648 1.00 88.12 452 HIS A N 1
ATOM 3573 C CA . HIS A 1 452 ? 13.933 -13.976 -9.262 1.00 88.12 452 HIS A CA 1
ATOM 3574 C C . HIS A 1 452 ? 13.329 -12.960 -8.277 1.00 88.12 452 HIS A C 1
ATOM 3576 O O . HIS A 1 452 ? 12.484 -13.320 -7.459 1.00 88.12 452 HIS A O 1
ATOM 3582 N N . MET A 1 453 ? 13.681 -11.678 -8.399 1.00 83.00 453 MET A N 1
ATOM 3583 C CA . MET A 1 453 ? 13.111 -10.591 -7.586 1.00 83.00 453 MET A CA 1
ATOM 3584 C C . MET A 1 453 ? 11.586 -10.511 -7.721 1.00 83.00 453 MET A C 1
ATOM 3586 O O . MET A 1 453 ? 10.881 -10.164 -6.773 1.00 83.00 453 MET A O 1
ATOM 3590 N N . SER A 1 454 ? 11.061 -10.890 -8.887 1.00 87.19 454 SER A N 1
ATOM 3591 C CA . SER A 1 454 ? 9.628 -10.889 -9.148 1.00 87.19 454 SER A CA 1
ATOM 3592 C C . SER A 1 454 ? 8.849 -12.047 -8.526 1.00 87.19 454 SER A C 1
ATOM 3594 O O . SER A 1 454 ? 7.621 -11.999 -8.522 1.00 87.19 454 SER A O 1
ATOM 3596 N N . LEU A 1 455 ? 9.515 -13.068 -7.970 1.00 85.94 455 LEU A N 1
ATOM 3597 C CA . LEU A 1 455 ? 8.825 -14.224 -7.383 1.00 85.94 455 LEU A CA 1
ATOM 3598 C C . LEU A 1 455 ? 7.877 -13.829 -6.243 1.00 85.94 455 LEU A C 1
ATOM 3600 O O . LEU A 1 455 ? 6.855 -14.481 -6.050 1.00 85.94 455 LEU A O 1
ATOM 3604 N N . LYS A 1 456 ? 8.202 -12.760 -5.503 1.00 78.25 456 LYS A N 1
ATOM 3605 C CA . LYS A 1 456 ? 7.394 -12.280 -4.374 1.00 78.25 456 LYS A CA 1
ATOM 3606 C C . LYS A 1 456 ? 6.408 -11.164 -4.748 1.00 78.25 456 LYS A C 1
ATOM 3608 O O . LYS A 1 456 ? 5.383 -11.003 -4.094 1.00 78.25 456 LYS A O 1
ATOM 3613 N N . THR A 1 457 ? 6.715 -10.376 -5.776 1.00 81.12 457 THR A N 1
ATOM 3614 C CA . THR A 1 457 ? 5.960 -9.164 -6.152 1.00 81.12 457 THR A CA 1
ATOM 3615 C C . THR A 1 457 ? 5.083 -9.349 -7.390 1.00 81.12 457 THR A C 1
ATOM 3617 O O . THR A 1 457 ? 4.147 -8.581 -7.595 1.00 81.12 457 THR A O 1
ATOM 3620 N N . GLY A 1 458 ? 5.371 -10.361 -8.211 1.00 85.56 458 GLY A N 1
ATOM 3621 C CA . GLY A 1 458 ? 4.819 -10.546 -9.549 1.00 85.56 458 GLY A CA 1
ATOM 3622 C C . GLY A 1 458 ? 5.664 -9.861 -10.630 1.00 85.56 458 GLY A C 1
ATOM 3623 O O . GLY A 1 458 ? 6.089 -8.712 -10.493 1.00 85.56 458 GLY A O 1
ATOM 3624 N N . TYR A 1 459 ? 5.875 -10.555 -11.755 1.00 85.69 459 TYR A N 1
ATOM 3625 C CA . TYR A 1 459 ? 6.712 -10.075 -12.868 1.00 85.69 459 TYR A CA 1
ATOM 3626 C C . TYR A 1 459 ? 6.267 -8.716 -13.414 1.00 85.69 459 TYR A C 1
ATOM 3628 O O . TYR A 1 459 ? 7.087 -7.817 -13.591 1.00 85.69 459 TYR A O 1
ATOM 3636 N N . ARG A 1 460 ? 4.955 -8.531 -13.612 1.00 86.88 460 ARG A N 1
ATOM 3637 C CA . ARG A 1 460 ? 4.394 -7.268 -14.106 1.00 86.88 460 ARG A CA 1
ATOM 3638 C C . ARG A 1 460 ? 4.729 -6.092 -13.185 1.00 86.88 460 ARG A C 1
ATOM 3640 O O . ARG A 1 460 ? 5.189 -5.072 -13.684 1.00 86.88 460 ARG A O 1
ATOM 3647 N N . ALA A 1 461 ? 4.516 -6.230 -11.875 1.00 86.50 461 ALA A N 1
ATOM 3648 C CA . ALA A 1 461 ? 4.752 -5.154 -10.912 1.00 86.50 461 ALA A CA 1
ATOM 3649 C C . ALA A 1 461 ? 6.225 -4.725 -10.903 1.00 86.50 461 ALA A C 1
ATOM 3651 O O . ALA A 1 461 ? 6.523 -3.536 -10.991 1.00 86.50 461 ALA A O 1
ATOM 3652 N N . HIS A 1 462 ? 7.144 -5.695 -10.892 1.00 86.25 462 HIS A N 1
ATOM 3653 C CA . HIS A 1 462 ? 8.575 -5.405 -10.912 1.00 86.25 462 HIS A CA 1
ATOM 3654 C C . HIS A 1 462 ? 9.040 -4.767 -12.233 1.00 86.25 462 HIS A C 1
ATOM 3656 O O . HIS A 1 462 ? 9.874 -3.866 -12.221 1.00 86.25 462 HIS A O 1
ATOM 3662 N N . MET A 1 463 ? 8.487 -5.176 -13.383 1.00 86.25 463 MET A N 1
ATOM 3663 C CA . MET A 1 463 ? 8.808 -4.527 -14.664 1.00 86.25 463 MET A CA 1
ATOM 3664 C C . MET A 1 463 ? 8.263 -3.096 -14.731 1.00 86.25 463 MET A C 1
ATOM 3666 O O . MET A 1 463 ? 8.963 -2.188 -15.177 1.00 86.25 463 MET A O 1
ATOM 3670 N N . MET A 1 464 ? 7.029 -2.882 -14.266 1.00 88.00 464 MET A N 1
ATOM 3671 C CA . MET A 1 464 ? 6.414 -1.553 -14.236 1.00 88.00 464 MET A CA 1
ATOM 3672 C C . MET A 1 464 ? 7.149 -0.594 -13.300 1.00 88.00 464 MET A C 1
ATOM 3674 O O . MET A 1 464 ? 7.216 0.591 -13.601 1.00 88.00 464 MET A O 1
ATOM 3678 N N . GLU A 1 465 ? 7.754 -1.082 -12.215 1.00 88.62 465 GLU A N 1
ATOM 3679 C CA . GLU A 1 465 ? 8.560 -0.248 -11.316 1.00 88.62 465 GLU A CA 1
ATOM 3680 C C . GLU A 1 465 ? 9.722 0.410 -12.068 1.00 88.62 465 GLU A C 1
ATOM 3682 O O . GLU A 1 465 ? 9.918 1.621 -11.976 1.00 88.62 465 GLU A O 1
ATOM 3687 N N . GLN A 1 466 ? 10.432 -0.363 -12.893 1.00 85.19 466 GLN A N 1
ATOM 3688 C CA . GLN A 1 466 ? 11.528 0.156 -13.712 1.00 85.19 466 GLN A CA 1
ATOM 3689 C C . GLN A 1 466 ? 11.030 1.129 -14.780 1.00 85.19 466 GLN A C 1
ATOM 3691 O O . GLN A 1 466 ? 11.631 2.184 -14.985 1.00 85.19 466 GLN A O 1
ATOM 3696 N N . CYS A 1 467 ? 9.913 0.809 -15.442 1.00 90.25 467 CYS A N 1
ATOM 3697 C CA . CYS A 1 467 ? 9.287 1.728 -16.390 1.00 90.25 467 CYS A CA 1
ATOM 3698 C C . CYS A 1 467 ? 8.927 3.059 -15.716 1.00 90.25 467 CYS A C 1
ATOM 3700 O O . CYS A 1 467 ? 9.207 4.120 -16.274 1.00 90.25 467 CYS A O 1
ATOM 3702 N N . ASN A 1 468 ? 8.367 3.003 -14.507 1.00 90.25 468 ASN A N 1
ATOM 3703 C CA . ASN A 1 468 ? 8.005 4.172 -13.717 1.00 90.25 468 ASN A CA 1
ATOM 3704 C C . ASN A 1 468 ? 9.198 5.034 -13.336 1.00 90.25 468 ASN A C 1
ATOM 3706 O O . ASN A 1 468 ? 9.120 6.256 -13.434 1.00 90.25 468 ASN A O 1
ATOM 3710 N N . GLU A 1 469 ? 10.319 4.431 -12.953 1.00 88.62 469 GLU A N 1
ATOM 3711 C CA . GLU A 1 469 ? 11.534 5.201 -12.694 1.00 88.62 469 GLU A CA 1
ATOM 3712 C C . GLU A 1 469 ? 12.010 5.953 -13.942 1.00 88.62 469 GLU A C 1
ATOM 3714 O O . GLU A 1 469 ? 12.342 7.135 -13.848 1.00 88.62 469 GLU A O 1
ATOM 3719 N N . ILE A 1 470 ? 11.974 5.307 -15.113 1.00 91.88 470 ILE A N 1
ATOM 3720 C CA . ILE A 1 470 ? 12.406 5.903 -16.383 1.00 91.88 470 ILE A CA 1
ATOM 3721 C C . ILE A 1 470 ? 11.519 7.086 -16.776 1.00 91.88 470 ILE A C 1
ATOM 3723 O O . ILE A 1 470 ? 12.035 8.171 -17.048 1.00 91.88 470 ILE A O 1
ATOM 3727 N N . TRP A 1 471 ? 10.197 6.901 -16.842 1.00 93.50 471 TRP A N 1
ATOM 3728 C CA . TRP A 1 471 ? 9.329 7.966 -17.348 1.00 93.50 471 TRP A CA 1
ATOM 3729 C C . TRP A 1 471 ? 9.140 9.095 -16.329 1.00 93.50 471 TRP A C 1
ATOM 3731 O O . TRP A 1 471 ? 8.952 10.239 -16.737 1.00 93.50 471 TRP A O 1
ATOM 3741 N N . ILE A 1 472 ? 9.244 8.834 -15.019 1.00 93.00 472 ILE A N 1
ATOM 3742 C CA . ILE A 1 472 ? 9.136 9.900 -14.010 1.00 93.00 472 ILE A CA 1
ATOM 3743 C C . ILE A 1 472 ? 10.448 10.708 -13.888 1.00 93.00 472 ILE A C 1
ATOM 3745 O O . ILE A 1 472 ? 10.414 11.877 -13.484 1.00 93.00 472 ILE A O 1
ATOM 3749 N N . ALA A 1 473 ? 11.606 10.145 -14.268 1.00 93.06 473 ALA A N 1
ATOM 3750 C CA . ALA A 1 473 ? 12.922 10.779 -14.098 1.00 93.06 473 ALA A CA 1
ATOM 3751 C C . ALA A 1 473 ? 12.993 12.263 -14.534 1.00 93.06 473 ALA A C 1
ATOM 3753 O O . ALA A 1 473 ? 13.434 13.072 -13.710 1.00 93.06 473 ALA A O 1
ATOM 3754 N N . PRO A 1 474 ? 12.480 12.689 -15.711 1.00 93.75 474 PRO A N 1
ATOM 3755 C CA . PRO A 1 474 ? 12.532 14.092 -16.138 1.00 93.75 474 PRO A CA 1
ATOM 3756 C C . PRO A 1 474 ? 11.834 15.057 -15.169 1.00 93.75 474 PRO A C 1
ATOM 3758 O O . PRO A 1 474 ? 12.341 16.147 -14.889 1.00 93.75 474 PRO A O 1
ATOM 3761 N N . TYR A 1 475 ? 10.698 14.655 -14.592 1.00 92.81 475 TYR A N 1
ATOM 3762 C CA . TYR A 1 475 ? 9.966 15.479 -13.627 1.00 92.81 475 TYR A CA 1
ATOM 3763 C C . TYR A 1 475 ? 10.735 15.624 -12.313 1.00 92.81 475 TYR A C 1
ATOM 3765 O O . TYR A 1 475 ? 10.749 16.702 -11.708 1.00 92.81 475 TYR A O 1
ATOM 3773 N N . HIS A 1 476 ? 11.394 14.551 -11.868 1.00 90.62 476 HIS A N 1
ATOM 3774 C CA . HIS A 1 476 ? 12.268 14.595 -10.699 1.00 90.62 476 HIS A CA 1
ATOM 3775 C C . HIS A 1 476 ? 13.499 15.461 -10.948 1.00 90.62 476 HIS A C 1
ATOM 3777 O O . HIS A 1 476 ? 13.830 16.278 -10.094 1.00 90.62 476 HIS A O 1
ATOM 3783 N N . THR A 1 477 ? 14.128 15.348 -12.119 1.00 91.75 477 THR A N 1
ATOM 3784 C CA . THR A 1 477 ? 15.280 16.168 -12.507 1.00 91.75 477 THR A CA 1
ATOM 3785 C C . THR A 1 477 ? 14.949 17.653 -12.450 1.00 91.75 477 THR A C 1
ATOM 3787 O O . THR A 1 477 ? 15.654 18.406 -11.784 1.00 91.75 477 THR A O 1
ATOM 3790 N N . ILE A 1 478 ? 13.839 18.079 -13.062 1.00 89.25 478 ILE A N 1
ATOM 3791 C CA . ILE A 1 478 ? 13.408 19.486 -13.020 1.00 89.25 478 ILE A CA 1
ATOM 3792 C C . ILE A 1 478 ? 13.182 19.943 -11.575 1.00 89.25 478 ILE A C 1
ATOM 3794 O O . ILE A 1 478 ? 13.565 21.052 -11.208 1.00 89.25 478 ILE A O 1
ATOM 3798 N N . THR A 1 479 ? 12.587 19.086 -10.746 1.00 87.69 479 THR A N 1
ATOM 3799 C CA . THR A 1 479 ? 12.337 19.392 -9.331 1.00 87.69 479 THR A CA 1
ATOM 3800 C C . THR A 1 479 ? 13.641 19.582 -8.561 1.00 87.69 479 THR A C 1
ATOM 3802 O O . THR A 1 479 ? 13.808 20.582 -7.872 1.00 87.69 479 THR A O 1
ATOM 3805 N N . GLN A 1 480 ? 14.595 18.666 -8.721 1.00 88.50 480 GLN A N 1
ATOM 3806 C CA . GLN A 1 480 ? 15.899 18.745 -8.065 1.00 88.50 480 GLN A CA 1
ATOM 3807 C C . GLN A 1 480 ? 16.694 19.973 -8.514 1.00 88.50 480 GLN A C 1
ATOM 3809 O O . GLN A 1 480 ? 17.256 20.668 -7.672 1.00 88.50 480 GLN A O 1
ATOM 3814 N N . LEU A 1 481 ? 16.698 20.282 -9.816 1.00 87.56 481 LEU A N 1
ATOM 3815 C CA . LEU A 1 481 ? 17.359 21.476 -10.343 1.00 87.56 481 LEU A CA 1
ATOM 3816 C C . LEU A 1 481 ? 16.753 22.752 -9.752 1.00 87.56 481 LEU A C 1
ATOM 3818 O O . LEU A 1 481 ? 17.492 23.617 -9.291 1.00 87.56 481 LEU A O 1
ATOM 3822 N N . LYS A 1 482 ? 15.421 22.855 -9.701 1.00 85.38 482 LYS A N 1
ATOM 3823 C CA . LYS A 1 482 ? 14.735 24.010 -9.103 1.00 85.38 482 LYS A CA 1
ATOM 3824 C C . LYS A 1 482 ? 14.992 24.154 -7.607 1.00 85.38 482 LYS A C 1
ATOM 3826 O O . LYS A 1 482 ? 15.062 25.277 -7.127 1.00 85.38 482 LYS A O 1
ATOM 3831 N N . THR A 1 483 ? 15.110 23.051 -6.873 1.00 83.62 483 THR A N 1
ATOM 3832 C CA . THR A 1 483 ? 15.282 23.104 -5.416 1.00 83.62 483 THR A CA 1
ATOM 3833 C C . THR A 1 483 ? 16.736 23.298 -4.986 1.00 83.62 483 THR A C 1
ATOM 3835 O O . THR A 1 483 ? 16.971 24.010 -4.016 1.00 83.62 483 THR A O 1
ATOM 3838 N N . PHE A 1 484 ? 17.709 22.696 -5.680 1.00 83.56 484 PHE A N 1
ATOM 3839 C CA . PHE A 1 484 ? 19.107 22.667 -5.221 1.00 83.56 484 PHE A CA 1
ATOM 3840 C C . PHE A 1 484 ? 20.105 23.419 -6.108 1.00 83.56 484 PHE A C 1
ATOM 3842 O O . PHE A 1 484 ? 21.196 23.721 -5.635 1.00 83.56 484 PHE A O 1
ATOM 3849 N N . VAL A 1 485 ? 19.781 23.695 -7.377 1.00 85.62 485 VAL A N 1
ATOM 3850 C CA . VAL A 1 485 ? 20.758 24.229 -8.348 1.00 85.62 485 VAL A CA 1
ATOM 3851 C C . VAL A 1 485 ? 20.413 25.646 -8.791 1.00 85.62 485 VAL A C 1
ATOM 3853 O O . VAL A 1 485 ? 21.281 26.516 -8.821 1.00 85.62 485 VAL A O 1
ATOM 3856 N N . LEU A 1 486 ? 19.157 25.895 -9.158 1.00 86.88 486 LEU A N 1
ATOM 3857 C CA . LEU A 1 486 ? 18.746 27.181 -9.704 1.00 86.88 486 LEU A CA 1
ATOM 3858 C C . LEU A 1 486 ? 18.581 28.221 -8.584 1.00 86.88 486 LEU A C 1
ATOM 3860 O O . LEU A 1 486 ? 17.899 27.948 -7.597 1.00 86.88 486 LEU A O 1
ATOM 3864 N N . PRO A 1 487 ? 19.134 29.438 -8.735 1.00 83.31 487 PRO A N 1
ATOM 3865 C CA . PRO A 1 487 ? 18.826 30.545 -7.838 1.00 83.31 487 PRO A CA 1
ATOM 3866 C C . PRO A 1 487 ? 17.378 31.016 -8.038 1.00 83.31 487 PRO A C 1
ATOM 3868 O O . PRO A 1 487 ? 16.812 30.868 -9.124 1.00 83.31 487 PRO A O 1
ATOM 3871 N N . ASN A 1 488 ? 16.799 31.685 -7.034 1.00 81.00 488 ASN A N 1
ATOM 3872 C CA . ASN A 1 488 ? 15.406 32.167 -7.075 1.00 81.00 488 ASN A CA 1
ATOM 3873 C C . ASN A 1 488 ? 15.080 33.001 -8.329 1.00 81.00 488 ASN A C 1
ATOM 3875 O O . ASN A 1 488 ? 13.991 32.897 -8.886 1.00 81.00 488 ASN A O 1
ATOM 3879 N N . ARG A 1 489 ? 16.051 33.782 -8.827 1.00 82.88 489 ARG A N 1
ATOM 3880 C CA . ARG A 1 489 ? 15.908 34.607 -10.042 1.00 82.88 489 ARG A CA 1
ATOM 3881 C C . ARG A 1 489 ? 15.724 33.794 -11.330 1.00 82.88 489 ARG A C 1
ATOM 3883 O O . ARG A 1 489 ? 15.163 34.312 -12.285 1.00 82.88 489 ARG A O 1
ATOM 3890 N N . LEU A 1 490 ? 16.177 32.539 -11.358 1.00 77.06 490 LEU A N 1
ATOM 3891 C CA . LEU A 1 490 ? 16.031 31.610 -12.488 1.00 77.06 490 LEU A CA 1
ATOM 3892 C C . LEU A 1 490 ? 14.902 30.591 -12.252 1.00 77.06 490 LEU A C 1
ATOM 3894 O O . LEU A 1 490 ? 14.888 29.517 -12.850 1.00 77.06 490 LEU A O 1
ATOM 3898 N N . GLY A 1 491 ? 13.961 30.913 -11.358 1.00 72.12 491 GLY A N 1
ATOM 3899 C CA . GLY A 1 491 ? 12.857 30.024 -10.998 1.00 72.12 491 GLY A CA 1
ATOM 3900 C C . GLY A 1 491 ? 13.235 28.943 -9.985 1.00 72.12 491 GLY A C 1
ATOM 3901 O O . GLY A 1 491 ? 12.505 27.958 -9.857 1.00 72.12 491 GLY A O 1
ATOM 3902 N N . GLY A 1 492 ? 14.357 29.117 -9.276 1.00 74.38 492 GLY A N 1
ATOM 3903 C CA . GLY A 1 492 ? 14.690 28.327 -8.096 1.00 74.38 492 GLY A CA 1
ATOM 3904 C C . GLY A 1 492 ? 13.614 28.474 -7.026 1.00 74.38 492 GLY A C 1
ATOM 3905 O O . GLY A 1 492 ? 13.224 29.589 -6.680 1.00 74.38 492 GLY A O 1
ATOM 3906 N N . GLN A 1 493 ? 13.078 27.356 -6.550 1.00 70.56 493 GLN A N 1
ATOM 3907 C CA . GLN A 1 493 ? 12.008 27.333 -5.559 1.00 70.56 493 GLN A CA 1
ATOM 3908 C C . GLN A 1 493 ? 12.165 26.100 -4.671 1.00 70.56 493 GLN A C 1
ATOM 3910 O O . GLN A 1 493 ? 12.342 24.975 -5.158 1.00 70.56 493 GLN A O 1
ATOM 3915 N N . LEU A 1 494 ? 12.049 26.307 -3.358 1.00 66.19 494 LEU A N 1
ATOM 3916 C CA . LEU A 1 494 ? 11.804 25.204 -2.439 1.00 66.19 494 LEU A CA 1
ATOM 3917 C C . LEU A 1 494 ? 10.413 24.650 -2.763 1.00 66.19 494 LEU A C 1
ATOM 3919 O O . LEU A 1 494 ? 9.464 25.425 -2.889 1.00 66.19 494 LEU A O 1
ATOM 3923 N N . LEU A 1 495 ? 10.285 23.335 -2.939 1.00 60.69 495 LEU A N 1
ATOM 3924 C CA . LEU A 1 495 ? 8.984 22.738 -3.225 1.00 60.69 495 LEU A CA 1
ATOM 3925 C C . LEU A 1 495 ? 8.046 23.001 -2.035 1.00 60.69 495 LEU A C 1
ATOM 3927 O O . LEU A 1 495 ? 8.228 22.426 -0.963 1.00 60.69 495 LEU A O 1
ATOM 3931 N N . THR A 1 496 ? 7.064 23.881 -2.214 1.00 55.94 496 THR A N 1
ATOM 3932 C CA . THR A 1 496 ? 6.025 24.135 -1.215 1.00 55.94 496 THR A CA 1
ATOM 3933 C C . THR A 1 496 ? 5.024 22.983 -1.217 1.00 55.94 496 THR A C 1
ATOM 3935 O O . THR A 1 496 ? 4.637 22.459 -2.265 1.00 55.94 496 THR A O 1
ATOM 3938 N N . PHE A 1 497 ? 4.635 22.536 -0.027 1.00 55.31 497 PHE A N 1
ATOM 3939 C CA . PHE A 1 497 ? 3.691 21.439 0.142 1.00 55.31 497 PHE A CA 1
ATOM 3940 C C . PHE A 1 497 ? 2.270 21.907 -0.167 1.00 55.31 497 PHE A C 1
ATOM 3942 O O . PHE A 1 497 ? 1.790 22.898 0.381 1.00 55.31 497 PHE A O 1
ATOM 3949 N N . VAL A 1 498 ? 1.584 21.144 -1.010 1.00 54.78 498 VAL A N 1
ATOM 3950 C CA . VAL A 1 498 ? 0.133 21.216 -1.182 1.00 54.78 498 VAL A CA 1
ATOM 3951 C C . VAL A 1 498 ? -0.393 19.805 -0.912 1.00 54.78 498 VAL A C 1
ATOM 3953 O O . VAL A 1 498 ? 0.079 18.881 -1.586 1.00 54.78 498 VAL A O 1
ATOM 3956 N N . PRO A 1 499 ? -1.305 19.605 0.062 1.00 53.03 499 PRO A N 1
ATOM 3957 C CA . PRO A 1 499 ? -1.898 18.298 0.338 1.00 53.03 499 PRO A CA 1
ATOM 3958 C C . PRO A 1 499 ? -2.472 17.665 -0.933 1.00 53.03 499 PRO A C 1
ATOM 3960 O O . PRO A 1 499 ? -3.111 18.338 -1.738 1.00 53.03 499 PRO A O 1
ATOM 3963 N N . THR A 1 500 ? -2.262 16.364 -1.143 1.00 49.34 500 THR A N 1
ATOM 3964 C CA . THR A 1 500 ? -2.750 15.694 -2.362 1.00 49.34 500 THR A CA 1
ATOM 3965 C C . THR A 1 500 ? -4.282 15.724 -2.450 1.00 49.34 500 THR A C 1
ATOM 3967 O O . THR A 1 500 ? -4.820 15.851 -3.549 1.00 49.34 500 THR A O 1
ATOM 3970 N N . GLY A 1 501 ? -4.972 15.670 -1.302 1.00 47.72 501 GLY A N 1
ATOM 3971 C CA . GLY A 1 501 ? -6.434 15.722 -1.201 1.00 47.72 501 GLY A CA 1
ATOM 3972 C C . GLY A 1 501 ? -7.058 17.094 -1.481 1.00 47.72 501 GLY A C 1
ATOM 3973 O O . GLY A 1 501 ? -8.249 17.162 -1.758 1.00 47.72 501 GLY A O 1
ATOM 3974 N N . SER A 1 502 ? -6.276 18.181 -1.480 1.00 50.59 502 SER A N 1
ATOM 3975 C CA . SER A 1 502 ? -6.784 19.535 -1.756 1.00 50.59 502 SER A CA 1
ATOM 3976 C C . SER A 1 502 ? -6.739 19.923 -3.238 1.00 50.59 502 SER A C 1
ATOM 3978 O O . SER A 1 502 ? -7.077 21.050 -3.601 1.00 50.59 502 SER A O 1
ATOM 3980 N N . ILE A 1 503 ? -6.310 19.010 -4.117 1.00 59.88 503 ILE A N 1
ATOM 3981 C CA . ILE A 1 503 ? -6.226 19.256 -5.557 1.00 59.88 503 ILE A CA 1
ATOM 3982 C C . ILE A 1 503 ? -7.581 18.925 -6.196 1.00 59.88 503 ILE A C 1
ATOM 3984 O O . ILE A 1 503 ? -8.007 17.771 -6.123 1.00 59.88 503 ILE A O 1
ATOM 3988 N N . PRO A 1 504 ? -8.226 19.881 -6.887 1.00 59.81 504 PRO A N 1
ATOM 3989 C CA . PRO A 1 504 ? -9.471 19.620 -7.600 1.00 59.81 504 PRO A CA 1
ATOM 3990 C C . PRO A 1 504 ? -9.317 18.478 -8.614 1.00 59.81 504 PRO A C 1
ATOM 3992 O O . PRO A 1 504 ? -8.398 18.476 -9.440 1.00 59.81 504 PRO A O 1
ATOM 3995 N N . ASN A 1 505 ? -10.216 17.492 -8.556 1.00 70.94 505 ASN A N 1
ATOM 3996 C CA . ASN A 1 505 ? -10.291 16.399 -9.528 1.00 70.94 505 ASN A CA 1
ATOM 3997 C C . ASN A 1 505 ? -11.143 16.813 -10.740 1.00 70.94 505 ASN A C 1
ATOM 3999 O O . ASN A 1 505 ? -12.173 16.206 -11.018 1.00 70.94 505 ASN A O 1
ATOM 4003 N N . ASP A 1 506 ? -10.714 17.849 -11.462 1.00 74.94 506 ASP A N 1
ATOM 4004 C CA . ASP A 1 506 ? -11.493 18.441 -12.565 1.00 74.94 506 ASP A CA 1
ATOM 4005 C C . ASP A 1 506 ? -11.648 17.501 -13.777 1.00 74.94 506 ASP A C 1
ATOM 4007 O O . ASP A 1 506 ? -12.515 17.693 -14.629 1.00 74.94 506 ASP A O 1
ATOM 4011 N N . LEU A 1 507 ? -10.779 16.489 -13.894 1.00 84.44 507 LEU A N 1
ATOM 4012 C CA . LEU A 1 507 ? -10.763 15.559 -15.027 1.00 84.44 507 LEU A CA 1
ATOM 4013 C C . LEU A 1 507 ? -11.597 14.297 -14.792 1.00 84.44 507 LEU A C 1
ATOM 4015 O O . LEU A 1 507 ? -11.937 13.616 -15.765 1.00 84.44 507 LEU A O 1
ATOM 4019 N N . HIS A 1 508 ? -11.893 13.967 -13.529 1.00 88.25 508 HIS A N 1
ATOM 4020 C CA . HIS A 1 508 ? -12.595 12.749 -13.119 1.00 88.25 508 HIS A CA 1
ATOM 4021 C C . HIS A 1 508 ? -12.088 11.489 -13.848 1.00 88.25 508 HIS A C 1
ATOM 4023 O O . HIS A 1 508 ? -12.874 10.665 -14.316 1.00 88.25 508 HIS A O 1
ATOM 4029 N N . GLU A 1 509 ? -10.762 11.345 -13.980 1.00 88.38 509 GLU A N 1
ATOM 4030 C CA . GLU A 1 509 ? -10.114 10.375 -14.883 1.00 88.38 509 GLU A CA 1
ATOM 4031 C C . GLU A 1 509 ? -10.584 8.929 -14.652 1.00 88.38 509 GLU A C 1
ATOM 4033 O O . GLU A 1 509 ? -10.752 8.164 -15.607 1.00 88.38 509 GLU A O 1
ATOM 4038 N N . ARG A 1 510 ? -10.873 8.586 -13.392 1.00 86.44 510 ARG A N 1
ATOM 4039 C CA . ARG A 1 510 ? -11.288 7.248 -12.952 1.00 86.44 510 ARG A CA 1
ATOM 4040 C C . ARG A 1 510 ? -12.786 6.966 -13.013 1.00 86.44 510 ARG A C 1
ATOM 4042 O O . ARG A 1 510 ? -13.178 5.808 -12.911 1.00 86.44 510 ARG A O 1
ATOM 4049 N N . ASN A 1 511 ? -13.628 7.976 -13.220 1.00 87.69 511 ASN A N 1
ATOM 4050 C CA . ASN A 1 511 ? -15.079 7.803 -13.239 1.00 87.69 511 ASN A CA 1
ATOM 4051 C C . ASN A 1 511 ? -15.595 7.757 -14.681 1.00 87.69 511 ASN A C 1
ATOM 4053 O O . ASN A 1 511 ? -15.645 8.785 -15.347 1.00 87.69 511 ASN A O 1
ATOM 4057 N N . ALA A 1 512 ? -16.044 6.594 -15.159 1.00 85.81 512 ALA A N 1
ATOM 4058 C CA . ALA A 1 512 ? -16.487 6.433 -16.550 1.00 85.81 512 ALA A CA 1
ATOM 4059 C C . ALA A 1 512 ? -17.617 7.391 -16.975 1.00 85.81 512 ALA A C 1
ATOM 4061 O O . ALA A 1 512 ? -17.680 7.755 -18.146 1.00 85.81 512 ALA A O 1
ATOM 4062 N N . LYS A 1 513 ? -18.485 7.814 -16.044 1.00 86.75 513 LYS A N 1
ATOM 4063 C CA . LYS A 1 513 ? -19.626 8.700 -16.328 1.00 86.75 513 LYS A CA 1
ATOM 4064 C C . LYS A 1 513 ? -19.238 10.179 -16.339 1.00 86.75 513 LYS A C 1
ATOM 4066 O O . LYS A 1 513 ? -19.803 10.946 -17.107 1.00 86.75 513 LYS A O 1
ATOM 4071 N N . ARG A 1 514 ? -18.303 10.586 -15.473 1.00 88.69 514 ARG A N 1
ATOM 4072 C CA . ARG A 1 514 ? -17.895 11.995 -15.293 1.00 88.69 514 ARG A CA 1
ATOM 4073 C C . ARG A 1 514 ? -16.581 12.356 -15.985 1.00 88.69 514 ARG A C 1
ATOM 4075 O O . ARG A 1 514 ? -16.197 13.521 -15.970 1.00 88.69 514 ARG A O 1
ATOM 4082 N N . ARG A 1 515 ? -15.884 11.375 -16.565 1.00 91.81 515 ARG A N 1
ATOM 4083 C CA . ARG A 1 515 ? -14.576 11.547 -17.202 1.00 91.81 515 ARG A CA 1
ATOM 4084 C C . ARG A 1 515 ? -14.612 12.672 -18.235 1.00 91.81 515 ARG A C 1
ATOM 4086 O O . ARG A 1 515 ? -15.395 12.631 -19.183 1.00 91.81 515 ARG A O 1
ATOM 4093 N N . ALA A 1 516 ? -13.703 13.632 -18.090 1.00 92.06 516 ALA A N 1
ATOM 4094 C CA . ALA A 1 516 ? -13.556 14.734 -19.031 1.00 92.06 516 ALA A CA 1
ATOM 4095 C C . ALA A 1 516 ? -13.253 14.239 -20.458 1.00 92.06 516 ALA A C 1
ATOM 4097 O O . ALA A 1 516 ? -12.686 13.157 -20.649 1.00 92.06 516 ALA A O 1
ATOM 4098 N N . SER A 1 517 ? -13.588 15.054 -21.464 1.00 93.38 517 SER A N 1
ATOM 4099 C CA . SER A 1 517 ? -13.337 14.747 -22.880 1.00 93.38 517 SER A CA 1
ATOM 4100 C C . SER A 1 517 ? -11.860 14.421 -23.154 1.00 93.38 517 SER A C 1
ATOM 4102 O O . SER A 1 517 ? -10.962 14.900 -22.454 1.00 93.38 517 SER A O 1
ATOM 4104 N N . LEU A 1 518 ? -11.587 13.637 -24.204 1.00 93.44 518 LEU A N 1
ATOM 4105 C CA . LEU A 1 518 ? -10.211 13.318 -24.603 1.00 93.44 518 LEU A CA 1
ATOM 4106 C C . LEU A 1 518 ? -9.383 14.592 -24.844 1.00 93.44 518 LEU A C 1
ATOM 4108 O O . LEU A 1 518 ? -8.240 14.658 -24.409 1.00 93.44 518 LEU A O 1
ATOM 4112 N N . GLN A 1 519 ? -9.967 15.629 -25.454 1.00 93.50 519 GLN A N 1
ATOM 4113 C CA . GLN A 1 519 ? -9.285 16.902 -25.697 1.00 93.50 519 GLN A CA 1
ATOM 4114 C C . GLN A 1 519 ? -8.859 17.588 -24.390 1.00 93.50 519 GLN A C 1
ATOM 4116 O O . GLN A 1 519 ? -7.713 18.023 -24.271 1.00 93.50 519 GLN A O 1
ATOM 4121 N N . SER A 1 520 ? -9.749 17.648 -23.393 1.00 91.75 520 SER A N 1
ATOM 4122 C CA . SER A 1 520 ? -9.439 18.228 -22.080 1.00 91.75 520 SER A CA 1
ATOM 4123 C C . SER A 1 520 ? -8.339 17.442 -21.364 1.00 91.75 520 SER A C 1
ATOM 4125 O O . SER A 1 520 ? -7.416 18.043 -20.812 1.00 91.75 520 SER A O 1
ATOM 4127 N N . ARG A 1 521 ? -8.391 16.103 -21.427 1.00 92.69 521 ARG A N 1
ATOM 4128 C CA . ARG A 1 521 ? -7.360 15.234 -20.838 1.00 92.69 521 ARG A CA 1
ATOM 4129 C C . ARG A 1 521 ? -6.010 15.410 -21.520 1.00 92.69 521 ARG A C 1
ATOM 4131 O O . ARG A 1 521 ? -5.024 15.621 -20.828 1.00 92.69 521 ARG A O 1
ATOM 4138 N N . LEU A 1 522 ? -5.960 15.385 -22.854 1.00 93.81 522 LEU A N 1
ATOM 4139 C CA . LEU A 1 522 ? -4.720 15.590 -23.607 1.00 93.81 522 LEU A CA 1
ATOM 4140 C C . LEU A 1 522 ? -4.122 16.970 -23.318 1.00 93.81 522 LEU A C 1
ATOM 4142 O O . LEU A 1 522 ? -2.927 17.071 -23.058 1.00 93.81 522 LEU A O 1
ATOM 4146 N N . ARG A 1 523 ? -4.944 18.027 -23.282 1.00 92.62 523 ARG A N 1
ATOM 4147 C CA . ARG A 1 523 ? -4.479 19.375 -22.931 1.00 92.62 523 ARG A CA 1
ATOM 4148 C C . ARG A 1 523 ? -3.908 19.424 -21.514 1.00 92.62 523 ARG A C 1
ATOM 4150 O O . ARG A 1 523 ? -2.848 20.009 -21.315 1.00 92.62 523 ARG A O 1
ATOM 4157 N N . SER A 1 524 ? -4.574 18.812 -20.537 1.00 91.12 524 SER A N 1
ATOM 4158 C CA . SER A 1 524 ? -4.070 18.799 -19.162 1.00 91.12 524 SER A CA 1
ATOM 4159 C C . SER A 1 524 ? -2.808 17.942 -19.032 1.00 91.12 524 SER A C 1
ATOM 4161 O O . SER A 1 524 ? -1.760 18.449 -18.655 1.00 91.12 524 SER A O 1
ATOM 4163 N N . ILE A 1 525 ? -2.860 16.668 -19.408 1.00 92.62 525 ILE A N 1
ATOM 4164 C CA . ILE A 1 525 ? -1.766 15.724 -19.156 1.00 92.62 525 ILE A CA 1
ATOM 4165 C C . ILE A 1 525 ? -0.531 16.064 -20.004 1.00 92.62 525 ILE A C 1
ATOM 4167 O O . ILE A 1 525 ? 0.582 16.123 -19.481 1.00 92.62 525 ILE A O 1
ATOM 4171 N N . LEU A 1 526 ? -0.698 16.345 -21.304 1.00 93.69 526 LEU A N 1
ATOM 4172 C CA . LEU A 1 526 ? 0.445 16.626 -22.178 1.00 93.69 526 LEU A CA 1
ATOM 4173 C C . LEU A 1 526 ? 1.039 18.013 -21.923 1.00 93.69 526 LEU A C 1
ATOM 4175 O O . LEU A 1 526 ? 2.260 18.134 -21.849 1.00 93.69 526 LEU A O 1
ATOM 4179 N N . ILE A 1 527 ? 0.205 19.050 -21.789 1.00 91.88 527 ILE A N 1
ATOM 4180 C CA . ILE A 1 527 ? 0.688 20.437 -21.712 1.00 91.88 527 ILE A CA 1
ATOM 4181 C C . ILE A 1 527 ? 0.877 20.879 -20.260 1.00 91.88 527 ILE A C 1
ATOM 4183 O O . ILE A 1 527 ? 1.975 21.287 -19.893 1.00 91.88 527 ILE A O 1
ATOM 4187 N N . LYS A 1 528 ? -0.167 20.798 -19.423 1.00 89.06 528 LYS A N 1
ATOM 4188 C CA . LYS A 1 528 ? -0.115 21.289 -18.032 1.00 89.06 528 LYS A CA 1
ATOM 4189 C C . LYS A 1 528 ? 0.785 20.419 -17.153 1.00 89.06 528 LYS A C 1
ATOM 4191 O O . LYS A 1 528 ? 1.598 20.963 -16.410 1.00 89.06 528 LYS A O 1
ATOM 4196 N N . ASP A 1 529 ? 0.668 19.096 -17.253 1.00 90.19 529 ASP A N 1
ATOM 4197 C CA . ASP A 1 529 ? 1.481 18.163 -16.464 1.00 90.19 529 ASP A CA 1
ATOM 4198 C C . ASP A 1 529 ? 2.801 17.781 -17.151 1.00 90.19 529 ASP A C 1
ATOM 4200 O O . ASP A 1 529 ? 3.632 17.122 -16.532 1.00 90.19 529 ASP A O 1
ATOM 4204 N N . GLY A 1 530 ? 3.036 18.238 -18.388 1.00 92.44 530 GLY A N 1
ATOM 4205 C CA . GLY A 1 530 ? 4.323 18.134 -19.084 1.00 92.44 530 GLY A CA 1
ATOM 4206 C C . GLY A 1 530 ? 4.583 16.815 -19.818 1.00 92.44 530 GLY A C 1
ATOM 4207 O O . GLY A 1 530 ? 5.702 16.604 -20.290 1.00 92.44 530 GLY A O 1
ATOM 4208 N N . ALA A 1 531 ? 3.581 15.943 -19.980 1.00 94.50 531 ALA A N 1
ATOM 4209 C CA . ALA A 1 531 ? 3.768 14.660 -20.662 1.00 94.50 531 ALA A CA 1
ATOM 4210 C C . ALA A 1 531 ? 4.068 14.775 -22.170 1.00 94.50 531 ALA A C 1
ATOM 4212 O O . ALA A 1 531 ? 4.472 13.787 -22.784 1.00 94.50 531 ALA A O 1
ATOM 4213 N N . ILE A 1 532 ? 3.964 15.973 -22.765 1.00 95.00 532 ILE A N 1
ATOM 4214 C CA . ILE A 1 532 ? 4.412 16.253 -24.140 1.00 95.00 532 ILE A CA 1
ATOM 4215 C C . ILE A 1 532 ? 5.885 15.889 -24.358 1.00 95.00 532 ILE A C 1
ATOM 4217 O O . ILE A 1 532 ? 6.251 15.452 -25.448 1.00 95.00 532 ILE A O 1
ATOM 4221 N N . PHE A 1 533 ? 6.713 15.986 -23.311 1.00 94.62 533 PHE A N 1
ATOM 4222 C CA . PHE A 1 533 ? 8.105 15.543 -23.329 1.00 94.62 533 PHE A CA 1
ATOM 4223 C C . PHE A 1 533 ? 8.242 14.113 -23.865 1.00 94.62 533 PHE A C 1
ATOM 4225 O O . PHE A 1 533 ? 9.103 13.837 -24.697 1.00 94.62 533 PHE A O 1
ATOM 4232 N N . HIS A 1 534 ? 7.362 13.209 -23.434 1.00 95.50 534 HIS A N 1
ATOM 4233 C CA . HIS A 1 534 ? 7.434 11.807 -23.821 1.00 95.50 534 HIS A CA 1
ATOM 4234 C C . HIS A 1 534 ? 7.055 11.572 -25.282 1.00 95.50 534 HIS A C 1
ATOM 4236 O O . HIS A 1 534 ? 7.636 10.703 -25.929 1.00 95.50 534 HIS A O 1
ATOM 4242 N N . LEU A 1 535 ? 6.125 12.364 -25.823 1.00 93.12 535 LEU A N 1
ATOM 4243 C CA . LEU A 1 535 ? 5.769 12.303 -27.239 1.00 93.12 535 LEU A CA 1
ATOM 4244 C C . LEU A 1 535 ? 6.929 12.791 -28.116 1.00 93.12 535 LEU A C 1
ATOM 4246 O O . LEU A 1 535 ? 7.266 12.150 -29.110 1.00 93.12 535 LEU A O 1
ATOM 4250 N N . LEU A 1 536 ? 7.572 13.893 -27.718 1.00 94.69 536 LEU A N 1
ATOM 4251 C CA . LEU A 1 536 ? 8.758 14.417 -28.399 1.00 94.69 536 LEU A CA 1
ATOM 4252 C C . LEU A 1 536 ? 9.918 13.421 -28.334 1.00 94.69 536 LEU A C 1
ATOM 4254 O O . LEU A 1 536 ? 10.595 13.198 -29.334 1.00 94.69 536 LEU A O 1
ATOM 4258 N N . PHE A 1 537 ? 10.110 12.775 -27.184 1.00 95.00 537 PHE A N 1
ATOM 4259 C CA . PHE A 1 537 ? 11.102 11.719 -27.025 1.00 95.00 537 PHE A CA 1
ATOM 4260 C C . PHE A 1 537 ? 10.812 10.507 -27.924 1.00 95.00 537 PHE A C 1
ATOM 4262 O O . PHE A 1 537 ? 11.709 10.020 -28.607 1.00 95.00 537 PHE A O 1
ATOM 4269 N N . ALA A 1 538 ? 9.557 10.056 -27.998 1.00 94.31 538 ALA A N 1
ATOM 4270 C CA . ALA A 1 538 ? 9.161 8.962 -28.882 1.00 94.31 538 ALA A CA 1
ATOM 4271 C C . ALA A 1 538 ? 9.415 9.296 -30.364 1.00 94.31 538 ALA A C 1
ATOM 4273 O O . ALA A 1 538 ? 9.958 8.468 -31.099 1.00 94.31 538 ALA A O 1
ATOM 4274 N N . ALA A 1 539 ? 9.092 10.521 -30.793 1.00 94.25 539 ALA A N 1
ATOM 4275 C CA . ALA A 1 539 ? 9.396 11.005 -32.139 1.00 94.25 539 ALA A CA 1
ATOM 4276 C C . ALA A 1 539 ? 10.912 11.075 -32.397 1.00 94.25 539 ALA A C 1
ATOM 4278 O O . ALA A 1 539 ? 11.378 10.689 -33.470 1.00 94.25 539 ALA A O 1
ATOM 4279 N N . PHE A 1 540 ? 11.690 11.504 -31.400 1.00 95.31 540 PHE A N 1
ATOM 4280 C CA . PHE A 1 540 ? 13.149 11.546 -31.465 1.00 95.31 540 PHE A CA 1
ATOM 4281 C C . PHE A 1 540 ? 13.759 10.149 -31.643 1.00 95.31 540 PHE A C 1
ATOM 4283 O O . PHE A 1 540 ? 14.600 9.956 -32.521 1.00 95.31 540 PHE A O 1
ATOM 4290 N N . CYS A 1 541 ? 13.283 9.153 -30.889 1.00 95.12 541 CYS A N 1
ATOM 4291 C CA . CYS A 1 541 ? 13.661 7.752 -31.080 1.00 95.12 541 CYS A CA 1
ATOM 4292 C C . CYS A 1 541 ? 13.312 7.256 -32.489 1.00 95.12 541 CYS A C 1
ATOM 4294 O O . CYS A 1 541 ? 14.161 6.660 -33.145 1.00 95.12 541 CYS A O 1
ATOM 4296 N N . ALA A 1 542 ? 12.098 7.521 -32.981 1.00 94.62 542 ALA A N 1
ATOM 4297 C CA . ALA A 1 542 ? 11.675 7.083 -34.311 1.00 94.62 542 ALA A CA 1
ATOM 4298 C C . ALA A 1 542 ? 12.564 7.671 -35.421 1.00 94.62 542 ALA A C 1
ATOM 4300 O O . ALA A 1 542 ? 13.061 6.931 -36.271 1.00 94.62 542 ALA A O 1
ATOM 4301 N N . ALA A 1 543 ? 12.835 8.980 -35.373 1.00 96.06 543 ALA A N 1
ATOM 4302 C CA . ALA A 1 543 ? 13.737 9.641 -36.313 1.00 96.06 543 ALA A CA 1
ATOM 4303 C C . ALA A 1 543 ? 15.153 9.044 -36.264 1.00 96.06 543 ALA A C 1
ATOM 4305 O O . ALA A 1 543 ? 15.771 8.810 -37.304 1.00 96.06 543 ALA A O 1
ATOM 4306 N N . ALA A 1 544 ? 15.651 8.742 -35.065 1.00 96.00 544 ALA A N 1
ATOM 4307 C CA . ALA A 1 544 ? 16.959 8.138 -34.874 1.00 96.00 544 ALA A CA 1
ATOM 4308 C C . ALA A 1 544 ? 17.053 6.716 -35.456 1.00 96.00 544 ALA A C 1
ATOM 4310 O O . ALA A 1 544 ? 18.021 6.408 -36.153 1.00 96.00 544 ALA A O 1
ATOM 4311 N N . VAL A 1 545 ? 16.030 5.879 -35.252 1.00 95.69 545 VAL A N 1
ATOM 4312 C CA . VAL A 1 545 ? 15.951 4.525 -35.830 1.00 95.69 545 VAL A CA 1
ATOM 4313 C C . VAL A 1 545 ? 15.902 4.582 -37.357 1.00 95.69 545 VAL A C 1
ATOM 4315 O O . VAL A 1 545 ? 16.687 3.901 -38.018 1.00 95.69 545 VAL A O 1
ATOM 4318 N N . ILE A 1 546 ? 15.042 5.436 -37.925 1.00 96.50 546 ILE A N 1
ATOM 4319 C CA . ILE A 1 546 ? 14.948 5.642 -39.380 1.00 96.50 546 ILE A CA 1
ATOM 4320 C C . ILE A 1 546 ? 16.305 6.078 -39.941 1.00 96.50 546 ILE A C 1
ATOM 4322 O O . ILE A 1 546 ? 16.756 5.555 -40.956 1.00 96.50 546 ILE A O 1
ATOM 4326 N N . SER A 1 547 ? 16.988 6.993 -39.253 1.00 96.62 547 SER A N 1
ATOM 4327 C CA . SER A 1 547 ? 18.302 7.497 -39.651 1.00 96.62 547 SER A CA 1
ATOM 4328 C C . SER A 1 547 ? 19.371 6.393 -39.689 1.00 96.62 547 SER A C 1
ATOM 4330 O O . SER A 1 547 ? 20.159 6.336 -40.635 1.00 96.62 547 SER A O 1
ATOM 4332 N N . VAL A 1 548 ? 19.378 5.476 -38.711 1.00 96.50 548 VAL A N 1
ATOM 4333 C CA . VAL A 1 548 ? 20.292 4.318 -38.699 1.00 96.50 548 VAL A CA 1
ATOM 4334 C C . VAL A 1 548 ? 19.990 3.362 -39.852 1.00 96.50 548 VAL A C 1
ATOM 4336 O O . VAL A 1 548 ? 20.916 2.953 -40.549 1.00 96.50 548 VAL A O 1
ATOM 4339 N N . ILE A 1 549 ? 18.715 3.042 -40.087 1.00 96.06 549 ILE A N 1
ATOM 4340 C CA . ILE A 1 549 ? 18.293 2.145 -41.174 1.00 96.06 549 ILE A CA 1
ATOM 4341 C C . ILE A 1 549 ? 18.649 2.746 -42.542 1.00 96.06 549 ILE A C 1
ATOM 4343 O O . ILE A 1 549 ? 19.229 2.065 -43.386 1.00 96.06 549 ILE A O 1
ATOM 4347 N N . ALA A 1 550 ? 18.389 4.040 -42.744 1.00 96.81 550 ALA A N 1
ATOM 4348 C CA . ALA A 1 550 ? 18.735 4.745 -43.975 1.00 96.81 550 ALA A CA 1
ATOM 4349 C C . ALA A 1 550 ? 20.253 4.751 -44.231 1.00 96.81 550 ALA A C 1
ATOM 4351 O O . ALA A 1 550 ? 20.691 4.449 -45.342 1.00 96.81 550 ALA A O 1
ATOM 4352 N N . ARG A 1 551 ? 21.074 5.021 -43.202 1.00 96.69 551 ARG A N 1
ATOM 4353 C CA . ARG A 1 551 ? 22.542 4.919 -43.308 1.00 96.69 551 ARG A CA 1
ATOM 4354 C C . ARG A 1 551 ? 23.011 3.500 -43.613 1.00 96.69 551 ARG A C 1
ATOM 4356 O O . ARG A 1 551 ? 23.929 3.340 -44.413 1.00 96.69 551 ARG A O 1
ATOM 4363 N N . ALA A 1 552 ? 22.393 2.489 -43.003 1.00 96.31 552 ALA A N 1
ATOM 4364 C CA . ALA A 1 552 ? 22.720 1.089 -43.256 1.00 96.31 552 ALA A CA 1
ATOM 4365 C C . ALA A 1 552 ? 22.474 0.723 -44.727 1.00 96.31 552 ALA A C 1
ATOM 4367 O O . ALA A 1 552 ? 23.363 0.174 -45.373 1.00 96.31 552 ALA A O 1
ATOM 4368 N N . HIS A 1 553 ? 21.310 1.094 -45.272 1.00 96.06 553 HIS A N 1
ATOM 4369 C CA . HIS A 1 553 ? 20.973 0.864 -46.679 1.00 96.06 553 HIS A CA 1
ATOM 4370 C C . HIS A 1 553 ? 21.896 1.615 -47.635 1.00 96.06 553 HIS A C 1
ATOM 4372 O O . HIS A 1 553 ? 22.327 1.046 -48.633 1.00 96.06 553 HIS A O 1
ATOM 4378 N N . HIS A 1 554 ? 22.224 2.870 -47.326 1.00 96.06 554 HIS A N 1
ATOM 4379 C CA . HIS A 1 554 ? 23.116 3.665 -48.164 1.00 96.06 554 HIS A CA 1
ATOM 4380 C C . HIS A 1 554 ? 24.544 3.101 -48.191 1.00 96.06 554 HIS A C 1
ATOM 4382 O O . HIS A 1 554 ? 25.167 3.044 -49.246 1.00 96.06 554 HIS A O 1
ATOM 4388 N N . LYS A 1 555 ? 25.063 2.662 -47.037 1.00 95.19 555 LYS A N 1
ATOM 4389 C CA . LYS A 1 555 ? 26.431 2.143 -46.916 1.00 95.19 555 LYS A CA 1
ATOM 4390 C C . LYS A 1 555 ? 26.575 0.705 -47.426 1.00 95.19 555 LYS A C 1
ATOM 4392 O O . LYS A 1 555 ? 27.650 0.335 -47.886 1.00 95.19 555 LYS A O 1
ATOM 4397 N N . PHE A 1 556 ? 25.514 -0.098 -47.336 1.00 95.94 556 PHE A N 1
ATOM 4398 C CA . PHE A 1 556 ? 25.519 -1.519 -47.690 1.00 95.94 556 PHE A CA 1
ATOM 4399 C C . PHE A 1 556 ? 24.274 -1.886 -48.523 1.00 95.94 556 PHE A C 1
ATOM 4401 O O . PHE A 1 556 ? 23.354 -2.521 -48.001 1.00 95.94 556 PHE A O 1
ATOM 4408 N N . PRO A 1 557 ? 24.222 -1.504 -49.814 1.00 93.00 557 PRO A N 1
ATOM 4409 C CA . PRO A 1 557 ? 23.034 -1.682 -50.654 1.00 93.00 557 PRO A CA 1
ATOM 4410 C C . PRO A 1 557 ? 22.675 -3.150 -50.929 1.00 93.00 557 PRO A C 1
ATOM 4412 O O . PRO A 1 557 ? 21.502 -3.455 -51.105 1.00 93.00 557 PRO A O 1
ATOM 4415 N N . GLU A 1 558 ? 23.651 -4.061 -50.906 1.00 92.50 558 GLU A N 1
ATOM 4416 C CA . GLU A 1 558 ? 23.447 -5.501 -51.154 1.00 92.50 558 GLU A CA 1
ATOM 4417 C C . GLU A 1 558 ? 22.935 -6.285 -49.928 1.00 92.50 558 GLU A C 1
ATOM 4419 O O . GLU A 1 558 ? 22.751 -7.496 -49.997 1.00 92.50 558 GLU A O 1
ATOM 4424 N N . HIS A 1 559 ? 22.739 -5.617 -48.783 1.00 93.12 559 HIS A N 1
ATOM 4425 C CA . HIS A 1 559 ? 22.226 -6.200 -47.526 1.00 93.12 559 HIS A CA 1
ATOM 4426 C C . HIS A 1 559 ? 22.976 -7.456 -47.022 1.00 93.12 559 HIS A C 1
ATOM 4428 O O . HIS A 1 559 ? 22.398 -8.303 -46.345 1.00 93.12 559 HIS A O 1
ATOM 4434 N N . GLY A 1 560 ? 24.280 -7.570 -47.301 1.00 92.94 560 GLY A N 1
ATOM 4435 C CA . GLY A 1 560 ? 25.132 -8.673 -46.827 1.00 92.94 560 GLY A CA 1
ATOM 4436 C C . GLY A 1 560 ? 25.479 -8.627 -45.325 1.00 92.94 560 GLY A C 1
ATOM 4437 O O . GLY A 1 560 ? 24.956 -7.823 -44.558 1.00 92.94 560 GLY A O 1
ATOM 4438 N N . ALA A 1 561 ? 26.431 -9.454 -44.875 1.00 92.06 561 ALA A N 1
ATOM 4439 C CA . ALA A 1 561 ? 26.777 -9.590 -43.447 1.00 92.06 561 ALA A CA 1
ATOM 4440 C C . ALA A 1 561 ? 27.139 -8.260 -42.746 1.00 92.06 561 ALA A C 1
ATOM 4442 O O . ALA A 1 561 ? 26.776 -8.043 -41.589 1.00 92.06 561 ALA A O 1
ATOM 4443 N N . GLN A 1 562 ? 27.799 -7.338 -43.455 1.00 92.56 562 GLN A N 1
ATOM 4444 C CA . GLN A 1 562 ? 28.167 -6.020 -42.925 1.00 92.56 562 GLN A CA 1
ATOM 4445 C C . GLN A 1 562 ? 26.952 -5.116 -42.657 1.00 92.56 562 GLN A C 1
ATOM 4447 O O . GLN A 1 562 ? 26.974 -4.337 -41.705 1.00 92.56 562 GLN A O 1
ATOM 4452 N N . PHE A 1 563 ? 25.862 -5.269 -43.420 1.00 95.75 563 PHE A N 1
ATOM 4453 C CA . PHE A 1 563 ? 24.587 -4.600 -43.138 1.00 95.75 563 PHE A CA 1
ATOM 4454 C C . PHE A 1 563 ? 24.023 -5.065 -41.788 1.00 95.75 563 PHE A C 1
ATOM 4456 O O . PHE A 1 563 ? 23.670 -4.245 -40.939 1.00 95.75 563 PHE A O 1
ATOM 4463 N N . GLY A 1 564 ? 24.027 -6.381 -41.544 1.00 93.69 564 GLY A N 1
ATOM 4464 C CA . GLY A 1 564 ? 23.597 -6.969 -40.273 1.00 93.69 564 GLY A CA 1
ATOM 4465 C C . GLY A 1 564 ? 24.458 -6.534 -39.083 1.00 93.69 564 GLY A C 1
ATOM 4466 O O . GLY A 1 564 ? 23.920 -6.144 -38.048 1.00 93.69 564 GLY A O 1
ATOM 4467 N N . ILE A 1 565 ? 25.789 -6.528 -39.233 1.00 94.06 565 ILE A N 1
ATOM 4468 C CA . ILE A 1 565 ? 26.720 -6.054 -38.190 1.00 94.06 565 ILE A CA 1
ATOM 4469 C C . ILE A 1 565 ? 26.497 -4.567 -37.893 1.00 94.06 565 ILE A C 1
ATOM 4471 O O . ILE A 1 565 ? 26.490 -4.163 -36.726 1.00 94.06 565 ILE A O 1
ATOM 4475 N N . TYR A 1 566 ? 26.267 -3.747 -38.920 1.00 95.00 566 TYR A N 1
ATOM 4476 C CA . TYR A 1 566 ? 25.972 -2.330 -38.738 1.00 95.00 566 TYR A CA 1
ATOM 4477 C C . TYR A 1 566 ? 24.690 -2.129 -37.921 1.00 95.00 566 TYR A C 1
ATOM 4479 O O . TYR A 1 566 ? 24.714 -1.419 -36.915 1.00 95.00 566 TYR A O 1
ATOM 4487 N N . LEU A 1 567 ? 23.597 -2.814 -38.271 1.00 94.69 567 LEU A N 1
ATOM 4488 C CA . LEU A 1 567 ? 22.353 -2.756 -37.497 1.00 94.69 567 LEU A CA 1
ATOM 4489 C C . LEU A 1 567 ? 22.533 -3.288 -36.069 1.00 94.69 567 LEU A C 1
ATOM 4491 O O . LEU A 1 567 ? 22.052 -2.667 -35.122 1.00 94.69 567 LEU A O 1
ATOM 4495 N N . LEU A 1 568 ? 23.267 -4.385 -35.876 1.00 92.88 568 LEU A N 1
ATOM 4496 C CA . LEU A 1 568 ? 23.541 -4.938 -34.548 1.00 92.88 568 LEU A CA 1
ATOM 4497 C C . LEU A 1 568 ? 24.282 -3.933 -33.657 1.00 92.88 568 LEU A C 1
ATOM 4499 O O . LEU A 1 568 ? 23.933 -3.758 -32.495 1.00 92.88 568 LEU A O 1
ATOM 4503 N N . THR A 1 569 ? 25.289 -3.252 -34.198 1.00 93.19 569 THR A N 1
ATOM 4504 C CA . THR A 1 569 ? 26.148 -2.335 -33.435 1.00 93.19 569 THR A CA 1
ATOM 4505 C C . THR A 1 569 ? 25.557 -0.936 -33.267 1.00 93.19 569 THR A C 1
ATOM 4507 O O . THR A 1 569 ? 25.938 -0.250 -32.325 1.00 93.19 569 THR A O 1
ATOM 4510 N N . HIS A 1 570 ? 24.616 -0.502 -34.113 1.00 92.56 570 HIS A N 1
ATOM 4511 C CA . HIS A 1 570 ? 24.036 0.854 -34.069 1.00 92.56 570 HIS A CA 1
ATOM 4512 C C . HIS A 1 570 ? 22.578 0.892 -33.586 1.00 92.56 570 HIS A C 1
ATOM 4514 O O . HIS A 1 570 ? 22.114 1.933 -33.124 1.00 92.56 570 HIS A O 1
ATOM 4520 N N . LEU A 1 571 ? 21.864 -0.234 -33.643 1.00 92.12 571 LEU A N 1
ATOM 4521 C CA . LEU A 1 571 ? 20.447 -0.324 -33.284 1.00 92.12 571 LEU A CA 1
ATOM 4522 C C . LEU A 1 571 ? 20.163 -1.464 -32.296 1.00 92.12 571 LEU A C 1
ATOM 4524 O O . LEU A 1 571 ? 19.522 -1.245 -31.270 1.00 92.12 571 LEU A O 1
ATOM 4528 N N . GLY A 1 572 ? 20.643 -2.672 -32.594 1.00 90.12 572 GLY A N 1
ATOM 4529 C CA . GLY A 1 572 ? 20.247 -3.914 -31.921 1.00 90.12 572 GLY A CA 1
ATOM 4530 C C . GLY A 1 572 ? 21.141 -4.378 -30.769 1.00 90.12 572 GLY A C 1
ATOM 4531 O O . GLY A 1 572 ? 21.041 -5.536 -30.364 1.00 90.12 572 GLY A O 1
ATOM 4532 N N . TRP A 1 573 ? 22.043 -3.537 -30.255 1.00 91.38 573 TRP A N 1
ATOM 4533 C CA . TRP A 1 573 ? 23.016 -3.985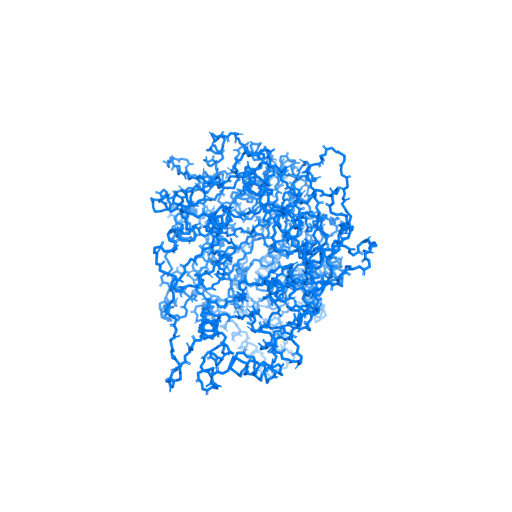 -29.257 1.00 91.38 573 TRP A CA 1
ATOM 4534 C C . TRP A 1 573 ? 22.333 -4.273 -27.913 1.00 91.38 573 TRP A C 1
ATOM 4536 O O . TRP A 1 573 ? 21.688 -3.393 -27.337 1.00 91.38 573 TRP A O 1
ATOM 4546 N N . MET A 1 574 ? 22.462 -5.503 -27.402 1.00 87.19 574 MET A N 1
ATOM 4547 C CA . MET A 1 574 ? 21.830 -5.921 -26.143 1.00 87.19 574 MET A CA 1
ATOM 4548 C C . MET A 1 574 ? 22.327 -5.062 -24.965 1.00 87.19 574 MET A C 1
ATOM 4550 O O . MET A 1 574 ? 23.517 -4.737 -24.914 1.00 87.19 574 MET A O 1
ATOM 4554 N N . PRO A 1 575 ? 21.448 -4.675 -24.017 1.00 81.19 575 PRO A N 1
ATOM 4555 C CA . PRO A 1 575 ? 20.037 -5.061 -23.856 1.00 81.19 575 PRO A CA 1
ATOM 4556 C C . PRO A 1 575 ? 19.021 -4.182 -24.619 1.00 81.19 575 PRO A C 1
ATOM 4558 O O . PRO A 1 575 ? 17.841 -4.194 -24.282 1.00 81.19 575 PRO A O 1
ATOM 4561 N N . MET A 1 576 ? 19.454 -3.398 -25.613 1.00 87.38 576 MET A N 1
ATOM 4562 C CA . MET A 1 576 ? 18.634 -2.395 -26.311 1.00 87.38 576 MET A CA 1
ATOM 4563 C C . MET A 1 576 ? 17.959 -1.407 -25.337 1.00 87.38 576 MET A C 1
ATOM 4565 O O . MET A 1 576 ? 16.731 -1.292 -25.313 1.00 87.38 576 MET A O 1
ATOM 4569 N N . PRO A 1 577 ? 18.740 -0.667 -24.520 1.00 82.25 577 PRO A N 1
ATOM 4570 C CA . PRO A 1 577 ? 18.192 0.214 -23.483 1.00 82.25 577 PRO A CA 1
ATOM 4571 C C . PRO A 1 577 ? 17.235 1.273 -24.049 1.00 82.25 577 PRO A C 1
ATOM 4573 O O . PRO A 1 577 ? 16.233 1.596 -23.418 1.00 82.25 577 PRO A O 1
ATOM 4576 N N . TRP A 1 578 ? 17.484 1.743 -25.276 1.00 88.06 578 TRP A N 1
ATOM 4577 C CA . TRP A 1 578 ? 16.619 2.693 -25.977 1.00 88.06 578 TRP A CA 1
ATOM 4578 C C . TRP A 1 578 ? 15.189 2.174 -26.175 1.00 88.06 578 TRP A C 1
ATOM 4580 O O . TRP A 1 578 ? 14.245 2.953 -26.082 1.00 88.06 578 TRP A O 1
ATOM 4590 N N . LEU A 1 579 ? 15.021 0.869 -26.416 1.00 91.19 579 LEU A N 1
ATOM 4591 C CA . LEU A 1 579 ? 13.719 0.253 -26.657 1.00 91.19 579 LEU A CA 1
ATOM 4592 C C . LEU A 1 579 ? 12.911 0.194 -25.357 1.00 91.19 579 LEU A C 1
ATOM 4594 O O . LEU A 1 579 ? 11.731 0.540 -25.335 1.00 91.19 579 LEU A O 1
ATOM 4598 N N . PHE A 1 580 ? 13.569 -0.166 -24.252 1.00 88.94 580 PHE A N 1
ATOM 4599 C CA . PHE A 1 580 ? 12.971 -0.102 -22.918 1.00 88.94 580 PHE A CA 1
ATOM 4600 C C . PHE A 1 580 ? 12.578 1.330 -22.544 1.00 88.94 580 PHE A C 1
ATOM 4602 O O . PHE A 1 580 ? 11.453 1.552 -22.099 1.00 88.94 580 PHE A O 1
ATOM 4609 N N . SER A 1 581 ? 13.461 2.308 -22.768 1.00 91.75 581 SER A N 1
ATOM 4610 C CA . SER A 1 581 ? 13.163 3.719 -22.503 1.00 91.75 581 SER A CA 1
ATOM 4611 C C . SER A 1 581 ? 12.008 4.247 -23.348 1.00 91.75 581 SER A C 1
ATOM 4613 O O . SER A 1 581 ? 11.159 4.970 -22.828 1.00 91.75 581 SER A O 1
ATOM 4615 N N . PHE A 1 582 ? 11.946 3.853 -24.623 1.00 93.94 582 PHE A N 1
ATOM 4616 C CA . PHE A 1 582 ? 10.851 4.190 -25.527 1.00 93.94 582 PHE A CA 1
ATOM 4617 C C . PHE A 1 582 ? 9.511 3.706 -24.967 1.00 93.94 582 PHE A C 1
ATOM 4619 O O . PHE A 1 582 ? 8.624 4.524 -24.730 1.00 93.94 582 PHE A O 1
ATOM 4626 N N . PHE A 1 583 ? 9.378 2.408 -24.669 1.00 93.25 583 PHE A N 1
ATOM 4627 C CA . PHE A 1 583 ? 8.125 1.861 -24.140 1.00 93.25 583 PHE A CA 1
ATOM 4628 C C . PHE A 1 583 ? 7.767 2.419 -22.761 1.00 93.25 583 PHE A C 1
ATOM 4630 O O . PHE A 1 583 ? 6.603 2.733 -22.521 1.00 93.25 583 PHE A O 1
ATOM 4637 N N . ALA A 1 584 ? 8.748 2.610 -21.875 1.00 93.69 584 ALA A N 1
ATOM 4638 C CA . ALA A 1 584 ? 8.513 3.214 -20.568 1.00 93.69 584 ALA A CA 1
ATOM 4639 C C . ALA A 1 584 ? 7.920 4.627 -20.697 1.00 93.69 584 ALA A C 1
ATOM 4641 O O . ALA A 1 584 ? 6.917 4.938 -20.052 1.00 93.69 584 ALA A O 1
ATOM 4642 N N . CYS A 1 585 ? 8.482 5.457 -21.582 1.00 95.00 585 CYS A N 1
ATOM 4643 C CA . CYS A 1 585 ? 7.992 6.808 -21.855 1.00 95.00 585 CYS A CA 1
ATOM 4644 C C . CYS A 1 585 ? 6.631 6.845 -22.566 1.00 95.00 585 CYS A C 1
ATOM 4646 O O . CYS A 1 585 ? 5.975 7.879 -22.529 1.00 95.00 585 CYS A O 1
ATOM 4648 N N . LEU A 1 586 ? 6.132 5.751 -23.146 1.00 93.94 586 LEU A N 1
ATOM 4649 C CA . LEU A 1 586 ? 4.758 5.725 -23.663 1.00 93.94 586 LEU A CA 1
ATOM 4650 C C . LEU A 1 586 ? 3.696 5.629 -22.558 1.00 93.94 586 LEU A C 1
ATOM 4652 O O . LEU A 1 586 ? 2.530 5.907 -22.834 1.00 93.94 586 LEU A O 1
ATOM 4656 N N . THR A 1 587 ? 4.069 5.302 -21.317 1.00 93.81 587 THR A N 1
ATOM 4657 C CA . THR A 1 587 ? 3.122 5.116 -20.201 1.00 93.81 587 THR A CA 1
ATOM 4658 C C . THR A 1 587 ? 2.225 6.343 -19.964 1.00 93.81 587 THR A C 1
ATOM 4660 O O . THR A 1 587 ? 1.003 6.176 -19.955 1.00 93.81 587 THR A O 1
ATOM 4663 N N . PRO A 1 588 ? 2.746 7.588 -19.873 1.00 94.50 588 PRO A N 1
ATOM 4664 C CA . PRO A 1 588 ? 1.902 8.777 -19.700 1.00 94.50 588 PRO A CA 1
ATOM 4665 C C . PRO A 1 588 ? 0.987 9.060 -20.892 1.00 94.50 588 PRO A C 1
ATOM 4667 O O . PRO A 1 588 ? -0.136 9.529 -20.716 1.00 94.50 588 PRO A O 1
ATOM 4670 N N . ILE A 1 589 ? 1.451 8.751 -22.108 1.00 93.81 589 ILE A N 1
ATOM 4671 C CA . ILE A 1 589 ? 0.657 8.912 -23.329 1.00 93.81 589 ILE A CA 1
ATOM 4672 C C . ILE A 1 589 ? -0.500 7.915 -23.311 1.00 93.81 589 ILE A C 1
ATOM 4674 O O . ILE A 1 589 ? -1.654 8.312 -23.447 1.00 93.81 589 ILE A O 1
ATOM 4678 N N . PHE A 1 590 ? -0.208 6.637 -23.065 1.00 92.81 590 PHE A N 1
ATOM 4679 C CA . PHE A 1 590 ? -1.219 5.590 -22.975 1.00 92.81 590 PHE A CA 1
ATOM 4680 C C . PHE A 1 590 ? -2.262 5.908 -21.901 1.00 92.81 590 PHE A C 1
ATOM 4682 O O . PHE A 1 590 ? -3.460 5.819 -22.163 1.00 92.81 590 PHE A O 1
ATOM 4689 N N . TYR A 1 591 ? -1.816 6.362 -20.728 1.00 93.44 591 TYR A N 1
ATOM 4690 C CA . TYR A 1 591 ? -2.698 6.774 -19.642 1.00 93.44 591 TYR A CA 1
ATOM 4691 C C . TYR A 1 591 ? -3.603 7.958 -20.035 1.00 93.44 591 TYR A C 1
ATOM 4693 O O . TYR A 1 591 ? -4.783 7.962 -19.697 1.00 93.44 591 TYR A O 1
ATOM 4701 N N . ALA A 1 592 ? -3.105 8.941 -20.797 1.00 92.38 592 ALA A N 1
ATOM 4702 C CA . ALA A 1 592 ? -3.920 10.075 -21.244 1.00 92.38 592 ALA A CA 1
ATOM 4703 C C . ALA A 1 592 ? -5.082 9.655 -22.169 1.00 92.38 592 ALA A C 1
ATOM 4705 O O . ALA A 1 592 ? -6.199 10.186 -22.066 1.00 92.38 592 ALA A O 1
ATOM 4706 N N . PHE A 1 593 ? -4.832 8.683 -23.053 1.00 92.75 593 PHE A N 1
ATOM 4707 C CA . PHE A 1 593 ? -5.854 8.115 -23.935 1.00 92.75 593 PHE A CA 1
ATOM 4708 C C . PHE A 1 593 ? -6.811 7.193 -23.176 1.00 92.75 593 PHE A C 1
ATOM 4710 O O . PHE A 1 593 ? -8.031 7.360 -23.282 1.00 92.75 593 PHE A O 1
ATOM 4717 N N . PHE A 1 594 ? -6.260 6.278 -22.377 1.00 92.06 594 PHE A N 1
ATOM 4718 C CA . PHE A 1 594 ? -6.972 5.164 -21.754 1.00 92.06 594 PHE A CA 1
ATOM 4719 C C . PHE A 1 594 ? -6.788 5.140 -20.225 1.00 92.06 594 PHE A C 1
ATOM 4721 O O . PHE A 1 594 ? -6.242 4.169 -19.688 1.00 92.06 594 PHE A O 1
ATOM 4728 N N . PRO A 1 595 ? -7.245 6.177 -19.495 1.00 91.31 595 PRO A N 1
ATOM 4729 C CA . PRO A 1 595 ? -7.193 6.147 -18.041 1.00 91.31 595 PRO A CA 1
ATOM 4730 C C . PRO A 1 595 ? -8.106 5.023 -17.522 1.00 91.31 595 PRO A C 1
ATOM 4732 O O . PRO A 1 595 ? -9.191 4.802 -18.080 1.00 91.31 595 PRO A O 1
ATOM 4735 N N . PRO A 1 596 ? -7.695 4.293 -16.473 1.00 91.44 596 PRO A N 1
ATOM 4736 C CA . PRO A 1 596 ? -8.490 3.198 -15.939 1.00 91.44 596 PRO A CA 1
ATOM 4737 C C . PRO A 1 596 ? -9.799 3.705 -15.318 1.00 91.44 596 PRO A C 1
ATOM 4739 O O . PRO A 1 596 ? -9.912 4.866 -14.931 1.00 91.44 596 PRO A O 1
ATOM 4742 N N . THR A 1 597 ? -10.796 2.827 -15.211 1.00 89.56 597 THR A N 1
ATOM 4743 C CA . THR A 1 597 ? -12.049 3.100 -14.490 1.00 89.56 597 THR A CA 1
ATOM 4744 C C . THR A 1 597 ? -12.023 2.384 -13.145 1.00 89.56 597 THR A C 1
ATOM 4746 O O . THR A 1 597 ? -11.636 1.217 -13.090 1.00 89.56 597 THR A O 1
ATOM 4749 N N . VAL A 1 598 ? -12.465 3.061 -12.087 1.00 87.06 598 VAL A N 1
ATOM 4750 C CA . VAL A 1 598 ? -12.639 2.494 -10.743 1.00 87.06 598 VAL A CA 1
ATOM 4751 C C . VAL A 1 598 ? -14.085 2.769 -10.290 1.00 87.06 598 VAL A C 1
ATOM 4753 O O . VAL A 1 598 ? -14.597 3.847 -10.614 1.00 87.06 598 VAL A O 1
ATOM 4756 N N . PRO A 1 599 ? -14.768 1.819 -9.615 1.00 84.06 599 PRO A N 1
ATOM 4757 C CA . PRO A 1 599 ? -16.071 2.068 -8.989 1.00 84.06 599 PRO A CA 1
ATOM 4758 C C . PRO A 1 599 ? -16.032 3.259 -8.027 1.00 84.06 599 PRO A C 1
ATOM 4760 O O . PRO A 1 599 ? -14.957 3.673 -7.583 1.00 84.06 599 PRO A O 1
ATOM 4763 N N . ASP A 1 600 ? -17.196 3.821 -7.702 1.00 82.69 600 ASP A N 1
ATOM 4764 C CA . ASP A 1 600 ? -17.237 4.905 -6.719 1.00 82.69 600 ASP A CA 1
ATOM 4765 C C . ASP A 1 600 ? -16.724 4.407 -5.359 1.00 82.69 600 ASP A C 1
ATOM 4767 O O . ASP A 1 600 ? -16.924 3.248 -4.991 1.00 82.69 600 ASP A O 1
ATOM 4771 N N . ARG A 1 601 ? -16.076 5.286 -4.587 1.00 83.00 601 ARG A N 1
ATOM 4772 C CA . ARG A 1 601 ? -15.555 4.956 -3.254 1.00 83.00 601 ARG A CA 1
ATOM 4773 C C . ARG A 1 601 ? -16.610 4.263 -2.388 1.00 83.00 601 ARG A C 1
ATOM 4775 O O . ARG A 1 601 ? -16.289 3.286 -1.722 1.00 83.00 601 ARG A O 1
ATOM 4782 N N . LYS A 1 602 ? -17.861 4.729 -2.418 1.00 77.00 602 LYS A N 1
ATOM 4783 C CA . LYS A 1 602 ? -18.945 4.139 -1.616 1.00 77.00 602 LYS A CA 1
ATOM 4784 C C . LYS A 1 602 ? -19.329 2.727 -2.060 1.00 77.00 602 LYS A C 1
ATOM 4786 O O . LYS A 1 602 ? -19.825 1.967 -1.243 1.00 77.00 602 LYS A O 1
ATOM 4791 N N . GLU A 1 603 ? -19.100 2.377 -3.323 1.00 76.19 603 GLU A N 1
ATOM 4792 C CA . GLU A 1 603 ? -19.354 1.034 -3.861 1.00 76.19 603 GLU A CA 1
ATOM 4793 C C . GLU A 1 603 ? -18.229 0.053 -3.495 1.00 76.19 603 GLU A C 1
ATOM 4795 O O . GLU A 1 603 ? -18.466 -1.149 -3.403 1.00 76.19 603 GLU A O 1
ATOM 4800 N N . LEU A 1 604 ? -17.009 0.562 -3.276 1.00 74.25 604 LEU A N 1
ATOM 4801 C CA . LEU A 1 604 ? -15.852 -0.227 -2.835 1.00 74.25 604 LEU A CA 1
ATOM 4802 C C . LEU A 1 604 ? -15.864 -0.514 -1.330 1.00 74.25 604 LEU A C 1
ATOM 4804 O O . LEU A 1 604 ? -15.230 -1.466 -0.878 1.00 74.25 604 LEU A O 1
ATOM 4808 N N . LEU A 1 605 ? -16.563 0.313 -0.555 1.00 71.00 605 LEU A N 1
ATOM 4809 C CA . LEU A 1 605 ? -16.693 0.151 0.884 1.00 71.00 605 LEU A CA 1
ATOM 4810 C C . LEU A 1 605 ? -17.943 -0.672 1.193 1.00 71.00 605 LEU A C 1
ATOM 4812 O O . LEU A 1 605 ? -19.066 -0.172 1.173 1.00 71.00 605 LEU A O 1
ATOM 4816 N N . VAL A 1 606 ? -17.740 -1.944 1.530 1.00 57.75 606 VAL A N 1
ATOM 4817 C CA . VAL A 1 606 ? -18.781 -2.738 2.183 1.00 57.75 606 VAL A CA 1
ATOM 4818 C C . VAL A 1 606 ? -18.827 -2.280 3.633 1.00 57.75 606 VAL A C 1
ATOM 4820 O O . VAL A 1 606 ? -17.902 -2.544 4.398 1.00 57.75 606 VAL A O 1
ATOM 4823 N N . GLN A 1 607 ? -19.874 -1.547 4.008 1.00 52.50 607 GLN A N 1
ATOM 4824 C CA . GLN A 1 607 ? -20.085 -1.200 5.410 1.00 52.50 607 GLN A CA 1
ATOM 4825 C C . GLN A 1 607 ? -20.203 -2.497 6.214 1.00 52.50 607 GLN A C 1
ATOM 4827 O O . GLN A 1 607 ? -21.081 -3.314 5.934 1.00 52.50 607 GLN A O 1
ATOM 4832 N N . ASP A 1 608 ? -19.291 -2.692 7.171 1.00 46.47 608 ASP A N 1
ATOM 4833 C CA . ASP A 1 608 ? -19.329 -3.824 8.092 1.00 46.47 608 ASP A CA 1
ATOM 4834 C C . ASP A 1 608 ? -20.683 -3.802 8.819 1.00 46.47 608 ASP A C 1
ATOM 4836 O O . ASP A 1 608 ? -20.939 -2.856 9.580 1.00 46.47 608 ASP A O 1
ATOM 4840 N N . PRO A 1 609 ? -21.543 -4.821 8.622 1.00 43.19 609 PRO A N 1
ATOM 4841 C CA . PRO A 1 609 ? -22.814 -4.913 9.322 1.00 43.19 609 PRO A CA 1
ATOM 4842 C C . PRO A 1 609 ? -22.644 -4.824 10.845 1.00 43.19 609 PRO A C 1
ATOM 4844 O O . PRO A 1 609 ? -23.549 -4.363 11.522 1.00 43.19 609 PRO A O 1
ATOM 4847 N N . LEU A 1 610 ? -21.486 -5.184 11.412 1.00 41.78 610 LEU A N 1
ATOM 4848 C CA . LEU A 1 610 ? -21.227 -5.070 12.851 1.00 41.78 610 LEU A CA 1
ATOM 4849 C C . LEU A 1 610 ? -21.067 -3.625 13.335 1.00 41.78 610 LEU A C 1
ATOM 4851 O O . LEU A 1 610 ? -21.371 -3.342 14.492 1.00 41.78 610 LEU A O 1
ATOM 4855 N N . THR A 1 611 ? -20.614 -2.699 12.488 1.00 49.53 611 THR A N 1
ATOM 4856 C CA . THR A 1 611 ? -20.357 -1.307 12.905 1.00 49.53 611 THR A CA 1
ATOM 4857 C C . THR A 1 611 ? -21.485 -0.334 12.543 1.00 49.53 611 THR A C 1
ATOM 4859 O O . THR A 1 611 ? -21.423 0.832 12.943 1.00 49.53 611 THR A O 1
ATOM 4862 N N . GLY A 1 612 ? -22.559 -0.842 11.913 1.00 46.50 612 GLY A N 1
ATOM 4863 C CA . GLY A 1 612 ? -23.879 -0.204 11.826 1.00 46.50 612 GLY A CA 1
ATOM 4864 C C . GLY A 1 612 ? -24.810 -0.831 10.772 1.00 46.50 612 GLY A C 1
ATOM 4865 O O . GLY A 1 612 ? -24.945 -0.286 9.686 1.00 46.50 612 GLY A O 1
ATOM 4866 N N . ALA A 1 613 ? -25.534 -1.925 11.008 1.00 45.25 613 ALA A N 1
ATOM 4867 C CA . ALA A 1 613 ? -25.842 -2.644 12.242 1.00 45.25 613 ALA A CA 1
ATOM 4868 C C . ALA A 1 613 ? -26.271 -4.093 11.895 1.00 45.25 613 ALA A C 1
ATOM 4870 O O . ALA A 1 613 ? -26.804 -4.332 10.805 1.00 45.25 613 ALA A O 1
ATOM 4871 N N . HIS A 1 614 ? -26.114 -5.055 12.818 1.00 55.22 614 HIS A N 1
ATOM 4872 C CA . HIS A 1 614 ? -26.965 -6.247 12.815 1.00 55.22 614 HIS A CA 1
ATOM 4873 C C . HIS A 1 614 ? -28.368 -5.754 13.130 1.00 55.22 614 HIS A C 1
ATOM 4875 O O . HIS A 1 614 ? -28.768 -5.685 14.289 1.00 55.22 614 HIS A O 1
ATOM 4881 N N . VAL A 1 615 ? -29.073 -5.300 12.096 1.00 66.06 615 VAL A N 1
ATOM 4882 C CA . VAL A 1 615 ? -30.434 -4.849 12.288 1.00 66.06 615 VAL A CA 1
ATOM 4883 C C . VAL A 1 615 ? -31.281 -6.091 12.488 1.00 66.06 615 VAL A C 1
ATOM 4885 O O . VAL A 1 615 ? -31.475 -6.875 11.559 1.00 66.06 615 VAL A O 1
ATOM 4888 N N . ILE A 1 616 ? -31.746 -6.290 13.713 1.00 78.06 616 ILE A N 1
ATOM 4889 C CA . ILE A 1 616 ? -32.754 -7.297 14.010 1.00 78.06 616 ILE A CA 1
ATOM 4890 C C . ILE A 1 616 ? -34.086 -6.630 13.707 1.00 78.06 616 ILE A C 1
ATOM 4892 O O . ILE A 1 616 ? -34.545 -5.763 14.450 1.00 78.06 616 ILE A O 1
ATOM 4896 N N . TYR A 1 617 ? -34.692 -6.989 12.582 1.00 84.75 617 TYR A N 1
ATOM 4897 C CA . TYR A 1 617 ? -35.999 -6.456 12.235 1.00 84.75 617 TYR A CA 1
ATOM 4898 C C . TYR A 1 617 ? -37.104 -7.270 12.900 1.00 84.75 617 TYR A C 1
ATOM 4900 O O . TYR A 1 617 ? -37.267 -8.452 12.609 1.00 84.75 617 TYR A O 1
ATOM 4908 N N . ILE A 1 618 ? -37.910 -6.611 13.729 1.00 87.06 618 ILE A N 1
ATOM 4909 C CA . ILE A 1 618 ? -39.183 -7.160 14.198 1.00 87.06 618 ILE A CA 1
ATOM 4910 C C . ILE A 1 618 ? -40.267 -6.615 13.273 1.00 87.06 618 ILE A C 1
ATOM 4912 O O . ILE A 1 618 ? -40.675 -5.460 13.404 1.00 87.06 618 ILE A O 1
ATOM 4916 N N . HIS A 1 619 ? -40.713 -7.427 12.318 1.00 87.50 619 HIS A N 1
ATOM 4917 C CA . HIS A 1 619 ? -41.839 -7.086 11.451 1.00 87.50 619 HIS A CA 1
ATOM 4918 C C . HIS A 1 619 ? -43.141 -7.506 12.131 1.00 87.50 619 HIS A C 1
ATOM 4920 O O . HIS A 1 619 ? -43.311 -8.669 12.485 1.00 87.50 619 HIS A O 1
ATOM 4926 N N . THR A 1 620 ? -44.051 -6.562 12.356 1.00 86.62 620 THR A N 1
ATOM 4927 C CA . THR A 1 620 ? -45.286 -6.826 13.101 1.00 86.62 620 THR A CA 1
ATOM 4928 C C . THR A 1 620 ? -46.445 -5.972 12.601 1.00 86.62 620 THR A C 1
ATOM 4930 O O . THR A 1 620 ? -46.249 -4.836 12.187 1.00 86.62 620 THR A O 1
ATOM 4933 N N . ASN A 1 621 ? -47.671 -6.486 12.682 1.00 87.50 621 ASN A N 1
ATOM 4934 C CA . ASN A 1 621 ? -48.897 -5.698 12.525 1.00 87.50 621 ASN A CA 1
ATOM 4935 C C . ASN A 1 621 ? -49.450 -5.194 13.870 1.00 87.50 621 ASN A C 1
ATOM 4937 O O . ASN A 1 621 ? -50.572 -4.686 13.932 1.00 87.50 621 ASN A O 1
ATOM 4941 N N . ALA A 1 622 ? -48.685 -5.325 14.962 1.00 86.38 622 ALA A N 1
ATOM 4942 C CA . ALA A 1 622 ? -49.063 -4.770 16.251 1.00 86.38 622 ALA A CA 1
ATOM 4943 C C . ALA A 1 622 ? -49.282 -3.256 16.137 1.00 86.38 622 ALA A C 1
ATOM 4945 O O . ALA A 1 622 ? -48.525 -2.537 15.475 1.00 86.38 622 ALA A O 1
ATOM 4946 N N . ARG A 1 623 ? -50.330 -2.764 16.808 1.00 87.94 623 ARG A N 1
ATOM 4947 C CA . ARG A 1 623 ? -50.633 -1.330 16.847 1.00 87.94 623 ARG A CA 1
ATOM 4948 C C . ARG A 1 623 ? -49.453 -0.573 17.472 1.00 87.94 623 ARG A C 1
ATOM 4950 O O . ARG A 1 623 ? -48.875 -1.078 18.438 1.00 87.94 623 ARG A O 1
ATOM 4957 N N . PRO A 1 624 ? -49.146 0.657 17.023 1.00 84.31 624 PRO A N 1
ATOM 4958 C CA . PRO A 1 624 ? -48.083 1.472 17.615 1.00 84.31 624 PRO A CA 1
ATOM 4959 C C . PRO A 1 624 ? -48.190 1.615 19.141 1.00 84.31 624 PRO A C 1
ATOM 4961 O O . PRO A 1 624 ? -47.177 1.609 19.834 1.00 84.31 624 PRO A O 1
ATOM 4964 N N . SER A 1 625 ? -49.414 1.659 19.680 1.00 85.50 625 SER A N 1
ATOM 4965 C CA . SER A 1 625 ? -49.657 1.683 21.126 1.00 85.50 625 SER A CA 1
ATOM 4966 C C . SER A 1 625 ? -49.163 0.420 21.835 1.00 85.50 625 SER A C 1
ATOM 4968 O O . SER A 1 625 ? -48.540 0.527 22.883 1.00 85.50 625 SER A O 1
ATOM 4970 N N . ALA A 1 626 ? -49.377 -0.766 21.258 1.00 86.12 626 ALA A N 1
ATOM 4971 C CA . ALA A 1 626 ? -48.910 -2.028 21.828 1.00 86.12 626 ALA A CA 1
ATOM 4972 C C . ALA A 1 626 ? -47.378 -2.127 21.801 1.00 86.12 626 ALA A C 1
ATOM 4974 O O . ALA A 1 626 ? -46.779 -2.587 22.769 1.00 86.12 626 ALA A O 1
ATOM 4975 N N . ILE A 1 627 ? -46.743 -1.638 20.729 1.00 86.75 627 ILE A N 1
ATOM 4976 C CA . ILE A 1 627 ? -45.278 -1.555 20.626 1.00 86.75 627 ILE A CA 1
ATOM 4977 C C . ILE A 1 627 ? -44.728 -0.603 21.696 1.00 86.75 627 ILE A C 1
ATOM 4979 O O . ILE A 1 627 ? -43.798 -0.958 22.411 1.00 86.75 627 ILE A O 1
ATOM 4983 N N . SER A 1 628 ? -45.344 0.570 21.865 1.00 83.25 628 SER A N 1
ATOM 4984 C CA . SER A 1 628 ? -44.956 1.541 22.894 1.00 83.25 628 SER A CA 1
ATOM 4985 C C . SER A 1 628 ? -45.112 0.978 24.312 1.00 83.25 628 SER A C 1
ATOM 4987 O O . SER A 1 628 ? -44.205 1.101 25.135 1.00 83.25 628 SER A O 1
ATOM 4989 N N . THR A 1 629 ? -46.212 0.271 24.596 1.00 86.44 629 THR A N 1
ATOM 4990 C CA . THR A 1 629 ? -46.382 -0.457 25.863 1.00 86.44 629 THR A CA 1
ATOM 4991 C C . THR A 1 629 ? -45.293 -1.514 26.046 1.00 86.44 629 THR A C 1
ATOM 4993 O O . THR A 1 629 ? -44.723 -1.612 27.130 1.00 86.44 629 THR A O 1
ATOM 4996 N N . ALA A 1 630 ? -44.952 -2.268 24.999 1.00 84.00 630 ALA A N 1
ATOM 4997 C CA . ALA A 1 630 ? -43.889 -3.267 25.048 1.00 84.00 630 ALA A CA 1
ATOM 4998 C C . ALA A 1 630 ? -42.502 -2.642 25.313 1.00 84.00 630 ALA A C 1
ATOM 5000 O O . ALA A 1 630 ? -41.689 -3.229 26.026 1.00 84.00 630 ALA A O 1
ATOM 5001 N N . GLN A 1 631 ? -42.260 -1.431 24.807 1.00 80.81 631 GLN A N 1
ATOM 5002 C CA . GLN A 1 631 ? -41.013 -0.685 24.981 1.00 80.81 631 GLN A CA 1
ATOM 5003 C C . GLN A 1 631 ? -40.865 -0.020 26.350 1.00 80.81 631 GLN A C 1
ATOM 5005 O O . GLN A 1 631 ? -39.736 0.117 26.805 1.00 80.81 631 GLN A O 1
ATOM 5010 N N . HIS A 1 632 ? -41.950 0.400 27.006 1.00 78.62 632 HIS A N 1
ATOM 5011 C CA . HIS A 1 632 ? -41.859 1.240 28.213 1.00 78.62 632 HIS A CA 1
ATOM 5012 C C . HIS A 1 632 ? -42.540 0.667 29.461 1.00 78.62 632 HIS A C 1
ATOM 5014 O O . HIS A 1 632 ? -42.225 1.081 30.574 1.00 78.62 632 HIS A O 1
ATOM 5020 N N . HIS A 1 633 ? -43.480 -0.264 29.299 1.00 74.62 633 HIS A N 1
ATOM 5021 C CA . HIS A 1 633 ? -44.389 -0.702 30.366 1.00 74.62 633 HIS A CA 1
ATOM 5022 C C . HIS A 1 633 ? -44.581 -2.226 30.391 1.00 74.62 633 HIS A C 1
ATOM 5024 O O . HIS A 1 633 ? -45.651 -2.721 30.745 1.00 74.62 633 HIS A O 1
ATOM 5030 N N . SER A 1 634 ? -43.562 -2.981 29.982 1.00 78.19 634 SER A N 1
ATOM 5031 C CA . SER A 1 634 ? -43.616 -4.440 29.875 1.00 78.19 634 SER A CA 1
ATOM 5032 C C . SER A 1 634 ? -42.840 -5.151 30.986 1.00 78.19 634 SER A C 1
ATOM 5034 O O . SER A 1 634 ? -42.202 -4.525 31.833 1.00 78.19 634 SER A O 1
ATOM 5036 N N . ARG A 1 635 ? -42.927 -6.487 31.010 1.00 75.31 635 ARG A N 1
ATOM 5037 C CA . ARG A 1 635 ? -42.123 -7.323 31.912 1.00 75.31 635 ARG A CA 1
ATOM 5038 C C . ARG A 1 635 ? -40.641 -7.195 31.553 1.00 75.31 635 ARG A C 1
ATOM 5040 O O . ARG A 1 635 ? -40.310 -6.941 30.397 1.00 75.31 635 ARG A O 1
ATOM 5047 N N . PHE A 1 636 ? -39.765 -7.438 32.529 1.00 74.69 636 PHE A N 1
ATOM 5048 C CA . PHE A 1 636 ? -38.313 -7.252 32.414 1.00 74.69 636 PHE A CA 1
ATOM 5049 C C . PHE A 1 636 ? -37.737 -7.748 31.076 1.00 74.69 636 PHE A C 1
ATOM 5051 O O . PHE A 1 636 ? -37.171 -6.963 30.319 1.00 74.69 636 PHE A O 1
ATOM 5058 N N . TRP A 1 637 ? -37.966 -9.017 30.727 1.00 71.69 637 TRP A N 1
ATOM 5059 C CA . TRP A 1 637 ? -37.433 -9.607 29.495 1.00 71.69 637 TRP A CA 1
ATOM 5060 C C . TRP A 1 637 ? -38.001 -8.994 28.215 1.00 71.69 637 TRP A C 1
ATOM 5062 O O . TRP A 1 637 ? -37.263 -8.803 27.253 1.00 71.69 637 TRP A O 1
ATOM 5072 N N . THR A 1 638 ? -39.284 -8.630 28.204 1.00 80.00 638 THR A N 1
ATOM 5073 C CA . THR A 1 638 ? -39.906 -7.960 27.056 1.00 80.00 638 THR A CA 1
ATOM 5074 C C . THR A 1 638 ? -39.269 -6.596 26.812 1.00 80.00 638 THR A C 1
ATOM 5076 O O . THR A 1 638 ? -38.966 -6.266 25.670 1.00 80.00 638 THR A O 1
ATOM 5079 N N . HIS A 1 639 ? -39.002 -5.833 27.872 1.00 80.19 639 HIS A N 1
ATOM 5080 C CA . HIS A 1 639 ? -38.327 -4.544 27.767 1.00 80.19 639 HIS A CA 1
ATOM 5081 C C . HIS A 1 639 ? -36.879 -4.705 27.279 1.00 80.19 639 HIS A C 1
ATOM 5083 O O . HIS A 1 639 ? -36.472 -4.026 26.336 1.00 80.19 639 HIS A O 1
ATOM 5089 N N . LYS A 1 640 ? -36.131 -5.672 27.837 1.00 77.38 640 LYS A N 1
ATOM 5090 C CA . LYS A 1 640 ? -34.736 -5.942 27.448 1.00 77.38 640 LYS A CA 1
ATOM 5091 C C . LYS A 1 640 ? -34.571 -6.305 25.974 1.00 77.38 640 LYS A C 1
ATOM 5093 O O . LYS A 1 640 ? -33.548 -5.951 25.397 1.00 77.38 640 LYS A O 1
ATOM 5098 N N . VAL A 1 641 ? -35.558 -6.945 25.340 1.00 78.56 641 VAL A N 1
ATOM 5099 C CA . VAL A 1 641 ? -35.522 -7.213 23.889 1.00 78.56 641 VAL A CA 1
ATOM 5100 C C . VAL A 1 641 ? -35.417 -5.916 23.081 1.00 78.56 641 VAL A C 1
ATOM 5102 O O . VAL A 1 641 ? -34.644 -5.860 22.129 1.00 78.56 641 VAL A O 1
ATOM 5105 N N . PHE A 1 642 ? -36.128 -4.854 23.471 1.00 80.44 642 PHE A N 1
ATOM 5106 C CA . PHE A 1 642 ? -36.062 -3.561 22.776 1.00 80.44 642 PHE A CA 1
ATOM 5107 C C . PHE A 1 642 ? -34.794 -2.757 23.092 1.00 80.44 642 PHE A C 1
ATOM 5109 O O . PHE A 1 642 ? -34.460 -1.848 22.337 1.00 80.44 642 PHE A O 1
ATOM 5116 N N . GLU A 1 643 ? -34.070 -3.098 24.162 1.00 73.69 643 GLU A N 1
ATOM 5117 C CA . GLU A 1 643 ? -32.755 -2.521 24.476 1.00 73.69 643 GLU A CA 1
ATOM 5118 C C . GLU A 1 643 ? -31.606 -3.192 23.703 1.00 73.69 643 GLU A C 1
ATOM 5120 O O . GLU A 1 643 ? -30.474 -2.703 23.738 1.00 73.69 643 GLU A O 1
ATOM 5125 N N . ILE A 1 644 ? -31.855 -4.308 23.001 1.00 70.25 644 ILE A N 1
ATOM 5126 C CA . ILE A 1 644 ? -30.817 -4.982 22.212 1.00 70.25 644 ILE A CA 1
ATOM 5127 C C . ILE A 1 644 ? -30.337 -4.031 21.099 1.00 70.25 644 ILE A C 1
ATOM 5129 O O . ILE A 1 644 ? -31.140 -3.613 20.255 1.00 70.25 644 ILE A O 1
ATOM 5133 N N . PRO A 1 645 ? -29.027 -3.712 21.037 1.00 61.00 645 PRO A N 1
ATOM 5134 C CA . PRO A 1 645 ? -28.492 -2.841 19.999 1.00 61.00 645 PRO A CA 1
ATOM 5135 C C . PRO A 1 645 ? -28.807 -3.376 18.600 1.00 61.00 645 PRO A C 1
ATOM 5137 O O . PRO A 1 645 ? -28.508 -4.526 18.286 1.00 61.00 645 PRO A O 1
ATOM 5140 N N . GLY A 1 646 ? -29.395 -2.528 17.755 1.00 69.69 646 GLY A N 1
ATOM 5141 C CA . GLY A 1 646 ? -29.760 -2.886 16.384 1.00 69.69 646 GLY A CA 1
ATOM 5142 C C . GLY A 1 646 ? -31.167 -3.466 16.210 1.00 69.69 646 GLY A C 1
ATOM 5143 O O . GLY A 1 646 ? -31.552 -3.714 15.072 1.00 69.69 646 GLY A O 1
ATOM 5144 N N . VAL A 1 647 ? -31.979 -3.642 17.259 1.00 82.31 647 VAL A N 1
ATOM 5145 C CA . VAL A 1 647 ? -33.398 -4.005 17.075 1.00 82.31 647 VAL A CA 1
ATOM 5146 C C . VAL A 1 647 ? -34.178 -2.839 16.460 1.00 82.31 647 VAL A C 1
ATOM 5148 O O . VAL A 1 647 ? -34.182 -1.726 16.981 1.00 82.31 647 VAL A O 1
ATOM 5151 N N . VAL A 1 648 ? -34.870 -3.097 15.347 1.00 83.12 648 VAL A N 1
ATOM 5152 C CA . VAL A 1 648 ? -35.742 -2.135 14.661 1.00 83.12 648 VAL A CA 1
ATOM 5153 C C . VAL A 1 648 ? -37.110 -2.765 14.446 1.00 83.12 648 VAL A C 1
ATOM 5155 O O . VAL A 1 648 ? -37.257 -3.743 13.714 1.00 83.12 648 VAL A O 1
ATOM 5158 N N . VAL A 1 649 ? -38.136 -2.168 15.047 1.00 86.56 649 VAL A N 1
ATOM 5159 C CA . VAL A 1 649 ? -39.524 -2.590 14.844 1.00 86.56 649 VAL A CA 1
ATOM 5160 C C . VAL A 1 649 ? -40.067 -1.937 13.580 1.00 86.56 649 VAL A C 1
ATOM 5162 O O . VAL A 1 649 ? -40.017 -0.715 13.437 1.00 86.56 649 VAL A O 1
ATOM 5165 N N . ARG A 1 650 ? -40.598 -2.741 12.661 1.00 85.44 650 ARG A N 1
ATOM 5166 C CA . ARG A 1 650 ? -41.260 -2.278 11.442 1.00 85.44 650 ARG A CA 1
ATOM 5167 C C . ARG A 1 650 ? -42.710 -2.715 11.459 1.00 85.44 650 ARG A C 1
ATOM 5169 O O . ARG A 1 650 ? -43.005 -3.907 11.508 1.00 85.44 650 ARG A O 1
ATOM 5176 N N . HIS A 1 651 ? -43.603 -1.737 11.389 1.00 87.19 651 HIS A N 1
ATOM 5177 C CA . HIS A 1 651 ? -45.004 -2.036 11.160 1.00 87.19 651 HIS A CA 1
ATOM 5178 C C . HIS A 1 651 ? -45.189 -2.503 9.712 1.00 87.19 651 HIS A C 1
ATOM 5180 O O . HIS A 1 651 ? -44.673 -1.857 8.797 1.00 87.19 651 HIS A O 1
ATOM 5186 N N . ILE A 1 652 ? -45.891 -3.616 9.514 1.00 87.06 652 ILE A N 1
ATOM 5187 C CA . ILE A 1 652 ? -46.210 -4.158 8.190 1.00 87.06 652 ILE A CA 1
ATOM 5188 C C . ILE A 1 652 ? -47.717 -4.327 8.034 1.00 87.06 652 ILE A C 1
ATOM 5190 O O . ILE A 1 652 ? -48.407 -4.772 8.954 1.00 87.06 652 ILE A O 1
ATOM 5194 N N . GLU A 1 653 ? -48.216 -4.000 6.847 1.00 85.25 653 GLU A N 1
ATOM 5195 C CA . GLU A 1 653 ? -49.562 -4.387 6.447 1.00 85.25 653 GLU A CA 1
ATOM 5196 C C . GLU A 1 653 ? -49.544 -5.861 6.061 1.00 85.25 653 GLU A C 1
ATOM 5198 O O . GLU A 1 653 ? -48.796 -6.292 5.185 1.00 85.25 653 GLU A O 1
ATOM 5203 N N . VAL A 1 654 ? -50.341 -6.645 6.774 1.00 87.44 654 VAL A N 1
ATOM 5204 C CA . VAL A 1 654 ? -50.398 -8.092 6.605 1.00 87.44 654 VAL A CA 1
ATOM 5205 C C . VAL A 1 654 ? -51.572 -8.415 5.676 1.00 87.44 654 VAL A C 1
ATOM 5207 O O . VAL A 1 654 ? -52.692 -7.982 5.968 1.00 87.44 654 VAL A O 1
ATOM 5210 N N . PRO A 1 655 ? -51.356 -9.146 4.566 1.00 89.06 655 PRO A N 1
ATOM 5211 C CA . PRO A 1 655 ? -52.408 -9.414 3.595 1.00 89.06 655 PRO A CA 1
ATOM 5212 C C . PRO A 1 655 ? -53.524 -10.260 4.216 1.00 89.06 655 PRO A C 1
ATOM 5214 O O . PRO A 1 655 ? -53.270 -11.195 4.972 1.00 89.06 655 PRO A O 1
ATOM 5217 N N . THR A 1 656 ? -54.773 -9.937 3.883 1.00 90.19 656 THR A N 1
ATOM 5218 C CA . THR A 1 656 ? -55.950 -10.745 4.255 1.00 90.19 656 THR A CA 1
ATOM 5219 C C . THR A 1 656 ? -56.393 -11.677 3.134 1.00 90.19 656 THR A C 1
ATOM 5221 O O . THR A 1 656 ? -57.132 -12.618 3.392 1.00 90.19 656 THR A O 1
ATOM 5224 N N . HIS A 1 657 ? -55.939 -11.425 1.905 1.00 92.75 657 HIS A N 1
ATOM 5225 C CA . HIS A 1 657 ? -56.249 -12.213 0.720 1.00 92.75 657 HIS A CA 1
ATOM 5226 C C . HIS A 1 657 ? -54.995 -12.379 -0.141 1.00 92.75 657 HIS A C 1
ATOM 5228 O O . HIS A 1 657 ? -54.101 -11.529 -0.138 1.00 92.75 657 HIS A O 1
ATOM 5234 N N . THR A 1 658 ? -54.947 -13.454 -0.919 1.00 89.38 658 THR A N 1
ATOM 5235 C CA . THR A 1 658 ? -53.969 -13.616 -1.996 1.00 89.38 658 THR A CA 1
ATOM 5236 C C . THR A 1 658 ? -54.237 -12.617 -3.125 1.00 89.38 658 THR A C 1
ATOM 5238 O O . THR A 1 658 ? -55.333 -12.066 -3.248 1.00 89.38 658 THR A O 1
ATOM 5241 N N . LYS A 1 659 ? -53.259 -12.429 -4.023 1.00 87.06 659 LYS A N 1
ATOM 5242 C CA . LYS A 1 659 ? -53.408 -11.589 -5.224 1.00 87.06 659 LYS A CA 1
ATOM 5243 C C . LYS A 1 659 ? -54.603 -11.987 -6.110 1.00 87.06 659 LYS A C 1
ATOM 5245 O O . LYS A 1 659 ? -55.107 -11.150 -6.854 1.00 87.06 659 LYS A O 1
ATOM 5250 N N . TYR A 1 660 ? -55.057 -13.237 -6.016 1.00 86.06 660 TYR A N 1
ATOM 5251 C CA . TYR A 1 660 ? -56.163 -13.792 -6.801 1.00 86.06 660 TYR A CA 1
ATOM 5252 C C . TYR A 1 660 ? -57.474 -13.923 -6.008 1.00 86.06 660 TYR A C 1
ATOM 5254 O O . TYR A 1 660 ? -58.433 -14.502 -6.508 1.00 86.06 660 TYR A O 1
ATOM 5262 N N . GLY A 1 661 ? -57.538 -13.367 -4.793 1.00 86.56 661 GLY A N 1
ATOM 5263 C CA . GLY A 1 661 ? -58.779 -13.237 -4.025 1.00 86.56 661 GLY A CA 1
ATOM 5264 C C . GLY A 1 661 ? -59.101 -14.385 -3.067 1.00 86.56 661 GLY A C 1
ATOM 5265 O O . GLY A 1 661 ? -60.162 -14.352 -2.455 1.00 86.56 661 GLY A O 1
ATOM 5266 N N . ALA A 1 662 ? -58.219 -15.374 -2.890 1.00 87.94 662 ALA A N 1
ATOM 5267 C CA . ALA A 1 662 ? -58.393 -16.396 -1.848 1.00 87.94 662 ALA A CA 1
ATOM 5268 C C . ALA A 1 662 ? -58.105 -15.814 -0.453 1.00 87.94 662 ALA A C 1
ATOM 5270 O O . ALA A 1 662 ? -57.100 -15.123 -0.283 1.00 87.94 662 ALA A O 1
ATOM 5271 N N . GLU A 1 663 ? -58.959 -16.089 0.533 1.00 90.31 663 GLU A N 1
ATOM 5272 C CA . GLU A 1 663 ? -58.833 -15.559 1.897 1.00 90.31 663 GLU A CA 1
ATOM 5273 C C . GLU A 1 663 ? -57.706 -16.245 2.691 1.00 90.31 663 GLU A C 1
ATOM 5275 O O . GLU A 1 663 ? -57.525 -17.461 2.640 1.00 90.31 663 GLU A O 1
ATOM 5280 N N . LEU A 1 664 ? -56.940 -15.452 3.445 1.00 89.44 664 LEU A N 1
ATOM 5281 C CA . LEU A 1 664 ? -55.914 -15.919 4.377 1.00 89.44 664 LEU A CA 1
ATOM 5282 C C . LEU A 1 664 ? -56.485 -15.892 5.802 1.00 89.44 664 LEU A C 1
ATOM 5284 O O . LEU A 1 664 ? -56.343 -14.901 6.525 1.00 89.44 664 LEU A O 1
ATOM 5288 N N . GLU A 1 665 ? -57.158 -16.968 6.205 1.00 83.12 665 GLU A N 1
ATOM 5289 C CA . GLU A 1 665 ? -57.875 -17.039 7.489 1.00 83.12 665 GLU A CA 1
ATOM 5290 C C . GLU A 1 665 ? -56.930 -17.028 8.706 1.00 83.12 665 GLU A C 1
ATOM 5292 O O . GLU A 1 665 ? -57.126 -16.259 9.649 1.00 83.12 665 GLU A O 1
ATOM 5297 N N . HIS A 1 666 ? -55.868 -17.837 8.665 1.00 84.06 666 HIS A N 1
ATOM 5298 C CA . HIS A 1 666 ? -54.932 -18.042 9.775 1.00 84.06 666 HIS A CA 1
ATOM 5299 C C . HIS A 1 666 ? -53.784 -17.021 9.776 1.00 84.06 666 HIS A C 1
ATOM 5301 O O . HIS A 1 666 ? -53.236 -16.689 8.724 1.00 84.06 666 HIS A O 1
ATOM 5307 N N . MET A 1 667 ? -53.383 -16.526 10.953 1.00 81.38 667 MET A N 1
ATOM 5308 C CA . MET A 1 667 ? -52.308 -15.524 11.076 1.00 81.38 667 MET A CA 1
ATOM 5309 C C . MET A 1 667 ? -50.956 -16.081 10.613 1.00 81.38 667 MET A C 1
ATOM 5311 O O . MET A 1 667 ? -50.153 -15.360 10.026 1.00 81.38 667 MET A O 1
ATOM 5315 N N . GLU A 1 668 ? -50.737 -17.369 10.841 1.00 80.06 668 GLU A N 1
ATOM 5316 C CA . GLU A 1 668 ? -49.577 -18.144 10.421 1.00 80.06 668 GLU A CA 1
ATOM 5317 C C . GLU A 1 668 ? -49.443 -18.105 8.896 1.00 80.06 668 GLU A C 1
ATOM 5319 O O . GLU A 1 668 ? -48.388 -17.743 8.380 1.00 80.06 668 GLU A O 1
ATOM 5324 N N . HIS A 1 669 ? -50.548 -18.335 8.170 1.00 85.56 669 HIS A N 1
ATOM 5325 C CA . HIS A 1 669 ? -50.572 -18.190 6.713 1.00 85.56 669 HIS A CA 1
ATOM 5326 C C . HIS A 1 669 ? -50.193 -16.766 6.318 1.00 85.56 669 HIS A C 1
ATOM 5328 O O . HIS A 1 669 ? -49.354 -16.556 5.453 1.00 85.56 669 HIS A O 1
ATOM 5334 N N . ARG A 1 670 ? -50.759 -15.756 6.980 1.00 88.25 670 ARG A N 1
ATOM 5335 C CA . ARG A 1 670 ? -50.444 -14.371 6.630 1.00 88.25 670 ARG A CA 1
ATOM 5336 C C . ARG A 1 670 ? -48.974 -14.010 6.875 1.00 88.25 670 ARG A C 1
ATOM 5338 O O . ARG A 1 670 ? -48.431 -13.210 6.122 1.00 88.25 670 ARG A O 1
ATOM 5345 N N . SER A 1 671 ? -48.333 -14.583 7.896 1.00 86.44 671 SER A N 1
ATOM 5346 C CA . SER A 1 671 ? -46.895 -14.413 8.146 1.00 86.44 671 SER A CA 1
ATOM 5347 C C . SER A 1 671 ? -46.047 -15.034 7.031 1.00 86.44 671 SER A C 1
ATOM 5349 O O . SER A 1 671 ? -45.118 -14.393 6.524 1.00 86.44 671 SER A O 1
ATOM 5351 N N . ASP A 1 672 ? -46.431 -16.231 6.582 1.00 88.38 672 ASP A N 1
ATOM 5352 C CA . ASP A 1 672 ? -45.768 -16.951 5.494 1.00 88.38 672 ASP A CA 1
ATOM 5353 C C . ASP A 1 672 ? -45.780 -16.173 4.179 1.00 88.38 672 ASP A C 1
ATOM 5355 O O . ASP A 1 672 ? -44.787 -16.195 3.459 1.00 88.38 672 ASP A O 1
ATOM 5359 N N . PHE A 1 673 ? -46.842 -15.406 3.917 1.00 90.50 673 PHE A N 1
ATOM 5360 C CA . PHE A 1 673 ? -46.933 -14.542 2.739 1.00 90.50 673 PHE A CA 1
ATOM 5361 C C . PHE A 1 673 ? -46.027 -13.307 2.788 1.00 90.50 673 PHE A C 1
ATOM 5363 O O . PHE A 1 673 ? -45.749 -12.715 1.750 1.00 90.50 673 PHE A O 1
ATOM 5370 N N . VAL A 1 674 ? -45.548 -12.898 3.964 1.00 90.12 674 VAL A N 1
ATOM 5371 C CA . VAL A 1 674 ? -44.762 -11.663 4.126 1.00 90.12 674 VAL A CA 1
ATOM 5372 C C . VAL A 1 674 ? -43.258 -11.948 4.140 1.00 90.12 674 VAL A C 1
ATOM 5374 O O . VAL A 1 674 ? -42.458 -11.181 3.592 1.00 90.12 674 VAL A O 1
ATOM 5377 N N . ARG A 1 675 ? -42.839 -13.058 4.755 1.00 90.19 675 ARG A N 1
ATOM 5378 C CA . ARG A 1 675 ? -41.415 -13.366 4.954 1.00 90.19 675 ARG A CA 1
ATOM 5379 C C . ARG A 1 675 ? -40.574 -13.495 3.668 1.00 90.19 675 ARG A C 1
ATOM 5381 O O . ARG A 1 675 ? -39.436 -13.021 3.718 1.00 90.19 675 ARG A O 1
ATOM 5388 N N . PRO A 1 676 ? -41.049 -14.039 2.522 1.00 92.50 676 PRO A N 1
ATOM 5389 C CA . PRO A 1 676 ? -40.227 -14.156 1.318 1.00 92.50 676 PRO A CA 1
ATOM 5390 C C . PRO A 1 676 ? -39.911 -12.781 0.731 1.00 92.50 676 PRO A C 1
ATOM 5392 O O . PRO A 1 676 ? -38.757 -12.511 0.402 1.00 92.50 676 PRO A O 1
ATOM 5395 N N . GLY A 1 677 ? -40.897 -11.876 0.698 1.00 90.88 677 GLY A N 1
ATOM 5396 C CA . GLY A 1 677 ? -40.709 -10.487 0.281 1.00 90.88 677 GLY A CA 1
ATOM 5397 C C . GLY A 1 677 ? -39.721 -9.733 1.176 1.00 90.88 677 GLY A C 1
ATOM 5398 O O . GLY A 1 677 ? -38.801 -9.086 0.676 1.00 90.88 677 GLY A O 1
ATOM 5399 N N . ILE A 1 678 ? -39.821 -9.889 2.502 1.00 91.19 678 ILE A N 1
ATOM 5400 C CA . ILE A 1 678 ? -38.841 -9.310 3.439 1.00 91.19 678 ILE A CA 1
ATOM 5401 C C . ILE A 1 678 ? -37.439 -9.863 3.161 1.00 91.19 678 ILE A C 1
ATOM 5403 O O . ILE A 1 678 ? -36.470 -9.105 3.069 1.00 91.19 678 ILE A O 1
ATOM 5407 N N . LEU A 1 679 ? -37.307 -11.181 3.017 1.00 91.56 679 LEU A N 1
ATOM 5408 C CA . LEU A 1 679 ? -36.011 -11.815 2.815 1.00 91.56 679 LEU A CA 1
ATOM 5409 C C . LEU A 1 679 ? -35.422 -11.492 1.428 1.00 91.56 679 LEU A C 1
ATOM 5411 O O . LEU A 1 679 ? -34.206 -11.358 1.300 1.00 91.56 679 LEU A O 1
ATOM 5415 N N . ARG A 1 680 ? -36.258 -11.262 0.407 1.00 91.94 680 ARG A N 1
ATOM 5416 C CA . ARG A 1 680 ? -35.854 -10.680 -0.883 1.00 91.94 680 ARG A CA 1
ATOM 5417 C C . ARG A 1 680 ? -35.286 -9.274 -0.690 1.00 91.94 680 ARG A C 1
ATOM 5419 O O . ARG A 1 680 ? -34.205 -8.980 -1.202 1.00 91.94 680 ARG A O 1
ATOM 5426 N N . ASP A 1 681 ? -35.985 -8.413 0.041 1.00 87.56 681 ASP A N 1
ATOM 5427 C CA . ASP A 1 681 ? -35.664 -6.984 0.126 1.00 87.56 681 ASP A CA 1
ATOM 5428 C C . ASP A 1 681 ? -34.440 -6.698 1.010 1.00 87.56 681 ASP A C 1
ATOM 5430 O O . ASP A 1 681 ? -33.627 -5.817 0.700 1.00 87.56 681 ASP A O 1
ATOM 5434 N N . PHE A 1 682 ? -34.276 -7.460 2.094 1.00 86.69 682 PHE A N 1
ATOM 5435 C CA . PHE A 1 682 ? -33.199 -7.267 3.068 1.00 86.69 682 PHE A CA 1
ATOM 5436 C C . PHE A 1 682 ? -32.074 -8.296 2.949 1.00 86.69 682 PHE A C 1
ATOM 5438 O O . PHE A 1 682 ? -30.923 -7.969 3.247 1.00 86.69 682 PHE A O 1
ATOM 5445 N N . GLY A 1 683 ? -32.366 -9.511 2.480 1.00 90.25 683 GLY A N 1
ATOM 5446 C CA . GLY A 1 683 ? -31.477 -10.657 2.662 1.00 90.25 683 GLY A CA 1
ATOM 5447 C C . GLY A 1 683 ? -31.264 -10.992 4.142 1.00 90.25 683 GLY A C 1
ATOM 5448 O O . GLY A 1 683 ? -31.897 -10.431 5.035 1.00 90.25 683 GLY A O 1
ATOM 5449 N N . GLY A 1 684 ? -30.326 -11.892 4.421 1.00 90.62 684 GLY A N 1
ATOM 5450 C CA . GLY A 1 684 ? -29.945 -12.270 5.779 1.00 90.62 684 GLY A CA 1
ATOM 5451 C C . GLY A 1 684 ? -30.546 -13.602 6.212 1.00 90.62 684 GLY A C 1
ATOM 5452 O O . GLY A 1 684 ? -30.528 -14.560 5.443 1.00 90.62 684 GLY A O 1
ATOM 5453 N N . ILE A 1 685 ? -30.987 -13.663 7.470 1.00 91.44 685 ILE A N 1
ATOM 5454 C CA . ILE A 1 685 ? -31.527 -14.863 8.116 1.00 91.44 685 ILE A CA 1
ATOM 5455 C C . ILE A 1 685 ? -32.945 -14.541 8.573 1.00 91.44 685 ILE A C 1
ATOM 5457 O O . ILE A 1 685 ? -33.153 -13.564 9.292 1.00 91.44 685 ILE A O 1
ATOM 5461 N N . TYR A 1 686 ? -33.890 -15.370 8.164 1.00 92.88 686 TYR A N 1
ATOM 5462 C CA . TYR A 1 686 ? -35.224 -15.439 8.727 1.00 92.88 686 TYR A CA 1
ATOM 5463 C C . TYR A 1 686 ? -35.280 -16.574 9.753 1.00 92.88 686 TYR A C 1
ATOM 5465 O O . TYR A 1 686 ? -34.767 -17.663 9.484 1.00 92.88 686 TYR A O 1
ATOM 5473 N N . LEU A 1 687 ? -35.894 -16.295 10.902 1.00 89.88 687 LEU A N 1
ATOM 5474 C CA . LEU A 1 687 ? -36.154 -17.245 11.977 1.00 89.88 687 LEU A CA 1
ATOM 5475 C C . LEU A 1 687 ? -37.611 -17.087 12.412 1.00 89.88 687 LEU A C 1
ATOM 5477 O O . LEU A 1 687 ? -38.046 -15.957 12.664 1.00 89.88 687 LEU A O 1
ATOM 5481 N N . ASP A 1 688 ? -38.329 -18.199 12.535 1.00 86.38 688 ASP A N 1
ATOM 5482 C CA . ASP A 1 688 ? -39.598 -18.218 13.257 1.00 86.38 688 ASP A CA 1
ATOM 5483 C C . ASP A 1 688 ? -39.370 -17.846 14.730 1.00 86.38 688 ASP A C 1
ATOM 5485 O O . ASP A 1 688 ? -38.273 -17.967 15.285 1.00 86.38 688 ASP A O 1
ATOM 5489 N N . PHE A 1 689 ? -40.421 -17.348 15.379 1.00 81.38 689 PHE A N 1
ATOM 5490 C CA . PHE A 1 689 ? -40.321 -16.812 16.739 1.00 81.38 689 PHE A CA 1
ATOM 5491 C C . PHE A 1 689 ? -40.030 -17.891 17.794 1.00 81.38 689 PHE A C 1
ATOM 5493 O O . PHE A 1 689 ? -39.541 -17.588 18.881 1.00 81.38 689 PHE A O 1
ATOM 5500 N N . ASP A 1 690 ? -40.335 -19.144 17.473 1.00 79.62 690 ASP A N 1
ATOM 5501 C CA . ASP A 1 690 ? -40.058 -20.333 18.271 1.00 79.62 690 ASP A CA 1
ATOM 5502 C C . ASP A 1 690 ? -38.704 -20.977 17.925 1.00 79.62 690 ASP A C 1
ATOM 5504 O O . ASP A 1 690 ? -38.336 -21.986 18.522 1.00 79.62 690 ASP A O 1
ATOM 5508 N N . VAL A 1 691 ? -37.921 -20.413 17.004 1.00 86.31 691 VAL A N 1
ATOM 5509 C CA . VAL A 1 691 ? -36.602 -20.942 16.656 1.00 86.31 691 VAL A CA 1
ATOM 5510 C C . VAL A 1 691 ? -35.524 -20.301 17.513 1.00 86.31 691 VAL A C 1
ATOM 5512 O O . VAL A 1 691 ? -35.316 -19.087 17.500 1.00 86.31 691 VAL A O 1
ATOM 5515 N N . VAL A 1 692 ? -34.746 -21.142 18.195 1.00 86.00 692 VAL A N 1
ATOM 5516 C CA . VAL A 1 692 ? -33.619 -20.692 19.009 1.00 86.00 692 VAL A CA 1
ATOM 5517 C C . VAL A 1 692 ? -32.295 -21.092 18.354 1.00 86.00 692 VAL A C 1
ATOM 5519 O O . VAL A 1 692 ? -32.032 -22.290 18.188 1.00 86.00 692 VAL A O 1
ATOM 5522 N N . PRO A 1 693 ? -31.433 -20.127 17.976 1.00 85.62 693 PRO A N 1
ATOM 5523 C CA . PRO A 1 693 ? -30.096 -20.429 17.488 1.00 85.62 693 PRO A CA 1
ATOM 5524 C C . PRO A 1 693 ? -29.220 -20.941 18.634 1.00 85.62 693 PRO A C 1
ATOM 5526 O O . PRO A 1 693 ? -29.096 -20.307 19.679 1.00 85.62 693 PRO A O 1
ATOM 5529 N N . ILE A 1 694 ? -28.587 -22.091 18.413 1.00 82.00 694 ILE A N 1
ATOM 5530 C CA . ILE A 1 694 ? -27.676 -22.748 19.364 1.00 82.00 694 ILE A CA 1
ATOM 5531 C C . ILE A 1 694 ? -26.238 -22.829 18.825 1.00 82.00 694 ILE A C 1
ATOM 5533 O O . ILE A 1 694 ? -25.379 -23.465 19.436 1.00 82.00 694 ILE A O 1
ATOM 5537 N N . ARG A 1 695 ? -25.984 -22.218 17.659 1.00 78.62 695 ARG A N 1
ATOM 5538 C CA . ARG A 1 695 ? -24.678 -22.106 16.995 1.00 78.62 695 ARG A CA 1
ATOM 5539 C C . ARG A 1 695 ? -24.634 -20.870 16.098 1.00 78.62 695 ARG A C 1
ATOM 5541 O O . ARG A 1 695 ? -25.658 -20.466 15.551 1.00 78.62 695 ARG A O 1
ATOM 5548 N N . ASP A 1 696 ? -23.434 -20.339 15.873 1.00 76.00 696 ASP A N 1
ATOM 5549 C CA . ASP A 1 696 ? -23.201 -19.291 14.879 1.00 76.00 696 ASP A CA 1
ATOM 5550 C C . ASP A 1 696 ? -23.589 -19.750 13.458 1.00 76.00 696 ASP A C 1
ATOM 5552 O O . ASP A 1 696 ? -23.107 -20.764 12.951 1.00 76.00 696 ASP A O 1
ATOM 5556 N N . MET A 1 697 ? -24.457 -18.980 12.800 1.00 81.81 697 MET A N 1
ATOM 5557 C CA . MET A 1 697 ? -24.903 -19.198 11.421 1.00 81.81 697 MET A CA 1
ATOM 5558 C C . MET A 1 697 ? -24.083 -18.428 10.378 1.00 81.81 697 MET A C 1
ATOM 5560 O O . MET A 1 697 ? -24.340 -18.560 9.177 1.00 81.81 697 MET A O 1
ATOM 5564 N N . LYS A 1 698 ? -23.084 -17.635 10.784 1.00 79.31 698 LYS A N 1
ATOM 5565 C CA . LYS A 1 698 ? -22.166 -16.941 9.872 1.00 79.31 698 LYS A CA 1
ATOM 5566 C C . LYS A 1 698 ? -21.554 -17.871 8.814 1.00 79.31 698 LYS A C 1
ATOM 5568 O O . LYS A 1 698 ? -21.590 -17.482 7.645 1.00 79.31 698 LYS A O 1
ATOM 5573 N N . PRO A 1 699 ? -21.105 -19.109 9.128 1.00 82.25 699 PRO A N 1
ATOM 5574 C CA . PRO A 1 699 ? -20.580 -20.017 8.106 1.00 82.25 699 PRO A CA 1
ATOM 5575 C C . PRO A 1 699 ? -21.593 -20.353 7.004 1.00 82.25 699 PRO A C 1
ATOM 5577 O O . PRO A 1 699 ? -21.208 -20.582 5.861 1.00 82.25 699 PRO A O 1
ATOM 5580 N N . LEU A 1 700 ? -22.891 -20.359 7.326 1.00 87.00 700 LEU A N 1
ATOM 5581 C CA . LEU A 1 700 ? -23.958 -20.609 6.357 1.00 87.00 700 LEU A CA 1
ATOM 5582 C C . LEU A 1 700 ? -24.197 -19.382 5.474 1.00 87.00 700 LEU A C 1
ATOM 5584 O O . LEU A 1 700 ? -24.302 -19.517 4.255 1.00 87.00 700 LEU A O 1
ATOM 5588 N N . ARG A 1 701 ? -24.195 -18.179 6.064 1.00 84.38 701 ARG A N 1
ATOM 5589 C CA . ARG A 1 701 ? -24.282 -16.908 5.321 1.00 84.38 701 ARG A CA 1
ATOM 5590 C C . ARG A 1 701 ? -23.102 -16.696 4.373 1.00 84.38 701 ARG A C 1
ATOM 5592 O O . ARG A 1 701 ? -23.273 -16.144 3.293 1.00 84.38 701 ARG A O 1
ATOM 5599 N N . GLU A 1 702 ? -21.913 -17.121 4.785 1.00 82.00 702 GLU A N 1
ATOM 5600 C CA . GLU A 1 702 ? -20.665 -16.976 4.027 1.00 82.00 702 GLU A CA 1
ATOM 5601 C C . GLU A 1 702 ? -20.343 -18.206 3.163 1.00 82.00 702 GLU A C 1
ATOM 5603 O O . GLU A 1 702 ? -19.294 -18.255 2.523 1.00 82.00 702 GLU A O 1
ATOM 5608 N N . SER A 1 703 ? -21.253 -19.184 3.090 1.00 83.81 703 SER A N 1
ATOM 5609 C CA . SER A 1 703 ? -21.076 -20.422 2.314 1.00 83.81 703 SER A CA 1
ATOM 5610 C C . SER A 1 703 ? -20.917 -20.189 0.804 1.00 83.81 703 SER A C 1
ATOM 5612 O O . SER A 1 703 ? -20.482 -21.081 0.074 1.00 83.81 703 SER A O 1
ATOM 5614 N N . GLY A 1 704 ? -21.271 -18.993 0.325 1.00 86.50 704 GLY A N 1
ATOM 5615 C CA . GLY A 1 704 ? -21.243 -18.617 -1.085 1.00 86.50 704 GLY A CA 1
ATOM 5616 C C . GLY A 1 704 ? -22.481 -19.052 -1.872 1.00 86.50 704 GLY A C 1
ATOM 5617 O O . GLY A 1 704 ? -22.521 -18.802 -3.076 1.00 86.50 704 GLY A O 1
ATOM 5618 N N . PHE A 1 705 ? -23.470 -19.674 -1.221 1.00 93.19 705 PHE A N 1
ATOM 5619 C CA . PHE A 1 705 ? -24.775 -19.975 -1.808 1.00 93.19 705 PHE A CA 1
ATOM 5620 C C . PHE A 1 705 ? -25.730 -18.787 -1.684 1.00 93.19 705 PHE A C 1
ATOM 5622 O O . PHE A 1 705 ? -25.716 -18.070 -0.683 1.00 93.19 705 PHE A O 1
ATOM 5629 N N . ARG A 1 706 ? -26.576 -18.580 -2.699 1.00 93.25 706 ARG A N 1
ATOM 5630 C CA . ARG A 1 706 ? -27.564 -17.491 -2.693 1.00 93.25 706 ARG A CA 1
ATOM 5631 C C . ARG A 1 706 ? -28.706 -17.744 -1.721 1.00 93.25 706 ARG A C 1
ATOM 5633 O O . ARG A 1 706 ? -29.191 -16.781 -1.137 1.00 93.25 706 ARG A O 1
ATOM 5640 N N . ASN A 1 707 ? -29.107 -19.002 -1.549 1.00 95.75 707 ASN A N 1
ATOM 5641 C CA . ASN A 1 707 ? -30.155 -19.422 -0.626 1.00 95.75 707 ASN A CA 1
ATOM 5642 C C . ASN A 1 707 ? -29.686 -20.659 0.153 1.00 95.75 707 ASN A C 1
ATOM 5644 O O . ASN A 1 707 ? -29.128 -21.585 -0.442 1.00 95.75 707 ASN A O 1
ATOM 5648 N N . VAL A 1 708 ? -29.906 -20.682 1.467 1.00 95.81 708 VAL A N 1
ATOM 5649 C CA . VAL A 1 708 ? -29.588 -21.828 2.329 1.00 95.81 708 VAL A CA 1
ATOM 5650 C C . VAL A 1 708 ? -30.822 -22.216 3.130 1.00 95.81 708 VAL A C 1
ATOM 5652 O O . VAL A 1 708 ? -31.421 -21.379 3.806 1.00 95.81 708 VAL A O 1
ATOM 5655 N N . PHE A 1 709 ? -31.156 -23.500 3.073 1.00 94.44 709 PHE A N 1
ATOM 5656 C CA . PHE A 1 709 ? -32.276 -24.109 3.778 1.00 94.44 709 PHE A CA 1
ATOM 5657 C C . PHE A 1 709 ? -31.824 -25.366 4.523 1.00 94.44 709 PHE A C 1
ATOM 5659 O O . PHE A 1 709 ? -30.694 -25.823 4.354 1.00 94.44 709 PHE A O 1
ATOM 5666 N N . GLY A 1 710 ? -32.704 -25.952 5.330 1.00 90.75 710 GLY A N 1
ATOM 5667 C CA . GLY A 1 710 ? -32.487 -27.253 5.964 1.00 90.75 710 GLY A CA 1
ATOM 5668 C C . GLY A 1 710 ? -33.563 -28.249 5.560 1.00 90.75 710 GLY A C 1
ATOM 5669 O O . GLY A 1 710 ? -34.675 -27.856 5.221 1.00 90.75 710 GLY A O 1
ATOM 5670 N N . HIS A 1 711 ? -33.250 -29.540 5.606 1.00 87.81 711 HIS A N 1
ATOM 5671 C CA . HIS A 1 711 ? -34.275 -30.571 5.475 1.00 87.81 711 HIS A CA 1
ATOM 5672 C C . HIS A 1 711 ? -35.167 -30.649 6.721 1.00 87.81 711 HIS A C 1
ATOM 5674 O O . HIS A 1 711 ? -34.688 -30.546 7.849 1.00 87.81 711 HIS A O 1
ATOM 5680 N N . GLU A 1 712 ? -36.446 -30.936 6.504 1.00 81.31 712 GLU A N 1
ATOM 5681 C CA . GLU A 1 712 ? -37.390 -31.379 7.530 1.00 81.31 712 GLU A CA 1
ATOM 5682 C C . GLU A 1 712 ? -37.841 -32.840 7.285 1.00 81.31 712 GLU A C 1
ATOM 5684 O O . GLU A 1 712 ? -37.215 -33.604 6.542 1.00 81.31 712 GLU A O 1
ATOM 5689 N N . LEU A 1 713 ? -38.901 -33.284 7.967 1.00 72.38 713 LEU A N 1
ATOM 5690 C CA . LEU A 1 713 ? -39.386 -34.662 7.888 1.00 72.38 713 LEU A CA 1
ATOM 5691 C C . LEU A 1 713 ? -39.977 -34.982 6.498 1.00 72.38 713 LEU A C 1
ATOM 5693 O O . LEU A 1 713 ? -40.801 -34.242 5.969 1.00 72.38 713 LEU A O 1
ATOM 5697 N N . GLY A 1 714 ? -39.577 -36.122 5.923 1.00 73.81 714 GLY A N 1
ATOM 5698 C CA . GLY A 1 714 ? -40.049 -36.563 4.603 1.00 73.81 714 GLY A CA 1
ATOM 5699 C C . GLY A 1 714 ? -39.348 -35.891 3.416 1.00 73.81 714 GLY A C 1
ATOM 5700 O O . GLY A 1 714 ? -39.991 -35.686 2.394 1.00 73.81 714 GLY A O 1
ATOM 5701 N N . GLU A 1 715 ? -38.068 -35.523 3.564 1.00 76.00 715 GLU A N 1
ATOM 5702 C CA . GLU A 1 715 ? -37.226 -34.873 2.530 1.00 76.00 715 GLU A CA 1
ATOM 5703 C C . GLU A 1 715 ? -37.728 -33.504 2.042 1.00 76.00 715 GLU A C 1
ATOM 5705 O O . GLU A 1 715 ? -37.216 -32.948 1.069 1.00 76.00 715 GLU A O 1
ATOM 5710 N N . LYS A 1 716 ? -38.687 -32.916 2.754 1.00 87.81 716 LYS A N 1
ATOM 5711 C CA . LYS A 1 716 ? -39.152 -31.550 2.519 1.00 87.81 716 LYS A CA 1
ATOM 5712 C C . LYS A 1 716 ? -38.141 -30.531 3.050 1.00 87.81 716 LYS A C 1
ATOM 5714 O O . LYS A 1 716 ? -37.201 -30.881 3.772 1.00 87.81 716 LYS A O 1
ATOM 5719 N N . VAL A 1 717 ? -38.325 -29.274 2.670 1.00 90.31 717 VAL A N 1
ATOM 5720 C CA . VAL A 1 717 ? -37.479 -28.148 3.075 1.00 90.31 717 VAL A CA 1
ATOM 5721 C C . VAL A 1 717 ? -38.140 -27.374 4.213 1.00 90.31 717 VAL A C 1
ATOM 5723 O O . VAL A 1 717 ? -39.298 -26.982 4.106 1.00 90.31 717 VAL A O 1
ATOM 5726 N N . ASN A 1 718 ? -37.387 -27.146 5.290 1.00 88.31 718 ASN A N 1
ATOM 5727 C CA . ASN A 1 718 ? -37.797 -26.328 6.424 1.00 88.31 718 ASN A CA 1
ATOM 5728 C C . ASN A 1 718 ? -37.946 -24.864 5.990 1.00 88.31 718 ASN A C 1
ATOM 5730 O O . ASN A 1 718 ? -37.056 -24.294 5.356 1.00 88.31 718 ASN A O 1
ATOM 5734 N N . ASN A 1 719 ? -39.072 -24.273 6.365 1.00 88.62 719 ASN A N 1
ATOM 5735 C CA . ASN A 1 719 ? -39.435 -22.895 6.060 1.00 88.62 719 ASN A CA 1
ATOM 5736 C C . ASN A 1 719 ? -39.313 -21.958 7.280 1.00 88.62 719 ASN A C 1
ATOM 5738 O O . ASN A 1 719 ? -39.328 -20.745 7.098 1.00 88.62 719 ASN A O 1
ATOM 5742 N N . GLY A 1 720 ? -39.140 -22.496 8.493 1.00 88.19 720 GLY A N 1
ATOM 5743 C CA . GLY A 1 720 ? -38.953 -21.711 9.721 1.00 88.19 720 GLY A CA 1
ATOM 5744 C C . GLY A 1 720 ? -37.545 -21.140 9.913 1.00 88.19 720 GLY A C 1
ATOM 5745 O O . GLY A 1 720 ? -37.336 -20.226 10.708 1.00 88.19 720 GLY A O 1
ATOM 5746 N N . VAL A 1 721 ? -36.565 -21.633 9.149 1.00 92.00 721 VAL A N 1
ATOM 5747 C CA . VAL A 1 721 ? -35.207 -21.085 9.077 1.00 92.00 721 VAL A CA 1
ATOM 5748 C C . VAL A 1 721 ? -34.784 -20.975 7.623 1.00 92.00 721 VAL A C 1
ATOM 5750 O O . VAL A 1 721 ? -34.556 -21.976 6.942 1.00 92.00 721 VAL A O 1
ATOM 5753 N N . MET A 1 722 ? -34.638 -19.742 7.145 1.00 94.06 722 MET A N 1
ATOM 5754 C CA . MET A 1 722 ? -34.267 -19.474 5.757 1.00 94.06 722 MET A CA 1
ATOM 5755 C C . MET A 1 722 ? -33.174 -18.424 5.691 1.00 94.06 722 MET A C 1
ATOM 5757 O O . MET A 1 722 ? -33.255 -17.379 6.334 1.00 94.06 722 MET A O 1
ATOM 5761 N N . LEU A 1 723 ? -32.153 -18.676 4.881 1.00 94.75 723 LEU A N 1
ATOM 5762 C CA . LEU A 1 723 ? -31.115 -17.697 4.607 1.00 94.75 723 LEU A CA 1
ATOM 5763 C C . LEU A 1 723 ? -31.128 -17.368 3.125 1.00 94.75 723 LEU A C 1
ATOM 5765 O O . LEU A 1 723 ? -31.179 -18.264 2.285 1.00 94.75 723 LEU A O 1
ATOM 5769 N N . SER A 1 724 ? -31.034 -16.085 2.797 1.00 94.94 724 SER A N 1
ATOM 5770 C CA . SER A 1 724 ? -30.943 -15.652 1.407 1.00 94.94 724 SER A CA 1
ATOM 5771 C C . SER A 1 724 ? -30.133 -14.375 1.276 1.00 94.94 724 SER A C 1
ATOM 5773 O O . SER A 1 724 ? -30.127 -13.512 2.155 1.00 94.94 724 SER A O 1
ATOM 5775 N N . VAL A 1 725 ? -29.457 -14.221 0.144 1.00 91.62 725 VAL A N 1
ATOM 5776 C CA . VAL A 1 725 ? -28.867 -12.942 -0.249 1.00 91.62 725 VAL A CA 1
ATOM 5777 C C . VAL A 1 725 ? -29.965 -11.941 -0.603 1.00 91.62 725 VAL A C 1
ATOM 5779 O O . VAL A 1 725 ? -31.045 -12.308 -1.073 1.00 91.62 725 VAL A O 1
ATOM 5782 N N . LYS A 1 726 ? -29.675 -10.655 -0.407 1.00 90.25 726 LYS A N 1
ATOM 5783 C CA . LYS A 1 726 ? -30.550 -9.569 -0.851 1.00 90.25 726 LYS A CA 1
ATOM 5784 C C . LYS A 1 726 ? -30.751 -9.637 -2.369 1.00 90.25 726 LYS A C 1
ATOM 5786 O O . LYS A 1 726 ? -29.793 -9.848 -3.113 1.00 90.25 726 LYS A O 1
ATOM 5791 N N . GLY A 1 727 ? -31.985 -9.439 -2.827 1.00 89.25 727 GLY A N 1
ATOM 5792 C CA . GLY A 1 727 ? -32.353 -9.496 -4.243 1.00 89.25 727 GLY A CA 1
ATOM 5793 C C . GLY A 1 727 ? -32.246 -10.900 -4.845 1.00 89.25 727 GLY A C 1
ATOM 5794 O O . GLY A 1 727 ? -31.901 -11.046 -6.018 1.00 89.25 727 GLY A O 1
ATOM 5795 N N . SER A 1 728 ? -32.462 -11.949 -4.048 1.00 90.31 728 SER A N 1
ATOM 5796 C CA . SER A 1 728 ? -32.517 -13.320 -4.558 1.00 90.31 728 SER A CA 1
ATOM 5797 C C . SER A 1 728 ? -33.726 -13.509 -5.476 1.00 90.31 728 SER A C 1
ATOM 5799 O O . SER A 1 728 ? -34.864 -13.286 -5.064 1.00 90.31 728 SER A O 1
ATOM 5801 N N . HIS A 1 729 ? -33.482 -13.963 -6.710 1.00 90.50 729 HIS A N 1
ATOM 5802 C CA . HIS A 1 729 ? -34.557 -14.325 -7.638 1.00 90.50 729 HIS A CA 1
ATOM 5803 C C . HIS A 1 729 ? -35.382 -15.501 -7.118 1.00 90.50 729 HIS A C 1
ATOM 5805 O O . HIS A 1 729 ? -36.572 -15.568 -7.395 1.00 90.50 729 HIS A O 1
ATOM 5811 N N . PHE A 1 730 ? -34.771 -16.394 -6.333 1.00 94.25 730 PHE A N 1
ATOM 5812 C CA . PHE A 1 730 ? -35.489 -17.474 -5.666 1.00 94.25 730 PHE A CA 1
ATOM 5813 C C . PHE A 1 730 ? -36.612 -16.922 -4.785 1.00 94.25 730 PHE A C 1
ATOM 5815 O O . PHE A 1 730 ? -37.753 -17.352 -4.910 1.00 94.25 730 PHE A O 1
ATOM 5822 N N . MET A 1 731 ? -36.291 -15.947 -3.926 1.00 95.06 731 MET A N 1
ATOM 5823 C CA . MET A 1 731 ? -37.264 -15.349 -3.008 1.00 95.06 731 MET A CA 1
ATOM 5824 C C . MET A 1 731 ? -38.320 -14.535 -3.747 1.00 95.06 731 MET A C 1
ATOM 5826 O O . MET A 1 731 ? -39.474 -14.556 -3.350 1.00 95.06 731 MET A O 1
ATOM 5830 N N . ASP A 1 732 ? -37.952 -13.877 -4.847 1.00 92.19 732 ASP A N 1
ATOM 5831 C CA . ASP A 1 732 ? -38.903 -13.147 -5.690 1.00 92.19 732 ASP A CA 1
ATOM 5832 C C . ASP A 1 732 ? -39.923 -14.076 -6.369 1.00 92.19 732 ASP A C 1
ATOM 5834 O O . ASP A 1 732 ? -41.124 -13.814 -6.362 1.00 92.19 732 ASP A O 1
ATOM 5838 N N . VAL A 1 733 ? -39.457 -15.208 -6.903 1.00 92.75 733 VAL A N 1
ATOM 5839 C CA . VAL A 1 733 ? -40.339 -16.235 -7.473 1.00 92.75 733 VAL A CA 1
ATOM 5840 C C . VAL A 1 733 ? -41.185 -16.882 -6.381 1.00 92.75 733 VAL A C 1
ATOM 5842 O O . VAL A 1 733 ? -42.373 -17.093 -6.594 1.00 92.75 733 VAL A O 1
ATOM 5845 N N . PHE A 1 734 ? -40.606 -17.159 -5.210 1.00 93.94 734 PHE A N 1
ATOM 5846 C CA . PHE A 1 734 ? -41.334 -17.779 -4.106 1.00 93.94 734 PHE A CA 1
ATOM 5847 C C . PHE A 1 734 ? -42.459 -16.863 -3.613 1.00 93.94 734 PHE A C 1
ATOM 5849 O O . PHE A 1 734 ? -43.597 -17.314 -3.505 1.00 93.94 734 PHE A O 1
ATOM 5856 N N . ASP A 1 735 ? -42.154 -15.572 -3.436 1.00 92.00 735 ASP A N 1
ATOM 5857 C CA . ASP A 1 735 ? -43.095 -14.512 -3.060 1.00 92.00 735 ASP A CA 1
ATOM 5858 C C . ASP A 1 735 ? -44.253 -14.369 -4.058 1.00 92.00 735 ASP A C 1
ATOM 5860 O O . ASP A 1 735 ? -45.413 -14.224 -3.678 1.00 92.00 735 ASP A O 1
ATOM 5864 N N . ARG A 1 736 ? -43.953 -14.455 -5.358 1.00 90.62 736 ARG A N 1
ATOM 5865 C CA . ARG A 1 736 ? -44.959 -14.376 -6.421 1.00 90.62 736 ARG A CA 1
ATOM 5866 C C . ARG A 1 736 ? -45.840 -15.624 -6.473 1.00 90.62 736 ARG A C 1
ATOM 5868 O O . ARG A 1 736 ? -47.065 -15.512 -6.472 1.00 90.62 736 ARG A O 1
ATOM 5875 N N . ASP A 1 737 ? -45.219 -16.796 -6.556 1.00 90.94 737 ASP A N 1
ATOM 5876 C CA . ASP A 1 737 ? -45.897 -18.049 -6.895 1.00 90.94 737 ASP A CA 1
ATOM 5877 C C . ASP A 1 737 ? -46.731 -18.585 -5.720 1.00 90.94 737 ASP A C 1
ATOM 5879 O O . ASP A 1 737 ? -47.720 -19.279 -5.951 1.00 90.94 737 ASP A O 1
ATOM 5883 N N . GLN A 1 738 ? -46.409 -18.221 -4.467 1.00 89.81 738 GLN A N 1
ATOM 5884 C CA . GLN A 1 738 ? -47.216 -18.620 -3.300 1.00 89.81 738 GLN A CA 1
ATOM 5885 C C . GLN A 1 738 ? -48.664 -18.122 -3.386 1.00 89.81 738 GLN A C 1
ATOM 5887 O O . GLN A 1 738 ? -49.573 -18.779 -2.883 1.00 89.81 738 GLN A O 1
ATOM 5892 N N . HIS A 1 739 ? -48.909 -17.004 -4.080 1.00 90.19 739 HIS A N 1
ATOM 5893 C CA . HIS A 1 739 ? -50.266 -16.524 -4.334 1.00 90.19 739 HIS A CA 1
ATOM 5894 C C . HIS A 1 739 ? -51.047 -17.431 -5.292 1.00 90.19 739 HIS A C 1
ATOM 5896 O O . HIS A 1 739 ? -52.266 -17.495 -5.172 1.00 90.19 739 HIS A O 1
ATOM 5902 N N . GLU A 1 740 ? -50.376 -18.108 -6.227 1.00 88.50 740 GLU A N 1
ATOM 5903 C CA . GLU A 1 740 ? -51.007 -18.976 -7.234 1.00 88.50 740 GLU A CA 1
ATOM 5904 C C . GLU A 1 740 ? -51.310 -20.369 -6.691 1.00 88.50 740 GLU A C 1
ATOM 5906 O O . GLU A 1 740 ? -52.341 -20.950 -7.019 1.00 88.50 740 GLU A O 1
ATOM 5911 N N . VAL A 1 741 ? -50.415 -20.913 -5.864 1.00 89.06 741 VAL A N 1
ATOM 5912 C CA . VAL A 1 741 ? -50.528 -22.292 -5.365 1.00 89.06 741 VAL A CA 1
ATOM 5913 C C . VAL A 1 741 ? -51.307 -22.413 -4.056 1.00 89.06 741 VAL A C 1
ATOM 5915 O O . VAL A 1 741 ? -51.491 -23.522 -3.560 1.00 89.06 741 VAL A O 1
ATOM 5918 N N . PHE A 1 742 ? -51.737 -21.299 -3.461 1.00 88.62 742 PHE A N 1
ATOM 5919 C CA . PHE A 1 742 ? -52.473 -21.328 -2.204 1.00 88.62 742 PHE A CA 1
ATOM 5920 C C . PHE A 1 742 ? -53.862 -21.947 -2.381 1.00 88.62 742 PHE A C 1
ATOM 5922 O O . PHE A 1 742 ? -54.737 -21.383 -3.033 1.00 88.62 742 PHE A O 1
ATOM 5929 N N . SER A 1 743 ? -54.070 -23.094 -1.741 1.00 83.12 743 SER A N 1
ATOM 5930 C CA . SER A 1 743 ? -55.319 -23.864 -1.771 1.00 83.12 743 SER A CA 1
ATOM 5931 C C . SER A 1 743 ? -56.169 -23.732 -0.506 1.00 83.12 743 SER A C 1
ATOM 5933 O O . SER A 1 743 ? -57.144 -24.462 -0.343 1.00 83.12 743 SER A O 1
ATOM 5935 N N . GLY A 1 744 ? -55.782 -22.850 0.421 1.00 82.44 744 GLY A N 1
ATOM 5936 C CA . GLY A 1 744 ? -56.318 -22.806 1.787 1.00 82.44 744 GLY A CA 1
ATOM 5937 C C . GLY A 1 744 ? -55.479 -23.596 2.798 1.00 82.44 744 GLY A C 1
ATOM 5938 O O . GLY A 1 744 ? -55.574 -23.339 3.996 1.00 82.44 744 GLY A O 1
ATOM 5939 N N . TRP A 1 745 ? -54.604 -24.501 2.340 1.00 80.19 745 TRP A N 1
ATOM 5940 C CA . TRP A 1 745 ? -53.755 -25.316 3.212 1.00 80.19 745 TRP A CA 1
ATOM 5941 C C . TRP A 1 745 ? -52.316 -24.796 3.306 1.00 80.19 745 TRP A C 1
ATOM 5943 O O . TRP A 1 745 ? -51.652 -24.516 2.303 1.00 80.19 745 TRP A O 1
ATOM 5953 N N . TRP A 1 746 ? -51.798 -24.747 4.537 1.00 79.75 746 TRP A N 1
ATOM 5954 C CA . TRP A 1 746 ? -50.435 -24.307 4.854 1.00 79.75 746 TRP A CA 1
ATOM 5955 C C . TRP A 1 746 ? -49.347 -25.042 4.055 1.00 79.75 746 TRP A C 1
ATOM 5957 O O . TRP A 1 746 ? -48.470 -24.426 3.450 1.00 79.75 746 TRP A O 1
ATOM 5967 N N . ILE A 1 747 ? -49.441 -26.374 4.010 1.00 82.56 747 ILE A N 1
ATOM 5968 C CA . ILE A 1 747 ? -48.395 -27.258 3.478 1.00 82.56 747 ILE A CA 1
ATOM 5969 C C . ILE A 1 747 ? -48.092 -26.975 2.000 1.00 82.56 747 ILE A C 1
ATOM 5971 O O . ILE A 1 747 ? -46.942 -27.084 1.573 1.00 82.56 747 ILE A O 1
ATOM 5975 N N . GLU A 1 748 ? -49.096 -26.629 1.196 1.00 83.81 748 GLU A N 1
ATOM 5976 C CA . GLU A 1 748 ? -48.931 -26.567 -0.258 1.00 83.81 748 GLU A CA 1
ATOM 5977 C C . GLU A 1 748 ? -48.073 -25.383 -0.715 1.00 83.81 748 GLU A C 1
ATOM 5979 O O . GLU A 1 748 ? -47.109 -25.582 -1.462 1.00 83.81 748 GLU A O 1
ATOM 5984 N N . HIS A 1 749 ? -48.379 -24.181 -0.226 1.00 86.25 749 HIS A N 1
ATOM 5985 C CA . HIS A 1 749 ? -47.637 -22.966 -0.565 1.00 86.25 749 HIS A CA 1
ATOM 5986 C C . HIS A 1 749 ? -46.354 -22.824 0.264 1.00 86.25 749 HIS A C 1
ATOM 5988 O O . HIS A 1 749 ? -45.300 -22.500 -0.267 1.00 86.25 749 HIS A O 1
ATOM 5994 N N . SER A 1 750 ? -46.399 -23.134 1.561 1.00 85.62 750 SER A N 1
ATOM 5995 C CA . SER A 1 750 ? -45.301 -22.788 2.466 1.00 85.62 750 SER A CA 1
ATOM 5996 C C . SER A 1 750 ? -44.175 -23.827 2.484 1.00 85.62 750 SER A C 1
ATOM 5998 O O . SER A 1 750 ? -43.017 -23.490 2.722 1.00 85.62 750 SER A O 1
ATOM 6000 N N . VAL A 1 751 ? -44.498 -25.095 2.195 1.00 87.62 751 VAL A N 1
ATOM 6001 C CA . VAL A 1 751 ? -43.559 -26.222 2.315 1.00 87.62 751 VAL A CA 1
ATOM 6002 C C . VAL A 1 751 ? -43.323 -26.921 0.977 1.00 87.62 751 VAL A C 1
ATOM 6004 O O . VAL A 1 751 ? -42.180 -27.055 0.534 1.00 87.62 751 VAL A O 1
ATOM 6007 N N . LEU A 1 752 ? -44.376 -27.387 0.297 1.00 90.06 752 LEU A N 1
ATOM 6008 C CA . LEU A 1 752 ? -44.227 -28.191 -0.924 1.00 90.06 752 LEU A CA 1
ATOM 6009 C C . LEU A 1 752 ? -43.734 -27.364 -2.109 1.00 90.06 752 LEU A C 1
ATOM 6011 O O . LEU A 1 752 ? -42.912 -27.840 -2.894 1.00 90.06 752 LEU A O 1
ATOM 6015 N N . GLN A 1 753 ? -44.212 -26.131 -2.260 1.00 91.06 753 GLN A N 1
ATOM 6016 C CA . GLN A 1 753 ? -43.695 -25.208 -3.266 1.00 91.06 753 GLN A CA 1
ATOM 6017 C C . GLN A 1 753 ? -42.215 -24.892 -3.022 1.00 91.06 753 GLN A C 1
ATOM 6019 O O . GLN A 1 753 ? -41.408 -25.097 -3.930 1.00 91.06 753 GLN A O 1
ATOM 6024 N N . LEU A 1 754 ? -41.855 -24.492 -1.796 1.00 92.44 754 LEU A N 1
ATOM 6025 C CA . LEU A 1 754 ? -40.468 -24.229 -1.404 1.00 92.44 754 LEU A CA 1
ATOM 6026 C C . LEU A 1 754 ? -39.572 -25.438 -1.700 1.00 92.44 754 LEU A C 1
ATOM 6028 O O . LEU A 1 754 ? -38.527 -25.297 -2.329 1.00 92.44 754 LEU A O 1
ATOM 6032 N N . THR A 1 755 ? -40.023 -26.637 -1.325 1.00 92.69 755 THR A N 1
ATOM 6033 C CA . THR A 1 755 ? -39.312 -27.899 -1.572 1.00 92.69 755 THR A CA 1
ATOM 6034 C C . THR A 1 755 ? -39.093 -28.147 -3.064 1.00 92.69 755 THR A C 1
ATOM 6036 O O . THR A 1 755 ? -37.978 -28.459 -3.481 1.00 92.69 755 THR A O 1
ATOM 6039 N N . ARG A 1 756 ? -40.131 -27.982 -3.898 1.00 91.44 756 ARG A N 1
ATOM 6040 C CA . ARG A 1 756 ? -40.023 -28.159 -5.357 1.00 91.44 756 ARG A CA 1
ATOM 6041 C C . ARG A 1 756 ? -39.040 -27.166 -5.973 1.00 91.44 756 ARG A C 1
ATOM 6043 O O . ARG A 1 756 ? -38.193 -27.573 -6.767 1.00 91.44 756 ARG A O 1
ATOM 6050 N N . MET A 1 757 ? -39.126 -25.894 -5.586 1.00 93.75 757 MET A N 1
ATOM 6051 C CA . MET A 1 757 ? -38.236 -24.839 -6.077 1.00 93.75 757 MET A CA 1
ATOM 6052 C C . MET A 1 757 ? -36.787 -25.073 -5.648 1.00 93.75 757 MET A C 1
ATOM 6054 O O . MET A 1 757 ? -35.882 -25.027 -6.481 1.00 93.75 757 MET A O 1
ATOM 6058 N N . ALA A 1 758 ? -36.568 -25.359 -4.363 1.00 92.69 758 ALA A N 1
ATOM 6059 C CA . ALA A 1 758 ? -35.249 -25.629 -3.808 1.00 92.69 758 ALA A CA 1
ATOM 6060 C C . ALA A 1 758 ? -34.599 -26.815 -4.525 1.00 92.69 758 ALA A C 1
ATOM 6062 O O . ALA A 1 758 ? -33.498 -26.670 -5.052 1.00 92.69 758 ALA A O 1
ATOM 6063 N N . ASN A 1 759 ? -35.314 -27.938 -4.646 1.00 90.81 759 ASN A N 1
ATOM 6064 C CA . ASN A 1 759 ? -34.807 -29.140 -5.304 1.00 90.81 759 ASN A CA 1
ATOM 6065 C C . ASN A 1 759 ? -34.492 -28.924 -6.790 1.00 90.81 759 ASN A C 1
ATOM 6067 O O . ASN A 1 759 ? -33.465 -29.404 -7.267 1.00 90.81 759 ASN A O 1
ATOM 6071 N N . ALA A 1 760 ? -35.327 -28.173 -7.517 1.00 88.69 760 ALA A N 1
ATOM 6072 C CA . ALA A 1 760 ? -35.083 -27.861 -8.926 1.00 88.69 760 ALA A CA 1
ATOM 6073 C C . ALA A 1 760 ? -33.812 -27.018 -9.133 1.00 88.69 760 ALA A C 1
ATOM 6075 O O . ALA A 1 760 ? -33.113 -27.177 -10.134 1.00 88.69 760 ALA A O 1
ATOM 6076 N N . LEU A 1 761 ? -33.498 -26.136 -8.181 1.00 90.62 761 LEU A N 1
ATOM 6077 C CA . LEU A 1 761 ? -32.388 -25.190 -8.284 1.00 90.62 761 LEU A CA 1
ATOM 6078 C C . LEU A 1 761 ? -31.101 -25.674 -7.600 1.00 90.62 761 LEU A C 1
ATOM 6080 O O . LEU A 1 761 ? -30.050 -25.079 -7.827 1.00 90.62 761 LEU A O 1
ATOM 6084 N N . MET A 1 762 ? -31.129 -26.789 -6.859 1.00 85.62 762 MET A N 1
ATOM 6085 C CA . MET A 1 762 ? -29.917 -27.420 -6.306 1.00 85.62 762 MET A CA 1
ATOM 6086 C C . MET A 1 762 ? -28.889 -27.799 -7.382 1.00 85.62 762 MET A C 1
ATOM 6088 O O . MET A 1 762 ? -27.689 -27.814 -7.115 1.00 85.62 762 MET A O 1
ATOM 6092 N N . ALA A 1 763 ? -29.342 -28.110 -8.601 1.00 84.19 763 ALA A N 1
ATOM 6093 C CA . ALA A 1 763 ? -28.456 -28.442 -9.717 1.00 84.19 763 ALA A CA 1
ATOM 6094 C C . ALA A 1 763 ? -27.670 -27.224 -10.240 1.00 84.19 763 ALA A C 1
ATOM 6096 O O . ALA A 1 763 ? -26.658 -27.390 -10.925 1.00 84.19 763 ALA A O 1
ATOM 6097 N N . ILE A 1 764 ? -28.120 -26.002 -9.931 1.00 87.62 764 ILE A N 1
ATOM 6098 C CA . ILE A 1 764 ? -27.457 -24.770 -10.350 1.00 87.62 764 ILE A CA 1
ATOM 6099 C C . ILE A 1 764 ? -26.350 -24.436 -9.339 1.00 87.62 764 ILE A C 1
ATOM 6101 O O . ILE A 1 764 ? -26.629 -24.250 -8.150 1.00 87.62 764 ILE A O 1
ATOM 6105 N N . PRO A 1 765 ? -25.082 -24.317 -9.780 1.00 89.25 765 PRO A N 1
ATOM 6106 C CA . PRO A 1 765 ? -23.974 -24.030 -8.880 1.00 89.25 765 PRO A CA 1
ATOM 6107 C C . PRO A 1 765 ? -24.216 -22.769 -8.045 1.00 89.25 765 PRO A C 1
ATOM 6109 O O . PRO A 1 765 ? -24.428 -21.691 -8.594 1.00 89.25 765 PRO A O 1
ATOM 6112 N N . ARG A 1 766 ? -24.100 -22.905 -6.717 1.00 90.75 766 ARG A N 1
ATOM 6113 C CA . ARG A 1 766 ? -24.227 -21.817 -5.726 1.00 90.75 766 ARG A CA 1
ATOM 6114 C C . ARG A 1 766 ? -25.614 -21.163 -5.630 1.00 90.75 766 ARG A C 1
ATOM 6116 O O . ARG A 1 766 ? -25.735 -20.126 -4.982 1.00 90.75 766 ARG A O 1
ATOM 6123 N N . GLU A 1 767 ? -26.659 -21.749 -6.209 1.00 92.44 767 GLU A N 1
ATOM 6124 C CA . GLU A 1 767 ? -28.007 -21.171 -6.117 1.00 92.44 767 GLU A CA 1
ATOM 6125 C C . GLU A 1 767 ? -28.708 -21.553 -4.806 1.00 92.44 767 GLU A C 1
ATOM 6127 O O . GLU A 1 767 ? -29.134 -20.676 -4.052 1.00 92.44 767 GLU A O 1
ATOM 6132 N N . VAL A 1 768 ? -28.774 -22.852 -4.503 1.00 95.56 768 VAL A N 1
ATOM 6133 C CA . VAL A 1 768 ? -29.428 -23.391 -3.303 1.00 95.56 768 VAL A CA 1
ATOM 6134 C C . VAL A 1 768 ? -28.514 -24.393 -2.602 1.00 95.56 768 VAL A C 1
ATOM 6136 O O . VAL A 1 768 ? -27.978 -25.298 -3.240 1.00 95.56 768 VAL A O 1
ATOM 6139 N N . LEU A 1 769 ? -28.361 -24.247 -1.286 1.00 94.44 769 LEU A N 1
ATOM 6140 C CA . LEU A 1 769 ? -27.791 -25.257 -0.395 1.00 94.44 769 LEU A CA 1
ATOM 6141 C C . LEU A 1 769 ? -28.885 -25.770 0.538 1.00 94.44 769 LEU A C 1
ATOM 6143 O O . LEU A 1 769 ? -29.479 -24.984 1.273 1.00 94.44 769 LEU A O 1
ATOM 6147 N N . ILE A 1 770 ? -29.115 -27.081 0.547 1.00 93.19 770 ILE A N 1
ATOM 6148 C CA . ILE A 1 770 ? -29.996 -27.723 1.526 1.00 93.19 770 ILE A CA 1
ATOM 6149 C C . ILE A 1 770 ? -29.123 -28.499 2.509 1.00 93.19 770 ILE A C 1
ATOM 6151 O O . ILE A 1 770 ? -28.372 -29.397 2.130 1.00 93.19 770 ILE A O 1
ATOM 6155 N N . LEU A 1 771 ? -29.176 -28.099 3.776 1.00 91.75 771 LEU A N 1
ATOM 6156 C CA . LEU A 1 771 ? -28.443 -28.730 4.864 1.00 91.75 771 LEU A CA 1
ATOM 6157 C C . LEU A 1 771 ? -29.112 -30.039 5.287 1.00 91.75 771 LEU A C 1
ATOM 6159 O O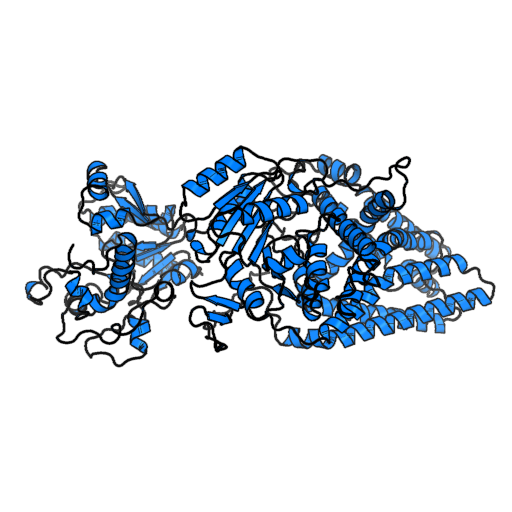 . LEU A 1 771 ? -30.315 -30.239 5.108 1.00 91.75 771 LEU A O 1
ATOM 6163 N N . GLU A 1 772 ? -28.323 -30.923 5.900 1.00 87.38 772 GLU A N 1
ATOM 6164 C CA . GLU A 1 772 ? -28.814 -32.210 6.392 1.00 87.38 772 GLU A CA 1
ATOM 6165 C C . GLU A 1 772 ? -29.970 -32.050 7.397 1.00 87.38 772 GLU A C 1
ATOM 6167 O O . GLU A 1 772 ? -30.097 -31.034 8.079 1.00 87.38 772 GLU A O 1
ATOM 6172 N N . ARG A 1 773 ? -30.793 -33.096 7.526 1.00 81.06 773 ARG A N 1
ATOM 6173 C CA . ARG A 1 773 ? -32.044 -33.115 8.312 1.00 81.06 773 ARG A CA 1
ATOM 6174 C C . ARG A 1 773 ? -31.942 -32.547 9.731 1.00 81.06 773 ARG A C 1
ATOM 6176 O O . ARG A 1 773 ? -32.900 -31.977 10.232 1.00 81.06 773 ARG A O 1
ATOM 6183 N N . HIS A 1 774 ? -30.800 -32.708 10.392 1.00 84.50 774 HIS A N 1
ATOM 6184 C CA . HIS A 1 774 ? -30.625 -32.288 11.785 1.00 84.50 774 HIS A CA 1
ATOM 6185 C C . HIS A 1 774 ? -30.040 -30.881 11.947 1.00 84.50 774 HIS A C 1
ATOM 6187 O O . HIS A 1 774 ? -29.774 -30.461 13.073 1.00 84.50 774 HIS A O 1
ATOM 6193 N N . ALA A 1 775 ? -29.831 -30.152 10.847 1.00 88.31 775 ALA A N 1
ATOM 6194 C CA . ALA A 1 775 ? -29.222 -28.830 10.875 1.00 88.31 775 ALA A CA 1
ATOM 6195 C C . ALA A 1 775 ? -30.142 -27.773 11.497 1.00 88.31 775 ALA A C 1
ATOM 6197 O O . ALA A 1 775 ? -29.699 -27.052 12.387 1.00 88.31 775 ALA A O 1
ATOM 6198 N N . PHE A 1 776 ? -31.406 -27.690 11.067 1.00 89.88 776 PHE A N 1
ATOM 6199 C CA . PHE A 1 776 ? -32.335 -26.667 11.568 1.00 89.88 776 PHE A CA 1
ATOM 6200 C C . PHE A 1 776 ? -33.451 -27.207 12.466 1.00 89.88 776 PHE A C 1
ATOM 6202 O O . PHE A 1 776 ? -33.877 -26.510 13.388 1.00 89.88 776 PHE A O 1
ATOM 6209 N N . ILE A 1 777 ? -33.885 -28.453 12.256 1.00 85.31 777 ILE A N 1
ATOM 6210 C CA . ILE A 1 777 ? -34.942 -29.086 13.055 1.00 85.31 777 ILE A CA 1
ATOM 6211 C C . ILE A 1 777 ? -34.556 -30.506 13.518 1.00 85.31 777 ILE A C 1
ATOM 6213 O O . ILE A 1 777 ? -35.123 -31.508 13.078 1.00 85.31 777 ILE A O 1
ATOM 6217 N N . PRO A 1 778 ? -33.560 -30.628 14.411 1.00 82.31 778 PRO A N 1
ATOM 6218 C CA . PRO A 1 778 ? -33.022 -31.920 14.847 1.00 82.31 778 PRO A CA 1
ATOM 6219 C C . PRO A 1 778 ? -34.063 -32.875 15.444 1.00 82.31 778 PRO A C 1
ATOM 6221 O O . PRO A 1 778 ? -33.992 -34.077 15.164 1.00 82.31 778 PRO A O 1
ATOM 6224 N N . ASP A 1 779 ? -35.041 -32.352 16.186 1.00 78.56 779 ASP A N 1
ATOM 6225 C CA . ASP A 1 779 ? -36.065 -33.145 16.873 1.00 78.56 779 ASP A CA 1
ATOM 6226 C C . ASP A 1 779 ? -37.311 -33.429 16.023 1.00 78.56 779 ASP A C 1
ATOM 6228 O O . ASP A 1 779 ? -38.085 -34.314 16.365 1.00 78.56 779 ASP A O 1
ATOM 6232 N N . GLY A 1 780 ? -37.491 -32.781 14.868 1.00 75.31 780 GLY A N 1
ATOM 6233 C CA . GLY A 1 780 ? -38.721 -32.903 14.068 1.00 75.31 780 GLY A CA 1
ATOM 6234 C C . GLY A 1 780 ? -39.968 -32.359 14.783 1.00 75.31 780 GLY A C 1
ATOM 6235 O O . GLY A 1 780 ? -39.852 -31.726 15.821 1.00 75.31 780 GLY A O 1
ATOM 6236 N N . PHE A 1 781 ? -41.160 -32.605 14.228 1.00 70.06 781 PHE A N 1
ATOM 6237 C CA . PHE A 1 781 ? -42.441 -32.063 14.723 1.00 70.06 781 PHE A CA 1
ATOM 6238 C C . PHE A 1 781 ? -43.342 -33.088 15.435 1.00 70.06 781 PHE A C 1
ATOM 6240 O O . PHE A 1 781 ? -44.460 -32.755 15.810 1.00 70.06 781 PHE A O 1
ATOM 6247 N N . ASP A 1 782 ? -42.906 -34.341 15.597 1.00 71.62 782 ASP A N 1
ATOM 6248 C CA . ASP A 1 782 ? -43.735 -35.358 16.250 1.00 71.62 782 ASP A CA 1
ATOM 6249 C C . ASP A 1 782 ? -43.671 -35.276 17.785 1.00 71.62 782 ASP A C 1
ATOM 6251 O O . ASP A 1 782 ? -42.622 -34.975 18.365 1.00 71.62 782 ASP A O 1
ATOM 6255 N N . ASP A 1 783 ? -44.803 -35.569 18.433 1.00 67.62 783 ASP A N 1
ATOM 6256 C CA . ASP A 1 783 ? -44.999 -35.440 19.885 1.00 67.62 783 ASP A CA 1
ATOM 6257 C C . ASP A 1 783 ? -43.988 -36.243 20.711 1.00 67.62 783 ASP A C 1
ATOM 6259 O O . ASP A 1 783 ? -43.588 -35.822 21.799 1.00 67.62 783 ASP A O 1
ATOM 6263 N N . GLU A 1 784 ? -43.569 -37.415 20.227 1.00 72.75 784 GLU A N 1
ATOM 6264 C CA . GLU A 1 784 ? -42.633 -38.269 20.954 1.00 72.75 784 GLU A CA 1
ATOM 6265 C C . GLU A 1 784 ? -41.244 -37.631 20.993 1.00 72.75 784 GLU A C 1
ATOM 6267 O O . GLU A 1 784 ? -40.631 -37.535 22.061 1.00 72.75 784 GLU A O 1
ATOM 6272 N N . ARG A 1 785 ? -40.751 -37.153 19.845 1.00 73.31 785 ARG A N 1
ATOM 6273 C CA . ARG A 1 785 ? -39.446 -36.497 19.769 1.00 73.31 785 ARG A CA 1
ATOM 6274 C C . ARG A 1 785 ? -39.441 -35.143 20.462 1.00 73.31 785 ARG A C 1
ATOM 6276 O O . ARG A 1 785 ? -38.521 -34.905 21.243 1.00 73.31 785 ARG A O 1
ATOM 6283 N N . HIS A 1 786 ? -40.479 -34.328 20.273 1.00 72.44 786 HIS A N 1
ATOM 6284 C CA . HIS A 1 786 ? -40.662 -33.087 21.032 1.00 72.44 786 HIS A CA 1
ATOM 6285 C C . HIS A 1 786 ? -40.703 -33.355 22.542 1.00 72.44 786 HIS A C 1
ATOM 6287 O O . HIS A 1 786 ? -40.065 -32.655 23.327 1.00 72.44 786 HIS A O 1
ATOM 6293 N N . GLY A 1 787 ? -41.361 -34.437 22.965 1.00 74.81 787 GLY A N 1
ATOM 6294 C CA . GLY A 1 787 ? -41.372 -34.869 24.359 1.00 74.81 787 GLY A CA 1
ATOM 6295 C C . GLY A 1 787 ? -39.978 -35.170 24.921 1.00 74.81 787 GLY A C 1
ATOM 6296 O O . GLY A 1 787 ? -39.746 -34.928 26.101 1.00 74.81 787 GLY A O 1
ATOM 6297 N N . ARG A 1 788 ? -39.023 -35.659 24.114 1.00 80.19 788 ARG A N 1
ATOM 6298 C CA . ARG A 1 788 ? -37.630 -35.913 24.552 1.00 80.19 788 ARG A CA 1
ATOM 6299 C C . ARG A 1 788 ? -36.800 -34.640 24.714 1.00 80.19 788 ARG A C 1
ATOM 6301 O O . ARG A 1 788 ? -35.863 -34.634 25.512 1.00 80.19 788 ARG A O 1
ATOM 6308 N N . LEU A 1 789 ? -37.139 -33.581 23.980 1.00 83.75 789 LEU A N 1
ATOM 6309 C CA . LEU A 1 789 ? -36.459 -32.290 24.064 1.00 83.75 789 LEU A CA 1
ATOM 6310 C C . LEU A 1 789 ? -36.693 -31.636 25.439 1.00 83.75 789 LEU A C 1
ATOM 6312 O O . LEU A 1 789 ? -35.744 -31.180 26.080 1.00 83.75 789 LEU A O 1
ATOM 6316 N N . PHE A 1 790 ? -37.939 -31.669 25.925 1.00 82.12 790 PHE A N 1
ATOM 6317 C CA . PHE A 1 790 ? -38.352 -31.021 27.178 1.00 82.12 790 PHE A CA 1
ATOM 6318 C C . PHE A 1 790 ? -38.402 -31.943 28.404 1.00 82.12 790 PHE A C 1
ATOM 6320 O O . PHE A 1 790 ? -38.567 -31.463 29.526 1.00 82.12 790 PHE A O 1
ATOM 6327 N N . ARG A 1 791 ? -38.253 -33.264 28.231 1.00 83.69 791 ARG A N 1
ATOM 6328 C CA . ARG A 1 791 ? -38.292 -34.224 29.345 1.00 83.69 791 ARG A CA 1
ATOM 6329 C C . ARG A 1 791 ? -37.257 -33.867 30.412 1.00 83.69 791 ARG A C 1
ATOM 6331 O O . ARG A 1 791 ? -36.068 -33.759 30.120 1.00 83.69 791 ARG A O 1
ATOM 6338 N N . ARG A 1 792 ? -37.720 -33.729 31.656 1.00 85.31 792 ARG A N 1
ATOM 6339 C CA . ARG A 1 792 ? -36.863 -33.553 32.832 1.00 85.31 792 ARG A CA 1
ATOM 6340 C C . ARG A 1 792 ? -36.268 -34.900 33.259 1.00 85.31 792 ARG A C 1
ATOM 6342 O O . ARG A 1 792 ? -36.950 -35.923 33.259 1.00 85.31 792 ARG A O 1
ATOM 6349 N N . HIS A 1 793 ? -35.004 -34.886 33.655 1.00 87.25 793 HIS A N 1
ATOM 6350 C CA . HIS A 1 793 ? -34.229 -36.035 34.110 1.00 87.25 793 HIS A CA 1
ATOM 6351 C C . HIS A 1 793 ? -33.746 -35.819 35.550 1.00 87.25 793 HIS A C 1
ATOM 6353 O O . HIS A 1 793 ? -33.601 -34.689 36.013 1.00 87.25 793 HIS A O 1
ATOM 6359 N N . ALA A 1 794 ? -33.500 -36.908 36.285 1.00 85.88 794 ALA A N 1
ATOM 6360 C CA . ALA A 1 794 ? -33.124 -36.831 37.701 1.00 85.88 794 ALA A CA 1
ATOM 6361 C C . ALA A 1 794 ? -31.770 -36.130 37.927 1.00 85.88 794 ALA A C 1
ATOM 6363 O O . ALA A 1 794 ? -31.590 -35.426 38.923 1.00 85.88 794 ALA A O 1
ATOM 6364 N N . VAL A 1 795 ? -30.841 -36.298 36.983 1.00 85.81 795 VAL A N 1
ATOM 6365 C CA . VAL A 1 795 ? -29.483 -35.744 37.025 1.00 85.81 795 VAL A CA 1
ATOM 6366 C C . VAL A 1 795 ? -29.330 -34.593 36.026 1.00 85.81 795 VAL A C 1
ATOM 6368 O O . VAL A 1 795 ? -29.885 -34.677 34.928 1.00 85.81 795 VAL A O 1
ATOM 6371 N N . PRO A 1 796 ? -28.601 -33.518 36.378 1.00 84.88 796 PRO A N 1
ATOM 6372 C CA . PRO A 1 796 ? -28.301 -32.440 35.445 1.00 84.88 796 PRO A CA 1
ATOM 6373 C C . PRO A 1 796 ? -27.305 -32.902 34.377 1.00 84.88 796 PRO A C 1
ATOM 6375 O O . PRO A 1 796 ? -26.505 -33.818 34.591 1.00 84.88 796 PRO A O 1
ATOM 6378 N N . ALA A 1 797 ? -27.323 -32.230 33.232 1.00 81.88 797 ALA A N 1
ATOM 6379 C CA . ALA A 1 797 ? -26.289 -32.381 32.225 1.00 81.88 797 ALA A CA 1
ATOM 6380 C C . ALA A 1 797 ? -24.941 -31.876 32.786 1.00 81.88 797 ALA A C 1
ATOM 6382 O O . ALA A 1 797 ? -24.878 -30.825 33.424 1.00 81.88 797 ALA A O 1
ATOM 6383 N N . VAL A 1 798 ? -23.857 -32.627 32.582 1.00 70.31 798 VAL A N 1
ATOM 6384 C CA . VAL A 1 798 ? -22.602 -32.448 33.342 1.00 70.31 798 VAL A CA 1
ATOM 6385 C C . VAL A 1 798 ? -21.671 -31.414 32.695 1.00 70.31 798 VAL A C 1
ATOM 6387 O O . VAL A 1 798 ? -21.594 -31.364 31.475 1.00 70.31 798 VAL A O 1
ATOM 6390 N N . GLY A 1 799 ? -20.939 -30.654 33.527 1.00 67.56 799 GLY A N 1
ATOM 6391 C CA . GLY A 1 799 ? -19.592 -30.087 33.311 1.00 67.56 799 GLY A CA 1
ATOM 6392 C C . GLY A 1 799 ? -19.438 -28.612 32.893 1.00 67.56 799 GLY A C 1
ATOM 6393 O O . GLY A 1 799 ? -18.314 -28.160 32.697 1.00 67.56 799 GLY A O 1
ATOM 6394 N N . MET A 1 800 ? -20.511 -27.820 32.864 1.00 62.91 800 MET A N 1
ATOM 6395 C CA . MET A 1 800 ? -20.385 -26.356 32.717 1.00 62.91 800 MET A CA 1
ATOM 6396 C C . MET A 1 800 ? -20.198 -25.592 34.041 1.00 62.91 800 MET A C 1
ATOM 6398 O O . MET A 1 800 ? -19.958 -24.391 34.007 1.00 62.91 800 MET A O 1
ATOM 6402 N N . ASP A 1 801 ? -20.299 -26.263 35.191 1.00 58.50 801 ASP A N 1
ATOM 6403 C CA . ASP A 1 801 ? -20.333 -25.619 36.515 1.00 58.50 801 ASP A CA 1
ATOM 6404 C C . ASP A 1 801 ? -19.004 -24.995 36.967 1.00 58.50 801 ASP A C 1
ATOM 6406 O O . ASP A 1 801 ? -19.017 -24.015 37.709 1.00 58.50 801 ASP A O 1
ATOM 6410 N N . ASP A 1 802 ? -17.873 -25.498 36.464 1.00 52.03 802 ASP A N 1
ATOM 6411 C CA . ASP A 1 802 ? -16.539 -25.169 36.992 1.00 52.03 802 ASP A CA 1
ATOM 6412 C C . ASP A 1 802 ? -15.684 -24.296 36.050 1.00 52.03 802 ASP A C 1
ATOM 6414 O O . ASP A 1 802 ? -14.514 -24.036 36.332 1.00 52.03 802 ASP A O 1
ATOM 6418 N N . MET A 1 803 ? -16.230 -23.844 34.911 1.00 53.75 803 MET A N 1
ATOM 6419 C CA . MET A 1 803 ? -15.462 -23.145 33.869 1.00 53.75 803 MET A CA 1
ATOM 6420 C C . MET A 1 803 ? -15.877 -21.668 33.731 1.00 53.75 803 MET A C 1
ATOM 6422 O O . MET A 1 803 ? -17.056 -21.368 33.508 1.00 53.75 803 MET A O 1
ATOM 6426 N N . PRO A 1 804 ? -14.933 -20.711 33.806 1.00 54.44 804 PRO A N 1
ATOM 6427 C CA . PRO A 1 804 ? -15.223 -19.306 33.553 1.00 54.44 804 PRO A CA 1
ATOM 6428 C C . PRO A 1 804 ? -15.508 -19.085 32.060 1.00 54.44 804 PRO A C 1
ATOM 6430 O O . PRO A 1 804 ? -14.594 -18.970 31.259 1.00 54.44 804 PRO A O 1
ATOM 6433 N N . ILE A 1 805 ? -16.789 -19.021 31.684 1.00 54.75 805 ILE A N 1
ATOM 6434 C CA . ILE A 1 805 ? -17.205 -18.697 30.307 1.00 54.75 805 ILE A CA 1
ATOM 6435 C C . ILE A 1 805 ? -16.923 -17.214 30.008 1.00 54.75 805 ILE A C 1
ATOM 6437 O O . ILE A 1 805 ? -17.535 -16.330 30.609 1.00 54.75 805 ILE A O 1
ATOM 6441 N N . SER A 1 806 ? -16.016 -16.907 29.091 1.00 52.59 806 SER A N 1
ATOM 6442 C CA . SER A 1 806 ? -15.758 -15.535 28.647 1.00 52.59 806 SER A CA 1
ATOM 6443 C C . SER A 1 806 ? -16.696 -15.114 27.502 1.00 52.59 806 SER A C 1
ATOM 6445 O O . SER A 1 806 ? -17.311 -15.936 26.825 1.00 52.59 806 SER A O 1
ATOM 6447 N N . LEU A 1 807 ? -16.795 -13.804 27.251 1.00 45.97 807 LEU A N 1
ATOM 6448 C CA . LEU A 1 807 ? -17.478 -13.251 26.067 1.00 45.97 807 LEU A CA 1
ATOM 6449 C C . LEU A 1 807 ? -16.830 -13.697 24.743 1.00 45.97 807 LEU A C 1
ATOM 6451 O O . LEU A 1 807 ? -17.473 -13.652 23.698 1.00 45.97 807 LEU A O 1
ATOM 6455 N N . GLU A 1 808 ? -15.562 -14.102 24.775 1.00 49.12 808 GLU A N 1
ATOM 6456 C CA . GLU A 1 808 ? -14.811 -14.570 23.609 1.00 49.12 808 GLU A CA 1
ATOM 6457 C C . GLU A 1 808 ? -15.140 -16.036 23.302 1.00 49.12 808 GLU A C 1
ATOM 6459 O O . GLU A 1 808 ? -15.347 -16.361 22.136 1.00 49.12 808 GLU A O 1
ATOM 6464 N N . ASP A 1 809 ? -15.332 -16.872 24.332 1.00 52.69 809 ASP A N 1
ATOM 6465 C CA . ASP A 1 809 ? -15.803 -18.259 24.180 1.00 52.69 809 ASP A CA 1
ATOM 6466 C C . ASP A 1 809 ? -17.177 -18.316 23.506 1.00 52.69 809 ASP A C 1
ATOM 6468 O O . ASP A 1 809 ? -17.441 -19.212 22.718 1.00 52.69 809 ASP A O 1
ATOM 6472 N N . MET A 1 810 ? -18.031 -17.328 23.786 1.00 49.00 810 MET A N 1
ATOM 6473 C CA . MET A 1 810 ? -19.382 -17.171 23.234 1.00 49.00 810 MET A CA 1
ATOM 6474 C C . MET A 1 810 ? -19.417 -16.717 21.765 1.00 49.00 810 MET A C 1
ATOM 6476 O O . MET A 1 810 ? -20.402 -16.965 21.073 1.00 49.00 810 MET A O 1
ATOM 6480 N N . ASN A 1 811 ? -18.373 -16.012 21.316 1.00 44.59 811 ASN A N 1
ATOM 6481 C CA . ASN A 1 811 ? -18.204 -15.541 19.935 1.00 44.59 811 ASN A CA 1
ATOM 6482 C C . ASN A 1 811 ? -17.344 -16.501 19.096 1.00 44.59 811 ASN A C 1
ATOM 6484 O O . ASN A 1 811 ? -17.133 -16.256 17.907 1.00 44.59 811 ASN A O 1
ATOM 6488 N N . ASP A 1 812 ? -16.816 -17.564 19.708 1.00 50.66 812 ASP A N 1
ATOM 6489 C CA . ASP A 1 812 ? -16.147 -18.645 19.002 1.00 50.66 812 ASP A CA 1
ATOM 6490 C C . ASP A 1 812 ? -17.176 -19.394 18.135 1.00 50.66 812 ASP A C 1
ATOM 6492 O O . ASP A 1 812 ? -18.284 -19.712 18.579 1.00 50.66 812 ASP A O 1
ATOM 6496 N N . GLU A 1 813 ? -16.784 -19.739 16.903 1.00 44.94 813 GLU A N 1
ATOM 6497 C CA . GLU A 1 813 ? -17.550 -20.556 15.943 1.00 44.94 813 GLU A CA 1
ATOM 6498 C C . GLU A 1 813 ? -18.011 -21.897 16.572 1.00 44.94 813 GLU A C 1
ATOM 6500 O O . GLU A 1 813 ? -18.886 -22.598 16.052 1.00 44.94 813 GLU A O 1
ATOM 6505 N N . GLY A 1 814 ? -17.407 -22.259 17.711 1.00 49.59 814 GLY A N 1
ATOM 6506 C CA . GLY A 1 814 ? -17.663 -23.439 18.513 1.00 49.59 814 GLY A CA 1
ATOM 6507 C C . GLY A 1 814 ? -18.691 -23.324 19.645 1.00 49.59 814 GLY A C 1
ATOM 6508 O O . GLY A 1 814 ? -18.978 -24.377 20.216 1.00 49.59 814 GLY A O 1
ATOM 6509 N N . PHE A 1 815 ? -19.273 -22.169 19.989 1.00 54.81 815 PHE A N 1
ATOM 6510 C CA . PHE A 1 815 ? -20.131 -22.084 21.183 1.00 54.81 815 PHE A CA 1
ATOM 6511 C C . PHE A 1 815 ? -21.523 -22.701 20.985 1.00 54.81 815 PHE A C 1
ATOM 6513 O O . PHE A 1 815 ? -22.518 -22.049 20.691 1.00 54.81 815 PHE A O 1
ATOM 6520 N N . SER A 1 816 ? -21.574 -24.013 21.168 1.00 60.91 816 SER A N 1
ATOM 6521 C CA . SER A 1 816 ? -22.777 -24.770 21.482 1.00 60.91 816 SER A CA 1
ATOM 6522 C C . SER A 1 816 ? -22.438 -25.630 22.689 1.00 60.91 816 SER A C 1
ATOM 6524 O O . SER A 1 816 ? -21.302 -26.111 22.797 1.00 60.91 816 SER A O 1
ATOM 6526 N N . TYR A 1 817 ? -23.418 -25.885 23.557 1.00 62.84 817 TYR A N 1
ATOM 6527 C CA . TYR A 1 817 ? -23.298 -26.887 24.619 1.00 62.84 817 TYR A CA 1
ATOM 6528 C C . TYR A 1 817 ? -22.622 -28.180 24.113 1.00 62.84 817 TYR A C 1
ATOM 6530 O O . TYR A 1 817 ? -21.792 -28.784 24.791 1.00 62.84 817 TYR A O 1
ATOM 6538 N N . TRP A 1 818 ? -22.909 -28.557 22.861 1.00 64.00 818 TRP A N 1
ATOM 6539 C CA . TRP A 1 818 ? -22.377 -29.754 22.216 1.00 64.00 818 TRP A CA 1
ATOM 6540 C C . TRP A 1 818 ? -20.889 -29.789 21.986 1.00 64.00 818 TRP A C 1
ATOM 6542 O O . TRP A 1 818 ? -20.262 -30.797 22.308 1.00 64.00 818 TRP A O 1
ATOM 6552 N N . ASN A 1 819 ? -20.311 -28.744 21.405 1.00 62.72 819 ASN A N 1
ATOM 6553 C CA . ASN A 1 819 ? -18.871 -28.739 21.165 1.00 62.72 819 ASN A CA 1
ATOM 6554 C C . ASN A 1 819 ? -18.091 -28.819 22.477 1.00 62.72 819 ASN A C 1
ATOM 6556 O O . ASN A 1 819 ? -17.043 -29.457 22.510 1.00 62.72 819 ASN A O 1
ATOM 6560 N N . TRP A 1 820 ? -18.658 -28.268 23.550 1.00 62.56 820 TRP A N 1
ATOM 6561 C CA . TRP A 1 820 ? -18.126 -28.390 24.896 1.00 62.56 820 TRP A CA 1
ATOM 6562 C C . TRP A 1 820 ? -18.315 -29.816 25.472 1.00 62.56 820 TRP A C 1
ATOM 6564 O O . TRP A 1 820 ? -17.363 -30.403 25.977 1.00 62.56 820 TRP A O 1
ATOM 6574 N N . SER A 1 821 ? -19.479 -30.452 25.287 1.00 62.56 821 SER A N 1
ATOM 6575 C CA . SER A 1 821 ? -19.740 -31.828 25.760 1.00 62.56 821 SER A CA 1
ATOM 6576 C C . SER A 1 821 ? -18.896 -32.927 25.081 1.00 62.56 821 SER A C 1
ATOM 6578 O O . SER A 1 821 ? -18.797 -34.038 25.602 1.00 62.56 821 SER A O 1
ATOM 6580 N N . LYS A 1 822 ? -18.267 -32.651 23.925 1.00 61.12 822 LYS A N 1
ATOM 6581 C CA . LYS A 1 822 ? -17.469 -33.634 23.159 1.00 61.12 822 LYS A CA 1
ATOM 6582 C C . LYS A 1 822 ? -16.261 -34.187 23.923 1.00 61.12 822 LYS A C 1
ATOM 6584 O O . LYS A 1 822 ? -15.762 -35.245 23.550 1.00 61.12 822 LYS A O 1
ATOM 6589 N N . SER A 1 823 ? -15.784 -33.490 24.951 1.00 61.62 823 SER A N 1
ATOM 6590 C CA . SER A 1 823 ? -14.636 -33.901 25.766 1.00 61.62 823 SER A CA 1
ATOM 6591 C C . SER A 1 823 ? -15.009 -34.765 26.978 1.00 61.62 823 SER A C 1
ATOM 6593 O O . SER A 1 823 ? -14.112 -35.152 27.726 1.00 61.62 823 SER A O 1
ATOM 6595 N N . ARG A 1 824 ? -16.297 -35.092 27.187 1.00 70.06 824 ARG A N 1
ATOM 6596 C CA . ARG A 1 824 ? -16.763 -35.835 28.370 1.00 70.06 824 ARG A CA 1
ATOM 6597 C C . ARG A 1 824 ? -17.684 -37.016 28.058 1.00 70.06 824 ARG A C 1
ATOM 6599 O O . ARG A 1 824 ? -18.247 -37.133 26.971 1.00 70.06 824 ARG A O 1
ATOM 6606 N N . SER A 1 825 ? -17.885 -37.856 29.076 1.00 69.44 825 SER A N 1
ATOM 6607 C CA . SER A 1 825 ? -18.940 -38.871 29.074 1.00 69.44 825 SER A CA 1
ATOM 6608 C C . SER A 1 825 ? -20.312 -38.202 29.180 1.00 69.44 825 SER A C 1
ATOM 6610 O O . SER A 1 825 ? -20.534 -37.337 30.034 1.00 69.44 825 SER A O 1
ATOM 6612 N N . ARG A 1 826 ? -21.220 -38.593 28.288 1.00 74.50 826 ARG A N 1
ATOM 6613 C CA . ARG A 1 826 ? -22.603 -38.104 28.222 1.00 74.50 826 ARG A CA 1
ATOM 6614 C C . ARG A 1 826 ? -23.470 -38.871 29.219 1.00 74.50 826 ARG A C 1
ATOM 6616 O O . ARG A 1 826 ? -23.159 -40.020 29.524 1.00 74.50 826 ARG A O 1
ATOM 6623 N N . GLN A 1 827 ? -24.535 -38.248 29.716 1.00 84.38 827 GLN A N 1
ATOM 6624 C CA . GLN A 1 827 ? -25.637 -39.001 30.313 1.00 84.38 827 GLN A CA 1
ATOM 6625 C C . GLN A 1 827 ? -26.409 -39.721 29.201 1.00 84.38 827 GLN A C 1
ATOM 6627 O O . GLN A 1 827 ? -26.504 -39.209 28.085 1.00 84.38 827 GLN A O 1
ATOM 6632 N N . ASP A 1 828 ? -27.009 -40.871 29.507 1.00 85.75 828 ASP A N 1
ATOM 6633 C CA . ASP A 1 828 ? -27.682 -41.722 28.509 1.00 85.75 828 ASP A CA 1
ATOM 6634 C C . ASP A 1 828 ? -28.866 -41.041 27.798 1.00 85.75 828 ASP A C 1
ATOM 6636 O O . ASP A 1 828 ? -29.297 -41.471 26.729 1.00 85.75 828 ASP A O 1
ATOM 6640 N N . TRP A 1 829 ? -29.405 -39.971 28.386 1.00 86.94 829 TRP A N 1
ATOM 6641 C CA . TRP A 1 829 ? -30.531 -39.208 27.849 1.00 86.94 829 TRP A CA 1
ATOM 6642 C C . TRP A 1 829 ? -30.129 -38.008 26.974 1.00 86.94 829 TRP A C 1
ATOM 6644 O O . TRP A 1 829 ? -30.999 -37.401 26.342 1.00 86.94 829 TRP A O 1
ATOM 6654 N N . GLU A 1 830 ? -28.842 -37.647 26.928 1.00 85.62 830 GLU A N 1
ATOM 6655 C CA . GLU A 1 830 ? -28.355 -36.501 26.154 1.00 85.62 830 GLU A CA 1
ATOM 6656 C C . GLU A 1 830 ? -28.316 -36.808 24.645 1.00 85.62 830 GLU A C 1
ATOM 6658 O O . GLU A 1 830 ? -27.614 -37.715 24.190 1.00 85.62 830 GLU A O 1
ATOM 6663 N N . LEU A 1 831 ? -29.041 -36.018 23.848 1.00 82.75 831 LEU A N 1
ATOM 6664 C CA . LEU A 1 831 ? -29.151 -36.159 22.389 1.00 82.75 831 LEU A CA 1
ATOM 6665 C C . LEU A 1 831 ? -28.114 -35.310 21.662 1.00 82.75 831 LEU A C 1
ATOM 6667 O O . LEU A 1 831 ? -28.005 -34.145 21.979 1.00 82.75 831 LEU A O 1
ATOM 6671 N N . ASP A 1 832 ? -27.425 -35.821 20.640 1.00 80.94 832 ASP A N 1
ATOM 6672 C CA . ASP A 1 832 ? -26.341 -35.101 19.947 1.00 80.94 832 ASP A CA 1
ATOM 6673 C C . ASP A 1 832 ? -26.820 -33.990 18.980 1.00 80.94 832 ASP A C 1
ATOM 6675 O O . ASP A 1 832 ? -27.307 -34.286 17.889 1.00 80.94 832 ASP A O 1
ATOM 6679 N N . TYR A 1 833 ? -26.590 -32.713 19.325 1.00 82.19 833 TYR A N 1
ATOM 6680 C CA . TYR A 1 833 ? -26.847 -31.549 18.453 1.00 82.19 833 TYR A CA 1
ATOM 6681 C C . TYR A 1 833 ? -25.561 -30.965 17.834 1.00 82.19 833 TYR A C 1
ATOM 6683 O O . TYR A 1 833 ? -25.507 -29.811 17.397 1.00 82.19 833 TYR A O 1
ATOM 6691 N N . SER A 1 834 ? -24.477 -31.743 17.734 1.00 76.50 834 SER A N 1
ATOM 6692 C CA . SER A 1 834 ? -23.205 -31.278 17.152 1.00 76.50 834 SER A CA 1
ATOM 6693 C C . SER A 1 834 ? -23.289 -30.901 15.667 1.00 76.50 834 SER A C 1
ATOM 6695 O O . SER A 1 834 ? -22.378 -30.265 15.136 1.00 76.50 834 SER A O 1
ATOM 6697 N N . LYS A 1 835 ? -24.400 -31.216 15.005 1.00 79.31 835 LYS A N 1
ATOM 6698 C CA . LYS A 1 835 ? -24.707 -30.862 13.613 1.00 79.31 835 LYS A CA 1
ATOM 6699 C C . LYS A 1 835 ? -25.784 -29.780 13.474 1.00 79.31 835 LYS A C 1
ATOM 6701 O O . LYS A 1 835 ? -26.029 -29.309 12.370 1.00 79.31 835 LYS A O 1
ATOM 6706 N N . SER A 1 836 ? -26.385 -29.366 14.584 1.00 86.38 836 SER A N 1
ATOM 6707 C CA . SER A 1 836 ? -27.513 -28.441 14.595 1.00 86.38 836 SER A CA 1
ATOM 6708 C C . SER A 1 836 ? -27.064 -26.997 14.786 1.00 86.38 836 SER A C 1
ATOM 6710 O O . SER A 1 836 ? -26.150 -26.706 15.559 1.00 86.38 836 SER A O 1
ATOM 6712 N N . TYR A 1 837 ? -27.730 -26.098 14.070 1.00 87.00 837 TYR A N 1
ATOM 6713 C CA . TYR A 1 837 ? -27.613 -24.653 14.210 1.00 87.00 837 TYR A CA 1
ATOM 6714 C C . TYR A 1 837 ? -28.742 -24.067 15.053 1.00 87.00 837 TYR A C 1
ATOM 6716 O O . TYR A 1 837 ? -28.537 -23.062 15.731 1.00 87.00 837 TYR A O 1
ATOM 6724 N N . THR A 1 838 ? -29.908 -24.711 15.046 1.00 88.88 838 THR A N 1
ATOM 6725 C CA . THR A 1 838 ? -31.100 -24.289 15.789 1.00 88.88 838 THR A CA 1
ATOM 6726 C C . THR A 1 838 ? -31.798 -25.461 16.448 1.00 88.88 838 THR A C 1
ATOM 6728 O O . THR A 1 838 ? -31.625 -26.615 16.048 1.00 88.88 838 THR A O 1
ATOM 6731 N N . ILE A 1 839 ? -32.635 -25.130 17.425 1.00 86.75 839 ILE A N 1
ATOM 6732 C CA . ILE A 1 839 ? -33.705 -25.984 17.936 1.00 86.75 839 ILE A CA 1
ATOM 6733 C C . ILE A 1 839 ? -35.026 -25.220 17.838 1.00 86.75 839 ILE A C 1
ATOM 6735 O O . ILE A 1 839 ? -35.036 -23.996 17.960 1.00 86.75 839 ILE A O 1
ATOM 6739 N N . HIS A 1 840 ? -36.122 -25.932 17.586 1.00 83.12 840 HIS A N 1
ATOM 6740 C CA . HIS A 1 840 ? -37.463 -25.346 17.603 1.00 83.12 840 HIS A CA 1
ATOM 6741 C C . HIS A 1 840 ? -38.056 -25.553 18.999 1.00 83.12 840 HIS A C 1
ATOM 6743 O O . HIS A 1 840 ? -37.967 -26.640 19.569 1.00 83.12 840 HIS A O 1
ATOM 6749 N N . ALA A 1 841 ? -38.608 -24.490 19.563 1.00 68.31 841 ALA A N 1
ATOM 6750 C CA . ALA A 1 841 ? -39.110 -24.398 20.920 1.00 68.31 841 ALA A CA 1
ATOM 6751 C C . ALA A 1 841 ? -40.635 -24.250 20.911 1.00 68.31 841 ALA A C 1
ATOM 6753 O O . ALA A 1 841 ? -41.180 -23.335 21.533 1.00 68.31 841 ALA A O 1
ATOM 6754 N N . LEU A 1 842 ? -41.331 -25.143 20.197 1.00 63.06 842 LEU A N 1
ATOM 6755 C CA . LEU A 1 842 ? -42.784 -25.231 20.302 1.00 63.06 842 LEU A CA 1
ATOM 6756 C C . LEU A 1 842 ? -43.125 -25.416 21.782 1.00 63.06 842 LEU A C 1
ATOM 6758 O O . LEU A 1 842 ? -42.530 -26.260 22.460 1.00 63.06 842 LEU A O 1
ATOM 6762 N N . SER A 1 843 ? -44.050 -24.599 22.295 1.00 55.22 843 SER A N 1
ATOM 6763 C CA . SER A 1 843 ? -44.563 -24.780 23.657 1.00 55.22 843 SER A CA 1
ATOM 6764 C C . SER A 1 843 ? -44.908 -26.260 23.854 1.00 55.22 843 SER A C 1
ATOM 6766 O O . SER A 1 843 ? -45.440 -26.855 22.910 1.00 55.22 843 SER A O 1
ATOM 6768 N N . PRO A 1 844 ? -44.609 -26.872 25.022 1.00 55.62 844 PRO A N 1
ATOM 6769 C CA . PRO A 1 844 ? -44.923 -28.278 25.239 1.00 55.62 844 PRO A CA 1
ATOM 6770 C C . PRO A 1 844 ? -46.392 -28.477 24.854 1.00 55.62 844 PRO A C 1
ATOM 6772 O O . PRO A 1 844 ? -47.232 -27.743 25.385 1.00 55.62 844 PRO A O 1
ATOM 6775 N N . PRO A 1 845 ? -46.725 -29.370 23.899 1.00 49.38 845 PRO A N 1
ATOM 6776 C CA . PRO A 1 845 ? -48.101 -29.496 23.446 1.00 49.38 845 PRO A CA 1
ATOM 6777 C C . PRO A 1 845 ? -49.013 -29.672 24.661 1.00 49.38 845 PRO A C 1
ATOM 6779 O O . PRO A 1 845 ? -48.650 -30.384 25.600 1.00 49.38 845 PRO A O 1
ATOM 6782 N N . LEU A 1 846 ? -50.207 -29.072 24.660 1.00 44.50 846 LEU A N 1
ATOM 6783 C CA . LEU A 1 846 ? -51.200 -29.248 25.737 1.00 44.50 846 LEU A CA 1
ATOM 6784 C C . LEU A 1 846 ? -51.447 -30.740 26.062 1.00 44.50 846 LEU A C 1
ATOM 6786 O O . LEU A 1 846 ? -51.783 -31.102 27.186 1.00 44.50 846 LEU A O 1
ATOM 6790 N N . HIS A 1 847 ? -51.221 -31.623 25.088 1.00 45.00 847 HIS A N 1
ATOM 6791 C CA . HIS A 1 847 ? -51.313 -33.080 25.202 1.00 45.00 847 HIS A CA 1
ATOM 6792 C C . HIS A 1 847 ? -50.106 -33.726 25.923 1.00 45.00 847 HIS A C 1
ATOM 6794 O O . HIS A 1 847 ? -50.248 -34.783 26.540 1.00 45.00 847 HIS A O 1
ATOM 6800 N N . VAL A 1 848 ? -48.930 -33.088 25.878 1.00 48.31 848 VAL A N 1
ATOM 6801 C CA . VAL A 1 848 ? -47.685 -33.477 26.568 1.00 48.31 848 VAL A CA 1
ATOM 6802 C C . VAL A 1 848 ? -47.630 -32.906 27.987 1.00 48.31 848 VAL A C 1
ATOM 6804 O O . VAL A 1 848 ? -47.104 -33.580 28.868 1.00 48.31 848 VAL A O 1
ATOM 6807 N N . ALA A 1 849 ? -48.271 -31.763 28.261 1.00 48.44 849 ALA A N 1
ATOM 6808 C CA . ALA A 1 849 ? -48.455 -31.254 29.628 1.00 48.44 849 ALA A CA 1
ATOM 6809 C C . ALA A 1 849 ? -49.112 -32.296 30.565 1.00 48.44 849 ALA A C 1
ATOM 6811 O O . ALA A 1 849 ? -48.783 -32.370 31.746 1.00 48.44 849 ALA A O 1
ATOM 6812 N N . ASN A 1 850 ? -49.956 -33.182 30.016 1.00 45.69 850 ASN A N 1
ATOM 6813 C CA . ASN A 1 850 ? -50.545 -34.317 30.738 1.00 45.69 850 ASN A CA 1
ATOM 6814 C C . ASN A 1 850 ? -49.609 -35.539 30.901 1.00 45.69 850 ASN A C 1
ATOM 6816 O O . ASN A 1 850 ? -49.912 -36.425 31.696 1.00 45.69 850 ASN A O 1
ATOM 6820 N N . ARG A 1 851 ? -48.502 -35.637 30.147 1.00 48.78 851 ARG A N 1
ATOM 6821 C CA . ARG A 1 851 ? -47.545 -36.771 30.174 1.00 48.78 851 ARG A CA 1
ATOM 6822 C C . ARG A 1 851 ? -46.207 -36.436 30.838 1.00 48.78 851 ARG A C 1
ATOM 6824 O O . ARG A 1 851 ? -45.515 -37.346 31.284 1.00 48.78 851 ARG A O 1
ATOM 6831 N N . THR A 1 852 ? -45.853 -35.159 30.923 1.00 53.09 852 THR A N 1
ATOM 6832 C CA . THR A 1 852 ? -44.718 -34.643 31.698 1.00 53.09 852 THR A CA 1
ATOM 6833 C C . THR A 1 852 ? -45.237 -33.587 32.680 1.00 53.09 852 THR A C 1
ATOM 6835 O O . THR A 1 852 ? -45.150 -32.396 32.373 1.00 53.09 852 THR A O 1
ATOM 6838 N N . PRO A 1 853 ? -45.774 -33.997 33.849 1.00 52.25 853 PRO A N 1
ATOM 6839 C CA . PRO A 1 853 ? -46.320 -33.076 34.856 1.00 52.25 853 PRO A CA 1
ATOM 6840 C C . PRO A 1 853 ? -45.312 -32.010 35.328 1.00 52.25 853 PRO A C 1
ATOM 6842 O O . PRO A 1 853 ? -45.695 -30.969 35.853 1.00 52.25 853 PRO A O 1
ATOM 6845 N N . ASP A 1 854 ? -44.018 -32.263 35.116 1.00 54.25 854 ASP A N 1
ATOM 6846 C CA . ASP A 1 854 ? -42.908 -31.514 35.706 1.00 54.25 854 ASP A CA 1
ATOM 6847 C C . ASP A 1 854 ? -42.414 -30.331 34.848 1.00 54.25 854 ASP A C 1
ATOM 6849 O O . ASP A 1 854 ? -41.439 -29.674 35.226 1.00 54.25 854 ASP A O 1
ATOM 6853 N N . CYS A 1 855 ? -43.032 -30.074 33.686 1.00 55.38 855 CYS A N 1
ATOM 6854 C CA . CYS A 1 855 ? -42.655 -28.997 32.760 1.00 55.38 855 CYS A CA 1
ATOM 6855 C C . CYS A 1 855 ? -43.893 -28.271 32.204 1.00 55.38 855 CYS A C 1
ATOM 6857 O O . CYS A 1 855 ? -44.202 -28.352 31.016 1.00 55.38 855 CYS A O 1
ATOM 6859 N N . LEU A 1 856 ? -44.609 -27.562 33.082 1.00 56.31 856 LEU A N 1
ATOM 6860 C CA . LEU A 1 856 ? -45.740 -26.700 32.709 1.00 56.31 856 LEU A CA 1
ATOM 6861 C C . LEU A 1 856 ? -45.293 -25.350 32.109 1.00 56.31 856 LEU A C 1
ATOM 6863 O O . LEU A 1 856 ? -46.072 -24.716 31.406 1.00 56.31 856 LEU A O 1
ATOM 6867 N N . GLU A 1 857 ? -44.048 -24.921 32.360 1.00 66.44 857 GLU A N 1
ATOM 6868 C CA . GLU A 1 857 ? -43.495 -23.640 31.899 1.00 66.44 857 GLU A CA 1
ATOM 6869 C C . GLU A 1 857 ? -41.962 -23.715 31.742 1.00 66.44 857 GLU A C 1
ATOM 6871 O O . GLU A 1 857 ? -41.271 -24.307 32.577 1.00 66.44 857 GLU A O 1
ATOM 6876 N N . ILE A 1 858 ? -41.416 -23.100 30.684 1.00 75.06 858 ILE A N 1
ATOM 6877 C CA . ILE A 1 858 ? -39.965 -22.933 30.491 1.00 75.06 858 ILE A CA 1
ATOM 6878 C C . ILE A 1 858 ? -39.523 -21.708 31.300 1.00 75.06 858 ILE A C 1
ATOM 6880 O O . ILE A 1 858 ? -39.589 -20.577 30.821 1.00 75.06 858 ILE A O 1
ATOM 6884 N N . SER A 1 859 ? -39.089 -21.931 32.539 1.00 75.31 859 SER A N 1
ATOM 6885 C CA . SER A 1 859 ? -38.621 -20.872 33.439 1.00 75.31 859 SER A CA 1
ATOM 6886 C C . SER A 1 859 ? -37.095 -20.732 33.458 1.00 75.31 859 SER A C 1
ATOM 6888 O O . SER A 1 859 ? -36.351 -21.581 32.958 1.00 75.31 859 SER A O 1
ATOM 6890 N N . TRP A 1 860 ? -36.612 -19.663 34.097 1.00 76.19 860 TRP A N 1
ATOM 6891 C CA . TRP A 1 860 ? -35.188 -19.484 34.384 1.00 76.19 860 TRP A CA 1
ATOM 6892 C C . TRP A 1 860 ? -34.599 -20.678 35.144 1.00 76.19 860 TRP A C 1
ATOM 6894 O O . TRP A 1 860 ? -33.580 -21.234 34.737 1.00 76.19 860 TRP A O 1
ATOM 6904 N N . ASP A 1 861 ? -35.270 -21.112 36.215 1.00 79.38 861 ASP A N 1
ATOM 6905 C CA . ASP A 1 861 ? -34.835 -22.255 37.022 1.00 79.38 861 ASP A CA 1
ATOM 6906 C C . ASP A 1 861 ? -34.800 -23.549 36.204 1.00 79.38 861 ASP A C 1
ATOM 6908 O O . ASP A 1 861 ? -33.848 -24.321 36.316 1.00 79.38 861 ASP A O 1
ATOM 6912 N N . TYR A 1 862 ? -35.780 -23.756 35.320 1.00 84.38 862 TYR A N 1
ATOM 6913 C CA . TYR A 1 862 ? -35.801 -24.914 34.431 1.00 84.38 862 TYR A CA 1
ATOM 6914 C C . TYR A 1 862 ? -34.544 -24.986 33.550 1.00 84.38 862 TYR A C 1
ATOM 6916 O O . TYR A 1 862 ? -33.926 -26.049 33.442 1.00 84.38 862 TYR A O 1
ATOM 6924 N N . VAL A 1 863 ? -34.123 -23.861 32.960 1.00 85.56 863 VAL A N 1
ATOM 6925 C CA . VAL A 1 863 ? -32.909 -23.829 32.133 1.00 85.56 863 VAL A CA 1
ATOM 6926 C C . VAL A 1 863 ? -31.647 -23.987 32.984 1.00 85.56 863 VAL A C 1
ATOM 6928 O O . VAL A 1 863 ? -30.750 -24.746 32.613 1.00 85.56 863 VAL A O 1
ATOM 6931 N N . MET A 1 864 ? -31.592 -23.345 34.154 1.00 82.94 864 MET A N 1
ATOM 6932 C CA . MET A 1 864 ? -30.433 -23.410 35.054 1.00 82.94 864 MET A CA 1
ATOM 6933 C C . MET A 1 864 ? -30.198 -24.801 35.653 1.00 82.94 864 MET A C 1
ATOM 6935 O O . MET A 1 864 ? -29.054 -25.187 35.895 1.00 82.94 864 MET A O 1
ATOM 6939 N N . GLU A 1 865 ? -31.250 -25.597 35.833 1.00 85.69 865 GLU A N 1
ATOM 6940 C CA . GLU A 1 865 ? -31.126 -26.984 36.280 1.00 85.69 865 GLU A CA 1
ATOM 6941 C C . GLU A 1 865 ? -30.450 -27.900 35.253 1.00 85.69 865 GLU A C 1
ATOM 6943 O O . GLU A 1 865 ? -29.873 -28.911 35.648 1.00 85.69 865 GLU A O 1
ATOM 6948 N N . ARG A 1 866 ? -30.511 -27.578 33.949 1.00 88.50 866 ARG A N 1
ATOM 6949 C CA . ARG A 1 866 ? -29.946 -28.392 32.847 1.00 88.50 866 ARG A CA 1
ATOM 6950 C C . ARG A 1 866 ? -30.396 -29.856 32.874 1.00 88.50 866 ARG A C 1
ATOM 6952 O O . ARG A 1 866 ? -29.654 -30.753 32.486 1.00 88.50 866 ARG A O 1
ATOM 6959 N N . LYS A 1 867 ? -31.613 -30.113 33.348 1.00 89.12 867 LYS A N 1
ATOM 6960 C CA . LYS A 1 867 ? -32.177 -31.464 33.486 1.00 89.12 867 LYS A CA 1
ATOM 6961 C C . LYS A 1 867 ? -32.940 -31.936 32.249 1.00 89.12 867 LYS A C 1
ATOM 6963 O O . LYS A 1 867 ? -33.630 -32.940 32.324 1.00 89.12 867 LYS A O 1
ATOM 6968 N N . SER A 1 868 ? -32.853 -31.231 31.130 1.00 88.44 868 SER A N 1
ATOM 6969 C CA . SER A 1 868 ? -33.467 -31.625 29.859 1.00 88.44 868 SER A CA 1
ATOM 6970 C C . SER A 1 868 ? -32.549 -31.273 28.696 1.00 88.44 868 SER A C 1
ATOM 6972 O O . SER A 1 868 ? -31.633 -30.456 28.844 1.00 88.44 868 SER A O 1
ATOM 6974 N N . ASN A 1 869 ? -32.797 -31.873 27.529 1.00 87.31 869 ASN A N 1
ATOM 6975 C CA . ASN A 1 869 ? -32.033 -31.567 26.321 1.00 87.31 869 ASN A CA 1
ATOM 6976 C C . ASN A 1 869 ? -32.164 -30.081 25.947 1.00 87.31 869 ASN A C 1
ATOM 6978 O O . ASN A 1 869 ? -31.153 -29.439 25.666 1.00 87.31 869 ASN A O 1
ATOM 6982 N N . TYR A 1 870 ? -33.371 -29.515 26.046 1.00 87.19 870 TYR A N 1
ATOM 6983 C CA . TYR A 1 870 ? -33.621 -28.092 25.818 1.00 87.19 870 TYR A CA 1
ATOM 6984 C C . TYR A 1 870 ? -32.851 -27.203 26.799 1.00 87.19 870 TYR A C 1
ATOM 6986 O O . TYR A 1 870 ? -32.110 -26.311 26.386 1.00 87.19 870 TYR A O 1
ATOM 6994 N N . ALA A 1 871 ? -32.986 -27.467 28.104 1.00 87.00 871 ALA A N 1
ATOM 6995 C CA . ALA A 1 871 ? -32.324 -26.685 29.143 1.00 87.00 871 ALA A CA 1
ATOM 6996 C C . ALA A 1 871 ? -30.802 -26.705 28.961 1.00 87.00 871 ALA A C 1
ATOM 6998 O O . ALA A 1 871 ? -30.163 -25.659 29.021 1.00 87.00 871 ALA A O 1
ATOM 6999 N N . ALA A 1 872 ? -30.223 -27.869 28.653 1.00 86.12 872 ALA A N 1
ATOM 7000 C CA . ALA A 1 872 ? -28.795 -27.996 28.387 1.00 86.12 872 ALA A CA 1
ATOM 7001 C C . ALA A 1 872 ? -28.339 -27.157 27.177 1.00 86.12 872 ALA A C 1
ATOM 7003 O O . ALA A 1 872 ? -27.293 -26.514 27.252 1.00 86.12 872 ALA A O 1
ATOM 7004 N N . GLN A 1 873 ? -29.118 -27.115 26.087 1.00 84.62 873 GLN A N 1
ATOM 7005 C CA . GLN A 1 873 ? -28.762 -26.328 24.898 1.00 84.62 873 GLN A CA 1
ATOM 7006 C C . GLN A 1 873 ? -28.838 -24.819 25.117 1.00 84.62 873 GLN A C 1
ATOM 7008 O O . GLN A 1 873 ? -27.990 -24.090 24.605 1.00 84.62 873 GLN A O 1
ATOM 7013 N N . ILE A 1 874 ? -29.840 -24.349 25.861 1.00 84.12 874 ILE A N 1
ATOM 7014 C CA . ILE A 1 874 ? -30.107 -22.916 26.040 1.00 84.12 874 ILE A CA 1
ATOM 7015 C C . ILE A 1 874 ? -29.321 -22.311 27.208 1.00 84.12 874 ILE A C 1
ATOM 7017 O O . ILE A 1 874 ? -29.007 -21.117 27.191 1.00 84.12 874 ILE A O 1
ATOM 7021 N N . TYR A 1 875 ? -28.937 -23.132 28.188 1.00 83.19 875 TYR A N 1
ATOM 7022 C CA . TYR A 1 875 ? -28.166 -22.723 29.362 1.00 83.19 875 TYR A CA 1
ATOM 7023 C C . TYR A 1 875 ? -26.995 -21.771 29.065 1.00 83.19 875 TYR A C 1
ATOM 7025 O O . TYR A 1 875 ? -26.905 -20.736 29.729 1.00 83.19 875 TYR A O 1
ATOM 7033 N N . PRO A 1 876 ? -26.133 -22.025 28.060 1.00 77.69 876 PRO A N 1
ATOM 7034 C CA . PRO A 1 876 ? -24.983 -21.165 27.802 1.00 77.69 876 PRO A CA 1
ATOM 7035 C C . PRO A 1 876 ? -25.390 -19.743 27.379 1.00 77.69 876 PRO A C 1
ATOM 7037 O O . PRO A 1 876 ? -24.810 -18.760 27.844 1.00 77.69 876 PRO A O 1
ATOM 7040 N N . ALA A 1 877 ? -26.432 -19.620 26.550 1.00 75.44 877 ALA A N 1
ATOM 7041 C CA . ALA A 1 877 ? -26.955 -18.332 26.106 1.00 75.44 877 ALA A CA 1
ATOM 7042 C C . ALA A 1 877 ? -27.611 -17.554 27.259 1.00 75.44 877 ALA A C 1
ATOM 7044 O O . ALA A 1 877 ? -27.384 -16.349 27.401 1.00 75.44 877 ALA A O 1
ATOM 7045 N N . MET A 1 878 ? -28.375 -18.238 28.118 1.00 77.19 878 MET A N 1
ATOM 7046 C CA . MET A 1 878 ? -29.021 -17.613 29.280 1.00 77.19 878 MET A CA 1
ATOM 7047 C C . MET A 1 878 ? -28.025 -17.186 30.357 1.00 77.19 878 MET A C 1
ATOM 7049 O O . MET A 1 878 ? -28.163 -16.100 30.916 1.00 77.19 878 MET A O 1
ATOM 7053 N N . LEU A 1 879 ? -26.981 -17.977 30.605 1.00 74.88 879 LEU A N 1
ATOM 7054 C CA . LEU A 1 879 ? -25.915 -17.608 31.535 1.00 74.88 879 LEU A CA 1
ATOM 7055 C C . LEU A 1 879 ? -25.158 -16.350 31.073 1.00 74.88 879 LEU A C 1
ATOM 7057 O O . LEU A 1 879 ? -24.787 -15.507 31.888 1.00 74.88 879 LEU A O 1
ATOM 7061 N N . ASN A 1 880 ? -24.954 -16.182 29.765 1.00 70.44 880 ASN A N 1
ATOM 7062 C CA . ASN A 1 880 ? -24.379 -14.949 29.231 1.00 70.44 880 ASN A CA 1
ATOM 7063 C C . ASN A 1 880 ? -25.320 -13.748 29.358 1.00 70.44 880 ASN A C 1
ATOM 7065 O O . ASN A 1 880 ? -24.868 -12.656 29.704 1.00 70.44 880 ASN A O 1
ATOM 7069 N N . ALA A 1 881 ? -26.616 -13.942 29.099 1.00 69.62 881 ALA A N 1
ATOM 7070 C CA . ALA A 1 881 ? -27.608 -12.900 29.332 1.00 69.62 881 ALA A CA 1
ATOM 7071 C C . ALA A 1 881 ? -27.566 -12.429 30.799 1.00 69.62 881 ALA A C 1
ATOM 7073 O O . ALA A 1 881 ? -27.455 -11.227 31.029 1.00 69.62 881 ALA A O 1
ATOM 7074 N N . ASP A 1 882 ? -27.531 -13.356 31.768 1.00 69.81 882 ASP A N 1
ATOM 7075 C CA . ASP A 1 882 ? -27.378 -13.049 33.203 1.00 69.81 882 ASP A CA 1
ATOM 7076 C C . ASP A 1 882 ? -26.182 -12.134 33.466 1.00 69.81 882 ASP A C 1
ATOM 7078 O O . ASP A 1 882 ? -26.328 -11.030 33.983 1.00 69.81 882 ASP A O 1
ATOM 7082 N N . ARG A 1 883 ? -24.992 -12.546 33.017 1.00 65.75 883 ARG A N 1
ATOM 7083 C CA . ARG A 1 883 ? -23.757 -11.785 33.242 1.00 65.75 883 ARG A CA 1
ATOM 7084 C C . ARG A 1 883 ? -23.823 -10.396 32.623 1.00 65.75 883 ARG A C 1
ATOM 7086 O O . ARG A 1 883 ? -23.450 -9.421 33.270 1.00 65.75 883 ARG A O 1
ATOM 7093 N N . LYS A 1 884 ? -24.312 -10.289 31.386 1.00 63.00 884 LYS A N 1
ATOM 7094 C CA . LYS A 1 884 ? -24.402 -9.008 30.681 1.00 63.00 884 LYS A CA 1
ATOM 7095 C C . LYS A 1 884 ? -25.348 -8.044 31.398 1.00 63.00 884 LYS A C 1
ATOM 7097 O O . LYS A 1 884 ? -24.993 -6.882 31.598 1.00 63.00 884 LYS A O 1
ATOM 7102 N N . PHE A 1 885 ? -26.525 -8.506 31.810 1.00 63.34 885 PHE A N 1
ATOM 7103 C CA . PHE A 1 885 ? -27.516 -7.640 32.448 1.00 63.34 885 PHE A CA 1
ATOM 7104 C C . PHE A 1 885 ? -27.162 -7.310 33.908 1.00 63.34 885 PHE A C 1
ATOM 7106 O O . PHE A 1 885 ? -27.309 -6.154 34.303 1.00 63.34 885 PHE A O 1
ATOM 7113 N N . SER A 1 886 ? -26.584 -8.244 34.671 1.00 59.41 886 SER A N 1
ATOM 7114 C CA . SER A 1 886 ? -26.126 -7.988 36.047 1.00 59.41 886 SER A CA 1
ATOM 7115 C C . SER A 1 886 ? -24.970 -6.982 36.119 1.00 59.41 886 SER A C 1
ATOM 7117 O O . SER A 1 886 ? -24.961 -6.121 37.001 1.00 59.41 886 SER A O 1
ATOM 7119 N N . ILE A 1 887 ? -24.033 -7.017 35.158 1.00 51.41 887 ILE A N 1
ATOM 7120 C CA . ILE A 1 887 ? -22.941 -6.029 35.049 1.00 51.41 887 ILE A CA 1
ATOM 7121 C C . ILE A 1 887 ? -23.485 -4.632 34.718 1.00 51.41 887 ILE A C 1
ATOM 7123 O O . ILE A 1 887 ? -23.026 -3.642 35.286 1.00 51.41 887 ILE A O 1
ATOM 7127 N N . THR A 1 888 ? -24.472 -4.545 33.823 1.00 50.09 888 THR A N 1
ATOM 7128 C CA . THR A 1 888 ? -25.014 -3.260 33.344 1.00 50.09 888 THR A CA 1
ATOM 7129 C C . THR A 1 888 ? -25.822 -2.529 34.427 1.00 50.09 888 THR A C 1
ATOM 7131 O O . THR A 1 888 ? -25.843 -1.302 34.449 1.00 50.09 888 THR A O 1
ATOM 7134 N N . GLU A 1 889 ? -26.443 -3.257 35.361 1.00 52.97 889 GLU A N 1
ATOM 7135 C CA . GLU A 1 889 ? -27.263 -2.675 36.437 1.00 52.97 889 GLU A CA 1
ATOM 7136 C C . GLU A 1 889 ? -26.545 -2.555 37.795 1.00 52.97 889 GLU A C 1
ATOM 7138 O O . GLU A 1 889 ? -27.160 -2.158 38.785 1.00 52.97 889 GLU A O 1
ATOM 7143 N N . GLY A 1 890 ? -25.251 -2.892 37.876 1.00 42.16 890 GLY A N 1
ATOM 7144 C CA . GLY A 1 890 ? -24.475 -2.804 39.121 1.00 42.16 890 GLY A CA 1
ATOM 7145 C C . GLY A 1 890 ? -24.970 -3.738 40.234 1.00 42.16 890 GLY A C 1
ATOM 7146 O O . GLY A 1 890 ? -24.694 -3.501 41.412 1.00 42.16 890 GLY A O 1
ATOM 7147 N N . ARG A 1 891 ? -25.716 -4.796 39.887 1.00 49.28 891 ARG A N 1
ATOM 7148 C CA . ARG A 1 891 ? -26.273 -5.757 40.845 1.00 49.28 891 ARG A CA 1
ATOM 7149 C C . ARG A 1 891 ? -25.350 -6.966 40.968 1.00 49.28 891 ARG A C 1
ATOM 7151 O O . ARG A 1 891 ? -25.160 -7.722 40.024 1.00 49.28 891 ARG A O 1
ATOM 7158 N N . LEU A 1 892 ? -24.823 -7.186 42.169 1.00 37.53 892 LEU A N 1
ATOM 7159 C CA . LEU A 1 892 ? -24.027 -8.364 42.548 1.00 37.53 892 LEU A CA 1
ATOM 7160 C C . LEU A 1 892 ? -24.909 -9.594 42.880 1.00 37.53 892 LEU A C 1
ATOM 7162 O O . LEU A 1 892 ? -24.630 -10.328 43.823 1.00 37.53 892 LEU A O 1
ATOM 7166 N N . GLY A 1 893 ? -25.993 -9.824 42.128 1.00 47.78 893 GLY A N 1
ATOM 7167 C CA . GLY A 1 893 ? -26.928 -10.935 42.353 1.00 47.78 893 GLY A CA 1
ATOM 7168 C C . GLY A 1 893 ? -27.536 -11.480 41.056 1.00 47.78 893 GLY A C 1
ATOM 7169 O O . GLY A 1 893 ? -27.672 -10.748 40.082 1.00 47.78 893 GLY A O 1
ATOM 7170 N N . THR A 1 894 ? -27.883 -12.772 41.051 1.00 48.56 894 THR A N 1
ATOM 7171 C CA . THR A 1 894 ? -28.508 -13.490 39.920 1.00 48.56 894 THR A CA 1
ATOM 7172 C C . THR A 1 894 ? -29.869 -12.895 39.551 1.00 48.56 894 THR A C 1
ATOM 7174 O O . THR A 1 894 ? -30.636 -12.580 40.462 1.00 48.56 894 THR A O 1
ATOM 7177 N N . LEU A 1 895 ? -30.235 -12.872 38.260 1.00 54.50 895 LEU A N 1
ATOM 7178 C CA . LEU A 1 895 ? -31.557 -12.443 37.745 1.00 54.50 895 LEU A CA 1
ATOM 7179 C C . LEU A 1 895 ? -32.767 -13.235 38.288 1.00 54.50 895 LEU A C 1
ATOM 7181 O O . LEU A 1 895 ? -33.906 -12.940 37.950 1.00 54.50 895 LEU A O 1
ATOM 7185 N N . ARG A 1 896 ? -32.530 -14.214 39.164 1.00 45.78 896 ARG A N 1
ATOM 7186 C CA . ARG A 1 896 ? -33.487 -15.144 39.778 1.00 45.78 896 ARG A CA 1
ATOM 7187 C C . ARG A 1 896 ? -34.635 -14.492 40.573 1.00 45.78 896 ARG A C 1
ATOM 7189 O O . ARG A 1 896 ? -35.546 -15.201 40.980 1.00 45.78 896 ARG A O 1
ATOM 7196 N N . SER A 1 897 ? -34.572 -13.189 40.857 1.00 42.06 897 SER A N 1
ATOM 7197 C CA . SER A 1 897 ? -35.561 -12.452 41.663 1.00 42.06 897 SER A CA 1
ATOM 7198 C C . SER A 1 897 ? -36.518 -11.556 40.858 1.00 42.06 897 SER A C 1
ATOM 7200 O O . SER A 1 897 ? -37.331 -10.861 41.472 1.00 42.06 897 SER A O 1
ATOM 7202 N N . LEU A 1 898 ? -36.419 -11.558 39.522 1.00 43.72 898 LEU A N 1
ATOM 7203 C CA . LEU A 1 898 ? -37.243 -10.797 38.567 1.00 43.72 898 LEU A CA 1
ATOM 7204 C C . LEU A 1 898 ? -38.057 -11.744 37.682 1.00 43.72 898 LEU A C 1
ATOM 7206 O O . LEU A 1 898 ? -39.181 -11.341 37.304 1.00 43.72 898 LEU A O 1
#